Protein AF-A0A960XW69-F1 (afdb_monomer_lite)

pLDDT: mean 80.67, std 11.77, range [35.16, 96.44]

Foldseek 3Di:
DWKDKVNHTWPDLFAAEEECVVPVWIKMKAFADPQQQFQWKWKFWLVGDIDTQDHRGDDDRMGIDGCCPDPNRDDQFKTKMWMWTAGPVRDTAIDITIHGYYHFDPCLQAWDFQFKKKWAFQPFRQLQLQLQVLCQLLCVWAFLNDGLQCQLQVAKDQDADPQAQQQPLLQAFPCSVCRNRDIFHQLAEDDDDPSNTHRWHFFDKDAQQDAPQWTFIKTKIKGWHGKDRHCADPPDHGFKGKGWFWDDDPHTWIKIKIKGQKMKTKMKMKMFTADDVTHPPCCVQDPHGKIWIKIKMKMFQPDPDRGDIFIKIFIWWWWADQQQFIFTDTDWPDDLPPPVHDNPQDDDDPDDTQDIRCVSRLVGMAIPPIDTGTMSRNPPVDDVCVSVSVSVSVVCRPPVSSVCSRSRRSSSVCCVRGPVSSVQVRLLLVQLNPPAWWFQFDCLQDPPNNQKIKGKHKGWHTDWTWDDDPQQTGIIGTMIIGIAMAGPPQDPLQRDQHHDDRGFRDDDPGRDDCVQVSVCCRVFPFMKMWGFCVNVRSNQSNCNRSCVQWDKDFPVNLVSLCQFLNDDPLSVVVNVVQFVQSVCCQLPPPDSWQWFAAPVRHTDIDHRRWTKIKTKHQSDRKHKHFDAFPQDFDWDATKMKIKRNKIKIWIWTADPVRDIDTQAIKIKIKIFIKDWKWAQAPRPVVDPQRPQFIWIAIATDLVGMRMDMHTDDDCVGRVSRGDRVSVCVVVVVCCSSPVRVVVNSSRGTRTTHQWIFSHPDPSRGIADPVGTKTFGRRCCAWPKTWDTDGSNDPRHTTIMGIGGNDPNSNVSIGYD

Secondary structure (DSSP, 8-state):
-EEEETTEEPSSSS-EEEETTT-SS-EEEEE-TTGGG-SEEEEEETTS-EEEEEESS---SEEEEESTTSTTPPPSEEEEEEEEEE-TTS-EEEEEEEEEEE-B-S-TTSPEEEEEEEEEETTTHHHHHHHHHHHHHTTSSEETTB-HHHHHT--EE--PPTTSPP-TT--EES-HHHHHS--EETT-B---SS--S--BEEEEEEEEEEETTEEEEEEEEEEEEEEE--SEETTTEESEEEEEEEEESSSEEEEEEEEES-EEEEEEEEEEEEE-TT-TTTTTT--TT-EEEEEEEEEES-SSSSPPPEEEEEEEEEEE-TTS-EEEEE-SS--TT-TTS-S------TT-SS--B-HHHHTTEEEEEEEEEEESS-GGG-TTTHHHHHHHHHHIIIIIHHHHHHHHHHHHHHHIIIIIHHHHHHHHHHHHHTT-EEEEPPTTSPTTGGGEEEEEEEEEPTT-EEEEETTEEEEEEEEEEEEEEEESSPPTTPPPPPEE--SPBP--SSPPPSHHHHHHTTTS-SEEEEE-HHHHHHHHHHHHHHTTT-EEESHHHHHHHHHHH---HHHHHHHHHTBHHHHHHHHSTT-S-EEEE-TTS-EEEEPTTPEEEEEEEESS--EEEEPPP--SSSEEPPPEEEEEEEEEEEEEEE-TTS-EEEEEEEEEEEEEEEEEEEEE---TT--GGGTT-EEEEEEEEEEEEEEEEEEPPSTTTSTT---HHHHHHHHHHHIIIIIHHHHHHHHS-EEPPSEEES---SSSSEE-SS-B-EEE--TTTEEEEEE-EETT-SS--EEEEEEE-SSSGGGGEE--

Radius of gyration: 36.93 Å; chains: 1; bounding box: 92×56×117 Å

Sequence (816 aa):
MTHTVNGISLGTSRGVSLPQATNPTVTLVSVLSHHEKVESLKLGSLDGNTITLCSGGCTTDTFTTDLTASSLAPENGGNPYYYEIELPNGRKYYKQLTFNYGTFSSNPNGIQANIGAAVLDNAHMMEVLSRIFERFSAQDFKVTNKTFNDFASERTTTVRRPGCIDSTDIDSGTNPSYYHDFEYIRSYGNGTGAYSEGYGYCGFFINNFSTGLGSSDFTIDVYVKSISVNPTVGSSVPNVDANLSAYDNGTAGLGVDINGHQVHLDLILVSKLSDTCGFCLLAVVLGSGDKIAFTAEAVMDYDGSPGNRKISRARVTPTTDTNGMMSFTIKTPFQTDDPYFNLSDPDEVSGDPRRFHMQPWSNDISVTNLQAKASTAGIFSWGFIGDLIASIATGIASNITPIIQPQIVQSILQDVVEQIAPNVINAILDNLQNPGLPIPLPSHLPAPLSNTELRLKLKVEQGMQARQDGANRGLVGLAGTGITATMSPPNPNAPQAMLGTNSFNVYRSGAPSWSYPFSQSAAKPGLLLALHSDALNQAMFSLWQAGALSLAIDASFINQINTYAGNDPLRQLTDDLLKVGTLVTVLAPGKDTITGLDGGGSPFVIDSDDDVIIQVNPVLTPALRFAPLAGGAGTEKPDLILDWGDLELVIKGKKPDNSTYTITRIRTSLAAAGSADLIAFSNPTGNPAFANTTALQVQIDPNNMYYIVEVLEGPTNNPYGLDPEKIYRVVDPLVKSLVVPLLNNILYEVPLAKQIPLSTSVSNGLRTSSGACWLNLDRNVIRVETLPIPSNETTPYLFARLEAMTADKGEVIGCP

Structure (mmCIF, N/CA/C/O backbone):
data_AF-A0A960XW69-F1
#
_entry.id   AF-A0A960XW69-F1
#
loop_
_atom_site.group_PDB
_atom_site.id
_atom_site.type_symbol
_atom_site.label_atom_id
_atom_site.label_alt_id
_atom_site.label_comp_id
_atom_site.label_asym_id
_atom_site.label_entity_id
_atom_site.label_seq_id
_atom_site.pdbx_PDB_ins_code
_atom_site.Cartn_x
_atom_site.Cartn_y
_atom_site.Cartn_z
_atom_site.occupancy
_atom_site.B_iso_or_equiv
_atom_site.auth_seq_id
_atom_site.auth_comp_id
_atom_site.auth_asym_id
_atom_site.auth_atom_id
_atom_site.pdbx_PDB_model_num
ATOM 1 N N . MET A 1 1 ? -16.840 9.551 40.547 1.00 85.00 1 MET A N 1
ATOM 2 C CA . MET A 1 1 ? -15.399 9.252 40.651 1.00 85.00 1 MET A CA 1
ATOM 3 C C . MET A 1 1 ? -14.702 9.941 39.489 1.00 85.00 1 MET A C 1
ATOM 5 O O . MET A 1 1 ? -15.310 10.019 38.428 1.00 85.00 1 MET A O 1
ATOM 9 N N . THR A 1 2 ? -13.512 10.499 39.687 1.00 89.19 2 THR A N 1
ATOM 10 C CA . THR A 1 2 ? -12.693 11.105 38.622 1.00 89.19 2 THR A CA 1
ATOM 11 C C . THR A 1 2 ? -11.304 10.482 38.621 1.00 89.19 2 THR A C 1
ATOM 13 O O . THR A 1 2 ? -10.855 9.972 39.647 1.00 89.19 2 THR A O 1
ATOM 16 N N . HIS A 1 3 ? -10.629 10.510 37.473 1.00 92.31 3 HIS A N 1
ATOM 17 C CA . HIS A 1 3 ? -9.381 9.780 37.266 1.00 92.31 3 HIS A CA 1
ATOM 18 C C . HIS A 1 3 ? -8.361 10.654 36.541 1.00 92.31 3 HIS A C 1
ATOM 20 O O . HIS A 1 3 ? -8.702 11.366 35.594 1.00 92.31 3 HIS A O 1
ATOM 26 N N . THR A 1 4 ? -7.100 10.567 36.952 1.00 94.06 4 THR A N 1
ATOM 27 C CA . THR A 1 4 ? -5.967 11.101 36.199 1.00 94.06 4 THR A CA 1
ATOM 28 C C . THR A 1 4 ? -4.884 10.041 36.074 1.00 94.06 4 THR A C 1
ATOM 30 O O . THR A 1 4 ? -4.609 9.325 37.033 1.00 94.06 4 THR A O 1
ATOM 33 N N . VAL A 1 5 ? -4.254 9.954 34.908 1.00 94.88 5 VAL A N 1
ATOM 34 C CA . VAL A 1 5 ? -3.080 9.111 34.672 1.00 94.88 5 VAL A CA 1
ATOM 35 C C . VAL A 1 5 ? -1.898 10.013 34.342 1.00 94.88 5 VAL A C 1
ATOM 37 O O . VAL A 1 5 ? -1.991 10.859 33.454 1.00 94.88 5 VAL A O 1
ATOM 40 N N . ASN A 1 6 ? -0.820 9.920 35.122 1.00 94.88 6 ASN A N 1
ATOM 41 C CA . ASN A 1 6 ? 0.327 10.837 35.048 1.00 94.88 6 ASN A CA 1
ATOM 42 C C . ASN A 1 6 ? -0.084 12.327 34.993 1.00 94.88 6 ASN A C 1
ATOM 44 O O . ASN A 1 6 ? 0.505 13.132 34.275 1.00 94.88 6 ASN A O 1
ATOM 48 N N . GLY A 1 7 ? -1.135 12.695 35.738 1.00 91.56 7 GLY A N 1
ATOM 49 C CA . GLY A 1 7 ? -1.680 14.057 35.791 1.00 91.56 7 GLY A CA 1
ATOM 50 C C . GLY A 1 7 ? -2.629 14.442 34.645 1.00 91.56 7 GLY A C 1
ATOM 51 O O . GLY A 1 7 ? -3.199 15.531 34.681 1.00 91.56 7 GLY A O 1
ATOM 52 N N . ILE A 1 8 ? -2.857 13.574 33.655 1.00 93.12 8 ILE A N 1
ATOM 53 C CA . ILE A 1 8 ? -3.807 13.799 32.554 1.00 93.12 8 ILE A CA 1
ATOM 54 C C . ILE A 1 8 ? -5.173 13.225 32.935 1.00 93.12 8 ILE A C 1
ATOM 56 O O . ILE A 1 8 ? -5.275 12.053 33.284 1.00 93.12 8 ILE A O 1
ATOM 60 N N . SER A 1 9 ? -6.236 14.030 32.863 1.00 90.62 9 SER A N 1
ATOM 61 C CA . SER A 1 9 ? -7.599 13.582 33.189 1.00 90.62 9 SER A CA 1
ATOM 62 C C . SER A 1 9 ? -8.133 12.544 32.194 1.00 90.62 9 SER A C 1
ATOM 64 O O . SER A 1 9 ? -8.071 12.754 30.983 1.00 90.62 9 SER A O 1
ATOM 66 N N . LEU A 1 10 ? -8.699 11.455 32.716 1.00 87.06 10 LEU A N 1
ATOM 67 C CA . LEU A 1 10 ? -9.415 10.421 31.960 1.00 87.06 10 LEU A CA 1
ATOM 68 C C . LEU A 1 10 ? -10.933 10.661 32.014 1.00 87.06 10 LEU A C 1
ATOM 70 O O . LEU A 1 10 ? -11.416 11.460 32.817 1.00 87.06 10 LEU A O 1
ATOM 74 N N . GLY A 1 11 ? -11.694 9.976 31.155 1.00 75.19 11 GLY A N 1
ATOM 75 C CA . GLY A 1 11 ? -13.161 10.093 31.124 1.00 75.19 11 GLY A CA 1
ATOM 76 C C . GLY A 1 11 ? -13.683 11.388 30.487 1.00 75.19 11 GLY A C 1
ATOM 77 O O . GLY A 1 11 ? -14.862 11.712 30.612 1.00 75.19 11 GLY A O 1
ATOM 78 N N . THR A 1 12 ? -12.816 12.151 29.813 1.00 78.06 12 THR A N 1
ATOM 79 C CA . THR A 1 12 ? -13.209 13.344 29.044 1.00 78.06 12 THR A CA 1
ATOM 80 C C . THR A 1 12 ? -13.730 12.954 27.654 1.00 78.06 12 THR A C 1
ATOM 82 O O . THR A 1 12 ? -13.723 11.778 27.290 1.00 78.06 12 THR A O 1
ATOM 85 N N . SER A 1 13 ? -14.160 13.923 26.840 1.00 80.94 13 SER A N 1
ATOM 86 C CA . SER A 1 13 ? -14.501 13.697 25.423 1.00 80.94 13 SER A CA 1
ATOM 87 C C . SER A 1 13 ? -13.289 13.379 24.532 1.00 80.94 13 SER A C 1
ATOM 89 O O . SER A 1 13 ? -13.451 13.174 23.332 1.00 80.94 13 SER A O 1
ATOM 91 N N . ARG A 1 14 ? -12.069 13.394 25.087 1.00 89.00 14 ARG A N 1
ATOM 92 C CA . ARG A 1 14 ? -10.813 13.120 24.383 1.00 89.00 14 ARG A CA 1
ATOM 93 C C . ARG A 1 14 ? -10.168 11.864 24.951 1.00 89.00 14 ARG A C 1
ATOM 95 O O . ARG A 1 14 ? -10.043 11.736 26.170 1.00 89.00 14 ARG A O 1
ATOM 102 N N . GLY A 1 15 ? -9.699 10.986 24.068 1.00 90.31 15 GLY A N 1
ATOM 103 C CA . GLY A 1 15 ? -8.868 9.848 24.447 1.00 90.31 15 GLY A CA 1
ATOM 104 C C . GLY A 1 15 ? -7.497 10.287 24.973 1.00 90.31 15 GLY A C 1
ATOM 105 O O . GLY A 1 15 ? -7.023 11.379 24.653 1.00 90.31 15 GLY A O 1
ATOM 106 N N . VAL A 1 16 ? -6.849 9.442 25.776 1.00 94.12 16 VAL A N 1
ATOM 107 C CA . VAL A 1 16 ? -5.502 9.677 26.323 1.00 94.12 16 VAL A CA 1
ATOM 108 C C . VAL A 1 16 ? -4.517 8.643 25.790 1.00 94.12 16 VAL A C 1
ATOM 110 O O . VAL A 1 16 ? -4.812 7.454 25.748 1.00 94.12 16 VAL A O 1
ATOM 113 N N . SER A 1 17 ? -3.332 9.109 25.405 1.00 94.50 17 SER A N 1
ATOM 114 C CA . SER A 1 17 ? -2.249 8.308 24.828 1.00 94.50 17 SER A CA 1
ATOM 115 C C . SER A 1 17 ? -0.921 8.666 25.497 1.00 94.50 17 SER A C 1
ATOM 117 O O . SER A 1 17 ? -0.504 9.825 25.498 1.00 94.50 17 SER A O 1
ATOM 119 N N . LEU A 1 18 ? -0.261 7.679 26.097 1.00 95.44 18 LEU A N 1
ATOM 120 C CA . LEU A 1 18 ? 0.933 7.854 26.921 1.00 95.44 18 LEU A CA 1
ATOM 121 C C . LEU A 1 18 ? 2.133 7.123 26.303 1.00 95.44 18 LEU A C 1
ATOM 123 O O . LEU A 1 18 ? 2.215 5.898 26.400 1.00 95.44 18 LEU A O 1
ATOM 127 N N . PRO A 1 19 ? 3.096 7.839 25.696 1.00 94.94 19 PRO A N 1
ATOM 128 C CA . PRO A 1 19 ? 4.308 7.216 25.177 1.00 94.94 19 PRO A CA 1
ATOM 129 C C . PRO A 1 19 ? 5.158 6.642 26.304 1.00 94.94 19 PRO A C 1
ATOM 131 O O . PRO A 1 19 ? 5.517 7.366 27.234 1.00 94.94 19 PRO A O 1
ATOM 134 N N . GLN A 1 20 ? 5.552 5.376 26.181 1.00 95.12 20 GLN A N 1
ATOM 135 C CA . GLN A 1 20 ? 6.399 4.693 27.163 1.00 95.12 20 GLN A CA 1
ATOM 136 C C . GLN A 1 20 ? 7.742 5.410 27.373 1.00 95.12 20 GLN A C 1
ATOM 138 O O . GLN A 1 20 ? 8.214 5.514 28.500 1.00 95.12 20 GLN A O 1
ATOM 143 N N . ALA A 1 21 ? 8.333 5.966 26.309 1.00 93.31 21 ALA A N 1
ATOM 144 C CA . ALA A 1 21 ? 9.622 6.660 26.381 1.00 93.31 21 ALA A CA 1
ATOM 145 C C . ALA A 1 21 ? 9.604 7.898 27.299 1.00 93.31 21 ALA A C 1
ATOM 147 O O . ALA A 1 21 ? 10.612 8.213 27.926 1.00 93.31 21 ALA A O 1
ATOM 148 N N . THR A 1 22 ? 8.470 8.603 27.384 1.00 94.38 22 THR A N 1
ATOM 149 C CA . THR A 1 22 ? 8.301 9.783 28.250 1.00 94.38 22 THR A CA 1
ATOM 150 C C . THR A 1 22 ? 7.525 9.478 29.531 1.00 94.38 22 THR A C 1
ATOM 152 O O . THR A 1 22 ? 7.558 10.280 30.460 1.00 94.38 22 THR A O 1
ATOM 155 N N . ASN A 1 23 ? 6.864 8.319 29.603 1.00 95.31 23 ASN A N 1
ATOM 156 C CA . ASN A 1 23 ? 6.094 7.832 30.748 1.00 95.31 23 ASN A CA 1
ATOM 157 C C . ASN A 1 23 ? 6.537 6.400 31.123 1.00 95.31 23 ASN A C 1
ATOM 159 O O . ASN A 1 23 ? 5.758 5.455 30.976 1.00 95.31 23 ASN A O 1
ATOM 163 N N . PRO A 1 24 ? 7.786 6.202 31.588 1.00 94.38 24 PRO A N 1
ATOM 164 C CA . PRO A 1 24 ? 8.284 4.873 31.952 1.00 94.38 24 PRO A CA 1
ATOM 165 C C . PRO A 1 24 ? 7.578 4.295 33.187 1.00 94.38 24 PRO A C 1
ATOM 167 O O . PRO A 1 24 ? 7.522 3.081 33.349 1.00 94.38 24 PRO A O 1
ATOM 170 N N . THR A 1 25 ? 7.017 5.162 34.031 1.00 95.44 25 THR A N 1
ATOM 171 C CA . THR A 1 25 ? 6.152 4.808 35.159 1.00 95.44 25 THR A CA 1
ATOM 172 C C . THR A 1 25 ? 4.772 5.406 34.918 1.00 95.44 25 THR A C 1
ATOM 174 O O . THR A 1 25 ? 4.657 6.573 34.526 1.00 95.44 25 THR A O 1
ATOM 177 N N . VAL A 1 26 ? 3.730 4.609 35.137 1.00 96.38 26 VAL A N 1
ATOM 178 C CA . VAL A 1 26 ? 2.333 4.998 34.942 1.00 96.38 26 VAL A CA 1
ATOM 179 C C . VAL A 1 26 ? 1.623 4.996 36.287 1.00 96.38 26 VAL A C 1
ATOM 181 O O . VAL A 1 26 ? 1.325 3.948 36.852 1.00 96.38 26 VAL A O 1
ATOM 184 N N . THR A 1 27 ? 1.318 6.188 36.781 1.00 96.25 27 THR A N 1
ATOM 185 C CA . THR A 1 27 ? 0.629 6.407 38.049 1.00 96.25 27 THR A CA 1
ATOM 186 C C . THR A 1 27 ? -0.815 6.814 37.787 1.00 96.25 27 THR A C 1
ATOM 188 O O . THR A 1 27 ? -1.081 7.860 37.188 1.00 96.25 27 THR A O 1
ATOM 191 N N . LEU A 1 28 ? -1.752 6.004 38.275 1.00 96.44 28 LEU A N 1
ATOM 192 C CA . LEU A 1 28 ? -3.180 6.296 38.285 1.00 96.44 28 LEU A CA 1
ATOM 193 C C . LEU A 1 28 ? -3.562 6.937 39.620 1.00 96.44 28 LEU A C 1
ATOM 195 O O . LEU A 1 28 ? -3.344 6.355 40.681 1.00 96.44 28 LEU A O 1
ATOM 199 N N . VAL A 1 29 ? -4.167 8.120 39.565 1.00 96.00 29 VAL A N 1
ATOM 200 C CA . VAL A 1 29 ? -4.755 8.799 40.723 1.00 96.00 29 VAL A CA 1
ATOM 201 C C . VAL A 1 29 ? -6.252 8.927 40.502 1.00 96.00 29 VAL A C 1
ATOM 203 O O . VAL A 1 29 ? -6.688 9.521 39.514 1.00 96.00 29 VAL A O 1
ATOM 206 N N . SER A 1 30 ? -7.034 8.409 41.440 1.00 94.50 30 SER A N 1
ATOM 207 C CA . SER A 1 30 ? -8.491 8.410 41.373 1.00 94.50 30 SER A CA 1
ATOM 208 C C . SER A 1 30 ? -9.099 9.061 42.602 1.00 94.50 30 SER A C 1
ATOM 210 O O . SER A 1 30 ? -8.664 8.795 43.721 1.00 94.50 30 SER A O 1
ATOM 212 N N . VAL A 1 31 ? -10.128 9.881 42.392 1.00 93.31 31 VAL A N 1
ATOM 213 C CA . VAL A 1 31 ? -10.842 10.592 43.456 1.00 93.31 31 VAL A CA 1
ATOM 214 C C . VAL A 1 31 ? -12.293 10.119 43.516 1.00 93.31 31 VAL A C 1
ATOM 216 O O . VAL A 1 31 ? -13.066 10.253 42.560 1.00 93.31 31 VAL A O 1
ATOM 219 N N . LEU A 1 32 ? -12.671 9.557 44.659 1.00 91.44 32 LEU A N 1
ATOM 220 C CA . LEU A 1 32 ? -13.995 9.040 44.967 1.00 91.44 32 LEU A CA 1
ATOM 221 C C . LEU A 1 32 ? -14.718 9.988 45.931 1.00 91.44 32 LEU A C 1
ATOM 223 O O . LEU A 1 32 ? -14.506 9.975 47.142 1.00 91.44 32 LEU A O 1
ATOM 227 N N . SER A 1 33 ? -15.618 10.806 45.388 1.00 86.00 33 SER A N 1
ATOM 228 C CA . SER A 1 33 ? -16.543 11.600 46.201 1.00 86.00 33 SER A CA 1
ATOM 229 C C . SER A 1 33 ? -17.504 10.680 46.963 1.00 86.00 33 SER A C 1
ATOM 231 O O . SER A 1 33 ? -18.030 9.738 46.374 1.00 86.00 33 SER A O 1
ATOM 233 N N . HIS A 1 34 ? -17.781 10.993 48.231 1.00 86.19 34 HIS A N 1
ATOM 234 C CA . HIS A 1 34 ? -18.615 10.184 49.136 1.00 86.19 34 HIS A CA 1
ATOM 235 C C . HIS A 1 34 ? -18.054 8.783 49.455 1.00 86.19 34 HIS A C 1
ATOM 237 O O . HIS A 1 34 ? -18.805 7.807 49.536 1.00 86.19 34 HIS A O 1
ATOM 243 N N . HIS A 1 35 ? -16.730 8.669 49.605 1.00 85.75 35 HIS A N 1
ATOM 244 C CA . HIS A 1 35 ? -16.035 7.418 49.931 1.00 85.75 35 HIS A CA 1
ATOM 245 C C . HIS A 1 35 ? -16.576 6.732 51.200 1.00 85.75 35 HIS A C 1
ATOM 247 O O . HIS A 1 35 ? -16.558 5.509 51.283 1.00 85.75 35 HIS A O 1
ATOM 253 N N . GLU A 1 36 ? -17.136 7.493 52.144 1.00 87.56 36 GLU A N 1
ATOM 254 C CA . GLU A 1 36 ? -17.739 6.982 53.379 1.00 87.56 36 GLU A CA 1
ATOM 255 C C . GLU A 1 36 ? -18.954 6.068 53.151 1.00 87.56 36 GLU A C 1
ATOM 257 O O . GLU A 1 36 ? -19.382 5.363 54.062 1.00 87.56 36 GLU A O 1
ATOM 262 N N . LYS A 1 37 ? -19.535 6.083 51.944 1.00 88.06 37 LYS A N 1
ATOM 263 C CA . LYS A 1 37 ? -20.673 5.232 51.560 1.00 88.06 37 LYS A CA 1
ATOM 264 C C . LYS A 1 37 ? -20.252 3.931 50.877 1.00 88.06 37 LYS A C 1
ATOM 266 O O . LYS A 1 37 ? -21.128 3.164 50.486 1.00 88.06 37 LYS A O 1
ATOM 271 N N . VAL A 1 38 ? -18.954 3.701 50.692 1.00 91.06 38 VAL A N 1
ATOM 272 C CA . VAL A 1 38 ? -18.406 2.559 49.953 1.00 91.06 38 VAL A CA 1
ATOM 273 C C . VAL A 1 38 ? -17.803 1.551 50.925 1.00 91.06 38 VAL A C 1
ATOM 275 O O . VAL A 1 38 ? -16.958 1.900 51.744 1.00 91.06 38 VAL A O 1
ATOM 278 N N . GLU A 1 39 ? -18.244 0.298 50.814 1.00 93.19 39 GLU A N 1
ATOM 279 C CA . GLU A 1 39 ? -17.803 -0.834 51.635 1.00 93.19 39 GLU A CA 1
ATOM 280 C C . GLU A 1 39 ? -16.502 -1.442 51.100 1.00 93.19 39 GLU A C 1
ATOM 282 O O . GLU A 1 39 ? -15.583 -1.746 51.865 1.00 93.19 39 GLU A O 1
ATOM 287 N N . SER A 1 40 ? -16.399 -1.613 49.779 1.00 93.75 40 SER A N 1
ATOM 288 C CA . SER A 1 40 ? -15.190 -2.125 49.134 1.00 93.75 40 SER A CA 1
ATOM 289 C C . SER A 1 40 ? -14.930 -1.432 47.795 1.00 93.75 40 SER A C 1
ATOM 291 O O . SER A 1 40 ? -15.859 -1.065 47.071 1.00 93.75 40 SER A O 1
ATOM 293 N N . LEU A 1 41 ? -13.648 -1.219 47.485 1.00 94.12 41 LEU A N 1
ATOM 294 C CA . LEU A 1 41 ? -13.193 -0.630 46.227 1.00 94.12 41 LEU A CA 1
ATOM 295 C C . LEU A 1 41 ? -12.052 -1.470 45.662 1.00 94.12 41 LEU A C 1
ATOM 297 O O . LEU A 1 41 ? -11.002 -1.619 46.297 1.00 94.12 41 LEU A O 1
ATOM 301 N N . LYS A 1 42 ? -12.240 -1.982 44.447 1.00 94.50 42 LYS A N 1
ATOM 302 C CA . LYS A 1 42 ? -11.226 -2.748 43.715 1.00 94.50 42 LYS A CA 1
ATOM 303 C C . LYS A 1 42 ? -10.960 -2.101 42.370 1.00 94.50 42 LYS A C 1
ATOM 305 O O . LYS A 1 42 ? -11.896 -1.641 41.726 1.00 94.50 42 LYS A O 1
ATOM 310 N N . LEU A 1 43 ? -9.701 -2.090 41.954 1.00 94.62 43 LEU A N 1
ATOM 311 C CA . LEU A 1 43 ? -9.286 -1.746 40.599 1.00 94.62 43 LEU A CA 1
ATOM 312 C C . LEU A 1 43 ? -8.951 -3.044 39.868 1.00 94.62 43 LEU A C 1
ATOM 314 O O . LEU A 1 43 ? -8.192 -3.853 40.394 1.00 94.62 43 LEU A O 1
ATOM 318 N N . GLY A 1 44 ? -9.513 -3.244 38.686 1.00 92.44 44 GLY A N 1
ATOM 319 C CA . GLY A 1 44 ? -9.252 -4.395 37.836 1.00 92.44 44 GLY A CA 1
ATOM 320 C C . GLY A 1 44 ? -8.866 -3.993 36.425 1.00 92.44 44 GLY A C 1
ATOM 321 O O . GLY A 1 44 ? -9.207 -2.904 35.965 1.00 92.44 44 GLY A O 1
ATOM 322 N N . SER A 1 45 ? -8.158 -4.875 35.740 1.00 89.50 45 SER A N 1
ATOM 323 C CA . SER A 1 45 ? -7.986 -4.844 34.289 1.00 89.50 45 SER A CA 1
ATOM 324 C C . SER A 1 45 ? -8.940 -5.842 33.641 1.00 89.50 45 SER A C 1
ATOM 326 O O . SER A 1 45 ? -9.400 -6.800 34.268 1.00 89.50 45 SER A O 1
ATOM 328 N N . LEU A 1 46 ? -9.281 -5.594 32.378 1.00 82.19 46 LEU A N 1
ATOM 329 C CA . LEU A 1 46 ? -10.261 -6.402 31.644 1.00 82.19 46 LEU A CA 1
ATOM 330 C C . LEU A 1 46 ? -9.832 -7.874 31.461 1.00 82.19 46 LEU A C 1
ATOM 332 O O . LEU A 1 46 ? -10.682 -8.740 31.281 1.00 82.19 46 LEU A O 1
ATOM 336 N N . ASP A 1 47 ? -8.528 -8.146 31.539 1.00 70.88 47 ASP A N 1
ATOM 337 C CA . ASP A 1 47 ? -7.897 -9.474 31.491 1.00 70.88 47 ASP A CA 1
ATOM 338 C C . ASP A 1 47 ? -8.020 -10.270 32.814 1.00 70.88 47 ASP A C 1
ATOM 340 O O . ASP A 1 47 ? -7.600 -11.424 32.887 1.00 70.88 47 ASP A O 1
ATOM 344 N N . GLY A 1 48 ? -8.629 -9.682 33.853 1.00 75.50 48 GLY A N 1
ATOM 345 C CA . GLY A 1 48 ? -9.032 -10.364 35.085 1.00 75.50 48 GLY A CA 1
ATOM 346 C C . GLY A 1 48 ? -8.129 -10.139 36.300 1.00 75.50 48 GLY A C 1
ATOM 347 O O . GLY A 1 48 ? -8.470 -10.592 37.397 1.00 75.50 48 GLY A O 1
ATOM 348 N N . ASN A 1 49 ? -7.014 -9.419 36.164 1.00 87.88 49 ASN A N 1
ATOM 349 C CA . ASN A 1 49 ? -6.206 -9.037 37.322 1.00 87.88 49 ASN A CA 1
ATOM 350 C C . ASN A 1 49 ? -6.937 -7.968 38.151 1.00 87.88 49 ASN A C 1
ATOM 352 O O . ASN A 1 49 ? -7.588 -7.080 37.606 1.00 87.88 49 ASN A O 1
ATOM 356 N N . THR A 1 50 ? -6.840 -8.031 39.486 1.00 91.88 50 THR A N 1
ATOM 357 C CA . THR A 1 50 ? -7.460 -7.035 40.379 1.00 91.88 50 THR A CA 1
ATOM 358 C C . THR A 1 50 ? -6.581 -6.704 41.582 1.00 91.88 50 THR A C 1
ATOM 360 O O . THR A 1 50 ? -5.853 -7.551 42.096 1.00 91.88 50 THR A O 1
ATOM 363 N N . ILE A 1 51 ? -6.681 -5.466 42.063 1.00 93.56 51 ILE A N 1
ATOM 364 C CA . ILE A 1 51 ? -6.057 -4.972 43.290 1.00 93.56 51 ILE A CA 1
ATOM 365 C C . ILE A 1 51 ? -7.161 -4.388 44.173 1.00 93.56 51 ILE A C 1
ATOM 367 O O . ILE A 1 51 ? -7.994 -3.603 43.717 1.00 93.56 51 ILE A O 1
ATOM 371 N N . THR A 1 52 ? -7.175 -4.753 45.454 1.00 93.56 52 THR A N 1
ATOM 372 C CA . THR A 1 52 ? -8.103 -4.158 46.426 1.00 93.56 52 THR A CA 1
ATOM 373 C C . THR A 1 52 ? -7.495 -2.885 46.995 1.00 93.56 52 THR A C 1
ATOM 375 O O . THR A 1 52 ? -6.393 -2.918 47.535 1.00 93.56 52 THR A O 1
ATOM 378 N N . LEU A 1 53 ? -8.215 -1.772 46.880 1.00 92.81 53 LEU A N 1
ATOM 379 C CA . LEU A 1 53 ? -7.762 -0.459 47.340 1.00 92.81 53 LEU A CA 1
ATOM 380 C C . LEU A 1 53 ? -8.347 -0.091 48.703 1.00 92.81 53 LEU A C 1
ATOM 382 O O . LEU A 1 53 ? -7.688 0.576 49.494 1.00 92.81 53 LEU A O 1
ATOM 386 N N . CYS A 1 54 ? -9.569 -0.541 48.991 1.00 93.12 54 CYS A N 1
ATOM 387 C CA . CYS A 1 54 ? -10.170 -0.467 50.319 1.00 93.12 54 CYS A CA 1
ATOM 388 C C . CYS A 1 54 ? -11.106 -1.667 50.546 1.00 93.12 54 CYS A C 1
ATOM 390 O O . CYS A 1 54 ? -11.677 -2.208 49.596 1.00 93.12 54 CYS A O 1
ATOM 392 N N . SER A 1 55 ? -11.258 -2.087 51.802 1.00 91.81 55 SER A N 1
ATOM 393 C CA . SER A 1 55 ? -12.152 -3.173 52.220 1.00 91.81 55 SER A CA 1
ATOM 394 C C . SER A 1 55 ? -12.620 -2.919 53.651 1.00 91.81 55 SER A C 1
ATOM 396 O O . SER A 1 55 ? -11.792 -2.595 54.501 1.00 91.81 55 SER A O 1
ATOM 398 N N . GLY A 1 56 ? -13.909 -3.121 53.930 1.00 86.94 56 GLY A N 1
ATOM 399 C CA . GLY A 1 56 ? -14.497 -2.842 55.247 1.00 86.94 56 GLY A CA 1
ATOM 400 C C . GLY A 1 56 ? -14.770 -1.353 55.488 1.00 86.94 56 GLY A C 1
ATOM 401 O O . GLY A 1 56 ? -14.691 -0.892 56.626 1.00 86.94 56 GLY A O 1
ATOM 402 N N . GLY A 1 57 ? -15.021 -0.602 54.412 1.00 88.94 57 GLY A N 1
ATOM 403 C CA . GLY A 1 57 ? -15.161 0.852 54.402 1.00 88.94 57 GLY A CA 1
ATOM 404 C C . GLY A 1 57 ? -13.912 1.565 53.872 1.00 88.94 57 GLY A C 1
ATOM 405 O O . GLY A 1 57 ? -12.792 1.316 54.319 1.00 88.94 57 GLY A O 1
ATOM 406 N N . CYS A 1 58 ? -14.088 2.488 52.926 1.00 89.50 58 CYS A N 1
ATOM 407 C CA . CYS A 1 58 ? -13.015 3.386 52.486 1.00 89.50 58 CYS A CA 1
ATOM 408 C C . CYS A 1 58 ? -12.816 4.539 53.500 1.00 89.50 58 CYS A C 1
ATOM 410 O O . CYS A 1 58 ? -13.791 5.107 53.987 1.00 89.50 58 CYS A O 1
ATOM 412 N N . THR A 1 59 ? -11.564 4.925 53.795 1.00 89.25 59 THR A N 1
ATOM 413 C CA . THR A 1 59 ? -11.218 6.018 54.743 1.00 89.25 59 THR A CA 1
ATOM 414 C C . THR A 1 59 ? -10.603 7.257 54.087 1.00 89.25 59 THR A C 1
ATOM 416 O O . THR A 1 59 ? -10.401 8.271 54.755 1.00 89.25 59 THR A O 1
ATOM 419 N N . THR A 1 60 ? -10.286 7.180 52.794 1.00 91.19 60 THR A N 1
ATOM 420 C CA . THR A 1 60 ? -9.734 8.279 51.998 1.00 91.19 60 THR A CA 1
ATOM 421 C C . THR A 1 60 ? -10.557 8.472 50.732 1.00 91.19 60 THR A C 1
ATOM 423 O O . THR A 1 60 ? -11.176 7.538 50.222 1.00 91.19 60 THR A O 1
ATOM 426 N N . ASP A 1 61 ? -10.555 9.696 50.212 1.00 92.06 61 ASP A N 1
ATOM 427 C CA . ASP A 1 61 ? -11.180 10.037 48.934 1.00 92.06 61 ASP A CA 1
ATOM 428 C C . ASP A 1 61 ? -10.243 9.803 47.741 1.00 92.06 61 ASP A C 1
ATOM 430 O O . ASP A 1 61 ? -10.709 9.571 46.629 1.00 92.06 61 ASP A O 1
ATOM 434 N N . THR A 1 62 ? -8.930 9.844 47.969 1.00 94.44 62 THR A N 1
ATOM 435 C CA . THR A 1 62 ? -7.903 9.772 46.931 1.00 94.44 62 THR A CA 1
ATOM 436 C C . THR A 1 62 ? -7.159 8.444 46.996 1.00 94.44 62 THR A C 1
ATOM 438 O O . THR A 1 62 ? -6.668 8.045 48.054 1.00 94.44 62 THR A O 1
ATOM 441 N N . PHE A 1 63 ? -7.041 7.783 45.847 1.00 94.50 63 PHE A N 1
ATOM 442 C CA . PHE A 1 63 ? -6.346 6.511 45.676 1.00 94.50 63 PHE A CA 1
ATOM 443 C C . PHE A 1 63 ? -5.272 6.659 44.602 1.00 94.50 63 PHE A C 1
ATOM 445 O O . PHE A 1 63 ? -5.589 6.966 43.453 1.00 94.50 63 PHE A O 1
ATOM 452 N N . THR A 1 64 ? -4.016 6.412 44.969 1.00 94.62 64 THR A N 1
ATOM 453 C CA . THR A 1 64 ? -2.868 6.460 44.054 1.00 94.62 64 THR A CA 1
ATOM 454 C C . THR A 1 64 ? -2.325 5.053 43.855 1.00 94.62 64 THR A C 1
ATOM 456 O O . THR A 1 64 ? -1.954 4.394 44.821 1.00 94.62 64 THR A O 1
ATOM 459 N N . THR A 1 65 ? -2.282 4.596 42.606 1.00 94.81 65 THR A N 1
ATOM 460 C CA . THR A 1 65 ? -1.768 3.279 42.211 1.00 94.81 65 THR A CA 1
ATOM 461 C C . THR A 1 65 ? -0.648 3.469 41.195 1.00 94.81 65 THR A C 1
ATOM 463 O O . THR A 1 65 ? -0.862 4.089 40.155 1.00 94.81 65 THR A O 1
ATOM 466 N N . ASP A 1 66 ? 0.537 2.935 41.479 1.00 95.06 66 ASP A N 1
ATOM 467 C CA . ASP A 1 66 ? 1.574 2.747 40.461 1.00 95.06 66 ASP A CA 1
ATOM 468 C C . ASP A 1 66 ? 1.195 1.513 39.639 1.00 95.06 66 ASP A C 1
ATOM 470 O O . ASP A 1 66 ? 1.336 0.383 40.108 1.00 95.06 66 ASP A O 1
ATOM 474 N N . LEU A 1 67 ? 0.639 1.730 38.446 1.00 94.81 67 LEU A N 1
ATOM 475 C CA . LEU A 1 67 ? 0.210 0.639 37.579 1.00 94.81 67 LEU A CA 1
ATOM 476 C C . LEU A 1 67 ? 1.421 -0.175 37.120 1.00 94.81 67 LEU A C 1
ATOM 478 O O . LEU A 1 67 ? 1.369 -1.399 37.176 1.00 94.81 67 LEU A O 1
ATOM 482 N N . THR A 1 68 ? 2.527 0.482 36.758 1.00 93.69 68 THR A N 1
ATOM 483 C CA . THR A 1 68 ? 3.748 -0.165 36.250 1.00 93.69 68 THR A CA 1
ATOM 484 C C . THR A 1 68 ? 4.362 -1.141 37.251 1.00 93.69 68 THR A C 1
ATOM 486 O O . THR A 1 68 ? 4.827 -2.205 36.853 1.00 93.69 68 THR A O 1
ATOM 489 N N . ALA A 1 69 ? 4.365 -0.799 38.540 1.00 91.56 69 ALA A N 1
ATOM 490 C CA . ALA A 1 69 ? 4.902 -1.662 39.594 1.00 91.56 69 ALA A CA 1
ATOM 491 C C . ALA A 1 69 ? 3.886 -2.682 40.150 1.00 91.56 69 ALA A C 1
ATOM 493 O O . ALA A 1 69 ? 4.213 -3.440 41.065 1.00 91.56 69 ALA A O 1
ATOM 494 N N . SER A 1 70 ? 2.651 -2.691 39.642 1.00 91.06 70 SER A N 1
ATOM 495 C CA . SER A 1 70 ? 1.565 -3.546 40.133 1.00 91.06 70 SER A CA 1
ATOM 496 C C . SER A 1 70 ? 1.305 -4.759 39.233 1.00 91.06 70 SER A C 1
ATOM 498 O O . SER A 1 70 ? 1.877 -4.897 38.157 1.00 91.06 70 SER A O 1
ATOM 500 N N . SER A 1 71 ? 0.368 -5.621 39.642 1.00 89.38 71 SER A N 1
ATOM 501 C CA . SER A 1 71 ? -0.181 -6.690 38.794 1.00 89.38 71 SER A CA 1
ATOM 502 C C . SER A 1 71 ? -1.085 -6.181 37.660 1.00 89.38 71 SER A C 1
ATOM 504 O O . SER A 1 71 ? -1.650 -6.990 36.937 1.00 89.38 71 SER A O 1
ATOM 506 N N . LEU A 1 72 ? -1.265 -4.861 37.538 1.00 92.81 72 LEU A N 1
ATOM 507 C CA . LEU A 1 72 ? -2.071 -4.179 36.522 1.00 92.81 72 LEU A CA 1
ATOM 508 C C . LEU A 1 72 ? -1.196 -3.347 35.570 1.00 92.81 72 LEU A C 1
ATOM 510 O O . LEU A 1 72 ? -1.626 -2.293 35.094 1.00 92.81 72 LEU A O 1
ATOM 514 N N . ALA A 1 73 ? 0.050 -3.770 35.342 1.00 93.25 73 ALA A N 1
ATOM 515 C CA . ALA A 1 73 ? 0.987 -3.051 34.487 1.00 93.25 73 ALA A CA 1
ATOM 516 C C . ALA A 1 73 ? 0.410 -2.845 33.075 1.00 93.25 73 ALA A C 1
ATOM 518 O O . ALA A 1 73 ? -0.107 -3.797 32.493 1.00 93.25 73 ALA A O 1
ATOM 519 N N . PRO A 1 74 ? 0.475 -1.619 32.523 1.00 92.62 74 PRO A N 1
ATOM 520 C CA . PRO A 1 74 ? -0.067 -1.356 31.202 1.00 92.62 74 PRO A CA 1
ATOM 521 C C . PRO A 1 74 ? 0.804 -1.993 30.117 1.00 92.62 74 PRO A C 1
ATOM 523 O O . PRO A 1 74 ? 2.035 -1.915 30.155 1.00 92.62 74 PRO A O 1
ATOM 526 N N . GLU A 1 75 ? 0.154 -2.566 29.113 1.00 90.56 75 GLU A N 1
ATOM 527 C CA . GLU A 1 75 ? 0.780 -3.140 27.929 1.00 90.56 75 GLU A CA 1
ATOM 528 C C . GLU A 1 75 ? 0.828 -2.128 26.774 1.00 90.56 75 GLU A C 1
ATOM 530 O O . GLU A 1 75 ? 0.170 -1.080 26.788 1.00 90.56 75 GLU A O 1
ATOM 535 N N . ASN A 1 76 ? 1.626 -2.430 25.746 1.00 91.38 76 ASN A N 1
ATOM 536 C CA . ASN A 1 76 ? 1.596 -1.657 24.508 1.00 91.38 76 ASN A CA 1
ATOM 537 C C . ASN A 1 76 ? 0.245 -1.877 23.813 1.00 91.38 76 ASN A C 1
ATOM 539 O O . ASN A 1 76 ? -0.060 -3.000 23.428 1.00 91.38 76 ASN A O 1
ATOM 543 N N . GLY A 1 77 ? -0.543 -0.816 23.649 1.00 90.75 77 GLY A N 1
ATOM 544 C CA . GLY A 1 77 ? -1.893 -0.877 23.091 1.00 90.75 77 GLY A CA 1
ATOM 545 C C . GLY A 1 77 ? -2.917 -0.128 23.938 1.00 90.75 77 GLY A C 1
ATOM 546 O O . GLY A 1 77 ? -2.579 0.815 24.661 1.00 90.75 77 GLY A O 1
ATOM 547 N N . GLY A 1 78 ? -4.180 -0.538 23.820 1.00 89.56 78 GLY A N 1
ATOM 548 C CA . GLY A 1 78 ? -5.273 -0.037 24.649 1.00 89.56 78 GLY A CA 1
ATOM 549 C C . GLY A 1 78 ? -5.293 -0.727 26.009 1.00 89.56 78 GLY A C 1
ATOM 550 O O . GLY A 1 78 ? -5.204 -1.945 26.085 1.00 89.56 78 GLY A O 1
ATOM 551 N N . ASN A 1 79 ? -5.427 0.051 27.083 1.00 90.81 79 ASN A N 1
ATOM 552 C CA . ASN A 1 79 ? -5.400 -0.453 28.457 1.00 90.81 79 ASN A CA 1
ATOM 553 C C . ASN A 1 79 ? -6.722 -0.143 29.175 1.00 90.81 79 ASN A C 1
ATOM 555 O O . ASN A 1 79 ? -6.836 0.902 29.828 1.00 90.81 79 ASN A O 1
ATOM 559 N N . PRO A 1 80 ? -7.754 -0.991 29.004 1.00 90.12 80 PRO A N 1
ATOM 560 C CA . PRO A 1 80 ? -9.030 -0.842 29.687 1.00 90.12 80 PRO A CA 1
ATOM 561 C C . PRO A 1 80 ? -8.964 -1.372 31.127 1.00 90.12 80 PRO A C 1
ATOM 563 O O . PRO A 1 80 ? -8.752 -2.562 31.371 1.00 90.12 80 PRO A O 1
ATOM 566 N N . TYR A 1 81 ? -9.211 -0.481 32.082 1.00 91.56 81 TYR A N 1
ATOM 567 C CA . TYR A 1 81 ? -9.343 -0.795 33.501 1.00 91.56 81 TYR A CA 1
ATOM 568 C C . TYR A 1 81 ? -10.730 -0.424 34.015 1.00 91.56 81 TYR A C 1
ATOM 570 O O . TYR A 1 81 ? -11.482 0.335 33.395 1.00 91.56 81 TYR A O 1
ATOM 578 N N . TYR A 1 82 ? -11.057 -0.933 35.196 1.00 90.94 82 TYR A N 1
ATOM 579 C CA . TYR A 1 82 ? -12.314 -0.641 35.850 1.00 90.94 82 TYR A CA 1
ATOM 580 C C . TYR A 1 82 ? -12.228 -0.646 37.365 1.00 90.94 82 TYR A C 1
ATOM 582 O O . TYR A 1 82 ? -11.470 -1.399 37.969 1.00 90.94 82 TYR A O 1
ATOM 590 N N . TYR A 1 83 ? -13.068 0.168 37.988 1.00 91.69 83 TYR A N 1
ATOM 591 C CA . TYR A 1 83 ? -13.343 0.093 39.410 1.00 91.69 83 TYR A CA 1
ATOM 592 C C . TYR A 1 83 ? -14.604 -0.725 39.661 1.00 91.69 83 TYR A C 1
ATOM 594 O O . TYR A 1 83 ? -15.649 -0.416 39.094 1.00 91.69 83 TYR A O 1
ATOM 602 N N . GLU A 1 84 ? -14.517 -1.722 40.538 1.00 90.81 84 GLU A N 1
ATOM 603 C CA . GLU A 1 84 ? -15.676 -2.342 41.185 1.00 90.81 84 GLU A CA 1
ATOM 604 C C . GLU A 1 84 ? -15.903 -1.631 42.525 1.00 90.81 84 GLU A C 1
ATOM 606 O O . GLU A 1 84 ? -15.042 -1.661 43.409 1.00 90.81 84 GLU A O 1
ATOM 611 N N . ILE A 1 85 ? -17.048 -0.958 42.648 1.00 90.06 85 ILE A N 1
ATOM 612 C CA . ILE A 1 85 ? -17.457 -0.182 43.821 1.00 90.06 85 ILE A CA 1
ATOM 613 C C . ILE A 1 85 ? -18.612 -0.919 44.493 1.00 90.06 85 ILE A C 1
ATOM 615 O O . ILE A 1 85 ? -19.710 -0.981 43.940 1.00 90.06 85 ILE A O 1
ATOM 619 N N . GLU A 1 86 ? -18.388 -1.456 45.687 1.00 90.75 86 GLU A N 1
ATOM 620 C CA . GLU A 1 86 ? -19.407 -2.162 46.462 1.00 90.75 86 GLU A CA 1
ATOM 621 C C . GLU A 1 86 ? -19.943 -1.273 47.587 1.00 90.75 86 GLU A C 1
ATOM 623 O O . GLU A 1 86 ? -19.183 -0.698 48.368 1.00 90.75 86 GLU A O 1
ATOM 628 N N . LEU A 1 87 ? -21.266 -1.152 47.677 1.00 89.75 87 LEU A N 1
ATOM 629 C CA . LEU A 1 87 ? -21.945 -0.460 48.771 1.00 89.75 87 LEU A CA 1
ATOM 630 C C . LEU A 1 87 ? -22.247 -1.428 49.932 1.00 89.75 87 LEU A C 1
ATOM 632 O O . LEU A 1 87 ? -22.401 -2.626 49.695 1.00 89.75 87 LEU A O 1
ATOM 636 N N . PRO A 1 88 ? -22.481 -0.934 51.166 1.00 87.12 88 PRO A N 1
ATOM 637 C CA . PRO A 1 88 ? -22.801 -1.776 52.330 1.00 87.12 88 PRO A CA 1
ATOM 638 C C . PRO A 1 88 ? -24.042 -2.671 52.175 1.00 87.12 88 PRO A C 1
ATOM 640 O O . PRO A 1 88 ? -24.228 -3.630 52.917 1.00 87.12 88 PRO A O 1
ATOM 643 N N . ASN A 1 89 ? -24.922 -2.359 51.220 1.00 86.25 89 ASN A N 1
ATOM 644 C CA . ASN A 1 89 ? -26.096 -3.170 50.890 1.00 86.25 89 ASN A CA 1
ATOM 645 C C . ASN A 1 89 ? -25.804 -4.294 49.872 1.00 86.25 89 ASN A C 1
ATOM 647 O O . ASN A 1 89 ? -26.746 -4.924 49.391 1.00 86.25 89 ASN A O 1
ATOM 651 N N . GLY A 1 90 ? -24.535 -4.507 49.509 1.00 83.56 90 GLY A N 1
ATOM 652 C CA . GLY A 1 90 ? -24.078 -5.507 48.542 1.00 83.56 90 GLY A CA 1
ATOM 653 C C . GLY A 1 90 ? -24.264 -5.115 47.072 1.00 83.56 90 GLY A C 1
ATOM 654 O O . GLY A 1 90 ? -23.983 -5.923 46.188 1.00 83.56 90 GLY A O 1
ATOM 655 N N . ARG A 1 91 ? -24.751 -3.902 46.768 1.00 82.62 91 ARG A N 1
ATOM 656 C CA . ARG A 1 91 ? -24.861 -3.428 45.377 1.00 82.62 91 ARG A CA 1
ATOM 657 C C . ARG A 1 91 ? -23.493 -3.046 44.828 1.00 82.62 91 ARG A C 1
ATOM 659 O O . ARG A 1 91 ? -22.725 -2.375 45.515 1.00 82.62 91 ARG A O 1
ATOM 666 N N . LYS A 1 92 ? -23.242 -3.412 43.570 1.00 83.75 92 LYS A N 1
ATOM 667 C CA . LYS A 1 92 ? -21.990 -3.140 42.858 1.00 83.75 92 LYS A CA 1
ATOM 668 C C . LYS A 1 92 ? -22.199 -2.151 41.718 1.00 83.75 92 LYS A C 1
ATOM 670 O O . LYS A 1 92 ? -23.179 -2.255 40.985 1.00 83.75 92 LYS A O 1
ATOM 675 N N . TYR A 1 93 ? -21.252 -1.234 41.562 1.00 82.56 93 TYR A N 1
ATOM 676 C CA . TYR A 1 93 ? -21.175 -0.288 40.454 1.00 82.56 93 TYR A CA 1
ATOM 677 C C . TYR A 1 93 ? -19.819 -0.407 39.776 1.00 82.56 93 TYR A C 1
ATOM 679 O O . TYR A 1 93 ? -18.805 -0.620 40.441 1.00 82.56 93 TYR A O 1
ATOM 687 N N . TYR A 1 94 ? -19.812 -0.215 38.462 1.00 83.38 94 TYR A N 1
ATOM 688 C CA . TYR A 1 94 ? -18.609 -0.279 37.648 1.00 83.38 94 TYR A CA 1
ATOM 689 C C . TYR A 1 94 ? -18.286 1.100 37.075 1.00 83.38 94 TYR A C 1
ATOM 691 O O . TYR A 1 94 ? -19.174 1.789 36.569 1.00 83.38 94 TYR A O 1
ATOM 699 N N . LYS A 1 95 ? -17.020 1.515 37.184 1.00 86.94 95 LYS A N 1
ATOM 700 C CA . LYS A 1 95 ? -16.500 2.744 36.562 1.00 86.94 95 LYS A CA 1
ATOM 701 C C . LYS A 1 95 ? -15.317 2.415 35.675 1.00 86.94 95 LYS A C 1
ATOM 703 O O . LYS A 1 95 ? -14.349 1.838 36.159 1.00 86.94 95 LYS A O 1
ATOM 708 N N . GLN A 1 96 ? -15.409 2.761 34.398 1.00 87.94 96 GLN A N 1
ATOM 709 C CA . GLN A 1 96 ? -14.401 2.445 33.399 1.00 87.94 96 GLN A CA 1
ATOM 710 C C . GLN A 1 96 ? -13.353 3.558 33.337 1.00 87.94 96 GLN A C 1
ATOM 712 O O . GLN A 1 96 ? -13.652 4.744 33.480 1.00 87.94 96 GLN A O 1
ATOM 717 N N . LEU A 1 97 ? -12.106 3.179 33.074 1.00 90.00 97 LEU A N 1
ATOM 718 C CA . LEU A 1 97 ? -11.060 4.110 32.677 1.00 90.00 97 LEU A CA 1
ATOM 719 C C . LEU A 1 97 ? -10.135 3.447 31.663 1.00 90.00 97 LEU A C 1
ATOM 721 O O . LEU A 1 97 ? -9.721 2.303 31.832 1.00 90.00 97 LEU A O 1
ATOM 725 N N . THR A 1 98 ? -9.789 4.180 30.613 1.00 91.38 98 THR A N 1
ATOM 726 C CA . THR A 1 98 ? -9.003 3.615 29.519 1.00 91.38 98 THR A CA 1
ATOM 727 C C . THR A 1 98 ? -8.050 4.652 28.954 1.00 91.38 98 THR A C 1
ATOM 729 O O . THR A 1 98 ? -8.377 5.836 28.863 1.00 91.38 98 THR A O 1
ATOM 732 N N . PHE A 1 99 ? -6.863 4.202 28.569 1.00 93.56 99 PHE A N 1
ATOM 733 C CA . PHE A 1 99 ? -5.871 4.987 27.846 1.00 93.56 99 PHE A CA 1
ATOM 734 C C . PHE A 1 99 ? -5.028 4.068 26.961 1.00 93.56 99 PHE A C 1
ATOM 736 O O . PHE A 1 99 ? -4.920 2.870 27.223 1.00 93.56 99 PHE A O 1
ATOM 743 N N . ASN A 1 100 ? -4.406 4.631 25.928 1.00 93.62 100 ASN A N 1
ATOM 744 C CA . ASN A 1 100 ? -3.407 3.920 25.139 1.00 93.62 100 ASN A CA 1
ATOM 745 C C . ASN A 1 100 ? -2.018 4.144 25.747 1.00 93.62 100 ASN A C 1
ATOM 747 O O . ASN A 1 100 ? -1.684 5.261 26.147 1.00 93.62 100 ASN A O 1
ATOM 751 N N . TYR A 1 101 ? -1.194 3.104 25.795 1.00 94.69 101 TYR A N 1
ATOM 752 C CA . TYR A 1 101 ? 0.175 3.146 26.316 1.00 94.69 101 TYR A CA 1
ATOM 753 C C . TYR A 1 101 ? 1.131 2.438 25.358 1.00 94.69 101 TYR A C 1
ATOM 755 O O . TYR A 1 101 ? 0.700 1.591 24.584 1.00 94.69 101 TYR A O 1
ATOM 763 N N . GLY A 1 102 ? 2.421 2.779 25.393 1.00 94.69 102 GLY A N 1
ATOM 764 C CA . GLY A 1 102 ? 3.463 2.041 24.674 1.00 94.69 102 GLY A CA 1
ATOM 765 C C . GLY A 1 102 ? 4.201 2.856 23.615 1.00 94.69 102 GLY A C 1
ATOM 766 O O . GLY A 1 102 ? 4.523 4.030 23.828 1.00 94.69 102 GLY A O 1
ATOM 767 N N . THR A 1 103 ? 4.525 2.211 22.493 1.00 94.75 103 THR A N 1
ATOM 768 C CA . THR A 1 103 ? 5.281 2.824 21.390 1.00 94.75 103 THR A CA 1
ATOM 769 C C . THR A 1 103 ? 4.320 3.315 20.318 1.00 94.75 103 THR A C 1
ATOM 771 O O . THR A 1 103 ? 3.419 2.589 19.914 1.00 94.75 103 THR A O 1
ATOM 774 N N . PHE A 1 104 ? 4.527 4.537 19.831 1.00 94.88 104 PHE A N 1
ATOM 775 C CA . PHE A 1 104 ? 3.659 5.177 18.843 1.00 94.88 104 PHE A CA 1
ATOM 776 C C . PHE A 1 104 ? 4.433 5.542 17.578 1.00 94.88 104 PHE A C 1
ATOM 778 O O . PHE A 1 104 ? 5.631 5.826 17.639 1.00 94.88 104 PHE A O 1
ATOM 785 N N . SER A 1 105 ? 3.750 5.593 16.431 1.00 94.56 105 SER A N 1
ATOM 786 C CA . SER A 1 105 ? 4.379 6.070 15.193 1.00 94.56 105 SER A CA 1
ATOM 787 C C . SER A 1 105 ? 4.726 7.556 15.300 1.00 94.56 105 SER A C 1
ATOM 789 O O . SER A 1 105 ? 3.911 8.368 15.743 1.00 94.56 105 SER A O 1
ATOM 791 N N . SER A 1 106 ? 5.922 7.934 14.847 1.00 92.00 106 SER A N 1
ATOM 792 C CA . SER A 1 106 ? 6.351 9.335 14.756 1.00 92.00 106 SER A CA 1
ATOM 793 C C . SER A 1 106 ? 5.746 10.078 13.560 1.00 92.00 106 SER A C 1
ATOM 795 O O . SER A 1 106 ? 5.749 11.307 13.543 1.00 92.00 106 SER A O 1
ATOM 797 N N . ASN A 1 107 ? 5.215 9.356 12.567 1.00 92.06 107 ASN A N 1
ATOM 798 C CA . ASN A 1 107 ? 4.621 9.929 11.361 1.00 92.06 107 ASN A CA 1
ATOM 799 C C . ASN A 1 107 ? 3.338 9.176 10.968 1.00 92.06 107 ASN A C 1
ATOM 801 O O . ASN A 1 107 ? 3.345 8.440 9.981 1.00 92.06 107 ASN A O 1
ATOM 805 N N . PRO A 1 108 ? 2.228 9.328 11.712 1.00 92.12 108 PRO A N 1
ATOM 806 C CA . PRO A 1 108 ? 1.039 8.495 11.533 1.00 92.12 108 PRO A CA 1
ATOM 807 C C . PRO A 1 108 ? 0.369 8.612 10.154 1.00 92.12 108 PRO A C 1
ATOM 809 O O . PRO A 1 108 ? -0.330 7.692 9.748 1.00 92.12 108 PRO A O 1
ATOM 812 N N . ASN A 1 109 ? 0.621 9.689 9.400 1.00 90.94 109 ASN A N 1
ATOM 813 C CA . ASN A 1 109 ? 0.017 9.937 8.081 1.00 90.94 109 ASN A CA 1
ATOM 814 C C . ASN A 1 109 ? 0.966 9.652 6.898 1.00 90.94 109 ASN A C 1
ATOM 816 O O . ASN A 1 109 ? 0.606 9.855 5.734 1.00 90.94 109 ASN A O 1
ATOM 820 N N . GLY A 1 110 ? 2.202 9.233 7.184 1.00 91.75 110 GLY A N 1
ATOM 821 C CA . GLY A 1 110 ? 3.222 8.938 6.181 1.00 91.75 110 GLY A CA 1
ATOM 822 C C . GLY A 1 110 ? 3.429 7.446 5.943 1.00 91.75 110 GLY A C 1
ATOM 823 O O . GLY A 1 110 ? 2.859 6.596 6.627 1.00 91.75 110 GLY A O 1
ATOM 824 N N . ILE A 1 111 ? 4.287 7.130 4.975 1.00 92.38 111 ILE A N 1
ATOM 825 C CA . ILE A 1 111 ? 4.738 5.757 4.739 1.00 92.38 111 ILE A CA 1
ATOM 826 C C . ILE A 1 111 ? 5.554 5.295 5.946 1.00 92.38 111 ILE A C 1
ATOM 828 O O . ILE A 1 111 ? 6.512 5.953 6.355 1.00 92.38 111 ILE A O 1
ATOM 832 N N . GLN A 1 112 ? 5.166 4.161 6.508 1.00 92.50 112 GLN A N 1
ATOM 833 C CA . GLN A 1 112 ? 5.881 3.499 7.581 1.00 92.50 112 GLN A CA 1
ATOM 834 C C . GLN A 1 112 ? 6.899 2.526 6.991 1.00 92.50 112 GLN A C 1
ATOM 836 O O . GLN A 1 112 ? 6.530 1.641 6.219 1.00 92.50 112 GLN A O 1
ATOM 841 N N . ALA A 1 113 ? 8.163 2.677 7.373 1.00 90.00 113 ALA A N 1
ATOM 842 C CA . ALA A 1 113 ? 9.211 1.748 6.971 1.00 90.00 113 ALA A CA 1
ATOM 843 C C . ALA A 1 113 ? 9.126 0.420 7.744 1.00 90.00 113 ALA A C 1
ATOM 845 O O . ALA A 1 113 ? 8.673 0.396 8.896 1.00 90.00 113 ALA A O 1
ATOM 846 N N . ASN A 1 114 ? 9.636 -0.648 7.134 1.00 87.62 114 ASN A N 1
ATOM 847 C CA . ASN A 1 114 ? 9.745 -2.002 7.662 1.00 87.62 114 ASN A CA 1
ATOM 848 C C . ASN A 1 114 ? 8.399 -2.602 8.095 1.00 87.62 114 ASN A C 1
ATOM 850 O O . ASN A 1 114 ? 8.338 -3.344 9.072 1.00 87.62 114 ASN A O 1
ATOM 854 N N . ILE A 1 115 ? 7.306 -2.253 7.410 1.00 90.19 115 ILE A N 1
ATOM 855 C CA . ILE A 1 115 ? 5.976 -2.809 7.710 1.00 90.19 115 ILE A CA 1
ATOM 856 C C . ILE A 1 115 ? 5.684 -4.067 6.901 1.00 90.19 115 ILE A C 1
ATOM 858 O O . ILE A 1 115 ? 4.894 -4.900 7.344 1.00 90.19 115 ILE A O 1
ATOM 862 N N . GLY A 1 116 ? 6.312 -4.241 5.743 1.00 91.94 116 GLY A N 1
ATOM 863 C CA . GLY A 1 116 ? 6.059 -5.402 4.917 1.00 91.94 116 GLY A CA 1
ATOM 864 C C . GLY A 1 116 ? 7.277 -5.935 4.198 1.00 91.94 116 GLY A C 1
ATOM 865 O O . GLY A 1 116 ? 8.356 -5.342 4.187 1.00 91.94 116 GLY A O 1
ATOM 866 N N . ALA A 1 117 ? 7.060 -7.077 3.568 1.00 93.00 117 ALA A N 1
ATOM 867 C CA . ALA A 1 117 ? 7.978 -7.677 2.628 1.00 93.00 117 ALA A CA 1
ATOM 868 C C . ALA A 1 117 ? 7.191 -8.206 1.431 1.00 93.00 117 ALA A C 1
ATOM 870 O O . ALA A 1 117 ? 6.064 -8.683 1.576 1.00 93.00 117 ALA A O 1
ATOM 871 N N . ALA A 1 118 ? 7.774 -8.088 0.246 1.00 92.56 118 ALA A N 1
ATOM 872 C CA . ALA A 1 118 ? 7.139 -8.437 -1.010 1.00 92.56 118 ALA A CA 1
ATOM 873 C C . ALA A 1 118 ? 8.001 -9.429 -1.788 1.00 92.56 118 ALA A C 1
ATOM 875 O O . ALA A 1 118 ? 9.228 -9.307 -1.833 1.00 92.56 118 ALA A O 1
ATOM 876 N N . VAL A 1 119 ? 7.339 -10.383 -2.434 1.00 94.19 119 VAL A N 1
ATOM 877 C CA . VAL A 1 119 ? 7.933 -11.260 -3.439 1.00 94.19 119 VAL A CA 1
ATOM 878 C C . VAL A 1 119 ? 7.121 -11.134 -4.717 1.00 94.19 119 VAL A C 1
ATOM 880 O O . VAL A 1 119 ? 5.922 -11.400 -4.728 1.00 94.19 119 VAL A O 1
ATOM 883 N N . LEU A 1 120 ? 7.780 -10.712 -5.788 1.00 93.00 120 LEU A N 1
ATOM 884 C CA . LEU A 1 120 ? 7.229 -10.691 -7.132 1.00 93.00 120 LEU A CA 1
ATOM 885 C C . LEU A 1 120 ? 7.729 -11.958 -7.818 1.00 93.00 120 LEU A C 1
ATOM 887 O O . LEU A 1 120 ? 8.906 -12.048 -8.179 1.00 93.00 120 LEU A O 1
ATOM 891 N N . ASP A 1 121 ? 6.862 -12.956 -7.937 1.00 92.94 121 ASP A N 1
ATOM 892 C CA . ASP A 1 121 ? 7.240 -14.231 -8.529 1.00 92.94 121 ASP A CA 1
ATOM 893 C C . ASP A 1 121 ? 7.620 -14.107 -10.013 1.00 92.94 121 ASP A C 1
ATOM 895 O O . ASP A 1 121 ? 7.197 -13.205 -10.741 1.00 92.94 121 ASP A O 1
ATOM 899 N N . ASN A 1 122 ? 8.409 -15.069 -10.476 1.00 90.00 122 ASN A N 1
ATOM 900 C CA . ASN A 1 122 ? 8.834 -15.127 -11.864 1.00 90.00 122 ASN A CA 1
ATOM 901 C C . ASN A 1 122 ? 7.717 -15.544 -12.828 1.00 90.00 122 ASN A C 1
ATOM 903 O O . ASN A 1 122 ? 7.747 -15.128 -13.978 1.00 90.00 122 ASN A O 1
ATOM 907 N N . ALA A 1 123 ? 6.794 -16.412 -12.411 1.00 87.62 123 ALA A N 1
ATOM 908 C CA . ALA A 1 123 ? 5.848 -17.027 -13.336 1.00 87.62 123 ALA A CA 1
ATOM 909 C C . ALA A 1 123 ? 4.733 -16.060 -13.738 1.00 87.62 123 ALA A C 1
ATOM 911 O O . ALA A 1 123 ? 4.375 -16.018 -14.906 1.00 87.62 123 ALA A O 1
ATOM 912 N N . HIS A 1 124 ? 4.181 -15.300 -12.790 1.00 90.88 124 HIS A N 1
ATOM 913 C CA . HIS A 1 124 ? 3.056 -14.406 -13.055 1.00 90.88 124 HIS A CA 1
ATOM 914 C C . HIS A 1 124 ? 3.453 -12.928 -12.972 1.00 90.88 124 HIS A C 1
ATOM 916 O O . HIS A 1 124 ? 3.188 -12.179 -13.906 1.00 90.88 124 HIS A O 1
ATOM 922 N N . MET A 1 125 ? 4.093 -12.466 -11.896 1.00 89.06 125 MET A N 1
ATOM 923 C CA . MET A 1 125 ? 4.328 -11.028 -11.708 1.00 89.06 125 MET A CA 1
ATOM 924 C C . MET A 1 125 ? 5.408 -10.450 -12.613 1.00 89.06 125 MET A C 1
ATOM 926 O O . MET A 1 125 ? 5.254 -9.319 -13.073 1.00 89.06 125 MET A O 1
ATOM 930 N N . MET A 1 126 ? 6.479 -11.192 -12.902 1.00 87.56 126 MET A N 1
ATOM 931 C CA . MET A 1 126 ? 7.447 -10.742 -13.911 1.00 87.56 126 MET A CA 1
ATOM 932 C C . MET A 1 126 ? 6.812 -10.673 -15.305 1.00 87.56 126 MET A C 1
ATOM 934 O O . MET A 1 126 ? 7.105 -9.743 -16.057 1.00 87.56 126 MET A O 1
ATOM 938 N N . GLU A 1 127 ? 5.889 -11.585 -15.629 1.00 88.62 127 GLU A N 1
ATOM 939 C CA . GLU A 1 127 ? 5.113 -11.523 -16.872 1.00 88.62 127 GLU A CA 1
ATOM 940 C C . GLU A 1 127 ? 4.196 -10.290 -16.890 1.00 88.62 127 GLU A C 1
ATOM 942 O O . GLU A 1 127 ? 4.190 -9.564 -17.878 1.00 88.62 127 GLU A O 1
ATOM 947 N N . VAL A 1 128 ? 3.502 -9.974 -15.787 1.00 89.00 128 VAL A N 1
ATOM 948 C CA . VAL A 1 128 ? 2.709 -8.734 -15.661 1.00 89.00 128 VAL A CA 1
ATOM 949 C C . VAL A 1 128 ? 3.571 -7.502 -15.955 1.00 89.00 128 VAL A C 1
ATOM 951 O O . VAL A 1 128 ? 3.190 -6.678 -16.783 1.00 89.00 128 VAL A O 1
ATOM 954 N N . LEU A 1 129 ? 4.744 -7.370 -15.322 1.00 85.88 129 LEU A N 1
ATOM 955 C CA . LEU A 1 129 ? 5.648 -6.235 -15.564 1.00 85.88 129 LEU A CA 1
ATOM 956 C C . LEU A 1 129 ? 6.120 -6.168 -17.021 1.00 85.88 129 LEU A C 1
ATOM 958 O O . LEU A 1 129 ? 6.187 -5.080 -17.595 1.00 85.88 129 LEU A O 1
ATOM 962 N N . SER A 1 130 ? 6.398 -7.326 -17.618 1.00 86.81 130 SER A N 1
ATOM 963 C CA . SER A 1 130 ? 6.795 -7.432 -19.020 1.00 86.81 130 SER A CA 1
ATOM 964 C C . SER A 1 130 ? 5.675 -6.944 -19.946 1.00 86.81 130 SER A C 1
ATOM 966 O O . SER A 1 130 ? 5.894 -6.031 -20.738 1.00 86.81 130 SER A O 1
ATOM 968 N N . ARG A 1 131 ? 4.438 -7.430 -19.761 1.00 87.75 131 ARG A N 1
ATOM 969 C CA . ARG A 1 131 ? 3.259 -7.003 -20.537 1.00 87.75 131 ARG A CA 1
ATOM 970 C C . ARG A 1 131 ? 2.942 -5.516 -20.380 1.00 87.75 131 ARG A C 1
ATOM 972 O O . ARG A 1 131 ? 2.514 -4.878 -21.336 1.00 87.75 131 ARG A O 1
ATOM 979 N N . ILE A 1 132 ? 3.167 -4.929 -19.202 1.00 84.69 132 ILE A N 1
ATOM 980 C CA . ILE A 1 132 ? 2.999 -3.479 -18.995 1.00 84.69 132 ILE A CA 1
ATOM 981 C C . ILE A 1 132 ? 3.973 -2.694 -19.879 1.00 84.69 132 ILE A C 1
ATOM 983 O O . ILE A 1 132 ? 3.575 -1.709 -20.502 1.00 84.69 132 ILE A O 1
ATOM 987 N N . PHE A 1 133 ? 5.232 -3.129 -19.958 1.00 85.69 133 PHE A N 1
ATOM 988 C CA . PHE A 1 133 ? 6.226 -2.498 -20.822 1.00 85.69 133 PHE A CA 1
ATOM 989 C C . PHE A 1 133 ? 5.868 -2.643 -22.310 1.00 85.69 133 PHE A C 1
ATOM 991 O O . PHE A 1 133 ? 5.938 -1.663 -23.052 1.00 85.69 133 PHE A O 1
ATOM 998 N N . GLU A 1 134 ? 5.403 -3.820 -22.735 1.00 87.00 134 GLU A N 1
ATOM 999 C CA . GLU A 1 134 ? 4.937 -4.051 -24.110 1.00 87.00 134 GLU A CA 1
ATOM 1000 C C . GLU A 1 134 ? 3.796 -3.111 -24.488 1.00 87.00 134 GLU A C 1
ATOM 1002 O O . GLU A 1 134 ? 3.865 -2.410 -25.495 1.00 87.00 134 GLU A O 1
ATOM 1007 N N . ARG A 1 135 ? 2.776 -3.012 -23.637 1.00 86.69 135 ARG A N 1
ATOM 1008 C CA . ARG A 1 135 ? 1.632 -2.125 -23.868 1.00 86.69 135 ARG A CA 1
ATOM 1009 C C . ARG A 1 135 ? 2.028 -0.651 -23.880 1.00 86.69 135 ARG A C 1
ATOM 1011 O O . ARG A 1 135 ? 1.511 0.123 -24.683 1.00 86.69 135 ARG A O 1
ATOM 1018 N N . PHE A 1 136 ? 2.996 -0.259 -23.053 1.00 86.38 136 PHE A N 1
ATOM 1019 C CA . PHE A 1 136 ? 3.566 1.086 -23.104 1.00 86.38 136 PHE A CA 1
ATOM 1020 C C . PHE A 1 136 ? 4.270 1.367 -24.442 1.00 86.38 136 PHE A C 1
ATOM 1022 O O . PHE A 1 136 ? 4.060 2.424 -25.041 1.00 86.38 136 PHE A O 1
ATOM 1029 N N . SER A 1 137 ? 5.059 0.414 -24.948 1.00 86.31 137 SER A N 1
ATOM 1030 C CA . SER A 1 137 ? 5.709 0.522 -26.263 1.00 86.31 137 SER A CA 1
ATOM 1031 C C . SER A 1 137 ? 4.708 0.517 -27.429 1.00 86.31 137 SER A C 1
ATOM 1033 O O . SER A 1 137 ? 4.909 1.219 -28.419 1.00 86.31 137 SER A O 1
ATOM 1035 N N . ALA A 1 138 ? 3.577 -0.179 -27.268 1.00 87.00 138 ALA A N 1
ATOM 1036 C CA . ALA A 1 138 ? 2.438 -0.160 -28.183 1.00 87.00 138 ALA A CA 1
ATOM 1037 C C . ALA A 1 138 ? 1.605 1.134 -28.095 1.00 87.00 138 ALA A C 1
ATOM 1039 O O . ALA A 1 138 ? 0.665 1.317 -28.864 1.00 87.00 138 ALA A O 1
ATOM 1040 N N . GLN A 1 139 ? 1.970 2.060 -27.201 1.00 85.81 139 GLN A N 1
ATOM 1041 C CA . GLN A 1 139 ? 1.278 3.331 -26.977 1.00 85.81 139 GLN A CA 1
ATOM 1042 C C . GLN A 1 139 ? -0.171 3.171 -26.481 1.00 85.81 139 GLN A C 1
ATOM 1044 O O . GLN A 1 139 ? -0.972 4.097 -26.623 1.00 85.81 139 GLN A O 1
ATOM 1049 N N . ASP A 1 140 ? -0.491 2.048 -25.828 1.00 85.38 140 ASP A N 1
ATOM 1050 C CA . ASP A 1 140 ? -1.798 1.820 -25.193 1.00 85.38 140 ASP A CA 1
ATOM 1051 C C . ASP A 1 140 ? -2.095 2.862 -24.112 1.00 85.38 140 ASP A C 1
ATOM 1053 O O . ASP A 1 140 ? -3.247 3.181 -23.833 1.00 85.38 140 ASP A O 1
ATOM 1057 N N . PHE A 1 141 ? -1.048 3.377 -23.471 1.00 86.12 141 PHE A N 1
ATOM 1058 C CA . PHE A 1 141 ? -1.124 4.439 -22.484 1.00 86.12 141 PHE A CA 1
ATOM 1059 C C . PHE A 1 141 ? 0.160 5.267 -22.488 1.00 86.12 141 PHE A C 1
ATOM 1061 O O . PHE A 1 141 ? 1.212 4.861 -22.981 1.00 86.12 141 PHE A O 1
ATOM 1068 N N . LYS A 1 142 ? 0.072 6.452 -21.893 1.00 86.75 142 LYS A N 1
ATOM 1069 C CA . LYS A 1 142 ? 1.195 7.338 -21.608 1.00 86.75 142 LYS A CA 1
ATOM 1070 C C . LYS A 1 142 ? 1.606 7.205 -20.153 1.00 86.75 142 LYS A C 1
ATOM 1072 O O . LYS A 1 142 ? 0.771 6.967 -19.279 1.00 86.75 142 LYS A O 1
ATOM 1077 N N . VAL A 1 143 ? 2.883 7.449 -19.900 1.00 83.38 143 VAL A N 1
ATOM 1078 C CA . VAL A 1 143 ? 3.462 7.555 -18.564 1.00 83.38 143 VAL A CA 1
ATOM 1079 C C . VAL A 1 143 ? 3.861 9.008 -18.375 1.00 83.38 143 VAL A C 1
ATOM 1081 O O . VAL A 1 143 ? 4.612 9.532 -19.186 1.00 83.38 143 VAL A O 1
ATOM 1084 N N . THR A 1 144 ? 3.294 9.686 -17.371 1.00 81.00 144 THR A N 1
ATOM 1085 C CA . THR A 1 144 ? 3.562 11.122 -17.106 1.00 81.00 144 THR A CA 1
ATOM 1086 C C . THR A 1 144 ? 3.412 12.009 -18.355 1.00 81.00 144 THR A C 1
ATOM 1088 O O . THR A 1 144 ? 4.207 12.908 -18.613 1.00 81.00 144 THR A O 1
ATOM 1091 N N . ASN A 1 145 ? 2.359 11.741 -19.141 1.00 81.50 145 ASN A N 1
ATOM 1092 C CA . ASN A 1 145 ? 2.038 12.382 -20.426 1.00 81.50 145 ASN A CA 1
ATOM 1093 C C . ASN A 1 145 ? 3.049 12.163 -21.567 1.00 81.50 145 ASN A C 1
ATOM 1095 O O . ASN A 1 145 ? 2.878 12.753 -22.634 1.00 81.50 145 ASN A O 1
ATOM 1099 N N . LYS A 1 146 ? 4.021 11.269 -21.386 1.00 85.31 146 LYS A N 1
ATOM 1100 C CA . LYS A 1 146 ? 5.003 10.868 -22.393 1.00 85.31 146 LYS A CA 1
ATOM 1101 C C . LYS A 1 146 ? 4.703 9.476 -22.945 1.00 85.31 146 LYS A C 1
ATOM 1103 O O . LYS A 1 146 ? 4.260 8.578 -22.226 1.00 85.31 146 LYS A O 1
ATOM 1108 N N . THR A 1 147 ? 4.921 9.317 -24.239 1.00 87.50 147 THR A N 1
ATOM 1109 C CA . THR A 1 147 ? 4.938 8.041 -24.961 1.00 87.50 147 THR A CA 1
ATOM 1110 C C . THR A 1 147 ? 6.319 7.393 -24.867 1.00 87.50 147 THR A C 1
ATOM 1112 O O . THR A 1 147 ? 7.282 8.027 -24.436 1.00 87.50 147 THR A O 1
ATOM 1115 N N . PHE A 1 148 ? 6.443 6.144 -25.314 1.00 85.75 148 PHE A N 1
ATOM 1116 C CA . PHE A 1 148 ? 7.740 5.475 -25.429 1.00 85.75 148 PHE A CA 1
ATOM 1117 C C . PHE A 1 148 ? 8.761 6.297 -26.243 1.00 85.75 148 PHE A C 1
ATOM 1119 O O . PHE A 1 148 ? 9.892 6.490 -25.800 1.00 85.75 148 PHE A O 1
ATOM 1126 N N . ASN A 1 149 ? 8.339 6.858 -27.382 1.00 85.88 149 ASN A N 1
ATOM 1127 C CA . ASN A 1 149 ? 9.208 7.658 -28.254 1.00 85.88 149 ASN A CA 1
ATOM 1128 C C . ASN A 1 149 ? 9.632 8.988 -27.612 1.00 85.88 149 ASN A C 1
ATOM 1130 O O . ASN A 1 149 ? 10.752 9.445 -27.845 1.00 85.88 149 ASN A O 1
ATOM 1134 N N . ASP A 1 150 ? 8.779 9.577 -26.765 1.00 86.38 150 ASP A N 1
ATOM 1135 C CA . ASP A 1 150 ? 9.127 10.787 -26.013 1.00 86.38 150 ASP A CA 1
ATOM 1136 C C . ASP A 1 150 ? 10.264 10.509 -25.019 1.00 86.38 150 ASP A C 1
ATOM 1138 O O . ASP A 1 150 ? 11.190 11.308 -24.924 1.00 86.38 150 ASP A O 1
ATOM 1142 N N . PHE A 1 151 ? 10.238 9.367 -24.314 1.00 80.62 151 PHE A N 1
ATOM 1143 C CA . PHE A 1 151 ? 11.327 8.977 -23.405 1.00 80.62 151 PHE A CA 1
ATOM 1144 C C . PHE A 1 151 ? 12.620 8.658 -24.151 1.00 80.62 151 PHE A C 1
ATOM 1146 O O . PHE A 1 151 ? 13.690 9.097 -23.732 1.00 80.62 151 PHE A O 1
ATOM 1153 N N . ALA A 1 152 ? 12.517 7.926 -25.259 1.00 77.88 152 ALA A N 1
ATOM 1154 C CA . ALA A 1 152 ? 13.667 7.543 -26.070 1.00 77.88 152 ALA A CA 1
ATOM 1155 C C . ALA A 1 152 ? 14.363 8.759 -26.724 1.00 77.88 152 ALA A C 1
ATOM 1157 O O . ALA A 1 152 ? 15.547 8.698 -27.042 1.00 77.88 152 ALA A O 1
ATOM 1158 N N . SER A 1 153 ? 13.654 9.887 -26.872 1.00 79.44 153 SER A N 1
ATOM 1159 C CA . SER A 1 153 ? 14.181 11.128 -27.460 1.00 79.44 153 SER A CA 1
ATOM 1160 C C . SER A 1 153 ? 14.409 12.268 -26.450 1.00 79.44 153 SER A C 1
ATOM 1162 O O . SER A 1 153 ? 14.774 13.369 -26.854 1.00 79.44 153 SER A O 1
ATOM 1164 N N . GLU A 1 154 ? 14.198 12.055 -25.145 1.00 75.06 154 GLU A N 1
ATOM 1165 C CA . GLU A 1 154 ? 14.070 13.151 -24.166 1.00 75.06 154 GLU A CA 1
ATOM 1166 C C . GLU A 1 154 ? 15.367 13.943 -23.918 1.00 75.06 154 GLU A C 1
ATOM 1168 O O . GLU A 1 154 ? 15.333 15.152 -23.682 1.00 75.06 154 GLU A O 1
ATOM 1173 N N . ARG A 1 155 ? 16.523 13.274 -23.914 1.00 78.12 155 ARG A N 1
ATOM 1174 C CA . ARG A 1 155 ? 17.792 13.877 -23.477 1.00 78.12 155 ARG A CA 1
ATOM 1175 C C . ARG A 1 155 ? 18.607 14.329 -24.679 1.00 78.12 155 ARG A C 1
ATOM 1177 O O . ARG A 1 155 ? 19.550 13.644 -25.068 1.00 78.12 155 ARG A O 1
ATOM 1184 N N . THR A 1 156 ? 18.267 15.475 -25.259 1.00 84.75 156 THR A N 1
ATOM 1185 C CA . THR A 1 156 ? 19.062 16.058 -26.344 1.00 84.75 156 THR A CA 1
ATOM 1186 C C . THR A 1 156 ? 20.232 16.899 -25.826 1.00 84.75 156 THR A C 1
ATOM 1188 O O . THR A 1 156 ? 20.255 17.381 -24.691 1.00 84.75 156 THR A O 1
ATOM 1191 N N . THR A 1 157 ? 21.271 17.034 -26.643 1.00 86.06 157 THR A N 1
ATOM 1192 C CA . THR A 1 157 ? 22.417 17.903 -26.385 1.00 86.06 157 THR A CA 1
ATOM 1193 C C . THR A 1 157 ? 23.018 18.396 -27.695 1.00 86.06 157 THR A C 1
ATOM 1195 O O . THR A 1 157 ? 22.871 17.754 -28.732 1.00 86.06 157 THR A O 1
ATOM 1198 N N . THR A 1 158 ? 23.735 19.514 -27.633 1.00 85.75 158 THR A N 1
ATOM 1199 C CA . THR A 1 158 ? 24.620 20.002 -28.702 1.00 85.75 158 THR A CA 1
ATOM 1200 C C . THR A 1 158 ? 26.102 19.758 -28.369 1.00 85.75 158 THR A C 1
ATOM 1202 O O . THR A 1 158 ? 26.992 20.028 -29.178 1.00 85.75 158 THR A O 1
ATOM 1205 N N . VAL A 1 159 ? 26.396 19.236 -27.167 1.00 84.25 159 VAL A N 1
ATOM 1206 C CA . VAL A 1 159 ? 27.758 19.067 -26.643 1.00 84.25 159 VAL A CA 1
ATOM 1207 C C . VAL A 1 159 ? 28.408 17.810 -27.205 1.00 84.25 159 VAL A C 1
ATOM 1209 O O . VAL A 1 159 ? 28.052 16.698 -26.824 1.00 84.25 159 VAL A O 1
ATOM 1212 N N . ARG A 1 160 ? 29.432 17.989 -28.042 1.00 81.62 160 ARG A N 1
ATOM 1213 C CA . ARG A 1 160 ? 30.194 16.902 -28.677 1.00 81.62 160 ARG A CA 1
ATOM 1214 C C . ARG A 1 160 ? 31.362 16.439 -27.815 1.00 81.62 160 ARG A C 1
ATOM 1216 O O . ARG A 1 160 ? 31.968 17.223 -27.082 1.00 81.62 160 ARG A O 1
ATOM 1223 N N . ARG A 1 161 ? 31.714 15.156 -27.923 1.00 76.81 161 ARG A N 1
ATOM 1224 C CA . ARG A 1 161 ? 32.915 14.612 -27.275 1.00 76.81 161 ARG A CA 1
ATOM 1225 C C . ARG A 1 161 ? 34.180 15.297 -27.833 1.00 76.81 161 ARG A C 1
ATOM 1227 O O . ARG A 1 161 ? 34.267 15.539 -29.038 1.00 76.81 161 ARG A O 1
ATOM 1234 N N . PRO A 1 162 ? 35.211 15.546 -27.003 1.00 76.06 162 PRO A N 1
ATOM 1235 C CA . PRO A 1 162 ? 36.519 15.960 -27.502 1.00 76.06 162 PRO A CA 1
ATOM 1236 C C . PRO A 1 162 ? 37.074 14.954 -28.524 1.00 76.06 162 PRO A C 1
ATOM 1238 O O . PRO A 1 162 ? 37.158 13.760 -28.234 1.00 76.06 162 PRO A O 1
ATOM 1241 N N . GLY A 1 163 ? 37.459 15.438 -29.707 1.00 75.94 163 GLY A N 1
ATOM 1242 C CA . GLY A 1 163 ? 37.947 14.608 -30.817 1.00 75.94 163 GLY A CA 1
ATOM 1243 C C . GLY A 1 163 ? 36.913 14.320 -31.910 1.00 75.94 163 GLY A C 1
ATOM 1244 O O . GLY A 1 163 ? 37.301 13.819 -32.961 1.00 75.94 163 GLY A O 1
ATOM 1245 N N . CYS A 1 164 ? 35.642 14.676 -31.701 1.00 86.38 164 CYS A N 1
ATOM 1246 C CA . CYS A 1 164 ? 34.669 14.764 -32.787 1.00 86.38 164 CYS A CA 1
ATOM 1247 C C . CYS A 1 164 ? 35.022 15.909 -33.751 1.00 86.38 164 CYS A C 1
ATOM 1249 O O . CYS A 1 164 ? 35.652 16.900 -33.366 1.00 86.38 164 CYS A O 1
ATOM 1251 N N . ILE A 1 165 ? 34.600 15.774 -35.002 1.00 87.75 165 ILE A N 1
ATOM 1252 C CA . ILE A 1 165 ? 34.644 16.796 -36.033 1.00 87.75 165 ILE A CA 1
ATOM 1253 C C . ILE A 1 165 ? 33.854 18.001 -35.538 1.00 87.75 165 ILE A C 1
ATOM 1255 O O . ILE A 1 165 ? 32.665 17.935 -35.232 1.00 87.75 165 ILE A O 1
ATOM 1259 N N . ASP A 1 166 ? 34.549 19.127 -35.482 1.00 85.06 166 ASP A N 1
ATOM 1260 C CA . ASP A 1 166 ? 33.926 20.403 -35.208 1.00 85.06 166 ASP A CA 1
ATOM 1261 C C . ASP A 1 166 ? 32.966 20.755 -36.352 1.00 85.06 166 ASP A C 1
ATOM 1263 O O . ASP A 1 166 ? 33.403 20.845 -37.496 1.00 85.06 166 ASP A O 1
ATOM 1267 N N . SER A 1 167 ? 31.680 20.947 -36.072 1.00 83.69 167 SER A N 1
ATOM 1268 C CA . SER A 1 167 ? 30.664 21.312 -37.066 1.00 83.69 167 SER A CA 1
ATOM 1269 C C . SER A 1 167 ? 30.542 22.821 -37.289 1.00 83.69 167 SER A C 1
ATOM 1271 O O . SER A 1 167 ? 29.693 23.244 -38.075 1.00 83.69 167 SER A O 1
ATOM 1273 N N . THR A 1 168 ? 31.364 23.639 -36.621 1.00 78.19 168 THR A N 1
ATOM 1274 C CA . THR A 1 168 ? 31.454 25.078 -36.903 1.00 78.19 168 THR A CA 1
ATOM 1275 C C . THR A 1 168 ? 31.770 25.326 -38.382 1.00 78.19 168 THR A C 1
ATOM 1277 O O . THR A 1 168 ? 32.454 24.526 -39.037 1.00 78.19 168 THR A O 1
ATOM 1280 N N . ASP A 1 169 ? 31.242 26.428 -38.914 1.00 77.75 169 ASP A N 1
ATOM 1281 C CA . ASP A 1 169 ? 31.474 26.932 -40.276 1.00 77.75 169 ASP A CA 1
ATOM 1282 C C . ASP A 1 169 ? 30.836 26.113 -41.421 1.00 77.75 169 ASP A C 1
ATOM 1284 O O . ASP A 1 169 ? 31.127 26.334 -42.600 1.00 77.75 169 ASP A O 1
ATOM 1288 N N . ILE A 1 170 ? 29.929 25.175 -41.118 1.00 81.38 170 ILE A N 1
ATOM 1289 C CA . ILE A 1 170 ? 29.069 24.529 -42.127 1.00 81.38 170 ILE A CA 1
ATOM 1290 C C . ILE A 1 170 ? 27.945 25.514 -42.533 1.00 81.38 170 ILE A C 1
ATOM 1292 O O . ILE A 1 170 ? 26.773 25.329 -42.214 1.00 81.38 170 ILE A O 1
ATOM 1296 N N . ASP A 1 171 ? 28.320 26.583 -43.246 1.00 70.56 171 ASP A N 1
ATOM 1297 C CA . ASP A 1 171 ? 27.486 27.779 -43.481 1.00 70.56 171 ASP A CA 1
ATOM 1298 C C . ASP A 1 171 ? 26.820 27.850 -44.873 1.00 70.56 171 ASP A C 1
ATOM 1300 O O . ASP A 1 171 ? 26.161 28.834 -45.215 1.00 70.56 171 ASP A O 1
ATOM 1304 N N . SER A 1 172 ? 26.924 26.792 -45.683 1.00 70.25 172 SER A N 1
ATOM 1305 C CA . SER A 1 172 ? 26.279 26.706 -47.005 1.00 70.25 172 SER A CA 1
ATOM 1306 C C . SER A 1 172 ? 25.287 25.544 -47.104 1.00 70.25 172 SER A C 1
ATOM 1308 O O . SER A 1 172 ? 25.513 24.504 -46.496 1.00 70.25 172 SER A O 1
ATOM 1310 N N . GLY A 1 173 ? 24.205 25.684 -47.884 1.00 72.19 173 GLY A N 1
ATOM 1311 C CA . GLY A 1 173 ? 23.196 24.629 -48.079 1.00 72.19 173 GLY A CA 1
ATOM 1312 C C . GLY A 1 173 ? 21.752 25.111 -47.909 1.00 72.19 173 GLY A C 1
ATOM 1313 O O . GLY A 1 173 ? 21.479 26.308 -47.947 1.00 72.19 173 GLY A O 1
ATOM 1314 N N . THR A 1 174 ? 20.810 24.178 -47.724 1.00 69.12 174 THR A N 1
ATOM 1315 C CA . THR A 1 174 ? 19.368 24.499 -47.629 1.00 69.12 174 THR A CA 1
ATOM 1316 C C . THR A 1 174 ? 18.959 25.107 -46.287 1.00 69.12 174 THR A C 1
ATOM 1318 O O . THR A 1 174 ? 17.958 25.813 -46.221 1.00 69.12 174 THR A O 1
ATOM 1321 N N . ASN A 1 175 ? 19.701 24.813 -45.215 1.00 72.94 175 ASN A N 1
ATOM 1322 C CA . ASN A 1 175 ? 19.513 25.417 -43.895 1.00 72.94 175 ASN A CA 1
ATOM 1323 C C . ASN A 1 175 ? 20.814 25.314 -43.077 1.00 72.94 175 ASN A C 1
ATOM 1325 O O . ASN A 1 175 ? 20.936 24.419 -42.244 1.00 72.94 175 ASN A O 1
ATOM 1329 N N . PRO A 1 176 ? 21.817 26.166 -43.337 1.00 67.88 176 PRO A N 1
ATOM 1330 C CA . PRO A 1 176 ? 23.140 26.023 -42.730 1.00 67.88 176 PRO A CA 1
ATOM 1331 C C . PRO A 1 176 ? 23.123 26.129 -41.204 1.00 67.88 176 PRO A C 1
ATOM 1333 O O . PRO A 1 176 ? 23.908 25.470 -40.523 1.00 67.88 176 PRO A O 1
ATOM 1336 N N . SER A 1 177 ? 22.165 26.888 -40.648 1.00 71.31 177 SER A N 1
ATOM 1337 C CA . SER A 1 177 ? 22.060 27.033 -39.199 1.00 71.31 177 SER A CA 1
ATOM 1338 C C . SER A 1 177 ? 21.772 25.712 -38.480 1.00 71.31 177 SER A C 1
ATOM 1340 O O . SER A 1 177 ? 22.271 25.444 -37.394 1.00 71.31 177 SER A O 1
ATOM 1342 N N . TYR A 1 178 ? 21.015 24.849 -39.148 1.00 79.06 178 TYR A N 1
ATOM 1343 C CA . TYR A 1 178 ? 20.606 23.551 -38.641 1.00 79.06 178 TYR A CA 1
ATOM 1344 C C . TYR A 1 178 ? 21.732 22.506 -38.645 1.00 79.06 178 TYR A C 1
ATOM 1346 O O . TYR A 1 178 ? 21.628 21.523 -37.926 1.00 79.06 178 TYR A O 1
ATOM 1354 N N . TYR A 1 179 ? 22.801 22.679 -39.431 1.00 81.62 179 TYR A N 1
ATOM 1355 C CA . TYR A 1 179 ? 23.885 21.688 -39.527 1.00 81.62 179 TYR A CA 1
ATOM 1356 C C . TYR A 1 179 ? 25.136 22.060 -38.721 1.00 81.62 179 TYR A C 1
ATOM 1358 O O . TYR A 1 179 ? 25.972 21.186 -38.489 1.00 81.62 179 TYR A O 1
ATOM 1366 N N . HIS A 1 180 ? 25.250 23.308 -38.247 1.00 78.62 180 HIS A N 1
ATOM 1367 C CA . HIS A 1 180 ? 26.324 23.709 -37.333 1.00 78.62 180 HIS A CA 1
ATOM 1368 C C . HIS A 1 180 ? 25.963 23.477 -35.852 1.00 78.62 180 HIS A C 1
ATOM 1370 O O . HIS A 1 180 ? 26.802 22.965 -35.107 1.00 78.62 180 HIS A O 1
ATOM 1376 N N . ASP A 1 181 ? 24.725 23.772 -35.432 1.00 81.00 181 ASP A N 1
ATOM 1377 C CA . ASP A 1 181 ? 24.253 23.671 -34.037 1.00 81.00 181 ASP A CA 1
ATOM 1378 C C . ASP A 1 181 ? 22.971 22.827 -33.939 1.00 81.00 181 ASP A C 1
ATOM 1380 O O . ASP A 1 181 ? 21.876 23.321 -33.674 1.00 81.00 181 ASP A O 1
ATOM 1384 N N . PHE A 1 182 ? 23.096 21.529 -34.232 1.00 86.50 182 PHE A N 1
ATOM 1385 C CA . PHE A 1 182 ? 21.996 20.578 -34.083 1.00 86.50 182 PHE A CA 1
ATOM 1386 C C . PHE A 1 182 ? 22.009 19.894 -32.720 1.00 86.50 182 PHE A C 1
ATOM 1388 O O . PHE A 1 182 ? 23.053 19.500 -32.197 1.00 86.50 182 PHE A O 1
ATOM 1395 N N . GLU A 1 183 ? 20.806 19.666 -32.212 1.00 89.44 183 GLU A N 1
ATOM 1396 C CA . GLU A 1 183 ? 20.554 18.779 -31.089 1.00 89.44 183 GLU A CA 1
ATOM 1397 C C . GLU A 1 183 ? 20.520 17.314 -31.538 1.00 89.44 183 GLU A C 1
ATOM 1399 O O . GLU A 1 183 ? 19.957 16.976 -32.583 1.00 89.44 183 GLU A O 1
ATOM 1404 N N . TYR A 1 184 ? 21.100 16.440 -30.722 1.00 87.81 184 TYR A N 1
ATOM 1405 C CA . TYR A 1 184 ? 21.053 14.990 -30.886 1.00 87.81 184 TYR A CA 1
ATOM 1406 C C . TYR A 1 184 ? 20.917 14.299 -29.530 1.00 87.81 184 TYR A C 1
ATOM 1408 O O . TYR A 1 184 ? 21.170 14.901 -28.485 1.00 87.81 184 TYR A O 1
ATOM 1416 N N . ILE A 1 185 ? 20.506 13.034 -29.534 1.00 86.25 185 ILE A N 1
ATOM 1417 C CA . ILE A 1 185 ? 20.244 12.273 -28.314 1.00 86.25 185 ILE A CA 1
ATOM 1418 C C . ILE A 1 185 ? 21.569 11.952 -27.614 1.00 86.25 185 ILE A C 1
ATOM 1420 O O . ILE A 1 185 ? 22.448 11.283 -28.158 1.00 86.25 185 ILE A O 1
ATOM 1424 N N . ARG A 1 186 ? 21.695 12.430 -26.375 1.00 82.62 186 ARG A N 1
ATOM 1425 C CA . ARG A 1 186 ? 22.904 12.395 -25.543 1.00 82.62 186 ARG A CA 1
ATOM 1426 C C . ARG A 1 186 ? 23.302 10.987 -25.088 1.00 82.62 186 ARG A C 1
ATOM 1428 O O . ARG A 1 186 ? 24.445 10.789 -24.692 1.00 82.62 186 ARG A O 1
ATOM 1435 N N . SER A 1 187 ? 22.388 10.017 -25.113 1.00 76.00 187 SER A N 1
ATOM 1436 C CA . SER A 1 187 ? 22.670 8.635 -24.700 1.00 76.00 187 SER A CA 1
ATOM 1437 C C . SER A 1 187 ? 23.500 7.846 -25.732 1.00 76.00 187 SER A C 1
ATOM 1439 O O . SER A 1 187 ? 24.098 6.836 -25.370 1.00 76.00 187 SER A O 1
ATOM 1441 N N . TYR A 1 188 ? 23.587 8.285 -26.997 1.00 80.62 188 TYR A N 1
ATOM 1442 C CA . TYR A 1 188 ? 24.082 7.466 -28.116 1.00 80.62 188 TYR A CA 1
ATOM 1443 C C . TYR A 1 188 ? 25.468 7.890 -28.644 1.00 80.62 188 TYR A C 1
ATOM 1445 O O . TYR A 1 188 ? 25.619 8.938 -29.273 1.00 80.62 188 TYR A O 1
ATOM 1453 N N . GLY A 1 189 ? 26.498 7.052 -28.446 1.00 75.00 189 GLY A N 1
ATOM 1454 C CA . GLY A 1 189 ? 27.868 7.357 -28.886 1.00 75.00 189 GLY A CA 1
ATOM 1455 C C . GLY A 1 189 ? 28.952 6.365 -28.440 1.00 75.00 189 GLY A C 1
ATOM 1456 O O . GLY A 1 189 ? 28.719 5.502 -27.600 1.00 75.00 189 GLY A O 1
ATOM 1457 N N . ASN A 1 190 ? 30.179 6.520 -28.955 1.00 70.25 190 ASN A N 1
ATOM 1458 C CA . ASN A 1 190 ? 31.307 5.583 -28.760 1.00 70.25 190 ASN A CA 1
ATOM 1459 C C . ASN A 1 190 ? 32.314 5.995 -27.656 1.00 70.25 190 ASN A C 1
ATOM 1461 O O . ASN A 1 190 ? 33.518 5.729 -27.741 1.00 70.25 190 ASN A O 1
ATOM 1465 N N . GLY A 1 191 ? 31.855 6.707 -26.624 1.00 62.28 191 GLY A N 1
ATOM 1466 C CA . GLY A 1 191 ? 32.692 7.186 -25.514 1.00 62.28 191 GLY A CA 1
ATOM 1467 C C . GLY A 1 191 ? 33.207 6.071 -24.594 1.00 62.28 191 GLY A C 1
ATOM 1468 O O . GLY A 1 191 ? 32.432 5.219 -24.180 1.00 62.28 191 GLY A O 1
ATOM 1469 N N . THR A 1 192 ? 34.483 6.115 -24.187 1.00 52.56 192 THR A N 1
ATOM 1470 C CA . THR A 1 192 ? 35.046 5.299 -23.087 1.00 52.56 192 THR A CA 1
ATOM 1471 C C . THR A 1 192 ? 35.582 6.225 -21.983 1.00 52.56 192 THR A C 1
ATOM 1473 O O . THR A 1 192 ? 36.493 7.008 -22.256 1.00 52.56 192 THR A O 1
ATOM 1476 N N . GLY A 1 193 ? 35.042 6.173 -20.755 1.00 50.28 193 GLY A N 1
ATOM 1477 C CA . GLY A 1 193 ? 35.519 6.967 -19.601 1.00 50.28 193 GLY A CA 1
ATOM 1478 C C . GLY A 1 193 ? 34.416 7.685 -18.803 1.00 50.28 193 GLY A C 1
ATOM 1479 O O . GLY A 1 193 ? 33.251 7.329 -18.912 1.00 50.28 193 GLY A O 1
ATOM 1480 N N . ALA A 1 194 ? 34.786 8.710 -18.014 1.00 35.16 194 ALA A N 1
ATOM 1481 C CA . ALA A 1 194 ? 33.942 9.455 -17.049 1.00 35.16 194 ALA A CA 1
ATOM 1482 C C . ALA A 1 194 ? 32.701 10.178 -17.629 1.00 35.16 194 ALA A C 1
ATOM 1484 O O . ALA A 1 194 ? 31.930 10.793 -16.895 1.00 35.16 194 ALA A O 1
ATOM 1485 N N . TYR A 1 195 ? 32.510 10.104 -18.942 1.00 44.00 195 TYR A N 1
ATOM 1486 C CA . TYR A 1 195 ? 31.320 10.548 -19.648 1.00 44.00 195 TYR A CA 1
ATOM 1487 C C . TYR A 1 195 ? 30.392 9.340 -19.780 1.00 44.00 195 TYR A C 1
ATOM 1489 O O . TYR A 1 195 ? 30.473 8.598 -20.754 1.00 44.00 195 TYR A O 1
ATOM 1497 N N . SER A 1 196 ? 29.531 9.117 -18.788 1.00 50.19 196 SER A N 1
ATOM 1498 C CA . SER A 1 196 ? 28.547 8.022 -18.766 1.00 50.19 196 SER A CA 1
ATOM 1499 C C . SER A 1 196 ? 27.460 8.131 -19.849 1.00 50.19 196 SER A C 1
ATOM 1501 O O . SER A 1 196 ? 26.478 7.403 -19.796 1.00 50.19 196 SER A O 1
ATOM 1503 N N . GLU A 1 197 ? 27.600 9.053 -20.805 1.00 59.41 197 GLU A N 1
ATOM 1504 C CA . GLU A 1 197 ? 26.605 9.375 -21.827 1.00 59.41 197 GLU A CA 1
ATOM 1505 C C . GLU A 1 197 ? 27.292 9.457 -23.203 1.00 59.41 197 GLU A C 1
ATOM 1507 O O . GLU A 1 197 ? 28.400 9.991 -23.334 1.00 59.41 197 GLU A O 1
ATOM 1512 N N . GLY A 1 198 ? 26.671 8.856 -24.218 1.00 66.25 198 GLY A N 1
ATOM 1513 C CA . GLY A 1 198 ? 27.172 8.796 -25.586 1.00 66.25 198 GLY A CA 1
ATOM 1514 C C . GLY A 1 198 ? 27.020 10.130 -26.324 1.00 66.25 198 GLY A C 1
ATOM 1515 O O . GLY A 1 198 ? 26.005 10.400 -26.945 1.00 66.25 198 GLY A O 1
ATOM 1516 N N . TYR A 1 199 ? 28.046 10.979 -26.299 1.00 78.25 199 TYR A N 1
ATOM 1517 C CA . TYR A 1 199 ? 28.053 12.282 -26.986 1.00 78.25 199 TYR A CA 1
ATOM 1518 C C . TYR A 1 199 ? 28.368 12.185 -28.497 1.00 78.25 199 TYR A C 1
ATOM 1520 O O . TYR A 1 199 ? 29.214 12.931 -29.001 1.00 78.25 199 TYR A O 1
ATOM 1528 N N . GLY A 1 200 ? 27.707 11.266 -29.206 1.00 81.25 200 GLY A N 1
ATOM 1529 C CA . GLY A 1 200 ? 27.939 10.967 -30.622 1.00 81.25 200 GLY A CA 1
ATOM 1530 C C . GLY A 1 200 ? 28.982 9.871 -30.868 1.00 81.25 200 GLY A C 1
ATOM 1531 O O . GLY A 1 200 ? 29.809 9.547 -30.008 1.00 81.25 200 GLY A O 1
ATOM 1532 N N . TYR A 1 201 ? 28.926 9.269 -32.056 1.00 84.69 201 TYR A N 1
ATOM 1533 C CA . TYR A 1 201 ? 29.887 8.266 -32.512 1.00 84.69 201 TYR A CA 1
ATOM 1534 C C . TYR A 1 201 ? 30.933 8.952 -33.383 1.00 84.69 201 TYR A C 1
ATOM 1536 O O . TYR A 1 201 ? 30.629 9.331 -34.511 1.00 84.69 201 TYR A O 1
ATOM 1544 N N . CYS A 1 202 ? 32.148 9.129 -32.869 1.00 85.31 202 CYS A N 1
ATOM 1545 C CA . CYS A 1 202 ? 33.139 9.983 -33.521 1.00 85.31 202 CYS A CA 1
ATOM 1546 C C . CYS A 1 202 ? 34.377 9.225 -34.001 1.00 85.31 202 CYS A C 1
ATOM 1548 O O . CYS A 1 202 ? 34.821 8.274 -33.349 1.00 85.31 202 CYS A O 1
ATOM 1550 N N . GLY A 1 203 ? 34.967 9.704 -35.099 1.00 80.38 203 GLY A N 1
ATOM 1551 C CA . GLY A 1 203 ? 36.300 9.315 -35.555 1.00 80.38 203 GLY A CA 1
ATOM 1552 C C . GLY A 1 203 ? 36.373 8.086 -36.464 1.00 80.38 203 GLY A C 1
ATOM 1553 O O . GLY A 1 203 ? 37.425 7.448 -36.509 1.00 80.38 203 GLY A O 1
ATOM 1554 N N . PHE A 1 204 ? 35.310 7.731 -37.192 1.00 83.31 204 PHE A N 1
ATOM 1555 C CA . PHE A 1 204 ? 35.373 6.621 -38.153 1.00 83.31 204 PHE A CA 1
ATOM 1556 C C . PHE A 1 204 ? 36.147 7.036 -39.397 1.00 83.31 204 PHE A C 1
ATOM 1558 O O . PHE A 1 204 ? 35.786 8.008 -40.051 1.00 83.31 204 PHE A O 1
ATOM 1565 N N . PHE A 1 205 ? 37.207 6.306 -39.731 1.00 82.12 205 PHE A N 1
ATOM 1566 C CA . PHE A 1 205 ? 38.105 6.658 -40.825 1.00 82.12 205 PHE A CA 1
ATOM 1567 C C . PHE A 1 205 ? 37.946 5.703 -42.007 1.00 82.12 205 PHE A C 1
ATOM 1569 O O . PHE A 1 205 ? 38.024 4.487 -41.833 1.00 82.12 205 PHE A O 1
ATOM 1576 N N . ILE A 1 206 ? 37.776 6.258 -43.207 1.00 77.44 206 ILE A N 1
ATOM 1577 C CA . ILE A 1 206 ? 37.847 5.516 -44.468 1.00 77.44 206 ILE A CA 1
ATOM 1578 C C . ILE A 1 206 ? 39.101 5.950 -45.216 1.00 77.44 206 ILE A C 1
ATOM 1580 O O . ILE A 1 206 ? 39.322 7.142 -45.416 1.00 77.44 206 ILE A O 1
ATOM 1584 N N . ASN A 1 207 ? 39.894 4.966 -45.637 1.00 78.00 207 ASN A N 1
ATOM 1585 C CA . ASN A 1 207 ? 41.158 5.154 -46.341 1.00 78.00 207 ASN A CA 1
ATOM 1586 C C . ASN A 1 207 ? 41.004 4.827 -47.837 1.00 78.00 207 ASN A C 1
ATOM 1588 O O . ASN A 1 207 ? 40.401 3.809 -48.180 1.00 78.00 207 ASN A O 1
ATOM 1592 N N . ASN A 1 208 ? 41.594 5.646 -48.708 1.00 69.88 208 ASN A N 1
ATOM 1593 C CA . ASN A 1 208 ? 41.721 5.456 -50.150 1.00 69.88 208 ASN A CA 1
ATOM 1594 C C . ASN A 1 208 ? 40.392 5.133 -50.849 1.00 69.88 208 ASN A C 1
ATOM 1596 O O . ASN A 1 208 ? 40.327 4.283 -51.742 1.00 69.88 208 ASN A O 1
ATOM 1600 N N . PHE A 1 209 ? 39.314 5.818 -50.466 1.00 69.81 209 PHE A N 1
ATOM 1601 C CA . PHE A 1 209 ? 38.003 5.565 -51.047 1.00 69.81 209 PHE A CA 1
ATOM 1602 C C . PHE A 1 209 ? 37.958 6.037 -52.504 1.00 69.81 209 PHE A C 1
ATOM 1604 O O . PHE A 1 209 ? 37.978 7.238 -52.781 1.00 69.81 209 PHE A O 1
ATOM 1611 N N . SER A 1 210 ? 37.919 5.086 -53.441 1.00 62.62 210 SER A N 1
ATOM 1612 C CA . SER A 1 210 ? 37.885 5.360 -54.877 1.00 62.62 210 SER A CA 1
ATOM 1613 C C . SER A 1 210 ? 36.482 5.764 -55.319 1.00 62.62 210 SER A C 1
ATOM 1615 O O . SER A 1 210 ? 35.527 4.994 -55.255 1.00 62.62 210 SER A O 1
ATOM 1617 N N . THR A 1 211 ? 36.384 6.983 -55.823 1.00 57.44 211 THR A N 1
ATOM 1618 C CA . THR A 1 211 ? 35.254 7.487 -56.596 1.00 57.44 211 THR A CA 1
ATOM 1619 C C . THR A 1 211 ? 35.622 7.428 -58.081 1.00 57.44 211 THR A C 1
ATOM 1621 O O . THR A 1 211 ? 36.807 7.401 -58.429 1.00 57.44 211 THR A O 1
ATOM 1624 N N . GLY A 1 212 ? 34.642 7.503 -58.985 1.00 56.19 212 GLY A N 1
ATOM 1625 C CA . GLY A 1 212 ? 34.903 7.665 -60.427 1.00 56.19 212 GLY A CA 1
ATOM 1626 C C . GLY A 1 212 ? 35.714 8.926 -60.797 1.00 56.19 212 GLY A C 1
ATOM 1627 O O . GLY A 1 212 ? 36.017 9.127 -61.970 1.00 56.19 212 GLY A O 1
ATOM 1628 N N . LEU A 1 213 ? 36.063 9.765 -59.811 1.00 54.50 213 LEU A N 1
ATOM 1629 C CA . LEU A 1 213 ? 36.763 11.044 -59.927 1.00 54.50 213 LEU A CA 1
ATOM 1630 C C . LEU A 1 213 ? 38.109 11.095 -59.159 1.00 54.50 213 LEU A C 1
ATOM 1632 O O . LEU A 1 213 ? 38.781 12.126 -59.222 1.00 54.50 213 LEU A O 1
ATOM 1636 N N . GLY A 1 214 ? 38.515 10.025 -58.452 1.00 61.50 214 GLY A N 1
ATOM 1637 C CA . GLY A 1 214 ? 39.752 9.976 -57.644 1.00 61.50 214 GLY A CA 1
ATOM 1638 C C . GLY A 1 214 ? 39.613 9.222 -56.312 1.00 61.50 214 GLY A C 1
ATOM 1639 O O . GLY A 1 214 ? 38.522 8.748 -55.994 1.00 61.50 214 GLY A O 1
ATOM 1640 N N . SER A 1 215 ? 40.698 9.106 -55.532 1.00 66.62 215 SER A N 1
ATOM 1641 C CA . SER A 1 215 ? 40.700 8.526 -54.172 1.00 66.62 215 SER A CA 1
ATOM 1642 C C . SER A 1 215 ? 40.923 9.580 -53.078 1.00 66.62 215 SER A C 1
ATOM 1644 O O . SER A 1 215 ? 41.709 10.510 -53.262 1.00 66.62 215 SER A O 1
ATOM 1646 N N . SER A 1 216 ? 40.229 9.460 -51.941 1.00 69.31 216 SER A N 1
ATOM 1647 C CA . SER A 1 216 ? 40.404 10.345 -50.772 1.00 69.31 216 SER A CA 1
ATOM 1648 C C . SER A 1 216 ? 40.137 9.608 -49.469 1.00 69.31 216 SER A C 1
ATOM 1650 O O . SER A 1 216 ? 39.420 8.603 -49.437 1.00 69.31 216 SER A O 1
ATOM 1652 N N . ASP A 1 217 ? 40.712 10.168 -48.412 1.00 77.75 217 ASP A N 1
ATOM 1653 C CA . ASP A 1 217 ? 40.512 9.762 -47.036 1.00 77.75 217 ASP A CA 1
ATOM 1654 C C . ASP A 1 217 ? 39.509 10.690 -46.356 1.00 77.75 217 ASP A C 1
ATOM 1656 O O . ASP A 1 217 ? 39.618 11.920 -46.441 1.00 77.75 217 ASP A O 1
ATOM 1660 N N . PHE A 1 218 ? 38.567 10.113 -45.617 1.00 79.19 218 PHE A N 1
ATOM 1661 C CA . PHE A 1 218 ? 37.598 10.884 -44.849 1.00 79.19 218 PHE A CA 1
ATOM 1662 C C . PHE A 1 218 ? 37.361 10.304 -43.461 1.00 79.19 218 PHE A C 1
ATOM 1664 O O . PHE A 1 218 ? 37.318 9.091 -43.258 1.00 79.19 218 PHE A O 1
ATOM 1671 N N . THR A 1 219 ? 37.187 11.210 -42.504 1.00 84.56 219 THR A N 1
ATOM 1672 C CA . THR A 1 219 ? 36.746 10.910 -41.141 1.00 84.56 219 THR A CA 1
ATOM 1673 C C . THR A 1 219 ? 35.269 11.242 -41.019 1.00 84.56 219 THR A C 1
ATOM 1675 O O . THR A 1 219 ? 34.830 12.245 -41.578 1.00 84.56 219 THR A O 1
ATOM 1678 N N . ILE A 1 220 ? 34.497 10.433 -40.301 1.00 86.31 220 ILE A N 1
ATOM 1679 C CA . ILE A 1 220 ? 33.051 10.591 -40.157 1.00 86.31 220 ILE A CA 1
ATOM 1680 C C . ILE A 1 220 ? 32.641 10.450 -38.708 1.00 86.31 220 ILE A C 1
ATOM 1682 O O . ILE A 1 220 ? 33.079 9.536 -38.008 1.00 86.31 220 ILE A O 1
ATOM 1686 N N . ASP A 1 221 ? 31.741 11.342 -38.324 1.00 88.38 221 ASP A N 1
ATOM 1687 C CA . ASP A 1 221 ? 31.013 11.311 -37.074 1.00 88.38 221 ASP A CA 1
ATOM 1688 C C . ASP A 1 221 ? 29.527 11.105 -37.351 1.00 88.38 221 ASP A C 1
ATOM 1690 O O . ASP A 1 221 ? 28.989 11.622 -38.333 1.00 88.38 221 ASP A O 1
ATOM 1694 N N . VAL A 1 222 ? 28.861 10.355 -36.478 1.00 87.12 222 VAL A N 1
ATOM 1695 C CA . VAL A 1 222 ? 27.439 10.024 -36.584 1.00 87.12 222 VAL A CA 1
ATOM 1696 C C . VAL A 1 222 ? 26.719 10.422 -35.306 1.00 87.12 222 VAL A C 1
ATOM 1698 O O . VAL A 1 222 ? 27.144 10.090 -34.198 1.00 87.12 222 VAL A O 1
ATOM 1701 N N . TYR A 1 223 ? 25.594 11.106 -35.479 1.00 88.81 223 TYR A N 1
ATOM 1702 C CA . TYR A 1 223 ? 24.741 11.600 -34.411 1.00 88.81 223 TYR A CA 1
ATOM 1703 C C . TYR A 1 223 ? 23.310 11.126 -34.640 1.00 88.81 223 TYR A C 1
ATOM 1705 O O . TYR A 1 223 ? 22.753 11.315 -35.721 1.00 88.81 223 TYR A O 1
ATOM 1713 N N . VAL A 1 224 ? 22.712 10.518 -33.619 1.00 88.12 224 VAL A N 1
ATOM 1714 C CA . VAL A 1 224 ? 21.317 10.065 -33.654 1.00 88.12 224 VAL A CA 1
ATOM 1715 C C . VAL A 1 224 ? 20.436 11.208 -33.164 1.00 88.12 224 VAL A C 1
ATOM 1717 O O . VAL A 1 224 ? 20.530 11.624 -32.010 1.00 88.12 224 VAL A O 1
ATOM 1720 N N . LYS A 1 225 ? 19.607 11.747 -34.051 1.00 87.81 225 LYS A N 1
ATOM 1721 C CA . LYS A 1 225 ? 18.795 12.936 -33.798 1.00 87.81 225 LYS A CA 1
ATOM 1722 C C . LYS A 1 225 ? 17.429 12.597 -33.205 1.00 87.81 225 LYS A C 1
ATOM 1724 O O . LYS A 1 225 ? 16.929 13.331 -32.359 1.00 87.81 225 LYS A O 1
ATOM 1729 N N . SER A 1 226 ? 16.830 11.506 -33.667 1.00 88.00 226 SER A N 1
ATOM 1730 C CA . SER A 1 226 ? 15.543 11.011 -33.190 1.00 88.00 226 SER A CA 1
ATOM 1731 C C . SER A 1 226 ? 15.517 9.485 -33.263 1.00 88.00 226 SER A C 1
ATOM 1733 O O . SER A 1 226 ? 16.271 8.872 -34.027 1.00 88.00 226 SER A O 1
ATOM 1735 N N . ILE A 1 227 ? 14.639 8.887 -32.465 1.00 86.75 227 ILE A N 1
ATOM 1736 C CA . ILE A 1 227 ? 14.298 7.470 -32.517 1.00 86.75 227 ILE A CA 1
ATOM 1737 C C . ILE A 1 227 ? 12.777 7.340 -32.531 1.00 86.75 227 ILE A C 1
ATOM 1739 O O . ILE A 1 227 ? 12.071 8.001 -31.769 1.00 86.75 227 ILE A O 1
ATOM 1743 N N . SER A 1 228 ? 12.273 6.478 -33.407 1.00 87.00 228 SER A N 1
ATOM 1744 C CA . SER A 1 228 ? 10.856 6.171 -33.514 1.00 87.00 228 SER A CA 1
ATOM 1745 C C . SER A 1 228 ? 10.641 4.664 -33.551 1.00 87.00 228 SER A C 1
ATOM 1747 O O . SER A 1 228 ? 11.121 3.954 -34.438 1.00 87.00 228 SER A O 1
ATOM 1749 N N . VAL A 1 229 ? 9.883 4.181 -32.573 1.00 85.38 229 VAL A N 1
ATOM 1750 C CA . VAL A 1 229 ? 9.359 2.821 -32.512 1.00 85.38 229 VAL A CA 1
ATOM 1751 C C . VAL A 1 229 ? 7.857 2.909 -32.748 1.00 85.38 229 VAL A C 1
ATOM 1753 O O . VAL A 1 229 ? 7.109 3.474 -31.946 1.00 85.38 229 VAL A O 1
ATOM 1756 N N . ASN A 1 230 ? 7.412 2.395 -33.895 1.00 86.69 230 ASN A N 1
ATOM 1757 C CA . ASN A 1 230 ? 5.986 2.322 -34.202 1.00 86.69 230 ASN A CA 1
ATOM 1758 C C . ASN A 1 230 ? 5.324 1.249 -33.324 1.00 86.69 230 ASN A C 1
ATOM 1760 O O . ASN A 1 230 ? 5.954 0.220 -33.092 1.00 86.69 230 ASN A O 1
ATOM 1764 N N . PRO A 1 231 ? 4.065 1.421 -32.884 1.00 84.69 231 PRO A N 1
ATOM 1765 C CA . PRO A 1 231 ? 3.357 0.410 -32.090 1.00 84.69 231 PRO A CA 1
ATOM 1766 C C . PRO A 1 231 ? 3.281 -0.964 -32.756 1.00 84.69 231 PRO A C 1
ATOM 1768 O O . PRO A 1 231 ? 3.397 -2.004 -32.109 1.00 84.69 231 PRO A O 1
ATOM 1771 N N . THR A 1 232 ? 3.077 -0.958 -34.073 1.00 83.62 232 THR A N 1
ATOM 1772 C CA . THR A 1 232 ? 2.931 -2.161 -34.884 1.00 83.62 232 THR A CA 1
ATOM 1773 C C . THR A 1 232 ? 3.754 -2.064 -36.160 1.00 83.62 232 THR A C 1
ATOM 1775 O O . THR A 1 232 ? 4.025 -0.972 -36.667 1.00 83.62 232 THR A O 1
ATOM 1778 N N . VAL A 1 233 ? 4.141 -3.226 -36.680 1.00 77.81 233 VAL A N 1
ATOM 1779 C CA . VAL A 1 233 ? 4.754 -3.388 -37.997 1.00 77.81 233 VAL A CA 1
ATOM 1780 C C . VAL A 1 233 ? 3.723 -4.015 -38.939 1.00 77.81 233 VAL A C 1
ATOM 1782 O O . VAL A 1 233 ? 3.102 -5.037 -38.631 1.00 77.81 233 VAL A O 1
ATOM 1785 N N . GLY A 1 234 ? 3.509 -3.394 -40.101 1.00 72.75 234 GLY A N 1
ATOM 1786 C CA . GLY A 1 234 ? 2.493 -3.832 -41.061 1.00 72.75 234 GLY A CA 1
ATOM 1787 C C . GLY A 1 234 ? 1.060 -3.607 -40.560 1.00 72.75 234 GLY A C 1
ATOM 1788 O O . GLY A 1 234 ? 0.745 -2.540 -40.044 1.00 72.75 234 GLY A O 1
ATOM 1789 N N . SER A 1 235 ? 0.168 -4.589 -40.755 1.00 66.31 235 SER A N 1
ATOM 1790 C CA . SER A 1 235 ? -1.270 -4.423 -40.484 1.00 66.31 235 SER A CA 1
ATOM 1791 C C . SER A 1 235 ? -1.719 -4.732 -39.050 1.00 66.31 235 SER A C 1
ATOM 1793 O O . SER A 1 235 ? -2.858 -4.398 -38.736 1.00 66.31 235 SER A O 1
ATOM 1795 N N . SER A 1 236 ? -0.894 -5.363 -38.197 1.00 72.25 236 SER A N 1
ATOM 1796 C CA . SER A 1 236 ? -1.272 -5.654 -36.793 1.00 72.25 236 SER A CA 1
ATOM 1797 C C . SER A 1 236 ? -0.187 -6.296 -35.907 1.00 72.25 236 SER A C 1
ATOM 1799 O O . SER A 1 236 ? -0.516 -6.734 -34.807 1.00 72.25 236 SER A O 1
ATOM 1801 N N . VAL A 1 237 ? 1.067 -6.456 -36.349 1.00 79.56 237 VAL A N 1
ATOM 1802 C CA . VAL A 1 237 ? 2.072 -7.196 -35.555 1.00 79.56 237 VAL A CA 1
ATOM 1803 C C . VAL A 1 237 ? 2.684 -6.262 -34.505 1.00 79.56 237 VAL A C 1
ATOM 1805 O O . VAL A 1 237 ? 3.230 -5.238 -34.916 1.00 79.56 237 VAL A O 1
ATOM 1808 N N . PRO A 1 238 ? 2.619 -6.560 -33.191 1.00 83.06 238 PRO A N 1
ATOM 1809 C CA . PRO A 1 238 ? 3.257 -5.740 -32.158 1.00 83.06 238 PRO A CA 1
ATOM 1810 C C . PRO A 1 238 ? 4.756 -5.606 -32.401 1.00 83.06 238 PRO A C 1
ATOM 1812 O O . PRO A 1 238 ? 5.424 -6.587 -32.717 1.00 83.06 238 PRO A O 1
ATOM 1815 N N . ASN A 1 239 ? 5.286 -4.392 -32.273 1.00 83.38 239 ASN A N 1
ATOM 1816 C CA . ASN A 1 239 ? 6.675 -4.135 -32.634 1.00 83.38 239 ASN A CA 1
ATOM 1817 C C . ASN A 1 239 ? 7.675 -4.562 -31.553 1.00 83.38 239 ASN A C 1
ATOM 1819 O O . ASN A 1 239 ? 8.776 -4.972 -31.894 1.00 83.38 239 ASN A O 1
ATOM 1823 N N . VAL A 1 240 ? 7.311 -4.480 -30.272 1.00 84.31 240 VAL A N 1
ATOM 1824 C CA . VAL A 1 240 ? 8.197 -4.793 -29.141 1.00 84.31 240 VAL A CA 1
ATOM 1825 C C . VAL A 1 240 ? 7.531 -5.816 -28.227 1.00 84.31 240 VAL A C 1
ATOM 1827 O O . VAL A 1 240 ? 6.339 -5.724 -27.943 1.00 84.31 240 VAL A O 1
ATOM 1830 N N . ASP A 1 241 ? 8.320 -6.777 -27.761 1.00 82.75 241 ASP A N 1
ATOM 1831 C CA . ASP A 1 241 ? 7.945 -7.763 -26.747 1.00 82.75 241 ASP A CA 1
ATOM 1832 C C . ASP A 1 241 ? 9.078 -7.866 -25.716 1.00 82.75 241 ASP A C 1
ATOM 1834 O O . ASP A 1 241 ? 10.257 -7.806 -26.076 1.00 82.75 241 ASP A O 1
ATOM 1838 N N . ALA A 1 242 ? 8.740 -7.979 -24.437 1.00 83.06 242 ALA A N 1
ATOM 1839 C CA . ALA A 1 242 ? 9.710 -8.047 -23.355 1.00 83.06 242 ALA A CA 1
ATOM 1840 C C . ALA A 1 242 ? 9.489 -9.296 -22.506 1.00 83.06 242 ALA A C 1
ATOM 1842 O O . ALA A 1 242 ? 8.366 -9.742 -22.295 1.00 83.06 242 ALA A O 1
ATOM 1843 N N . ASN A 1 243 ? 10.573 -9.836 -21.956 1.00 84.38 243 ASN A N 1
ATOM 1844 C CA . ASN A 1 243 ? 10.505 -10.905 -20.972 1.00 84.38 243 ASN A CA 1
ATOM 1845 C C . ASN A 1 243 ? 11.501 -10.646 -19.841 1.00 84.38 243 ASN A C 1
ATOM 1847 O O . ASN A 1 243 ? 12.684 -10.399 -20.078 1.00 84.38 243 ASN A O 1
ATOM 1851 N N . LEU A 1 244 ? 11.013 -10.711 -18.606 1.00 83.75 244 LEU A N 1
ATOM 1852 C CA . LEU A 1 244 ? 11.790 -10.506 -17.391 1.00 83.75 244 LEU A CA 1
ATOM 1853 C C . LEU A 1 244 ? 11.862 -11.804 -16.594 1.00 83.75 244 LEU A C 1
ATOM 1855 O O . LEU A 1 244 ? 10.850 -12.468 -16.374 1.00 83.75 244 LEU A O 1
ATOM 1859 N N . SER A 1 245 ? 13.053 -12.159 -16.106 1.00 84.44 245 SER A N 1
ATOM 1860 C CA . SER A 1 245 ? 13.209 -13.399 -15.351 1.00 84.44 245 SER A CA 1
ATOM 1861 C C . SER A 1 245 ? 14.321 -13.360 -14.294 1.00 84.44 245 SER A C 1
ATOM 1863 O O . SER A 1 245 ? 15.466 -13.057 -14.590 1.00 84.44 245 SER A O 1
ATOM 1865 N N . ALA A 1 246 ? 14.036 -13.692 -13.030 1.00 82.94 246 ALA A N 1
ATOM 1866 C CA . ALA A 1 246 ? 14.957 -13.475 -11.894 1.00 82.94 246 ALA A CA 1
ATOM 1867 C C . ALA A 1 246 ? 15.941 -14.639 -11.649 1.00 82.94 246 ALA A C 1
ATOM 1869 O O . ALA A 1 246 ? 15.504 -15.699 -11.248 1.00 82.94 246 ALA A O 1
ATOM 1870 N N . TYR A 1 247 ? 17.240 -14.522 -11.909 1.00 75.88 247 TYR A N 1
ATOM 1871 C CA . TYR A 1 247 ? 18.225 -15.615 -11.776 1.00 75.88 247 TYR A CA 1
ATOM 1872 C C . TYR A 1 247 ? 19.122 -15.447 -10.536 1.00 75.88 247 TYR A C 1
ATOM 1874 O O . TYR A 1 247 ? 19.598 -14.342 -10.268 1.00 75.88 247 TYR A O 1
ATOM 1882 N N . ASP A 1 248 ? 19.447 -16.541 -9.838 1.00 67.50 248 ASP A N 1
ATOM 1883 C CA . ASP A 1 248 ? 20.404 -16.539 -8.714 1.00 67.50 248 ASP A CA 1
ATOM 1884 C C . ASP A 1 248 ? 21.226 -17.844 -8.668 1.00 67.50 248 ASP A C 1
ATOM 1886 O O . ASP A 1 248 ? 20.925 -18.768 -7.922 1.00 67.50 248 ASP A O 1
ATOM 1890 N N . ASN A 1 249 ? 22.259 -17.943 -9.516 1.00 59.94 249 ASN A N 1
ATOM 1891 C CA . ASN A 1 249 ? 23.198 -19.078 -9.540 1.00 59.94 249 ASN A CA 1
ATOM 1892 C C . ASN A 1 249 ? 24.626 -18.615 -9.193 1.00 59.94 249 ASN A C 1
ATOM 1894 O O . ASN A 1 249 ? 25.520 -18.629 -10.035 1.00 59.94 249 ASN A O 1
ATOM 1898 N N . GLY A 1 250 ? 24.824 -18.095 -7.976 1.00 59.47 250 GLY A N 1
ATOM 1899 C CA . GLY A 1 250 ? 26.124 -17.597 -7.485 1.00 59.47 250 GLY A CA 1
ATOM 1900 C C . GLY A 1 250 ? 26.396 -16.110 -7.759 1.00 59.47 250 GLY A C 1
ATOM 1901 O O . GLY A 1 250 ? 27.314 -15.518 -7.196 1.00 59.47 250 GLY A O 1
ATOM 1902 N N . THR A 1 251 ? 25.564 -15.463 -8.568 1.00 64.19 251 THR A N 1
ATOM 1903 C CA . THR A 1 251 ? 25.385 -14.005 -8.569 1.00 64.19 251 THR A CA 1
ATOM 1904 C C . THR A 1 251 ? 23.903 -13.752 -8.786 1.00 64.19 251 THR A C 1
ATOM 1906 O O . THR A 1 251 ? 23.360 -14.339 -9.712 1.00 64.19 251 THR A O 1
ATOM 1909 N N . ALA A 1 252 ? 23.247 -12.917 -7.989 1.00 72.44 252 ALA A N 1
ATOM 1910 C CA . ALA A 1 252 ? 21.846 -12.554 -8.205 1.00 72.44 252 ALA A CA 1
ATOM 1911 C C . ALA A 1 252 ? 21.705 -11.562 -9.376 1.00 72.44 252 ALA A C 1
ATOM 1913 O O . ALA A 1 252 ? 22.562 -10.698 -9.562 1.00 72.44 252 ALA A O 1
ATOM 1914 N N . GLY A 1 253 ? 20.631 -11.657 -10.162 1.00 81.62 253 GLY A N 1
ATOM 1915 C CA . GLY A 1 253 ? 20.288 -10.659 -11.182 1.00 81.62 253 GLY A CA 1
ATOM 1916 C C . GLY A 1 253 ? 18.984 -10.965 -11.918 1.00 81.62 253 GLY A C 1
ATOM 1917 O O . GLY A 1 253 ? 18.455 -12.065 -11.827 1.00 81.62 253 GLY A O 1
ATOM 1918 N N . LEU A 1 254 ? 18.466 -10.003 -12.667 1.00 83.75 254 LEU A N 1
ATOM 1919 C CA . LEU A 1 254 ? 17.303 -10.152 -13.536 1.00 83.75 254 LEU A CA 1
ATOM 1920 C C . LEU A 1 254 ? 17.785 -10.332 -14.983 1.00 83.75 254 LEU A C 1
ATOM 1922 O O . LEU A 1 254 ? 18.575 -9.538 -15.483 1.00 83.75 254 LEU A O 1
ATOM 1926 N N . GLY A 1 255 ? 17.354 -11.401 -15.637 1.00 81.38 255 GLY A N 1
ATOM 1927 C CA . GLY A 1 255 ? 17.465 -11.571 -17.078 1.00 81.38 255 GLY A CA 1
ATOM 1928 C C . GLY A 1 255 ? 16.391 -10.744 -17.773 1.00 81.38 255 GLY A C 1
ATOM 1929 O O . GLY A 1 255 ? 15.239 -10.744 -17.336 1.00 81.38 255 GLY A O 1
ATOM 1930 N N . VAL A 1 256 ? 16.791 -10.021 -18.810 1.00 81.69 256 VAL A N 1
ATOM 1931 C CA . VAL A 1 256 ? 15.929 -9.182 -19.634 1.00 81.69 256 VAL A CA 1
ATOM 1932 C C . VAL A 1 256 ? 16.101 -9.617 -21.085 1.00 81.69 256 VAL A C 1
ATOM 1934 O O . VAL A 1 256 ? 17.186 -9.463 -21.653 1.00 81.69 256 VAL A O 1
ATOM 1937 N N . ASP A 1 257 ? 15.029 -10.129 -21.682 1.00 80.00 257 ASP A N 1
ATOM 1938 C CA . ASP A 1 257 ? 14.929 -10.306 -23.126 1.00 80.00 257 ASP A CA 1
ATOM 1939 C C . ASP A 1 257 ? 14.098 -9.150 -23.685 1.00 80.00 257 ASP A C 1
ATOM 1941 O O . ASP A 1 257 ? 12.969 -8.926 -23.250 1.00 80.00 257 ASP A O 1
ATOM 1945 N N . ILE A 1 258 ? 14.633 -8.435 -24.670 1.00 79.50 258 ILE A N 1
ATOM 1946 C CA . ILE A 1 258 ? 13.870 -7.471 -25.462 1.00 79.50 258 ILE A CA 1
ATOM 1947 C C . ILE A 1 258 ? 13.839 -7.992 -26.881 1.00 79.50 258 ILE A C 1
ATOM 1949 O O . ILE A 1 258 ? 14.871 -8.195 -27.519 1.00 79.50 258 ILE A O 1
ATOM 1953 N N . ASN A 1 259 ? 12.638 -8.208 -27.375 1.00 79.31 259 ASN A N 1
ATOM 1954 C CA . ASN A 1 259 ? 12.386 -8.597 -28.736 1.00 79.31 259 ASN A CA 1
ATOM 1955 C C . ASN A 1 259 ? 11.790 -7.427 -29.494 1.00 79.31 259 ASN A C 1
ATOM 1957 O O . ASN A 1 259 ? 10.975 -6.681 -28.953 1.00 79.31 259 ASN A O 1
ATOM 1961 N N . GLY A 1 260 ? 12.138 -7.308 -30.765 1.00 79.88 260 GLY A N 1
ATOM 1962 C CA . GLY A 1 260 ? 11.494 -6.323 -31.608 1.00 79.88 260 GLY A CA 1
ATOM 1963 C C . GLY A 1 260 ? 11.569 -6.635 -33.087 1.00 79.88 260 GLY A C 1
ATOM 1964 O O . GLY A 1 260 ? 12.281 -7.552 -33.504 1.00 79.88 260 GLY A O 1
ATOM 1965 N N . HIS A 1 261 ? 10.781 -5.886 -33.853 1.00 79.81 261 HIS A N 1
ATOM 1966 C CA . HIS A 1 261 ? 10.680 -6.036 -35.298 1.00 79.81 261 HIS A CA 1
ATOM 1967 C C . HIS A 1 261 ? 11.357 -4.891 -36.047 1.00 79.81 261 HIS A C 1
ATOM 1969 O O . HIS A 1 261 ? 12.130 -5.163 -36.945 1.00 79.81 261 HIS A O 1
ATOM 1975 N N . GLN A 1 262 ? 11.088 -3.625 -35.713 1.00 81.75 262 GLN A N 1
ATOM 1976 C CA . GLN A 1 262 ? 11.599 -2.491 -36.485 1.00 81.75 262 GLN A CA 1
ATOM 1977 C C . GLN A 1 262 ? 11.798 -1.229 -35.636 1.00 81.75 262 GLN A C 1
ATOM 1979 O O . GLN A 1 262 ? 10.917 -0.818 -34.881 1.00 81.75 262 GLN A O 1
ATOM 1984 N N . VAL A 1 263 ? 12.931 -0.552 -35.820 1.00 82.62 263 VAL A N 1
ATOM 1985 C CA . VAL A 1 263 ? 13.239 0.746 -35.193 1.00 82.62 263 VAL A CA 1
ATOM 1986 C C . VAL A 1 263 ? 13.709 1.716 -36.270 1.00 82.62 263 VAL A C 1
ATOM 1988 O O . VAL A 1 263 ? 14.557 1.357 -37.085 1.00 82.62 263 VAL A O 1
ATOM 1991 N N . HIS A 1 264 ? 13.171 2.936 -36.264 1.00 85.94 264 HIS A N 1
ATOM 1992 C CA . HIS A 1 264 ? 13.542 4.012 -37.187 1.00 85.94 264 HIS A CA 1
ATOM 1993 C C . HIS A 1 264 ? 14.387 5.054 -36.461 1.00 85.94 264 HIS A C 1
ATOM 1995 O O . HIS A 1 264 ? 14.048 5.459 -35.349 1.00 85.94 264 HIS A O 1
ATOM 2001 N N . LEU A 1 265 ? 15.471 5.497 -37.089 1.00 87.38 265 LEU A N 1
ATOM 2002 C CA . LEU A 1 265 ? 16.395 6.491 -36.552 1.00 87.38 265 LEU A CA 1
ATOM 2003 C C . LEU A 1 265 ? 16.634 7.594 -37.578 1.00 87.38 265 LEU A C 1
ATOM 2005 O O . LEU A 1 265 ? 16.979 7.302 -38.724 1.00 87.38 265 LEU A O 1
ATOM 2009 N N . ASP A 1 266 ? 16.581 8.844 -37.129 1.00 89.31 266 ASP A N 1
ATOM 2010 C CA . ASP A 1 266 ? 17.084 9.970 -37.912 1.00 89.31 266 ASP A CA 1
ATOM 2011 C C . ASP A 1 266 ? 18.543 10.223 -37.547 1.00 89.31 266 ASP A C 1
ATOM 2013 O O . ASP A 1 266 ? 18.878 10.438 -36.379 1.00 89.31 266 ASP A O 1
ATOM 2017 N N . LEU A 1 267 ? 19.420 10.240 -38.545 1.00 88.44 267 LEU A N 1
ATOM 2018 C CA . LEU A 1 267 ? 20.852 10.430 -38.367 1.00 88.44 267 LEU A CA 1
ATOM 2019 C C . LEU A 1 267 ? 21.323 11.735 -39.010 1.00 88.44 267 LEU A C 1
ATOM 2021 O O . LEU A 1 267 ? 20.924 12.091 -40.122 1.00 88.44 267 LEU A O 1
ATOM 2025 N N . ILE A 1 268 ? 22.253 12.403 -38.332 1.00 89.69 268 ILE A N 1
ATOM 2026 C CA . ILE A 1 268 ? 23.118 13.426 -38.921 1.00 89.69 268 ILE A CA 1
ATOM 2027 C C . ILE A 1 268 ? 24.534 12.868 -38.945 1.00 89.69 268 ILE A C 1
ATOM 2029 O O . ILE A 1 268 ? 25.068 12.462 -37.914 1.00 89.69 268 ILE A O 1
ATOM 2033 N N . LEU A 1 269 ? 25.146 12.854 -40.125 1.00 88.44 269 LEU A N 1
ATOM 2034 C CA . LEU A 1 269 ? 26.534 12.458 -40.295 1.00 88.44 269 LEU A CA 1
ATOM 2035 C C . LEU A 1 269 ? 27.347 13.679 -40.696 1.00 88.44 269 LEU A C 1
ATOM 2037 O O . LEU A 1 269 ? 26.960 14.414 -41.602 1.00 88.44 269 LEU A O 1
ATOM 2041 N N . VAL A 1 270 ? 28.483 13.884 -40.043 1.00 88.75 270 VAL A N 1
ATOM 2042 C CA . VAL A 1 270 ? 29.426 14.947 -40.389 1.00 88.75 270 VAL A CA 1
ATOM 2043 C C . VAL A 1 270 ? 30.702 14.280 -40.860 1.00 88.75 270 VAL A C 1
ATOM 2045 O O . VAL A 1 270 ? 31.328 13.543 -40.107 1.00 88.75 270 VAL A O 1
ATOM 2048 N N . SER A 1 271 ? 31.088 14.517 -42.109 1.00 86.12 271 SER A N 1
ATOM 2049 C CA . SER A 1 271 ? 32.349 14.023 -42.656 1.00 86.12 271 SER A CA 1
ATOM 2050 C C . SER A 1 271 ? 33.366 15.144 -42.775 1.00 86.12 271 SER A C 1
ATOM 2052 O O . SER A 1 271 ? 33.000 16.245 -43.180 1.00 86.12 271 SER A O 1
ATOM 2054 N N . LYS A 1 272 ? 34.638 14.843 -42.529 1.00 86.00 272 LYS A N 1
ATOM 2055 C CA . LYS A 1 272 ? 35.786 15.716 -42.768 1.00 86.00 272 LYS A CA 1
ATOM 2056 C C . LYS A 1 272 ? 36.755 15.038 -43.730 1.00 86.00 272 LYS A C 1
ATOM 2058 O O . LYS A 1 272 ? 37.174 13.908 -43.488 1.00 86.00 272 LYS A O 1
ATOM 2063 N N . LEU A 1 273 ? 37.140 15.746 -44.784 1.00 79.25 273 LEU A N 1
ATOM 2064 C CA . LEU A 1 273 ? 38.148 15.292 -45.742 1.00 79.25 273 LEU A CA 1
ATOM 2065 C C . LEU A 1 273 ? 39.556 15.456 -45.146 1.00 79.25 273 LEU A C 1
ATOM 2067 O O . LEU A 1 273 ? 39.894 16.532 -44.646 1.00 79.25 273 LEU A O 1
ATOM 2071 N N . SER A 1 274 ? 40.365 14.397 -45.191 1.00 73.19 274 SER A N 1
ATOM 2072 C CA . SER A 1 274 ? 41.677 14.325 -44.522 1.00 73.19 274 SER A CA 1
ATOM 2073 C C . SER A 1 274 ? 42.863 14.307 -45.493 1.00 73.19 274 SER A C 1
ATOM 2075 O O . SER A 1 274 ? 43.926 14.813 -45.142 1.00 73.19 274 SER A O 1
ATOM 2077 N N . ASP A 1 275 ? 42.686 13.787 -46.711 1.00 67.50 275 ASP A N 1
ATOM 2078 C CA . ASP A 1 275 ? 43.675 13.877 -47.793 1.00 67.50 275 ASP A CA 1
ATOM 2079 C C . ASP A 1 275 ? 42.970 13.990 -49.154 1.00 67.50 275 ASP A C 1
ATOM 2081 O O . ASP A 1 275 ? 42.064 13.215 -49.471 1.00 67.50 275 ASP A O 1
ATOM 2085 N N . THR A 1 276 ? 43.373 14.974 -49.959 1.00 57.56 276 THR A N 1
ATOM 2086 C CA . THR A 1 276 ? 42.839 15.262 -51.301 1.00 57.56 276 THR A CA 1
ATOM 2087 C C . THR A 1 276 ? 43.809 14.891 -52.431 1.00 57.56 276 THR A C 1
ATOM 2089 O O . THR A 1 276 ? 43.513 15.168 -53.595 1.00 57.56 276 THR A O 1
ATOM 2092 N N . CYS A 1 277 ? 44.961 14.267 -52.141 1.00 50.94 277 CYS A N 1
ATOM 2093 C CA . CYS A 1 277 ? 46.017 14.002 -53.133 1.00 50.94 277 CYS A CA 1
ATOM 2094 C C . CYS A 1 277 ? 45.608 13.106 -54.323 1.00 50.94 277 CYS A C 1
ATOM 2096 O O . CYS A 1 277 ? 46.340 13.062 -55.311 1.00 50.94 277 CYS A O 1
ATOM 2098 N N . GLY A 1 278 ? 44.450 12.436 -54.290 1.00 49.50 278 GLY A N 1
ATOM 2099 C CA . GLY A 1 278 ? 43.928 11.635 -55.409 1.00 49.50 278 GLY A CA 1
ATOM 2100 C C . GLY A 1 278 ? 42.953 12.354 -56.355 1.00 49.50 278 GLY A C 1
ATOM 2101 O O . GLY A 1 278 ? 42.478 11.734 -57.304 1.00 49.50 278 GLY A O 1
ATOM 2102 N N . PHE A 1 279 ? 42.641 13.637 -56.130 1.00 55.75 279 PHE A N 1
ATOM 2103 C CA . PHE A 1 279 ? 41.537 14.363 -56.779 1.00 55.75 279 PHE A CA 1
ATOM 2104 C C . PHE A 1 279 ? 42.002 15.597 -57.590 1.00 55.75 279 PHE A C 1
ATOM 2106 O O . PHE A 1 279 ? 41.731 16.738 -57.223 1.00 55.75 279 PHE A O 1
ATOM 2113 N N . CYS A 1 280 ? 42.679 15.431 -58.734 1.00 50.62 280 CYS A N 1
ATOM 2114 C CA . CYS A 1 280 ? 43.222 16.581 -59.493 1.00 50.62 280 CYS A CA 1
ATOM 2115 C C . CYS A 1 280 ? 42.166 17.549 -60.078 1.00 50.62 280 CYS A C 1
ATOM 2117 O O . CYS A 1 280 ? 42.467 18.724 -60.268 1.00 50.62 280 CYS A O 1
ATOM 2119 N N . LEU A 1 281 ? 40.939 17.089 -60.356 1.00 49.72 281 LEU A N 1
ATOM 2120 C CA . LEU A 1 281 ? 39.831 17.938 -60.841 1.00 49.72 281 LEU A CA 1
ATOM 2121 C C . LEU A 1 281 ? 38.997 18.554 -59.703 1.00 49.72 281 LEU A C 1
ATOM 2123 O O . LEU A 1 281 ? 38.330 19.564 -59.910 1.00 49.72 281 LEU A O 1
ATOM 2127 N N . LEU A 1 282 ? 39.050 17.962 -58.506 1.00 49.38 282 LEU A N 1
ATOM 2128 C CA . LEU A 1 282 ? 38.267 18.362 -57.332 1.00 49.38 282 LEU A CA 1
ATOM 2129 C C . LEU A 1 282 ? 39.069 19.178 -56.314 1.00 49.38 282 LEU A C 1
ATOM 2131 O O . LEU A 1 282 ? 38.456 19.926 -55.567 1.00 49.38 282 LEU A O 1
ATOM 2135 N N . ALA A 1 283 ? 40.406 19.156 -56.358 1.00 50.94 283 ALA A N 1
ATOM 2136 C CA . ALA A 1 283 ? 41.275 20.055 -55.585 1.00 50.94 283 ALA A CA 1
ATOM 2137 C C . ALA A 1 283 ? 41.041 21.556 -55.880 1.00 50.94 283 ALA A C 1
ATOM 2139 O O . ALA A 1 283 ? 41.561 22.418 -55.177 1.00 50.94 283 ALA A O 1
ATOM 2140 N N . VAL A 1 284 ? 40.264 21.877 -56.924 1.00 53.97 284 VAL A N 1
ATOM 2141 C CA . VAL A 1 284 ? 39.812 23.237 -57.266 1.00 53.97 284 VAL A CA 1
ATOM 2142 C C . VAL A 1 284 ? 38.520 23.625 -56.517 1.00 53.97 284 VAL A C 1
ATOM 2144 O O . VAL A 1 284 ? 38.185 24.804 -56.460 1.00 53.97 284 VAL A O 1
ATOM 2147 N N . VAL A 1 285 ? 37.791 22.655 -55.948 1.00 57.09 285 VAL A N 1
ATOM 2148 C CA . VAL A 1 285 ? 36.427 22.823 -55.399 1.00 57.09 285 VAL A CA 1
ATOM 2149 C C . VAL A 1 285 ? 36.295 22.338 -53.947 1.00 57.09 285 VAL A C 1
ATOM 2151 O O . VAL A 1 285 ? 35.503 22.902 -53.201 1.00 57.09 285 VAL A O 1
ATOM 2154 N N . LEU A 1 286 ? 37.062 21.321 -53.539 1.00 63.78 286 LEU A N 1
ATOM 2155 C CA . LEU A 1 286 ? 37.125 20.789 -52.175 1.00 63.78 286 LEU A CA 1
ATOM 2156 C C . LEU A 1 286 ? 38.586 20.678 -51.724 1.00 63.78 286 LEU A C 1
ATOM 2158 O O . LEU A 1 286 ? 39.410 20.048 -52.391 1.00 63.78 286 LEU A O 1
ATOM 2162 N N . GLY A 1 287 ? 38.903 21.301 -50.596 1.00 65.44 287 GLY A N 1
ATOM 2163 C CA . GLY A 1 287 ? 40.204 21.274 -49.948 1.00 65.44 287 GLY A CA 1
ATOM 2164 C C . GLY A 1 287 ? 40.288 20.250 -48.817 1.00 65.44 287 GLY A C 1
ATOM 2165 O O . GLY A 1 287 ? 39.293 19.829 -48.224 1.00 65.44 287 GLY A O 1
ATOM 2166 N N . SER A 1 288 ? 41.520 19.873 -48.473 1.00 70.25 288 SER A N 1
ATOM 2167 C CA . SER A 1 288 ? 41.798 19.142 -47.236 1.00 70.25 288 SER A CA 1
ATOM 2168 C C . SER A 1 288 ? 41.251 19.926 -46.038 1.00 70.25 288 SER A C 1
ATOM 2170 O O . SER A 1 288 ? 41.597 21.091 -45.846 1.00 70.25 288 SER A O 1
ATOM 2172 N N . GLY A 1 289 ? 40.430 19.280 -45.210 1.00 75.19 289 GLY A N 1
ATOM 2173 C CA . GLY A 1 289 ? 39.765 19.891 -44.061 1.00 75.19 289 GLY A CA 1
ATOM 2174 C C . GLY A 1 289 ? 38.315 20.317 -44.296 1.00 75.19 289 GLY A C 1
ATOM 2175 O O . GLY A 1 289 ? 37.663 20.683 -43.317 1.00 75.19 289 GLY A O 1
ATOM 2176 N N . ASP A 1 290 ? 37.799 20.224 -45.527 1.00 80.12 290 ASP A N 1
ATOM 2177 C CA . ASP A 1 290 ? 36.392 20.515 -45.802 1.00 80.12 290 ASP A CA 1
ATOM 2178 C C . ASP A 1 290 ? 35.447 19.535 -45.110 1.00 80.12 290 ASP A C 1
ATOM 2180 O O . ASP A 1 290 ? 35.710 18.330 -45.011 1.00 80.12 290 ASP A O 1
ATOM 2184 N N . LYS A 1 291 ? 34.328 20.085 -44.634 1.00 85.38 291 LYS A N 1
ATOM 2185 C CA . LYS A 1 291 ? 33.310 19.374 -43.867 1.00 85.38 291 LYS A CA 1
ATOM 2186 C C . LYS A 1 291 ? 32.022 19.293 -44.671 1.00 85.38 291 LYS A C 1
ATOM 2188 O O . LYS A 1 291 ? 31.617 20.274 -45.299 1.00 85.38 291 LYS A O 1
ATOM 2193 N N . ILE A 1 292 ? 31.356 18.145 -44.620 1.00 82.81 292 ILE A N 1
ATOM 2194 C CA . ILE A 1 292 ? 30.071 17.911 -45.285 1.00 82.81 292 ILE A CA 1
ATOM 2195 C C . ILE A 1 292 ? 29.111 17.287 -44.276 1.00 82.81 292 ILE A C 1
ATOM 2197 O O . ILE A 1 292 ? 29.458 16.318 -43.603 1.00 82.81 292 ILE A O 1
ATOM 2201 N N . ALA A 1 293 ? 27.907 17.847 -44.181 1.00 86.56 293 ALA A N 1
ATOM 2202 C CA . ALA A 1 293 ? 26.826 17.318 -43.366 1.00 86.56 293 ALA A CA 1
ATOM 2203 C C . ALA A 1 293 ? 25.829 16.545 -44.235 1.00 86.56 293 ALA A C 1
ATOM 2205 O O . ALA A 1 293 ? 25.350 17.042 -45.264 1.00 86.56 293 ALA A O 1
ATOM 2206 N N . PHE A 1 294 ? 25.485 15.346 -43.780 1.00 85.88 294 PHE A N 1
ATOM 2207 C CA . PHE A 1 294 ? 24.495 14.471 -44.383 1.00 85.88 294 PHE A CA 1
ATOM 2208 C C . PHE A 1 294 ? 23.353 14.214 -43.408 1.00 85.88 294 PHE A C 1
ATOM 2210 O O . PHE A 1 294 ? 23.565 14.089 -42.204 1.00 85.88 294 PHE A O 1
ATOM 2217 N N . THR A 1 295 ? 22.150 14.079 -43.949 1.00 87.81 295 THR A N 1
ATOM 2218 C CA . THR A 1 295 ? 21.011 13.482 -43.249 1.00 87.81 295 THR A CA 1
ATOM 2219 C C . THR A 1 295 ? 20.806 12.077 -43.779 1.00 87.81 295 THR A C 1
ATOM 2221 O O . THR A 1 295 ? 20.899 11.879 -44.992 1.00 87.81 295 THR A O 1
ATOM 2224 N N . ALA A 1 296 ? 20.512 11.128 -42.904 1.00 87.12 296 ALA A N 1
ATOM 2225 C CA . ALA A 1 296 ? 20.159 9.771 -43.291 1.00 87.12 296 ALA A CA 1
ATOM 2226 C C . ALA A 1 296 ? 19.068 9.226 -42.379 1.00 87.12 296 ALA A C 1
ATOM 2228 O O . ALA A 1 296 ? 18.930 9.669 -41.243 1.00 87.12 296 ALA A O 1
ATOM 2229 N N . GLU A 1 297 ? 18.349 8.230 -42.870 1.00 86.69 297 GLU A N 1
ATOM 2230 C CA . GLU A 1 297 ? 17.420 7.440 -42.072 1.00 86.69 297 GLU A CA 1
ATOM 2231 C C . GLU A 1 297 ? 18.019 6.046 -41.915 1.00 86.69 297 GLU A C 1
ATOM 2233 O O . GLU A 1 297 ? 18.421 5.426 -42.901 1.00 86.69 297 GLU A O 1
ATOM 2238 N N . ALA A 1 298 ? 18.112 5.544 -40.689 1.00 81.94 298 ALA A N 1
ATOM 2239 C CA . ALA A 1 298 ? 18.485 4.158 -40.444 1.00 81.94 298 ALA A CA 1
ATOM 2240 C C . ALA A 1 298 ? 17.268 3.385 -39.951 1.00 81.94 298 ALA A C 1
ATOM 2242 O O . ALA A 1 298 ? 16.611 3.785 -38.992 1.00 81.94 298 ALA A O 1
ATOM 2243 N N . VAL A 1 299 ? 16.986 2.266 -40.609 1.00 78.81 299 VAL A N 1
ATOM 2244 C CA . VAL A 1 299 ? 15.904 1.359 -40.241 1.00 78.81 299 VAL A CA 1
ATOM 2245 C C . VAL A 1 299 ? 16.520 0.024 -39.864 1.00 78.81 299 VAL A C 1
ATOM 2247 O O . VAL A 1 299 ? 17.230 -0.586 -40.663 1.00 78.81 299 VAL A O 1
ATOM 2250 N N . MET A 1 300 ? 16.270 -0.419 -38.637 1.00 76.00 300 MET A N 1
ATOM 2251 C CA . MET A 1 300 ? 16.598 -1.779 -38.216 1.00 76.00 300 MET A CA 1
ATOM 2252 C C . MET A 1 300 ? 15.526 -2.736 -38.750 1.00 76.00 300 MET A C 1
ATOM 2254 O O . MET A 1 300 ? 14.351 -2.495 -38.493 1.00 76.00 300 MET A O 1
ATOM 2258 N N . ASP A 1 301 ? 15.938 -3.777 -39.477 1.00 67.25 301 ASP A N 1
ATOM 2259 C CA . ASP A 1 301 ? 15.116 -4.760 -40.206 1.00 67.25 301 ASP A CA 1
ATOM 2260 C C . ASP A 1 301 ? 14.216 -4.116 -41.288 1.00 67.25 301 ASP A C 1
ATOM 2262 O O . ASP A 1 301 ? 13.006 -3.921 -41.134 1.00 67.25 301 ASP A O 1
ATOM 2266 N N . TYR A 1 302 ? 14.841 -3.689 -42.393 1.00 54.84 302 TYR A N 1
ATOM 2267 C CA . TYR A 1 302 ? 14.183 -2.972 -43.502 1.00 54.84 302 TYR A CA 1
ATOM 2268 C C . TYR A 1 302 ? 13.541 -3.890 -44.563 1.00 54.84 302 TYR A C 1
ATOM 2270 O O . TYR A 1 302 ? 12.896 -3.397 -45.492 1.00 54.84 302 TYR A O 1
ATOM 2278 N N . ASP A 1 303 ? 13.654 -5.215 -44.452 1.00 54.16 303 ASP A N 1
ATOM 2279 C CA . ASP A 1 303 ? 13.115 -6.114 -45.474 1.00 54.16 303 ASP A CA 1
ATOM 2280 C C . ASP A 1 303 ? 11.576 -6.125 -45.427 1.00 54.16 303 ASP A C 1
ATOM 2282 O O . ASP A 1 303 ? 10.944 -6.608 -44.493 1.00 54.16 303 ASP A O 1
ATOM 2286 N N . GLY A 1 304 ? 10.951 -5.520 -46.443 1.00 52.28 304 GLY A N 1
ATOM 2287 C CA . GLY A 1 304 ? 9.513 -5.250 -46.511 1.00 52.28 304 GLY A CA 1
ATOM 2288 C C . GLY A 1 304 ? 8.613 -6.490 -46.432 1.00 52.28 304 GLY A C 1
ATOM 2289 O O . GLY A 1 304 ? 8.269 -7.084 -47.447 1.00 52.28 304 GLY A O 1
ATOM 2290 N N . SER A 1 305 ? 8.206 -6.845 -45.217 1.00 53.75 305 SER A N 1
ATOM 2291 C CA . SER A 1 305 ? 7.132 -7.755 -44.762 1.00 53.75 305 SER A CA 1
ATOM 2292 C C . SER A 1 305 ? 7.390 -7.912 -43.256 1.00 53.75 305 SER A C 1
ATOM 2294 O O . SER A 1 305 ? 8.570 -7.916 -42.935 1.00 53.75 305 SER A O 1
ATOM 2296 N N . PRO A 1 306 ? 6.407 -7.995 -42.323 1.00 53.31 306 PRO A N 1
ATOM 2297 C CA . PRO A 1 306 ? 6.684 -7.882 -40.881 1.00 53.31 306 PRO A CA 1
ATOM 2298 C C . PRO A 1 306 ? 7.888 -8.747 -40.501 1.00 53.31 306 PRO A C 1
ATOM 2300 O O . PRO A 1 306 ? 7.814 -9.972 -40.601 1.00 53.31 306 PRO A O 1
ATOM 2303 N N . GLY A 1 307 ? 9.010 -8.072 -40.223 1.00 58.34 307 GLY A N 1
ATOM 2304 C CA . GLY A 1 307 ? 10.340 -8.669 -40.229 1.00 58.34 307 GLY A CA 1
ATOM 2305 C C . GLY A 1 307 ? 10.460 -9.801 -39.219 1.00 58.34 307 GLY A C 1
ATOM 2306 O O . GLY A 1 307 ? 9.604 -9.971 -38.341 1.00 58.34 307 GLY A O 1
ATOM 2307 N N . ASN A 1 308 ? 11.503 -10.617 -39.333 1.00 65.50 308 ASN A N 1
ATOM 2308 C CA . ASN A 1 308 ? 11.706 -11.698 -38.374 1.00 65.50 308 ASN A CA 1
ATOM 2309 C C . ASN A 1 308 ? 12.020 -11.094 -37.002 1.00 65.50 308 ASN A C 1
ATOM 2311 O O . ASN A 1 308 ? 12.996 -10.372 -36.861 1.00 65.50 308 ASN A O 1
ATOM 2315 N N . ARG A 1 309 ? 11.234 -11.434 -35.978 1.00 73.94 309 ARG A N 1
ATOM 2316 C CA . ARG A 1 309 ? 11.445 -10.964 -34.601 1.00 73.94 309 ARG A CA 1
ATOM 2317 C C . ARG A 1 309 ? 12.896 -11.193 -34.151 1.00 73.94 309 ARG A C 1
ATOM 2319 O O . ARG A 1 309 ? 13.378 -12.329 -34.170 1.00 73.94 309 ARG A O 1
ATOM 2326 N N . LYS A 1 310 ? 13.577 -10.129 -33.721 1.00 76.81 310 LYS A N 1
ATOM 2327 C CA . LYS A 1 310 ? 14.981 -10.152 -33.286 1.00 76.81 310 LYS A CA 1
ATOM 2328 C C . LYS A 1 310 ? 15.068 -10.025 -31.773 1.00 76.81 310 LYS A C 1
ATOM 2330 O O . LYS A 1 310 ? 14.468 -9.127 -31.189 1.00 76.81 310 LYS A O 1
ATOM 2335 N N . ILE A 1 311 ? 15.829 -10.913 -31.137 1.00 75.44 311 ILE A N 1
ATOM 2336 C CA . ILE A 1 311 ? 16.014 -10.929 -29.682 1.00 75.44 311 ILE A CA 1
ATOM 2337 C C . ILE A 1 311 ? 17.318 -10.240 -29.287 1.00 75.44 311 ILE A C 1
ATOM 2339 O O . ILE A 1 311 ? 18.369 -10.478 -29.883 1.00 75.44 311 ILE A O 1
ATOM 2343 N N . SER A 1 312 ? 17.241 -9.424 -28.242 1.00 75.31 312 SER A N 1
ATOM 2344 C CA . SER A 1 312 ? 18.376 -8.923 -27.483 1.00 75.31 312 SER A CA 1
ATOM 2345 C C . SER A 1 312 ? 18.296 -9.398 -26.040 1.00 75.31 312 SER A C 1
ATOM 2347 O O . SER A 1 312 ? 17.204 -9.456 -25.472 1.00 75.31 312 SER A O 1
ATOM 2349 N N . ARG A 1 313 ? 19.442 -9.763 -25.457 1.00 76.62 313 ARG A N 1
ATOM 2350 C CA . ARG A 1 313 ? 19.498 -10.398 -24.136 1.00 76.62 313 ARG A CA 1
ATOM 2351 C C . ARG A 1 313 ? 20.489 -9.721 -23.195 1.00 76.62 313 ARG A C 1
ATOM 2353 O O . ARG A 1 313 ? 21.646 -9.510 -23.563 1.00 76.62 313 ARG A O 1
ATOM 2360 N N . ALA A 1 314 ? 20.035 -9.416 -21.979 1.00 76.50 314 ALA A N 1
ATOM 2361 C CA . ALA A 1 314 ? 20.786 -8.693 -20.956 1.00 76.50 314 ALA A CA 1
ATOM 2362 C C . ALA A 1 314 ? 20.636 -9.319 -19.573 1.00 76.50 314 ALA A C 1
ATOM 2364 O O . ALA A 1 314 ? 19.585 -9.854 -19.231 1.00 76.50 314 ALA A O 1
ATOM 2365 N N . ARG A 1 315 ? 21.652 -9.147 -18.729 1.00 79.44 315 ARG A N 1
ATOM 2366 C CA . ARG A 1 315 ? 21.540 -9.406 -17.295 1.00 79.44 315 ARG A CA 1
ATOM 2367 C C . ARG A 1 315 ? 21.695 -8.103 -16.530 1.00 79.44 315 ARG A C 1
ATOM 2369 O O . ARG A 1 315 ? 22.683 -7.404 -16.729 1.00 79.44 315 ARG A O 1
ATOM 2376 N N . VAL A 1 316 ? 20.761 -7.802 -15.635 1.00 81.81 316 VAL A N 1
ATOM 2377 C CA . VAL A 1 316 ? 20.765 -6.571 -14.839 1.00 81.81 316 VAL A CA 1
ATOM 2378 C C . VAL A 1 316 ? 20.748 -6.854 -13.347 1.00 81.81 316 VAL A C 1
ATOM 2380 O O . VAL A 1 316 ? 20.153 -7.822 -12.876 1.00 81.81 316 VAL A O 1
ATOM 2383 N N . THR A 1 317 ? 21.380 -5.977 -12.584 1.00 84.12 317 THR A N 1
ATOM 2384 C CA . THR A 1 317 ? 21.250 -5.913 -11.134 1.00 84.12 317 THR A CA 1
ATOM 2385 C C . THR A 1 317 ? 20.192 -4.864 -10.812 1.00 84.12 317 THR A C 1
ATOM 2387 O O . THR A 1 317 ? 20.440 -3.675 -11.040 1.00 84.12 317 THR A O 1
ATOM 2390 N N . PRO A 1 318 ? 19.009 -5.262 -10.314 1.00 85.00 318 PRO A N 1
ATOM 2391 C CA . PRO A 1 318 ? 18.036 -4.297 -9.847 1.00 85.00 318 PRO A CA 1
ATOM 2392 C C . PRO A 1 318 ? 18.488 -3.723 -8.504 1.00 85.00 318 PRO A C 1
ATOM 2394 O O . PRO A 1 318 ? 18.906 -4.458 -7.611 1.00 85.00 318 PRO A O 1
ATOM 2397 N N . THR A 1 319 ? 18.405 -2.406 -8.358 1.00 86.19 319 THR A N 1
ATOM 2398 C CA . THR A 1 319 ? 18.645 -1.721 -7.086 1.00 86.19 319 THR A CA 1
ATOM 2399 C C . THR A 1 319 ? 17.511 -0.754 -6.788 1.00 86.19 319 THR A C 1
ATOM 2401 O O . THR A 1 319 ? 16.752 -0.368 -7.678 1.00 86.19 319 THR A O 1
ATOM 2404 N N . THR A 1 320 ? 17.389 -0.366 -5.523 1.00 89.06 320 THR A N 1
ATOM 2405 C CA . THR A 1 320 ? 16.406 0.616 -5.067 1.00 89.06 320 THR A CA 1
ATOM 2406 C C . THR A 1 320 ? 17.118 1.654 -4.215 1.00 89.06 320 THR A C 1
ATOM 2408 O O . THR A 1 320 ? 17.909 1.293 -3.340 1.00 89.06 320 THR A O 1
ATOM 2411 N N . ASP A 1 321 ? 16.872 2.933 -4.483 1.00 87.75 321 ASP A N 1
ATOM 2412 C CA . ASP A 1 321 ? 17.478 4.038 -3.745 1.00 87.75 321 ASP A CA 1
ATOM 2413 C C . ASP A 1 321 ? 16.731 4.351 -2.429 1.00 87.75 321 ASP A C 1
ATOM 2415 O O . ASP A 1 321 ? 15.768 3.685 -2.044 1.00 87.75 321 ASP A O 1
ATOM 2419 N N . THR A 1 322 ? 17.175 5.374 -1.691 1.00 86.06 322 THR A N 1
ATOM 2420 C CA . THR A 1 322 ? 16.528 5.783 -0.427 1.00 86.06 322 THR A CA 1
ATOM 2421 C C . THR A 1 322 ? 15.111 6.324 -0.620 1.00 86.06 322 THR A C 1
ATOM 2423 O O . THR A 1 322 ? 14.329 6.345 0.334 1.00 86.06 322 THR A O 1
ATOM 2426 N N . ASN A 1 323 ? 14.767 6.777 -1.826 1.00 85.94 323 ASN A N 1
ATOM 2427 C CA . ASN A 1 323 ? 13.445 7.282 -2.189 1.00 85.94 323 ASN A CA 1
ATOM 2428 C C . ASN A 1 323 ? 12.512 6.156 -2.646 1.00 85.94 323 ASN A C 1
ATOM 2430 O O . ASN A 1 323 ? 11.331 6.396 -2.858 1.00 85.94 323 ASN A O 1
ATOM 2434 N N . GLY A 1 324 ? 12.995 4.915 -2.709 1.00 84.00 324 GLY A N 1
ATOM 2435 C CA . GLY A 1 324 ? 12.212 3.784 -3.188 1.00 84.00 324 GLY A CA 1
ATOM 2436 C C . GLY A 1 324 ? 12.094 3.742 -4.707 1.00 84.00 324 GLY A C 1
ATOM 2437 O O . GLY A 1 324 ? 11.178 3.106 -5.216 1.00 84.00 324 GLY A O 1
ATOM 2438 N N . MET A 1 325 ? 12.992 4.426 -5.419 1.00 86.38 325 MET A N 1
ATOM 2439 C CA . MET A 1 325 ? 13.065 4.427 -6.875 1.00 86.38 325 MET A CA 1
ATOM 2440 C C . MET A 1 325 ? 13.972 3.290 -7.328 1.00 86.38 325 MET A C 1
ATOM 2442 O O 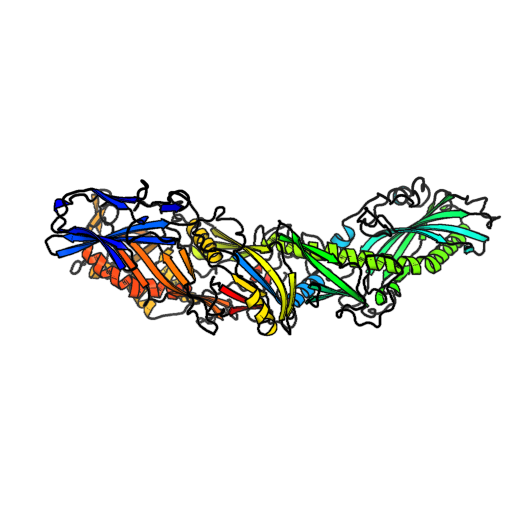. MET A 1 325 ? 15.063 3.096 -6.788 1.00 86.38 325 MET A O 1
ATOM 2446 N N . MET A 1 326 ? 13.512 2.519 -8.307 1.00 85.94 326 MET A N 1
ATOM 2447 C CA . MET A 1 326 ? 14.277 1.439 -8.907 1.00 85.94 326 MET A CA 1
ATOM 2448 C C . MET A 1 326 ? 15.286 1.972 -9.922 1.00 85.94 326 MET A C 1
ATOM 2450 O O . MET A 1 326 ? 15.020 2.920 -10.660 1.00 85.94 326 MET A O 1
ATOM 2454 N N . SER A 1 327 ? 16.430 1.307 -10.013 1.00 87.06 327 SER A N 1
ATOM 2455 C CA . SER A 1 327 ? 17.330 1.421 -11.155 1.00 87.06 327 SER A CA 1
ATOM 2456 C C . SER A 1 327 ? 17.804 0.039 -11.575 1.00 87.06 327 SER A C 1
ATOM 2458 O O . SER A 1 327 ? 17.921 -0.871 -10.747 1.00 87.06 327 SER A O 1
ATOM 2460 N N . PHE A 1 328 ? 18.056 -0.123 -12.868 1.00 85.31 328 PHE A N 1
ATOM 2461 C CA . PHE A 1 328 ? 18.630 -1.335 -13.427 1.00 85.31 328 PHE A CA 1
ATOM 2462 C C . PHE A 1 328 ? 20.017 -0.998 -13.945 1.00 85.31 328 PHE A C 1
ATOM 2464 O O . PHE A 1 328 ? 20.192 -0.027 -14.673 1.00 85.31 328 PHE A O 1
ATOM 2471 N N . THR A 1 329 ? 21.003 -1.792 -13.545 1.00 83.19 329 THR A N 1
ATOM 2472 C CA . THR A 1 329 ? 22.372 -1.667 -14.045 1.00 83.19 329 THR A CA 1
ATOM 2473 C C . THR A 1 329 ? 22.754 -2.969 -14.708 1.00 83.19 329 THR A C 1
ATOM 2475 O O . THR A 1 329 ? 22.676 -4.026 -14.082 1.00 83.19 329 THR A O 1
ATOM 2478 N N . ILE A 1 330 ? 23.162 -2.913 -15.967 1.00 78.56 330 ILE A N 1
ATOM 2479 C CA . ILE A 1 330 ? 23.616 -4.089 -16.700 1.00 78.56 330 ILE A CA 1
ATOM 2480 C C . ILE A 1 330 ? 24.878 -4.625 -16.026 1.00 78.56 330 ILE A C 1
ATOM 2482 O O . ILE A 1 330 ? 25.811 -3.885 -15.701 1.00 78.56 330 ILE A O 1
ATOM 2486 N N . LYS A 1 331 ? 24.904 -5.935 -15.781 1.00 74.06 331 LYS A N 1
ATOM 2487 C CA . LYS A 1 331 ? 26.047 -6.602 -15.163 1.00 74.06 331 LYS A CA 1
ATOM 2488 C C . LYS A 1 331 ? 27.229 -6.566 -16.133 1.00 74.06 331 LYS A C 1
ATOM 2490 O O . LYS A 1 331 ? 27.110 -6.995 -17.277 1.00 74.06 331 LYS A O 1
ATOM 2495 N N . THR A 1 332 ? 28.375 -6.093 -15.651 1.00 68.06 332 THR A N 1
ATOM 2496 C CA . THR A 1 332 ? 29.621 -6.007 -16.423 1.00 68.06 332 THR A CA 1
ATOM 2497 C C . THR A 1 332 ? 30.800 -6.584 -15.620 1.00 68.06 332 THR A C 1
ATOM 2499 O O . THR A 1 332 ? 30.848 -6.391 -14.401 1.00 68.06 332 THR A O 1
ATOM 2502 N N . PRO A 1 333 ? 31.751 -7.298 -16.258 1.00 57.84 333 PRO A N 1
ATOM 2503 C CA . PRO A 1 333 ? 31.702 -7.794 -17.638 1.00 57.84 333 PRO A CA 1
ATOM 2504 C C . PRO A 1 333 ? 30.667 -8.923 -17.810 1.00 57.84 333 PRO A C 1
ATOM 2506 O O . PRO A 1 333 ? 30.255 -9.562 -16.839 1.00 57.84 333 PRO A O 1
ATOM 2509 N N . PHE A 1 334 ? 30.248 -9.159 -19.052 1.00 56.34 334 PHE A N 1
ATOM 2510 C CA . PHE A 1 334 ? 29.364 -10.268 -19.405 1.00 56.34 334 PHE A CA 1
ATOM 2511 C C . PHE A 1 334 ? 30.108 -11.600 -19.236 1.00 56.34 334 PHE A C 1
ATOM 2513 O O . PHE A 1 334 ? 31.239 -11.741 -19.694 1.00 56.34 334 PHE A O 1
ATOM 2520 N N . GLN A 1 335 ? 29.495 -12.566 -18.556 1.00 55.84 335 GLN A N 1
ATOM 2521 C CA . GLN A 1 335 ? 30.071 -13.895 -18.358 1.00 55.84 335 GLN A CA 1
ATOM 2522 C C . GLN A 1 335 ? 29.451 -14.839 -19.387 1.00 55.84 335 GLN A C 1
ATOM 2524 O O . GLN A 1 335 ? 28.246 -15.072 -19.357 1.00 55.84 335 GLN A O 1
ATOM 2529 N N . THR A 1 336 ? 30.251 -15.337 -20.331 1.00 50.66 336 THR A N 1
ATOM 2530 C CA . THR A 1 336 ? 29.772 -16.261 -21.372 1.00 50.66 336 THR A CA 1
ATOM 2531 C C . THR A 1 336 ? 29.332 -17.598 -20.783 1.00 50.66 336 THR A C 1
ATOM 2533 O O . THR A 1 336 ? 28.450 -18.235 -21.337 1.00 50.66 336 THR A O 1
ATOM 2536 N N . ASP A 1 337 ? 29.878 -17.994 -19.633 1.00 55.38 337 ASP A N 1
ATOM 2537 C CA . ASP A 1 337 ? 29.491 -19.173 -18.855 1.00 55.38 337 ASP A CA 1
ATOM 2538 C C . ASP A 1 337 ? 28.276 -18.955 -17.937 1.00 55.38 337 ASP A C 1
ATOM 2540 O O . ASP A 1 337 ? 27.926 -19.836 -17.147 1.00 55.38 337 ASP A O 1
ATOM 2544 N N . ASP A 1 338 ? 27.606 -17.805 -18.038 1.00 60.25 338 ASP A N 1
ATOM 2545 C CA . ASP A 1 338 ? 26.372 -17.558 -17.307 1.00 60.25 338 ASP A CA 1
ATOM 2546 C C . ASP A 1 338 ? 25.246 -18.442 -17.877 1.00 60.25 338 ASP A C 1
ATOM 2548 O O . ASP A 1 338 ? 24.913 -18.332 -19.056 1.00 60.25 338 ASP A O 1
ATOM 2552 N N . PRO A 1 339 ? 24.613 -19.302 -17.059 1.00 62.03 339 PRO A N 1
ATOM 2553 C CA . PRO A 1 339 ? 23.613 -20.270 -17.513 1.00 62.03 339 PRO A CA 1
ATOM 2554 C C . PRO A 1 339 ? 22.348 -19.641 -18.111 1.00 62.03 339 PRO A C 1
ATOM 2556 O O . PRO A 1 339 ? 21.533 -20.357 -18.693 1.00 62.03 339 PRO A O 1
ATOM 2559 N N . TYR A 1 340 ? 22.150 -18.328 -17.966 1.00 66.50 340 TYR A N 1
ATOM 2560 C CA . TYR A 1 340 ? 21.094 -17.614 -18.679 1.00 66.50 340 TYR A CA 1
ATOM 2561 C C . TYR A 1 340 ? 21.377 -17.474 -20.189 1.00 66.50 340 TYR A C 1
ATOM 2563 O O . TYR A 1 340 ? 20.444 -17.430 -20.997 1.00 66.50 340 TYR A O 1
ATOM 2571 N N . PHE A 1 341 ? 22.649 -17.448 -20.594 1.00 63.22 341 PHE A N 1
ATOM 2572 C CA . PHE A 1 341 ? 23.067 -17.397 -21.993 1.00 63.22 341 PHE A CA 1
ATOM 2573 C C . PHE A 1 341 ? 23.540 -18.791 -22.426 1.00 63.22 341 PHE A C 1
ATOM 2575 O O . PHE A 1 341 ? 24.443 -19.373 -21.836 1.00 63.22 341 PHE A O 1
ATOM 2582 N N . ASN A 1 342 ? 22.906 -19.380 -23.443 1.00 56.28 342 ASN A N 1
ATOM 2583 C CA . ASN A 1 342 ? 23.342 -20.681 -23.951 1.00 56.28 342 ASN A CA 1
ATOM 2584 C C . ASN A 1 342 ? 24.538 -20.481 -24.906 1.00 56.28 342 ASN A C 1
ATOM 2586 O O . ASN A 1 342 ? 24.449 -19.714 -25.858 1.00 56.28 342 ASN A O 1
ATOM 2590 N N . LEU A 1 343 ? 25.646 -21.163 -24.612 1.00 44.53 343 LEU A N 1
ATOM 2591 C CA . LEU A 1 343 ? 27.050 -20.892 -24.979 1.00 44.53 343 LEU A CA 1
ATOM 2592 C C . LEU A 1 343 ? 27.466 -21.081 -26.459 1.00 44.53 343 LEU A C 1
ATOM 2594 O O . LEU A 1 343 ? 28.611 -21.432 -26.743 1.00 44.53 343 LEU A O 1
ATOM 2598 N N . SER A 1 344 ? 26.582 -20.853 -27.427 1.00 48.50 344 SER A N 1
ATOM 2599 C CA . SER A 1 344 ? 26.927 -20.939 -28.859 1.00 48.50 344 SER A CA 1
ATOM 2600 C C . SER A 1 344 ? 27.129 -19.586 -29.556 1.00 48.50 344 SER A C 1
ATOM 2602 O O . SER A 1 344 ? 27.355 -19.585 -30.764 1.00 48.50 344 SER A O 1
ATOM 2604 N N . ASP A 1 345 ? 27.079 -18.464 -28.830 1.00 51.09 345 ASP A N 1
ATOM 2605 C CA . ASP A 1 345 ? 27.013 -17.118 -29.423 1.00 51.09 345 ASP A CA 1
ATOM 2606 C C . ASP A 1 345 ? 28.402 -16.454 -29.598 1.00 51.09 345 ASP A C 1
ATOM 2608 O O . ASP A 1 345 ? 29.092 -16.203 -28.606 1.00 51.09 345 ASP A O 1
ATOM 2612 N N . PRO A 1 346 ? 28.839 -16.153 -30.840 1.00 47.16 346 PRO A N 1
ATOM 2613 C CA . PRO A 1 346 ? 30.183 -15.654 -31.153 1.00 47.16 346 PRO A CA 1
ATOM 2614 C C . PRO A 1 346 ? 30.373 -14.119 -31.086 1.00 47.16 346 PRO A C 1
ATOM 2616 O O . PRO A 1 346 ? 31.435 -13.636 -31.475 1.00 47.16 346 PRO A O 1
ATOM 2619 N N . ASP A 1 347 ? 29.403 -13.332 -30.608 1.00 52.62 347 ASP A N 1
ATOM 2620 C CA . ASP A 1 347 ? 29.340 -11.878 -30.884 1.00 52.62 347 ASP A CA 1
ATOM 2621 C C . ASP A 1 347 ? 29.711 -10.948 -29.722 1.00 52.62 347 ASP A C 1
ATOM 2623 O O . ASP A 1 347 ? 29.172 -9.847 -29.562 1.00 52.62 347 ASP A O 1
ATOM 2627 N N . GLU A 1 348 ? 30.698 -11.343 -28.926 1.00 49.59 348 GLU A N 1
ATOM 2628 C CA . GLU A 1 348 ? 31.409 -10.382 -28.090 1.00 49.59 348 GLU A CA 1
ATOM 2629 C C . GLU A 1 348 ? 32.291 -9.512 -29.004 1.00 49.59 348 GLU A C 1
ATOM 2631 O O . GLU A 1 348 ? 33.284 -9.999 -29.547 1.00 49.59 348 GLU A O 1
ATOM 2636 N N . VAL A 1 349 ? 31.980 -8.221 -29.216 1.00 47.72 349 VAL A N 1
ATOM 2637 C CA . VAL A 1 349 ? 32.979 -7.370 -29.900 1.00 47.72 349 VAL A CA 1
ATOM 2638 C C . VAL A 1 349 ? 34.254 -7.345 -29.022 1.00 47.72 349 VAL A C 1
ATOM 2640 O O . VAL A 1 349 ? 34.228 -7.437 -27.796 1.00 47.72 349 VAL A O 1
ATOM 2643 N N . SER A 1 350 ? 35.430 -7.276 -29.623 1.00 40.69 350 SER A N 1
ATOM 2644 C CA . SER A 1 350 ? 36.694 -7.090 -28.900 1.00 40.69 350 SER A CA 1
ATOM 2645 C C . SER A 1 350 ? 36.657 -5.884 -27.931 1.00 40.69 350 SER A C 1
ATOM 2647 O O . SER A 1 350 ? 36.546 -4.771 -28.434 1.00 40.69 350 SER A O 1
ATOM 2649 N N . GLY A 1 351 ? 36.708 -6.000 -26.592 1.00 46.34 351 GLY A N 1
ATOM 2650 C CA . GLY A 1 351 ? 37.151 -4.884 -25.717 1.00 46.34 351 GLY A CA 1
ATOM 2651 C C . GLY A 1 351 ? 36.187 -3.720 -25.381 1.00 46.34 351 GLY A C 1
ATOM 2652 O O . GLY A 1 351 ? 36.661 -2.619 -25.111 1.00 46.34 351 GLY A O 1
ATOM 2653 N N . ASP A 1 352 ? 34.868 -3.933 -25.339 1.00 50.31 352 ASP A N 1
ATOM 2654 C CA . ASP A 1 352 ? 33.880 -2.967 -24.803 1.00 50.31 352 ASP A CA 1
ATOM 2655 C C . ASP A 1 352 ? 33.312 -3.574 -23.513 1.00 50.31 352 ASP A C 1
ATOM 2657 O O . ASP A 1 352 ? 32.894 -4.732 -23.526 1.00 50.31 352 ASP A O 1
ATOM 2661 N N . PRO A 1 353 ? 33.318 -2.852 -22.388 1.00 49.31 353 PRO A N 1
ATOM 2662 C CA . PRO A 1 353 ? 32.854 -3.380 -21.112 1.00 49.31 353 PRO A CA 1
ATOM 2663 C C . PRO A 1 353 ? 31.337 -3.647 -21.001 1.00 49.31 353 PRO A C 1
ATOM 2665 O O . PRO A 1 353 ? 30.944 -4.241 -20.001 1.00 49.31 353 PRO A O 1
ATOM 2668 N N . ARG A 1 354 ? 30.470 -3.237 -21.947 1.00 51.09 354 ARG A N 1
ATOM 2669 C CA . ARG A 1 354 ? 28.997 -3.150 -21.726 1.00 51.09 354 ARG A CA 1
ATOM 2670 C C . ARG A 1 354 ? 28.106 -4.158 -22.493 1.00 51.09 354 ARG A C 1
ATOM 2672 O O . ARG A 1 354 ? 27.020 -3.792 -22.933 1.00 51.09 354 ARG A O 1
ATOM 2679 N N . ARG A 1 355 ? 28.544 -5.391 -22.758 1.00 58.22 355 ARG A N 1
ATOM 2680 C CA . ARG A 1 355 ? 28.013 -6.165 -23.907 1.00 58.22 355 ARG A CA 1
ATOM 2681 C C . ARG A 1 355 ? 26.747 -7.003 -23.644 1.00 58.22 355 ARG A C 1
ATOM 2683 O O . ARG A 1 355 ? 26.665 -7.703 -22.643 1.00 58.22 355 ARG A O 1
ATOM 2690 N N . PHE A 1 356 ? 25.818 -6.947 -24.609 1.00 62.44 356 PHE A N 1
ATOM 2691 C CA . PHE A 1 356 ? 24.572 -7.724 -24.757 1.00 62.44 356 PHE A CA 1
ATOM 2692 C C . PHE A 1 356 ? 24.686 -8.718 -25.923 1.00 62.44 356 PHE A C 1
ATOM 2694 O O . PHE A 1 356 ? 25.492 -8.499 -26.828 1.00 62.44 356 PHE A O 1
ATOM 2701 N N . HIS A 1 357 ? 23.802 -9.719 -25.994 1.00 64.12 357 HIS A N 1
ATOM 2702 C CA . HIS A 1 357 ? 23.612 -10.491 -27.229 1.00 64.12 357 HIS A CA 1
ATOM 2703 C C . HIS A 1 357 ? 22.763 -9.688 -28.230 1.00 64.12 357 HIS A C 1
ATOM 2705 O O . HIS A 1 357 ? 21.562 -9.542 -28.019 1.00 64.12 357 HIS A O 1
ATOM 2711 N N . MET A 1 358 ? 23.377 -9.152 -29.293 1.00 66.69 358 MET A N 1
ATOM 2712 C CA . MET A 1 358 ? 22.729 -8.228 -30.246 1.00 66.69 358 MET A CA 1
ATOM 2713 C C . MET A 1 358 ? 22.919 -8.580 -31.728 1.00 66.69 358 MET A C 1
ATOM 2715 O O . MET A 1 358 ? 22.430 -7.847 -32.587 1.00 66.69 358 MET A O 1
ATOM 2719 N N . GLN A 1 359 ? 23.595 -9.692 -32.037 1.00 66.25 359 GLN A N 1
ATOM 2720 C CA . GLN A 1 359 ? 23.870 -10.132 -33.412 1.00 66.25 359 GLN A CA 1
ATOM 2721 C C . GLN A 1 359 ? 22.632 -10.144 -34.327 1.00 66.25 359 GLN A C 1
ATOM 2723 O O . GLN A 1 359 ? 22.741 -9.685 -35.468 1.00 66.25 359 GLN A O 1
ATOM 2728 N N . PRO A 1 360 ? 21.440 -10.588 -33.860 1.00 68.62 360 PRO A N 1
ATOM 2729 C CA . PRO A 1 360 ? 20.241 -10.573 -34.694 1.00 68.62 360 PRO A CA 1
ATOM 2730 C C . PRO A 1 360 ? 19.837 -9.172 -35.166 1.00 68.62 360 PRO A C 1
ATOM 2732 O O . PRO A 1 360 ? 19.175 -9.050 -36.184 1.00 68.62 360 PRO A O 1
ATOM 2735 N N . TRP A 1 361 ? 20.212 -8.127 -34.427 1.00 69.56 361 TRP A N 1
ATOM 2736 C CA . TRP A 1 361 ? 19.893 -6.738 -34.745 1.00 69.56 361 TRP A CA 1
ATOM 2737 C C . TRP A 1 361 ? 20.997 -6.051 -35.546 1.00 69.56 361 TRP A C 1
ATOM 2739 O O . TRP A 1 361 ? 20.705 -5.304 -36.477 1.00 69.56 361 TRP A O 1
ATOM 2749 N N . SER A 1 362 ? 22.269 -6.286 -35.201 1.00 69.44 362 SER A N 1
ATOM 2750 C CA . SER A 1 362 ? 23.396 -5.604 -35.849 1.00 69.44 362 SER A CA 1
ATOM 2751 C C . SER A 1 362 ? 23.512 -5.932 -37.335 1.00 69.44 362 SER A C 1
ATOM 2753 O O . SER A 1 362 ? 23.932 -5.076 -38.104 1.00 69.44 362 SER A O 1
ATOM 2755 N N . ASN A 1 363 ? 23.119 -7.140 -37.742 1.00 70.06 363 ASN A N 1
ATOM 2756 C CA . ASN A 1 363 ? 23.256 -7.600 -39.124 1.00 70.06 363 ASN A CA 1
ATOM 2757 C C . ASN A 1 363 ? 22.178 -7.050 -40.074 1.00 70.06 363 ASN A C 1
ATOM 2759 O O . ASN A 1 363 ? 22.355 -7.145 -41.285 1.00 70.06 363 ASN A O 1
ATOM 2763 N N . ASP A 1 364 ? 21.106 -6.445 -39.549 1.00 70.94 364 ASP A N 1
ATOM 2764 C CA . ASP A 1 364 ? 19.895 -6.128 -40.319 1.00 70.94 364 ASP A CA 1
ATOM 2765 C C . ASP A 1 364 ? 19.557 -4.627 -40.353 1.00 70.94 364 ASP A C 1
ATOM 2767 O O . ASP A 1 364 ? 18.413 -4.236 -40.564 1.00 70.94 364 ASP A O 1
ATOM 2771 N N . ILE A 1 365 ? 20.530 -3.734 -40.162 1.00 74.62 365 ILE A N 1
ATOM 2772 C CA . ILE A 1 365 ? 20.279 -2.285 -40.248 1.00 74.62 365 ILE A CA 1
ATOM 2773 C C . ILE A 1 365 ? 20.532 -1.782 -41.665 1.00 74.62 365 ILE A C 1
ATOM 2775 O O . ILE A 1 365 ? 21.649 -1.860 -42.175 1.00 74.62 365 ILE A O 1
ATOM 2779 N N . SER A 1 366 ? 19.529 -1.148 -42.259 1.00 77.31 366 SER A N 1
ATOM 2780 C CA . SER A 1 366 ? 19.662 -0.458 -43.540 1.00 77.31 366 SER A CA 1
ATOM 2781 C C . SER A 1 366 ? 19.720 1.049 -43.340 1.00 77.31 366 SER A C 1
ATOM 2783 O O . SER A 1 366 ? 18.853 1.634 -42.695 1.00 77.31 366 SER A O 1
ATOM 2785 N N . VAL A 1 367 ? 20.729 1.692 -43.929 1.00 76.50 367 VAL A N 1
ATOM 2786 C CA . VAL A 1 367 ? 20.795 3.155 -44.029 1.00 76.50 367 VAL A CA 1
ATOM 2787 C C . VAL A 1 367 ? 20.213 3.564 -45.375 1.00 76.50 367 VAL A C 1
ATOM 2789 O O . VAL A 1 367 ? 20.680 3.133 -46.428 1.00 76.50 367 VAL A O 1
ATOM 2792 N N . THR A 1 368 ? 19.188 4.401 -45.339 1.00 78.56 368 THR A N 1
ATOM 2793 C CA . THR A 1 368 ? 18.434 4.880 -46.495 1.00 78.56 368 THR A CA 1
ATOM 2794 C C . THR A 1 368 ? 18.389 6.406 -46.497 1.00 78.56 368 THR A C 1
ATOM 2796 O O . THR A 1 368 ? 18.813 7.063 -45.544 1.00 78.56 368 THR A O 1
ATOM 2799 N N . ASN A 1 369 ? 17.931 6.990 -47.608 1.00 78.81 369 ASN A N 1
ATOM 2800 C CA . ASN A 1 369 ? 17.718 8.435 -47.736 1.00 78.81 369 ASN A CA 1
ATOM 2801 C C . ASN A 1 369 ? 18.943 9.303 -47.379 1.00 78.81 369 ASN A C 1
ATOM 2803 O O . ASN A 1 369 ? 18.800 10.458 -46.980 1.00 78.81 369 ASN A O 1
ATOM 2807 N N . LEU A 1 370 ? 20.154 8.766 -47.571 1.00 81.56 370 LEU A N 1
ATOM 2808 C CA . LEU A 1 370 ? 21.402 9.475 -47.311 1.00 81.56 370 LEU A CA 1
ATOM 2809 C C . LEU A 1 370 ? 21.572 10.626 -48.310 1.00 81.56 370 LEU A C 1
ATOM 2811 O O . LEU A 1 370 ? 21.762 10.416 -49.508 1.00 81.56 370 LEU A O 1
ATOM 2815 N N . GLN A 1 371 ? 21.496 11.855 -47.809 1.00 80.88 371 GLN A N 1
ATOM 2816 C CA . GLN A 1 371 ? 21.524 13.075 -48.609 1.00 80.88 371 GLN A CA 1
ATOM 2817 C C . GLN A 1 371 ? 22.493 14.080 -48.001 1.00 80.88 371 GLN A C 1
ATOM 2819 O O . GLN A 1 371 ? 22.389 14.411 -46.823 1.00 80.88 371 GLN A O 1
ATOM 2824 N N . ALA A 1 372 ? 23.400 14.619 -48.813 1.00 79.88 372 ALA A N 1
ATOM 2825 C CA . ALA A 1 372 ? 24.230 15.743 -48.399 1.00 79.88 372 ALA A CA 1
ATOM 2826 C C . ALA A 1 372 ? 23.406 17.039 -48.418 1.00 79.88 372 ALA A C 1
ATOM 2828 O O . ALA A 1 372 ? 22.657 17.293 -49.366 1.00 79.88 372 ALA A O 1
ATOM 2829 N N . LYS A 1 373 ? 23.524 17.847 -47.363 1.00 83.56 373 LYS A N 1
ATOM 2830 C CA . LYS A 1 373 ? 22.661 19.020 -47.143 1.00 83.56 373 LYS A CA 1
ATOM 2831 C C . LYS A 1 373 ? 23.418 20.327 -46.976 1.00 83.56 373 LYS A C 1
ATOM 2833 O O . LYS A 1 373 ? 22.868 21.381 -47.304 1.00 83.56 373 LYS A O 1
ATOM 2838 N N . ALA A 1 374 ? 24.634 20.259 -46.442 1.00 82.19 374 ALA A N 1
ATOM 2839 C CA . ALA A 1 374 ? 25.438 21.433 -46.145 1.00 82.19 374 ALA A CA 1
ATOM 2840 C C . ALA A 1 374 ? 26.940 21.122 -46.153 1.00 82.19 374 ALA A C 1
ATOM 2842 O O . ALA A 1 374 ? 27.344 19.967 -46.012 1.00 82.19 374 ALA A O 1
ATOM 2843 N N . SER A 1 375 ? 27.768 22.142 -46.389 1.00 80.81 375 SER A N 1
ATOM 2844 C CA . SER A 1 375 ? 29.236 22.010 -46.430 1.00 80.81 375 SER A CA 1
ATOM 2845 C C . SER A 1 375 ? 29.941 23.314 -46.066 1.00 80.81 375 SER A C 1
ATOM 2847 O O . SER A 1 375 ? 29.341 24.383 -46.185 1.00 80.81 375 SER A O 1
ATOM 2849 N N . THR A 1 376 ? 31.223 23.248 -45.716 1.00 80.69 376 THR A N 1
ATOM 2850 C CA . THR A 1 376 ? 32.097 24.433 -45.593 1.00 80.69 376 THR A CA 1
ATOM 2851 C C . THR A 1 376 ? 32.416 25.067 -46.951 1.00 80.69 376 THR A C 1
ATOM 2853 O O . THR A 1 376 ? 32.529 26.283 -47.063 1.00 80.69 376 THR A O 1
ATOM 2856 N N . ALA A 1 377 ? 32.503 24.258 -48.010 1.00 72.12 377 ALA A N 1
ATOM 2857 C CA . ALA A 1 377 ? 32.977 24.684 -49.329 1.00 72.12 377 ALA A CA 1
ATOM 2858 C C . ALA A 1 377 ? 31.903 25.237 -50.291 1.00 72.12 377 ALA A C 1
ATOM 2860 O O . ALA A 1 377 ? 32.220 25.594 -51.424 1.00 72.12 377 ALA A O 1
ATOM 2861 N N . GLY A 1 378 ? 30.624 25.327 -49.903 1.00 69.44 378 GLY A N 1
ATOM 2862 C CA . GLY A 1 378 ? 29.603 25.942 -50.775 1.00 69.44 378 GLY A CA 1
ATOM 2863 C C . GLY A 1 378 ? 29.161 25.099 -51.978 1.00 69.44 378 GLY A C 1
ATOM 2864 O O . GLY A 1 378 ? 28.520 25.616 -52.900 1.00 69.44 378 GLY A O 1
ATOM 2865 N N . ILE A 1 379 ? 29.482 23.803 -51.985 1.00 67.12 379 ILE A N 1
ATOM 2866 C CA . ILE A 1 379 ? 29.490 22.959 -53.193 1.00 67.12 379 ILE A CA 1
ATOM 2867 C C . ILE A 1 379 ? 28.101 22.653 -53.784 1.00 67.12 379 ILE A C 1
ATOM 2869 O O . ILE A 1 379 ? 27.980 22.269 -54.942 1.00 67.12 379 ILE A O 1
ATOM 2873 N N . PHE A 1 380 ? 27.015 22.872 -53.043 1.00 63.88 380 PHE A N 1
ATOM 2874 C CA . PHE A 1 380 ? 25.653 22.504 -53.472 1.00 63.88 380 PHE A CA 1
ATOM 2875 C C . PHE A 1 380 ? 25.057 23.387 -54.579 1.00 63.88 380 PHE A C 1
ATOM 2877 O O . PHE A 1 380 ? 23.978 23.094 -55.086 1.00 63.88 380 PHE A O 1
ATOM 2884 N N . SER A 1 381 ? 25.748 24.457 -54.977 1.00 57.62 381 SER A N 1
ATOM 2885 C CA . SER A 1 381 ? 25.350 25.331 -56.092 1.00 57.62 381 SER A CA 1
ATOM 2886 C C . SER A 1 381 ? 25.840 24.854 -57.475 1.00 57.62 381 SER A C 1
ATOM 2888 O O . SER A 1 381 ? 25.565 25.508 -58.481 1.00 57.62 381 SER A O 1
ATOM 2890 N N . TRP A 1 382 ? 26.536 23.710 -57.552 1.00 57.78 382 TRP A N 1
ATOM 2891 C CA . TRP A 1 382 ? 27.276 23.267 -58.739 1.00 57.78 382 TRP A CA 1
ATOM 2892 C C . TRP A 1 382 ? 26.712 21.939 -59.282 1.00 57.78 382 TRP A C 1
ATOM 2894 O O . TRP A 1 382 ? 26.753 20.905 -58.619 1.00 57.78 382 TRP A O 1
ATOM 2904 N N . GLY A 1 383 ? 26.199 21.946 -60.517 1.00 56.25 383 GLY A N 1
ATOM 2905 C CA . GLY A 1 383 ? 25.393 20.847 -61.079 1.00 56.25 383 GLY A CA 1
ATOM 2906 C C . GLY A 1 383 ? 26.085 19.491 -61.312 1.00 56.25 383 GLY A C 1
ATOM 2907 O O . GLY A 1 383 ? 25.382 18.503 -61.485 1.00 56.25 383 GLY A O 1
ATOM 2908 N N . PHE A 1 384 ? 27.422 19.403 -61.300 1.00 59.06 384 PHE A N 1
ATOM 2909 C CA . PHE A 1 384 ? 28.163 18.138 -61.500 1.00 59.06 384 PHE A CA 1
ATOM 2910 C C . PHE A 1 384 ? 28.580 17.445 -60.187 1.00 59.06 384 PHE A C 1
ATOM 2912 O O . PHE A 1 384 ? 29.142 16.355 -60.210 1.00 59.06 384 PHE A O 1
ATOM 2919 N N . ILE A 1 385 ? 28.315 18.066 -59.033 1.00 64.06 385 ILE A N 1
ATOM 2920 C CA . ILE A 1 385 ? 28.751 17.574 -57.712 1.00 64.06 385 ILE A CA 1
ATOM 2921 C C . ILE A 1 385 ? 27.819 16.474 -57.166 1.00 64.06 385 ILE A C 1
ATOM 2923 O O . ILE A 1 385 ? 28.181 15.754 -56.235 1.00 64.06 385 ILE A O 1
ATOM 2927 N N . GLY A 1 386 ? 26.657 16.263 -57.797 1.00 60.34 386 GLY A N 1
ATOM 2928 C CA . GLY A 1 386 ? 25.717 15.194 -57.444 1.00 60.34 386 GLY A CA 1
ATOM 2929 C C . GLY A 1 386 ? 26.335 13.790 -57.483 1.00 60.34 386 GLY A C 1
ATOM 2930 O O . GLY A 1 386 ? 26.141 13.024 -56.541 1.00 60.34 386 GLY A O 1
ATOM 2931 N N . ASP A 1 387 ? 27.148 13.485 -58.499 1.00 62.38 387 ASP A N 1
ATOM 2932 C CA . ASP A 1 387 ? 27.796 12.170 -58.647 1.00 62.38 387 ASP A CA 1
ATOM 2933 C C . ASP A 1 387 ? 28.876 11.930 -57.577 1.00 62.38 387 ASP A C 1
ATOM 2935 O O . ASP A 1 387 ? 29.035 10.818 -57.070 1.00 62.38 387 ASP A O 1
ATOM 2939 N N . LEU A 1 388 ? 29.590 12.987 -57.172 1.00 64.50 388 LEU A N 1
ATOM 2940 C CA . LEU A 1 388 ? 30.572 12.928 -56.086 1.00 64.50 388 LEU A CA 1
ATOM 2941 C C . LEU A 1 388 ? 29.893 12.675 -54.737 1.00 64.50 388 LEU A C 1
ATOM 2943 O O . LEU A 1 388 ? 30.313 11.797 -53.983 1.00 64.50 388 LEU A O 1
ATOM 2947 N N . ILE A 1 389 ? 28.832 13.430 -54.445 1.00 68.81 389 ILE A N 1
ATOM 2948 C CA . ILE A 1 389 ? 28.036 13.278 -53.225 1.00 68.81 389 ILE A CA 1
ATOM 2949 C C . ILE A 1 389 ? 27.453 11.862 -53.144 1.00 68.81 389 ILE A C 1
ATOM 2951 O O . ILE A 1 389 ? 27.522 11.239 -52.085 1.00 68.81 389 ILE A O 1
ATOM 2955 N N . ALA A 1 390 ? 26.939 11.330 -54.256 1.00 66.88 390 ALA A N 1
ATOM 2956 C CA . ALA A 1 390 ? 26.426 9.964 -54.333 1.00 66.88 390 ALA A CA 1
ATOM 2957 C C . ALA A 1 390 ? 27.522 8.912 -54.083 1.00 66.88 390 ALA A C 1
ATOM 2959 O O . ALA A 1 390 ? 27.283 7.913 -53.400 1.00 66.88 390 ALA A O 1
ATOM 2960 N N . SER A 1 391 ? 28.745 9.144 -54.573 1.00 66.50 391 SER A N 1
ATOM 2961 C CA . SER A 1 391 ? 29.878 8.248 -54.325 1.00 66.50 391 SER A CA 1
ATOM 2962 C C . SER A 1 391 ? 30.299 8.244 -52.853 1.00 66.50 391 SER A C 1
ATOM 2964 O O . SER A 1 391 ? 30.494 7.167 -52.294 1.00 66.50 391 SER A O 1
ATOM 2966 N N . ILE A 1 392 ? 30.397 9.412 -52.205 1.00 67.62 392 ILE A N 1
ATOM 2967 C CA . ILE A 1 392 ? 30.706 9.519 -50.766 1.00 67.62 392 ILE A CA 1
ATOM 2968 C C . ILE A 1 392 ? 29.598 8.853 -49.942 1.00 67.62 392 ILE A C 1
ATOM 2970 O O . ILE A 1 392 ? 29.886 8.054 -49.054 1.00 67.62 392 ILE A O 1
ATOM 2974 N N . ALA A 1 393 ? 28.334 9.105 -50.292 1.00 67.88 393 ALA A N 1
ATOM 2975 C CA . ALA A 1 393 ? 27.183 8.465 -49.665 1.00 67.88 393 ALA A CA 1
ATOM 2976 C C . ALA A 1 393 ? 27.247 6.926 -49.766 1.00 67.88 393 ALA A C 1
ATOM 2978 O O . ALA A 1 393 ? 27.033 6.220 -48.781 1.00 67.88 393 ALA A O 1
ATOM 2979 N N . THR A 1 394 ? 27.640 6.395 -50.926 1.00 69.44 394 THR A N 1
ATOM 2980 C CA . THR A 1 394 ? 27.846 4.950 -51.126 1.00 69.44 394 THR A CA 1
ATOM 2981 C C . THR A 1 394 ? 28.986 4.409 -50.254 1.00 69.44 394 THR A C 1
ATOM 2983 O O . THR A 1 394 ? 28.886 3.309 -49.709 1.00 69.44 394 THR A O 1
ATOM 2986 N N . GLY A 1 395 ? 30.063 5.180 -50.076 1.00 66.88 395 GLY A N 1
ATOM 2987 C CA . GLY A 1 395 ? 31.188 4.817 -49.210 1.00 66.88 395 GLY A CA 1
ATOM 2988 C C . GLY A 1 395 ? 30.813 4.724 -47.738 1.00 66.88 395 GLY A C 1
ATOM 2989 O O . GLY A 1 395 ? 31.176 3.753 -47.075 1.00 66.88 395 GLY A O 1
ATOM 2990 N N . ILE A 1 396 ? 30.019 5.682 -47.257 1.00 70.06 396 ILE A N 1
ATOM 2991 C CA . ILE A 1 396 ? 29.429 5.664 -45.915 1.00 70.06 396 ILE A CA 1
ATOM 2992 C C . ILE A 1 396 ? 28.578 4.405 -45.730 1.00 70.06 396 ILE A C 1
ATOM 2994 O O . ILE A 1 396 ? 28.803 3.642 -44.790 1.00 70.06 396 ILE A O 1
ATOM 2998 N N . ALA A 1 397 ? 27.648 4.161 -46.657 1.00 67.75 397 ALA A N 1
ATOM 2999 C CA . ALA A 1 397 ? 26.708 3.051 -46.565 1.00 67.75 397 ALA A CA 1
ATOM 3000 C C . ALA A 1 397 ? 27.394 1.671 -46.577 1.00 67.75 397 ALA A C 1
ATOM 3002 O O . ALA A 1 397 ? 26.934 0.765 -45.890 1.00 67.75 397 ALA A O 1
ATOM 3003 N N . SER A 1 398 ? 28.489 1.513 -47.328 1.00 70.44 398 SER A N 1
ATOM 3004 C CA . SER A 1 398 ? 29.168 0.221 -47.525 1.00 70.44 398 SER A CA 1
ATOM 3005 C C . SER A 1 398 ? 30.258 -0.102 -46.499 1.00 70.44 398 SER A C 1
ATOM 3007 O O . SER A 1 398 ? 30.481 -1.274 -46.215 1.00 70.44 398 SER A O 1
ATOM 3009 N N . ASN A 1 399 ? 30.938 0.904 -45.941 1.00 70.81 399 ASN A N 1
ATOM 3010 C CA . ASN A 1 399 ? 32.135 0.683 -45.117 1.00 70.81 399 ASN A CA 1
ATOM 3011 C C . ASN A 1 399 ? 31.976 1.133 -43.660 1.00 70.81 399 ASN A C 1
ATOM 3013 O O . ASN A 1 399 ? 32.590 0.547 -42.774 1.00 70.81 399 ASN A O 1
ATOM 3017 N N . ILE A 1 400 ? 31.167 2.163 -43.392 1.00 71.38 400 ILE A N 1
ATOM 3018 C CA . ILE A 1 400 ? 30.976 2.686 -42.030 1.00 71.38 400 ILE A CA 1
ATOM 3019 C C . ILE A 1 400 ? 29.791 2.026 -41.347 1.00 71.38 400 ILE A C 1
ATOM 3021 O O . ILE A 1 400 ? 29.887 1.684 -40.169 1.00 71.38 400 ILE A O 1
ATOM 3025 N N . THR A 1 401 ? 28.696 1.824 -42.080 1.00 71.50 401 THR A N 1
ATOM 3026 C CA . THR A 1 401 ? 27.481 1.207 -41.544 1.00 71.50 401 THR A CA 1
ATOM 3027 C C . THR A 1 401 ? 27.788 -0.088 -40.771 1.00 71.50 401 THR A C 1
ATOM 3029 O O . THR A 1 401 ? 27.452 -0.118 -39.587 1.00 71.50 401 THR A O 1
ATOM 3032 N N . PRO A 1 402 ? 28.544 -1.078 -41.301 1.00 72.00 402 PRO A N 1
ATOM 3033 C CA . PRO A 1 402 ? 28.857 -2.313 -40.562 1.00 72.00 402 PRO A CA 1
ATOM 3034 C C . PRO A 1 402 ? 29.616 -2.112 -39.239 1.00 72.00 402 PRO A C 1
ATOM 3036 O O . PRO A 1 402 ? 29.518 -2.931 -38.330 1.00 72.00 402 PRO A O 1
ATOM 3039 N N . ILE A 1 403 ? 30.381 -1.023 -39.112 1.00 70.69 403 ILE A N 1
ATOM 3040 C CA . ILE A 1 403 ? 31.185 -0.717 -37.919 1.00 70.69 403 ILE A CA 1
ATOM 3041 C C . ILE A 1 403 ? 30.327 -0.041 -36.838 1.00 70.69 403 ILE A C 1
ATOM 3043 O O . ILE A 1 403 ? 30.514 -0.285 -35.645 1.00 70.69 403 ILE A O 1
ATOM 3047 N N . ILE A 1 404 ? 29.385 0.813 -37.246 1.00 71.31 404 ILE A N 1
ATOM 3048 C CA . ILE A 1 404 ? 28.557 1.625 -36.342 1.00 71.31 404 ILE A CA 1
ATOM 3049 C C . ILE A 1 404 ? 27.318 0.868 -35.858 1.00 71.31 404 ILE A C 1
ATOM 3051 O O . ILE A 1 404 ? 26.900 1.048 -34.714 1.00 71.31 404 ILE A O 1
ATOM 3055 N N . GLN A 1 405 ? 26.750 0.011 -36.707 1.00 73.00 405 GLN A N 1
ATOM 3056 C CA . GLN A 1 405 ? 25.569 -0.807 -36.423 1.00 73.00 405 GLN A CA 1
ATOM 3057 C C . GLN A 1 405 ? 25.556 -1.433 -35.016 1.00 73.00 405 GLN A C 1
ATOM 3059 O O . GLN A 1 405 ? 24.629 -1.134 -34.258 1.00 73.00 405 GLN A O 1
ATOM 3064 N N . PRO A 1 406 ? 26.567 -2.229 -34.605 1.00 69.69 406 PRO A N 1
ATOM 3065 C CA . PRO A 1 406 ? 26.562 -2.841 -33.278 1.00 69.69 406 PRO A CA 1
ATOM 3066 C C . PRO A 1 406 ? 26.597 -1.799 -32.148 1.00 69.69 406 PRO A C 1
ATOM 3068 O O . PRO A 1 406 ? 25.958 -1.992 -31.120 1.00 69.69 406 PRO A O 1
ATOM 3071 N N . GLN A 1 407 ? 27.268 -0.658 -32.341 1.00 73.31 407 GLN A N 1
ATOM 3072 C CA . GLN A 1 407 ? 27.374 0.387 -31.313 1.00 73.31 407 GLN A CA 1
ATOM 3073 C C . GLN A 1 407 ? 26.050 1.145 -31.110 1.00 73.31 407 GLN A C 1
ATOM 3075 O O . GLN A 1 407 ? 25.692 1.476 -29.975 1.00 73.31 407 GLN A O 1
ATOM 3080 N N . ILE A 1 408 ? 25.301 1.389 -32.193 1.00 74.00 408 ILE A N 1
ATOM 3081 C CA . ILE A 1 408 ? 2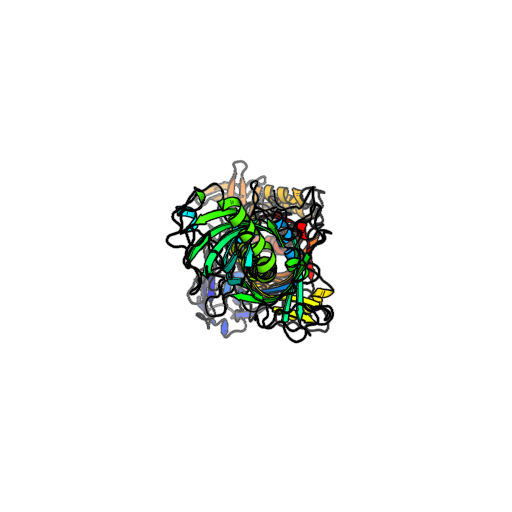3.968 2.007 -32.134 1.00 74.00 408 ILE A CA 1
ATOM 3082 C C . ILE A 1 408 ? 22.979 1.088 -31.424 1.00 74.00 408 ILE A C 1
ATOM 3084 O O . ILE A 1 408 ? 22.304 1.520 -30.490 1.00 74.00 408 ILE A O 1
ATOM 3088 N N . VAL A 1 409 ? 22.930 -0.183 -31.829 1.00 74.12 409 VAL A N 1
ATOM 3089 C CA . VAL A 1 409 ? 22.048 -1.191 -31.226 1.00 74.12 409 VAL A CA 1
ATOM 3090 C C . VAL A 1 409 ? 22.322 -1.325 -29.731 1.00 74.12 409 VAL A C 1
ATOM 3092 O O . VAL A 1 409 ? 21.396 -1.264 -28.925 1.00 74.12 409 VAL A O 1
ATOM 3095 N N . GLN A 1 410 ? 23.595 -1.429 -29.347 1.00 74.50 410 GLN A N 1
ATOM 3096 C CA . GLN A 1 410 ? 24.013 -1.492 -27.950 1.00 74.50 410 GLN A CA 1
ATOM 3097 C C . GLN A 1 410 ? 23.519 -0.299 -27.134 1.00 74.50 410 GLN A C 1
ATOM 3099 O O . GLN A 1 410 ? 22.980 -0.488 -26.046 1.00 74.50 410 GLN A O 1
ATOM 3104 N N . SER A 1 411 ? 23.683 0.919 -27.652 1.00 76.31 411 SER A N 1
ATOM 3105 C CA . SER A 1 411 ? 23.321 2.127 -26.907 1.00 76.31 411 SER A CA 1
ATOM 3106 C C . SER A 1 411 ? 21.803 2.285 -26.779 1.00 76.31 411 SER A C 1
ATOM 3108 O O . SER A 1 411 ? 21.329 2.711 -25.731 1.00 76.31 411 SER A O 1
ATOM 3110 N N . ILE A 1 412 ? 21.031 1.885 -27.798 1.00 76.94 412 ILE A N 1
ATOM 3111 C CA . ILE A 1 412 ? 19.560 1.860 -27.737 1.00 76.94 412 ILE A CA 1
ATOM 3112 C C . ILE A 1 412 ? 19.087 0.859 -26.686 1.00 76.94 412 ILE A C 1
ATOM 3114 O O . ILE A 1 412 ? 18.283 1.204 -25.828 1.00 76.94 412 ILE A O 1
ATOM 3118 N N . LEU A 1 413 ? 19.609 -0.366 -26.711 1.00 75.00 413 LEU A N 1
ATOM 3119 C CA . LEU A 1 413 ? 19.231 -1.398 -25.745 1.00 75.00 413 LEU A CA 1
ATOM 3120 C C . LEU A 1 413 ? 19.639 -1.027 -24.317 1.00 75.00 413 LEU A C 1
ATOM 3122 O O . LEU A 1 413 ? 18.867 -1.250 -23.386 1.00 75.00 413 LEU A O 1
ATOM 3126 N N . GLN A 1 414 ? 20.820 -0.427 -24.143 1.00 78.00 414 GLN A N 1
ATOM 3127 C CA . GLN A 1 414 ? 21.261 0.113 -22.860 1.00 78.00 414 GLN A CA 1
ATOM 3128 C C . GLN A 1 414 ? 20.297 1.185 -22.348 1.00 78.00 414 GLN A C 1
ATOM 3130 O O . GLN A 1 414 ? 19.854 1.098 -21.207 1.00 78.00 414 GLN A O 1
ATOM 3135 N N . ASP A 1 415 ? 19.933 2.157 -23.183 1.00 79.69 415 ASP A N 1
ATOM 3136 C CA . ASP A 1 415 ? 19.002 3.224 -22.811 1.00 79.69 415 ASP A CA 1
ATOM 3137 C C . ASP A 1 415 ? 17.611 2.662 -22.466 1.00 79.69 415 ASP A C 1
ATOM 3139 O O . ASP A 1 415 ? 17.023 3.025 -21.448 1.00 79.69 415 ASP A O 1
ATOM 3143 N N . VAL A 1 416 ? 17.114 1.681 -23.227 1.00 80.50 416 VAL A N 1
ATOM 3144 C CA . VAL A 1 416 ? 15.844 1.007 -22.918 1.00 80.50 416 VAL A CA 1
ATOM 3145 C C . VAL A 1 416 ? 15.885 0.330 -21.543 1.00 80.50 416 VAL A C 1
ATOM 3147 O O . VAL A 1 416 ? 14.953 0.488 -20.752 1.00 80.50 416 VAL A O 1
ATOM 3150 N N . VAL A 1 417 ? 16.956 -0.409 -21.245 1.00 80.12 417 VAL A N 1
ATOM 3151 C CA . VAL A 1 417 ? 17.075 -1.229 -20.030 1.00 80.12 417 VAL A CA 1
ATOM 3152 C C . VAL A 1 417 ? 17.437 -0.412 -18.789 1.00 80.12 417 VAL A C 1
ATOM 3154 O O . VAL A 1 417 ? 16.865 -0.648 -17.729 1.00 80.12 417 VAL A O 1
ATOM 3157 N N . GLU A 1 418 ? 18.378 0.526 -18.884 1.00 81.62 418 GLU A N 1
ATOM 3158 C CA . GLU A 1 418 ? 18.895 1.284 -17.733 1.00 81.62 418 GLU A CA 1
ATOM 3159 C C . GLU A 1 418 ? 18.170 2.617 -17.512 1.00 81.62 418 GLU A C 1
ATOM 3161 O O . GLU A 1 418 ? 18.214 3.153 -16.404 1.00 81.62 418 GLU A O 1
ATOM 3166 N N . GLN A 1 419 ? 17.480 3.151 -18.529 1.00 79.31 419 GLN A N 1
ATOM 3167 C CA . GLN A 1 419 ? 16.808 4.451 -18.450 1.00 79.31 419 GLN A CA 1
ATOM 3168 C C . GLN A 1 419 ? 15.291 4.344 -18.656 1.00 79.31 419 GLN A C 1
ATOM 3170 O O . GLN A 1 419 ? 14.536 4.690 -17.746 1.00 79.31 419 GLN A O 1
ATOM 3175 N N . ILE A 1 420 ? 14.814 3.865 -19.811 1.00 81.50 420 ILE A N 1
ATOM 3176 C CA . ILE A 1 420 ? 13.376 3.883 -20.142 1.00 81.50 420 ILE A CA 1
ATOM 3177 C C . ILE A 1 420 ? 12.584 2.970 -19.201 1.00 81.50 420 ILE A C 1
ATOM 3179 O O . ILE A 1 420 ? 11.637 3.433 -18.564 1.00 81.50 420 ILE A O 1
ATOM 3183 N N . ALA A 1 421 ? 12.969 1.698 -19.063 1.00 80.75 421 ALA A N 1
ATOM 3184 C CA . ALA A 1 421 ? 12.254 0.750 -18.211 1.00 80.75 421 ALA A CA 1
ATOM 3185 C C . ALA A 1 421 ? 12.236 1.184 -16.727 1.00 80.75 421 ALA A C 1
ATOM 3187 O O . ALA A 1 421 ? 11.142 1.238 -16.153 1.00 80.75 421 ALA A O 1
ATOM 3188 N N . PRO A 1 422 ? 13.366 1.592 -16.106 1.00 81.25 422 PRO A N 1
ATOM 3189 C CA . PRO A 1 422 ? 13.358 2.152 -14.760 1.00 81.25 422 PRO A CA 1
ATOM 3190 C C . PRO A 1 422 ? 12.484 3.392 -14.637 1.00 81.25 422 PRO A C 1
ATOM 3192 O O . PRO A 1 422 ? 11.725 3.469 -13.682 1.00 81.25 422 PRO A O 1
ATOM 3195 N N . ASN A 1 423 ? 12.509 4.328 -15.592 1.00 79.25 423 ASN A N 1
ATOM 3196 C CA . ASN A 1 423 ? 11.667 5.529 -15.545 1.00 79.25 423 ASN A CA 1
ATOM 3197 C C . ASN A 1 423 ? 10.167 5.208 -15.624 1.00 79.25 423 ASN A C 1
ATOM 3199 O O . ASN A 1 423 ? 9.376 5.820 -14.904 1.00 79.25 423 ASN A O 1
ATOM 3203 N N . VAL A 1 424 ? 9.772 4.228 -16.442 1.00 78.88 424 VAL A N 1
ATOM 3204 C CA . VAL A 1 424 ? 8.381 3.752 -16.532 1.00 78.88 424 VAL A CA 1
ATOM 3205 C C . VAL A 1 424 ? 7.927 3.148 -15.204 1.00 78.88 424 VAL A C 1
ATOM 3207 O O . VAL A 1 424 ? 6.886 3.531 -14.666 1.00 78.88 424 VAL A O 1
ATOM 3210 N N . ILE A 1 425 ? 8.732 2.247 -14.639 1.00 80.69 425 ILE A N 1
ATOM 3211 C CA . ILE A 1 425 ? 8.457 1.614 -13.344 1.00 80.69 425 ILE A CA 1
ATOM 3212 C C . ILE A 1 425 ? 8.423 2.666 -12.230 1.00 80.69 425 ILE A C 1
ATOM 3214 O O . ILE A 1 425 ? 7.509 2.686 -11.410 1.00 80.69 425 ILE A O 1
ATOM 3218 N N . ASN A 1 426 ? 9.381 3.585 -12.229 1.00 83.06 426 ASN A N 1
ATOM 3219 C CA . ASN A 1 426 ? 9.499 4.662 -11.258 1.00 83.06 426 ASN A CA 1
ATOM 3220 C C . ASN A 1 426 ? 8.334 5.637 -11.312 1.00 83.06 426 ASN A C 1
ATOM 3222 O O . ASN A 1 426 ? 7.901 6.106 -10.269 1.00 83.06 426 ASN A O 1
ATOM 3226 N N . ALA A 1 427 ? 7.776 5.909 -12.487 1.00 77.56 427 ALA A N 1
ATOM 3227 C CA . ALA A 1 427 ? 6.565 6.706 -12.586 1.00 77.56 427 ALA A CA 1
ATOM 3228 C C . ALA A 1 427 ? 5.356 5.996 -11.954 1.00 77.56 427 ALA A C 1
ATOM 3230 O O . ALA A 1 427 ? 4.526 6.658 -11.330 1.00 77.56 427 ALA A O 1
ATOM 3231 N N . ILE A 1 428 ? 5.254 4.665 -12.068 1.00 78.25 428 ILE A N 1
ATOM 3232 C CA . ILE A 1 428 ? 4.239 3.883 -11.340 1.00 78.25 428 ILE A CA 1
ATOM 3233 C C . ILE A 1 428 ? 4.492 4.006 -9.837 1.00 78.25 428 ILE A C 1
ATOM 3235 O O . ILE A 1 428 ? 3.591 4.398 -9.097 1.00 78.25 428 ILE A O 1
ATOM 3239 N N . LEU A 1 429 ? 5.720 3.725 -9.392 1.00 81.88 429 LEU A N 1
ATOM 3240 C CA . LEU A 1 429 ? 6.097 3.779 -7.981 1.00 81.88 429 LEU A CA 1
ATOM 3241 C C . LEU A 1 429 ? 5.896 5.165 -7.363 1.00 81.88 429 LEU A C 1
ATOM 3243 O O . LEU A 1 429 ? 5.422 5.250 -6.236 1.00 81.88 429 LEU A O 1
ATOM 3247 N N . ASP A 1 430 ? 6.199 6.242 -8.084 1.00 83.12 430 ASP A N 1
ATOM 3248 C CA . ASP A 1 430 ? 6.001 7.613 -7.613 1.00 83.12 430 ASP A CA 1
ATOM 3249 C C . ASP A 1 430 ? 4.514 7.888 -7.349 1.00 83.12 430 ASP A C 1
ATOM 3251 O O . ASP A 1 430 ? 4.157 8.367 -6.276 1.00 83.12 430 ASP A O 1
ATOM 3255 N N . ASN A 1 431 ? 3.617 7.449 -8.243 1.00 79.75 431 ASN A N 1
ATOM 3256 C CA . ASN A 1 431 ? 2.170 7.548 -8.007 1.00 79.75 431 ASN A CA 1
ATOM 3257 C C . ASN A 1 431 ? 1.708 6.673 -6.830 1.00 79.75 431 ASN A C 1
ATOM 3259 O O . ASN A 1 431 ? 0.835 7.100 -6.070 1.00 79.75 431 ASN A O 1
ATOM 3263 N N . LEU A 1 432 ? 2.300 5.483 -6.650 1.00 84.75 432 LEU A N 1
ATOM 3264 C CA . LEU A 1 432 ? 2.042 4.628 -5.486 1.00 84.75 432 LEU A CA 1
ATOM 3265 C C . LEU A 1 432 ? 2.537 5.259 -4.180 1.00 84.75 432 LEU A C 1
ATOM 3267 O O . LEU A 1 432 ? 1.930 5.026 -3.141 1.00 84.75 432 LEU A O 1
ATOM 3271 N N . GLN A 1 433 ? 3.606 6.053 -4.194 1.00 86.25 433 GLN A N 1
ATOM 3272 C CA . GLN A 1 433 ? 4.115 6.731 -3.001 1.00 86.25 433 GLN A CA 1
ATOM 3273 C C . GLN A 1 433 ? 3.336 8.014 -2.697 1.00 86.25 433 GLN A C 1
ATOM 3275 O O . GLN A 1 433 ? 3.004 8.287 -1.537 1.00 86.25 433 GLN A O 1
ATOM 3280 N N . ASN A 1 434 ? 3.036 8.807 -3.727 1.00 83.31 434 ASN A N 1
ATOM 3281 C CA . ASN A 1 434 ? 2.344 10.080 -3.613 1.00 83.31 434 ASN A CA 1
ATOM 3282 C C . ASN A 1 434 ? 1.599 10.418 -4.925 1.00 83.31 434 ASN A C 1
ATOM 3284 O O . ASN A 1 434 ? 2.233 10.675 -5.945 1.00 83.31 434 ASN A O 1
ATOM 3288 N N . PRO A 1 435 ? 0.254 10.469 -4.931 1.00 79.94 435 PRO A N 1
ATOM 3289 C CA . PRO A 1 435 ? -0.634 10.534 -3.768 1.00 79.94 435 PRO A CA 1
ATOM 3290 C C . PRO A 1 435 ? -1.032 9.176 -3.157 1.00 79.94 435 PRO A C 1
ATOM 3292 O O . PRO A 1 435 ? -1.714 9.168 -2.129 1.00 79.94 435 PRO A O 1
ATOM 3295 N N . GLY A 1 436 ? -0.613 8.050 -3.739 1.00 85.94 436 GLY A N 1
ATOM 3296 C CA . GLY A 1 436 ? -1.066 6.705 -3.373 1.00 85.94 436 GLY A CA 1
ATOM 3297 C C . GLY A 1 436 ? -2.330 6.273 -4.123 1.00 85.94 436 GLY A C 1
ATOM 3298 O O . GLY A 1 436 ? -3.022 7.093 -4.733 1.00 85.94 436 GLY A O 1
ATOM 3299 N N . LEU A 1 437 ? -2.638 4.975 -4.059 1.00 85.50 437 LEU A N 1
ATOM 3300 C CA . LEU A 1 437 ? -3.800 4.363 -4.704 1.00 85.50 437 LEU A CA 1
ATOM 3301 C C . LEU A 1 437 ? -5.086 4.671 -3.928 1.00 85.50 437 LEU A C 1
ATOM 3303 O O . LEU A 1 437 ? -5.167 4.298 -2.754 1.00 85.50 437 LEU A O 1
ATOM 3307 N N . PRO A 1 438 ? -6.100 5.302 -4.547 1.00 86.19 438 PRO A N 1
ATOM 3308 C CA . PRO A 1 438 ? -7.408 5.459 -3.931 1.00 86.19 438 PRO A CA 1
ATOM 3309 C C . PRO A 1 438 ? -8.115 4.100 -3.869 1.00 86.19 438 PRO A C 1
ATOM 3311 O O . PRO A 1 438 ? -8.352 3.450 -4.883 1.00 86.19 438 PRO A O 1
ATOM 3314 N N . ILE A 1 439 ? -8.474 3.682 -2.667 1.00 82.12 439 ILE A N 1
ATOM 3315 C CA . ILE A 1 439 ? -9.327 2.533 -2.391 1.00 82.12 439 ILE A CA 1
ATOM 3316 C C . ILE A 1 439 ? -10.670 3.119 -1.943 1.00 82.12 439 ILE A C 1
ATOM 3318 O O . ILE A 1 439 ? -10.848 3.393 -0.750 1.00 82.12 439 ILE A O 1
ATOM 3322 N N . PRO A 1 440 ? -11.599 3.400 -2.877 1.00 73.25 440 PRO A N 1
ATOM 3323 C CA . PRO A 1 440 ? -12.921 3.860 -2.490 1.00 73.25 440 PRO A CA 1
ATOM 3324 C C . PRO A 1 440 ? -13.578 2.763 -1.660 1.00 73.25 440 PRO A C 1
ATOM 3326 O O . PRO A 1 440 ? -13.619 1.598 -2.073 1.00 73.25 440 PRO A O 1
ATOM 3329 N N . LEU A 1 441 ? -14.089 3.131 -0.486 1.00 76.06 441 LEU A N 1
ATOM 3330 C CA . LEU A 1 441 ? -14.975 2.228 0.220 1.00 76.06 441 LEU A CA 1
ATOM 3331 C C . LEU A 1 441 ? -16.262 2.071 -0.600 1.00 76.06 441 LEU A C 1
ATOM 3333 O O . LEU A 1 441 ? -16.686 3.015 -1.277 1.00 76.06 441 LEU A O 1
ATOM 3337 N N . PRO A 1 442 ? -16.880 0.883 -0.599 1.00 72.31 442 PRO A N 1
ATOM 3338 C CA . PRO A 1 442 ? -18.054 0.657 -1.419 1.00 72.31 442 PRO A CA 1
ATOM 3339 C C . PRO A 1 442 ? -19.184 1.631 -1.076 1.00 72.31 442 PRO A C 1
ATOM 3341 O O . PRO A 1 442 ? -19.509 1.841 0.091 1.00 72.31 442 PRO A O 1
ATOM 3344 N N . SER A 1 443 ? -19.836 2.182 -2.102 1.00 70.19 443 SER A N 1
ATOM 3345 C CA . SER A 1 443 ? -20.896 3.192 -1.949 1.00 70.19 443 SER A CA 1
ATOM 3346 C C . SER A 1 443 ? -22.146 2.702 -1.209 1.00 70.19 443 SER A C 1
ATOM 3348 O O . SER A 1 443 ? -22.987 3.512 -0.832 1.00 70.19 443 SER A O 1
ATOM 3350 N N . HIS A 1 444 ? -22.283 1.390 -1.021 1.00 69.62 444 HIS A N 1
ATOM 3351 C CA . HIS A 1 444 ? -23.381 0.762 -0.288 1.00 69.62 444 HIS A CA 1
ATOM 3352 C C . HIS A 1 444 ? -23.094 0.571 1.205 1.00 69.62 444 HIS A C 1
ATOM 3354 O O . HIS A 1 444 ? -24.007 0.196 1.940 1.00 69.62 444 HIS A O 1
ATOM 3360 N N . LEU A 1 445 ? -21.853 0.784 1.662 1.00 76.31 445 LEU A N 1
ATOM 3361 C CA . LEU A 1 445 ? -21.596 0.850 3.097 1.00 76.31 445 LEU A CA 1
ATOM 3362 C C . LEU A 1 445 ? -22.347 2.054 3.671 1.00 76.31 445 LEU A C 1
ATOM 3364 O O . LEU A 1 445 ? -22.369 3.099 3.029 1.00 76.31 445 LEU A O 1
ATOM 3368 N N . PRO A 1 446 ? -22.937 1.968 4.868 1.00 77.94 446 PRO A N 1
ATOM 3369 C CA . PRO A 1 446 ? -23.633 3.118 5.411 1.00 77.94 446 PRO A CA 1
ATOM 3370 C C . PRO A 1 446 ? -22.716 4.314 5.667 1.00 77.94 446 PRO A C 1
ATOM 3372 O O . PRO A 1 446 ? -21.548 4.157 6.032 1.00 77.94 446 PRO A O 1
ATOM 3375 N N . ALA A 1 447 ? -23.245 5.529 5.516 1.00 81.31 447 ALA A N 1
ATOM 3376 C CA . ALA A 1 447 ? -22.525 6.731 5.924 1.00 81.31 447 ALA A CA 1
ATOM 3377 C C . ALA A 1 447 ? -22.164 6.637 7.425 1.00 81.31 447 ALA A C 1
ATOM 3379 O O . ALA A 1 447 ? -22.984 6.174 8.220 1.00 81.31 447 ALA A O 1
ATOM 3380 N N . PRO A 1 448 ? -20.963 7.072 7.845 1.00 84.00 448 PRO A N 1
ATOM 3381 C CA . PRO A 1 448 ? -19.953 7.829 7.091 1.00 84.00 448 PRO A CA 1
ATOM 3382 C C . PRO A 1 448 ? -19.007 6.999 6.198 1.00 84.00 448 PRO A C 1
ATOM 3384 O O . PRO A 1 448 ? -18.213 7.586 5.460 1.00 84.00 448 PRO A O 1
ATOM 3387 N N . LEU A 1 449 ? -19.070 5.663 6.226 1.00 83.00 449 LEU A N 1
ATOM 3388 C CA . LEU A 1 449 ? -18.131 4.802 5.492 1.00 83.00 449 LEU A CA 1
ATOM 3389 C C . LEU A 1 449 ? -18.242 4.979 3.970 1.00 83.00 449 LEU A C 1
ATOM 3391 O O . LEU A 1 449 ? -17.210 5.084 3.314 1.00 83.00 449 LEU A O 1
ATOM 3395 N N . SER A 1 450 ? -19.452 5.132 3.412 1.00 82.75 450 SER A N 1
ATOM 3396 C CA . SER A 1 450 ? -19.646 5.449 1.979 1.00 82.75 450 SER A CA 1
ATOM 3397 C C . SER A 1 450 ? -18.951 6.729 1.517 1.00 82.75 450 SER A C 1
ATOM 3399 O O . SER A 1 450 ? -18.663 6.880 0.333 1.00 82.75 450 SER A O 1
ATOM 3401 N N . ASN A 1 451 ? -18.733 7.680 2.429 1.00 87.81 451 ASN A N 1
ATOM 3402 C CA . ASN A 1 451 ? -18.169 8.996 2.124 1.00 87.81 451 ASN A CA 1
ATOM 3403 C C . ASN A 1 451 ? -16.650 9.029 2.334 1.00 87.81 451 ASN A C 1
ATOM 3405 O O . ASN A 1 451 ? -16.030 10.088 2.204 1.00 87.81 451 ASN A O 1
ATOM 3409 N N . THR A 1 452 ? -16.065 7.890 2.710 1.00 88.31 452 THR A N 1
ATOM 3410 C CA . THR A 1 452 ? -14.658 7.762 3.067 1.00 88.31 452 THR A CA 1
ATOM 3411 C C . THR A 1 452 ? -13.869 7.158 1.907 1.00 88.31 452 THR A C 1
ATOM 3413 O O . THR A 1 452 ? -14.170 6.072 1.416 1.00 88.31 452 THR A O 1
ATOM 3416 N N . GLU A 1 453 ? -12.813 7.851 1.492 1.00 87.81 453 GLU A N 1
ATOM 3417 C CA . GLU A 1 453 ? -11.810 7.353 0.553 1.00 87.81 453 GLU A CA 1
ATOM 3418 C C . GLU A 1 453 ? -10.552 6.968 1.335 1.00 87.81 453 GLU A C 1
ATOM 3420 O O . GLU A 1 453 ? -9.933 7.814 1.992 1.00 87.81 453 GLU A O 1
ATOM 3425 N N . LEU A 1 454 ? -10.161 5.695 1.252 1.00 88.88 454 LEU A N 1
ATOM 3426 C CA . LEU A 1 454 ? -8.854 5.244 1.714 1.00 88.88 454 LEU A CA 1
ATOM 3427 C C . LEU A 1 454 ? -7.815 5.488 0.621 1.00 88.88 454 LEU A C 1
ATOM 3429 O O . LEU A 1 454 ? -8.103 5.397 -0.566 1.00 88.88 454 LEU A O 1
ATOM 3433 N N . ARG A 1 455 ? -6.577 5.759 1.017 1.00 89.62 455 ARG A N 1
ATOM 3434 C CA . ARG A 1 455 ? -5.420 5.841 0.129 1.00 89.62 455 ARG A CA 1
ATOM 3435 C C . ARG A 1 455 ? -4.319 4.949 0.651 1.00 89.62 455 ARG A C 1
ATOM 3437 O O . ARG A 1 455 ? -3.849 5.153 1.770 1.00 89.62 455 ARG A O 1
ATOM 3444 N N . LEU A 1 456 ? -3.913 3.989 -0.171 1.00 88.94 456 LEU A N 1
ATOM 3445 C CA . LEU A 1 456 ? -2.790 3.105 0.094 1.00 88.94 456 LEU A CA 1
ATOM 3446 C C . LEU A 1 456 ? -1.551 3.630 -0.627 1.00 88.94 456 LEU A C 1
ATOM 3448 O O . LEU A 1 456 ? -1.491 3.680 -1.853 1.00 88.94 456 LEU A O 1
ATOM 3452 N N . LYS A 1 457 ? -0.552 3.998 0.160 1.00 90.56 457 LYS A N 1
ATOM 3453 C CA . LYS A 1 457 ? 0.780 4.382 -0.278 1.00 90.56 457 LYS A CA 1
ATOM 3454 C C . LYS A 1 457 ? 1.716 3.197 -0.126 1.00 90.56 457 LYS A C 1
ATOM 3456 O O . LYS A 1 457 ? 1.706 2.544 0.918 1.00 90.56 457 LYS A O 1
ATOM 3461 N N . LEU A 1 458 ? 2.536 2.939 -1.133 1.00 87.81 458 LEU A N 1
ATOM 3462 C CA . LEU A 1 458 ? 3.494 1.836 -1.139 1.00 87.81 458 LEU A CA 1
ATOM 3463 C C . LEU A 1 458 ? 4.867 2.354 -1.534 1.00 87.81 458 LEU A C 1
ATOM 3465 O O . LEU A 1 458 ? 4.984 3.143 -2.466 1.00 87.81 458 LEU A O 1
ATOM 3469 N N . LYS A 1 459 ? 5.901 1.882 -0.844 1.00 89.50 459 LYS A N 1
ATOM 3470 C CA . LYS A 1 459 ? 7.299 2.179 -1.148 1.00 89.50 459 LYS A CA 1
ATOM 3471 C C . LYS A 1 459 ? 8.107 0.894 -1.097 1.00 89.50 459 LYS A C 1
ATOM 3473 O O . LYS A 1 459 ? 8.061 0.189 -0.096 1.00 89.50 459 LYS A O 1
ATOM 3478 N N . VAL A 1 460 ? 8.872 0.614 -2.145 1.00 87.25 460 VAL A N 1
ATOM 3479 C CA . VAL A 1 460 ? 9.895 -0.438 -2.101 1.00 87.25 460 VAL A CA 1
ATOM 3480 C C . VAL A 1 460 ? 11.091 0.110 -1.327 1.00 87.25 460 VAL A C 1
ATOM 3482 O O . VAL A 1 460 ? 11.516 1.239 -1.565 1.00 87.25 460 VAL A O 1
ATOM 3485 N N . GLU A 1 461 ? 11.607 -0.640 -0.361 1.00 89.50 461 GLU A N 1
ATOM 3486 C CA . GLU A 1 461 ? 12.773 -0.218 0.417 1.00 89.50 461 GLU A CA 1
ATOM 3487 C C . GLU A 1 461 ? 14.089 -0.635 -0.244 1.00 89.50 461 GLU A C 1
ATOM 3489 O O . GLU A 1 461 ? 14.123 -1.427 -1.188 1.00 89.50 461 GLU A O 1
ATOM 3494 N N . GLN A 1 462 ? 15.201 -0.089 0.255 1.00 86.75 462 GLN A N 1
ATOM 3495 C CA . GLN A 1 462 ? 16.525 -0.490 -0.208 1.00 86.75 462 GLN A CA 1
ATOM 3496 C C . GLN A 1 462 ? 16.763 -1.982 0.042 1.00 86.75 462 GLN A C 1
ATOM 3498 O O . GLN A 1 462 ? 16.364 -2.530 1.068 1.00 86.75 462 GLN A O 1
ATOM 3503 N N . GLY A 1 463 ? 17.475 -2.626 -0.882 1.00 81.38 463 GLY A N 1
ATOM 3504 C CA . GLY A 1 463 ? 17.829 -4.041 -0.758 1.00 81.38 463 GLY A CA 1
ATOM 3505 C C . GLY A 1 463 ? 16.889 -5.005 -1.479 1.00 81.38 463 GLY A C 1
ATOM 3506 O O . GLY A 1 463 ? 16.903 -6.191 -1.158 1.00 81.38 463 GLY A O 1
ATOM 3507 N N . MET A 1 464 ? 16.113 -4.532 -2.462 1.00 87.12 464 MET A N 1
ATOM 3508 C CA . MET A 1 464 ? 15.460 -5.416 -3.432 1.00 87.12 464 MET A CA 1
ATOM 3509 C C . MET A 1 464 ? 16.502 -6.291 -4.151 1.00 87.12 464 MET A C 1
ATOM 3511 O O . MET A 1 464 ? 17.564 -5.807 -4.542 1.00 87.12 464 MET A O 1
ATOM 3515 N N . GLN A 1 465 ? 16.211 -7.582 -4.309 1.00 86.81 465 GLN A N 1
ATOM 3516 C CA . GLN A 1 465 ? 17.134 -8.579 -4.858 1.00 86.81 465 GLN A CA 1
ATOM 3517 C C . GLN A 1 465 ? 16.398 -9.589 -5.738 1.00 86.81 465 GLN A C 1
ATOM 3519 O O . GLN A 1 465 ? 15.291 -10.009 -5.418 1.00 86.81 465 GLN A O 1
ATOM 3524 N N . ALA A 1 466 ? 17.039 -10.037 -6.816 1.00 88.00 466 ALA A N 1
ATOM 3525 C CA . ALA A 1 466 ? 16.606 -11.233 -7.534 1.00 88.00 466 ALA A CA 1
ATOM 3526 C C . ALA A 1 466 ? 17.052 -12.490 -6.775 1.00 88.00 466 ALA A C 1
ATOM 3528 O O . ALA A 1 466 ? 18.175 -12.539 -6.278 1.00 88.00 466 ALA A O 1
ATOM 3529 N N . ARG A 1 467 ? 16.179 -13.495 -6.676 1.00 88.75 467 ARG A N 1
ATOM 3530 C CA . ARG A 1 467 ? 16.438 -14.754 -5.967 1.00 88.75 467 ARG A CA 1
ATOM 3531 C C . ARG A 1 467 ? 15.924 -15.954 -6.749 1.00 88.75 467 ARG A C 1
ATOM 3533 O O . ARG A 1 467 ? 14.904 -15.876 -7.437 1.00 88.75 467 ARG A O 1
ATOM 3540 N N . GLN A 1 468 ? 16.614 -17.074 -6.575 1.00 88.00 468 GLN A N 1
ATOM 3541 C CA . GLN A 1 468 ? 16.252 -18.383 -7.101 1.00 88.00 468 GLN A CA 1
ATOM 3542 C C . GLN A 1 468 ? 16.691 -19.467 -6.107 1.00 88.00 468 GLN A C 1
ATOM 3544 O O . GLN A 1 468 ? 17.849 -19.506 -5.707 1.00 88.00 468 GLN A O 1
ATOM 3549 N N . ASP A 1 469 ? 15.770 -20.344 -5.718 1.00 88.31 469 ASP A N 1
ATOM 3550 C CA . ASP A 1 469 ? 16.030 -21.525 -4.891 1.00 88.31 469 ASP A CA 1
ATOM 3551 C C . ASP A 1 469 ? 15.152 -22.690 -5.367 1.00 88.31 469 ASP A C 1
ATOM 3553 O O . ASP A 1 469 ? 13.925 -22.682 -5.222 1.00 88.31 469 ASP A O 1
ATOM 3557 N N . GLY A 1 470 ? 15.772 -23.683 -6.006 1.00 87.06 470 GLY A N 1
ATOM 3558 C CA . GLY A 1 470 ? 15.047 -24.748 -6.697 1.00 87.06 470 GLY A CA 1
ATOM 3559 C C . GLY A 1 470 ? 14.078 -24.182 -7.743 1.00 87.06 470 GLY A C 1
ATOM 3560 O O . GLY A 1 470 ? 14.497 -23.527 -8.698 1.00 87.06 470 GLY A O 1
ATOM 3561 N N . ALA A 1 471 ? 12.780 -24.449 -7.565 1.00 88.94 471 ALA A N 1
ATOM 3562 C CA . ALA A 1 471 ? 11.713 -23.921 -8.421 1.00 88.94 471 ALA A CA 1
ATOM 3563 C C . ALA A 1 471 ? 11.240 -22.509 -8.016 1.00 88.94 471 ALA A C 1
ATOM 3565 O O . ALA A 1 471 ? 10.580 -21.841 -8.811 1.00 88.94 471 ALA A O 1
ATOM 3566 N N . ASN A 1 472 ? 11.551 -22.056 -6.795 1.00 90.88 472 ASN A N 1
ATOM 3567 C CA . ASN A 1 472 ? 11.167 -20.736 -6.297 1.00 90.88 472 ASN A CA 1
ATOM 3568 C C . ASN A 1 472 ? 12.053 -19.670 -6.922 1.00 90.88 472 ASN A C 1
ATOM 3570 O O . ASN A 1 472 ? 13.277 -19.794 -6.928 1.00 90.88 472 ASN A O 1
ATOM 3574 N N . ARG A 1 473 ? 11.439 -18.626 -7.472 1.00 90.69 473 ARG A N 1
ATOM 3575 C CA . ARG A 1 473 ? 12.143 -17.668 -8.319 1.00 90.69 473 ARG A CA 1
ATOM 3576 C C . ARG A 1 473 ? 11.389 -16.345 -8.382 1.00 90.69 473 ARG A C 1
ATOM 3578 O O . ARG A 1 473 ? 10.184 -16.352 -8.625 1.00 90.69 473 ARG A O 1
ATOM 3585 N N . GLY A 1 474 ? 12.076 -15.218 -8.204 1.00 91.00 474 GLY A N 1
ATOM 3586 C CA . GLY A 1 474 ? 11.435 -13.900 -8.243 1.00 91.00 474 GLY A CA 1
ATOM 3587 C C . GLY A 1 474 ? 12.300 -12.751 -7.729 1.00 91.00 474 GLY A C 1
ATOM 3588 O O . GLY A 1 474 ? 13.473 -12.934 -7.402 1.00 91.00 474 GLY A O 1
ATOM 3589 N N . LEU A 1 475 ? 11.707 -11.560 -7.653 1.00 91.00 475 LEU A N 1
ATOM 3590 C CA . LEU A 1 475 ? 12.276 -10.413 -6.943 1.00 91.00 475 LEU A CA 1
ATOM 3591 C C . LEU A 1 475 ? 11.745 -10.394 -5.511 1.00 91.00 475 LEU A C 1
ATOM 3593 O O . LEU A 1 475 ? 10.543 -10.519 -5.302 1.00 91.00 475 LEU A O 1
ATOM 3597 N N . VAL A 1 476 ? 12.626 -10.212 -4.535 1.00 91.94 476 VAL A N 1
ATOM 3598 C CA . VAL A 1 476 ? 12.280 -10.087 -3.115 1.00 91.94 476 VAL A CA 1
ATOM 3599 C C . VAL A 1 476 ? 12.708 -8.718 -2.607 1.00 91.94 476 VAL A C 1
ATOM 3601 O O . VAL A 1 476 ? 13.729 -8.186 -3.044 1.00 91.94 476 VAL A O 1
ATOM 3604 N N . GLY A 1 477 ? 11.961 -8.142 -1.674 1.00 91.12 477 GLY A N 1
ATOM 3605 C CA . GLY A 1 477 ? 12.324 -6.866 -1.067 1.00 91.12 477 GLY A CA 1
ATOM 3606 C C . GLY A 1 477 ? 11.488 -6.538 0.159 1.00 91.12 477 GLY A C 1
ATOM 3607 O O . GLY A 1 477 ? 10.425 -7.117 0.381 1.00 91.12 477 GLY A O 1
ATOM 3608 N N . LEU A 1 478 ? 11.979 -5.596 0.960 1.00 92.25 478 LEU A N 1
ATOM 3609 C CA . LEU A 1 478 ? 11.194 -4.988 2.029 1.00 92.25 478 LEU A CA 1
ATOM 3610 C C . LEU A 1 478 ? 10.308 -3.879 1.454 1.00 92.25 478 LEU A C 1
ATOM 3612 O O . LEU A 1 478 ? 10.634 -3.262 0.436 1.00 92.25 478 LEU A O 1
ATOM 3616 N N . ALA A 1 479 ? 9.175 -3.643 2.103 1.00 89.81 479 ALA A N 1
ATOM 3617 C CA . ALA A 1 479 ? 8.180 -2.680 1.673 1.00 89.81 479 ALA A CA 1
ATOM 3618 C C . ALA A 1 479 ? 7.716 -1.807 2.842 1.00 89.81 479 ALA A C 1
ATOM 3620 O O . ALA A 1 479 ? 7.390 -2.287 3.931 1.00 89.81 479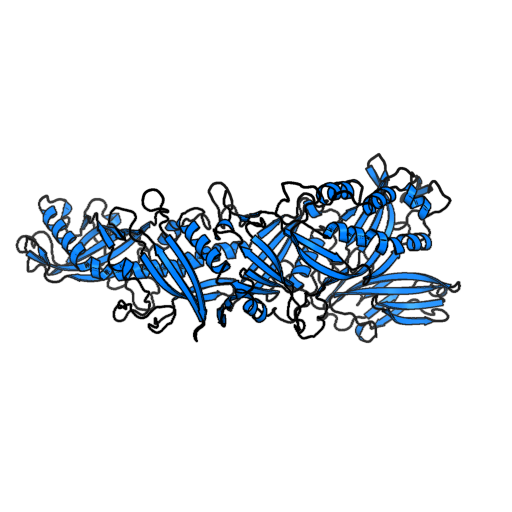 ALA A O 1
ATOM 3621 N N . GLY A 1 480 ? 7.628 -0.510 2.571 1.00 91.06 480 GLY A N 1
ATOM 3622 C CA . GLY A 1 480 ? 6.933 0.449 3.405 1.00 91.06 480 GLY A CA 1
ATOM 3623 C C . GLY A 1 480 ? 5.503 0.652 2.918 1.00 91.06 480 GLY A C 1
ATOM 3624 O O . GLY A 1 480 ? 5.239 0.689 1.713 1.00 91.06 480 GLY A O 1
ATOM 3625 N N . THR A 1 481 ? 4.574 0.833 3.854 1.00 90.56 481 THR A N 1
ATOM 3626 C CA . THR A 1 481 ? 3.161 1.095 3.546 1.00 90.56 481 THR A CA 1
ATOM 3627 C C . THR A 1 481 ? 2.672 2.334 4.280 1.00 90.56 481 THR A C 1
ATOM 3629 O O . THR A 1 481 ? 3.090 2.596 5.405 1.00 90.56 481 THR A O 1
ATOM 3632 N N . GLY A 1 482 ? 1.776 3.098 3.665 1.00 92.38 482 GLY A N 1
ATOM 3633 C CA . GLY A 1 482 ? 1.089 4.224 4.288 1.00 92.38 482 GLY A CA 1
ATOM 3634 C C . GLY A 1 482 ? -0.401 4.159 3.991 1.00 92.38 482 GLY A C 1
ATOM 3635 O O . GLY A 1 482 ? -0.763 4.242 2.829 1.00 92.38 482 GLY A O 1
ATOM 3636 N N . ILE A 1 483 ? -1.272 4.035 4.987 1.00 92.19 483 ILE A N 1
ATOM 3637 C CA . ILE A 1 483 ? -2.725 4.063 4.760 1.00 92.19 483 ILE A CA 1
ATOM 3638 C C . ILE A 1 483 ? -3.309 5.330 5.367 1.00 92.19 483 ILE A C 1
ATOM 3640 O O . ILE A 1 483 ? -3.143 5.591 6.554 1.00 92.19 483 ILE A O 1
ATOM 3644 N N . THR A 1 484 ? -3.993 6.126 4.548 1.00 92.81 484 THR A N 1
ATOM 3645 C CA . THR A 1 484 ? -4.667 7.350 4.996 1.00 92.81 484 THR A CA 1
ATOM 3646 C C . THR A 1 484 ? -6.121 7.361 4.559 1.00 92.81 484 THR A C 1
ATOM 3648 O O . THR A 1 484 ? -6.415 6.962 3.441 1.00 92.81 484 THR A O 1
ATOM 3651 N N . ALA A 1 485 ? -7.019 7.857 5.396 1.00 92.25 485 ALA A N 1
ATOM 3652 C CA . ALA A 1 485 ? -8.425 8.049 5.098 1.00 92.25 485 ALA A CA 1
ATOM 3653 C C . ALA A 1 485 ? -8.720 9.541 4.938 1.00 92.25 485 ALA A C 1
ATOM 3655 O O . ALA A 1 485 ? -8.216 10.383 5.683 1.00 92.25 485 ALA A O 1
ATOM 3656 N N . THR A 1 486 ? -9.575 9.864 3.980 1.00 90.06 486 THR A N 1
ATOM 3657 C CA . THR A 1 486 ? -10.170 11.192 3.837 1.00 90.06 486 THR A CA 1
ATOM 3658 C C . THR A 1 486 ? -11.669 11.037 3.671 1.00 90.06 486 THR A C 1
ATOM 3660 O O . THR A 1 486 ? -12.136 10.000 3.207 1.00 90.06 486 THR A O 1
ATOM 3663 N N . MET A 1 487 ? -12.434 12.047 4.069 1.00 88.94 487 MET A N 1
ATOM 3664 C CA . MET A 1 487 ? -13.886 11.990 3.989 1.00 88.94 487 MET A CA 1
ATOM 3665 C C . MET A 1 487 ? -14.446 13.308 3.474 1.00 88.94 487 MET A C 1
ATOM 3667 O O . MET A 1 487 ? -13.987 14.383 3.866 1.00 88.94 487 MET A O 1
ATOM 3671 N N . SER A 1 488 ? -15.446 13.213 2.601 1.00 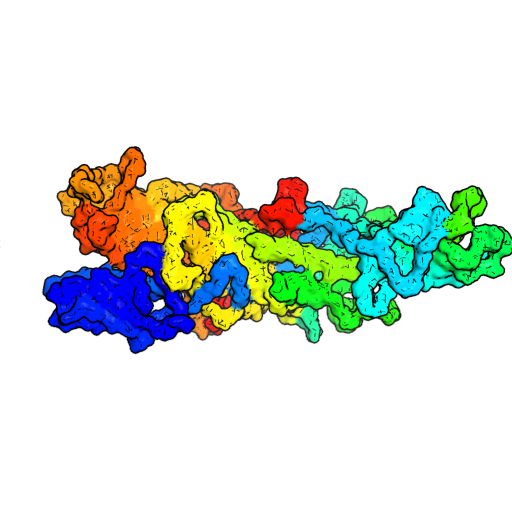87.44 488 SER A N 1
ATOM 3672 C CA . SER A 1 488 ? -16.142 14.365 2.038 1.00 87.44 488 SER A CA 1
ATOM 3673 C C . SER A 1 488 ? -17.649 14.089 1.950 1.00 87.44 488 SER A C 1
ATOM 3675 O O . SER A 1 488 ? -18.041 13.154 1.252 1.00 87.44 488 SER A O 1
ATOM 3677 N N . PRO A 1 489 ? -18.508 14.883 2.623 1.00 88.50 489 PRO A N 1
ATOM 3678 C CA . PRO A 1 489 ? -18.170 15.962 3.560 1.00 88.50 489 PRO A CA 1
ATOM 3679 C C . PRO A 1 489 ? -17.574 15.431 4.884 1.00 88.50 489 PRO A C 1
ATOM 3681 O O . PRO A 1 489 ? -17.836 14.283 5.237 1.00 88.50 489 PRO A O 1
ATOM 3684 N N . PRO A 1 490 ? -16.813 16.244 5.647 1.00 87.50 490 PRO A N 1
ATOM 3685 C CA . PRO A 1 490 ? -16.285 15.839 6.953 1.00 87.50 490 PRO A CA 1
ATOM 3686 C C . PRO A 1 490 ? -17.390 15.390 7.922 1.00 87.50 490 PRO A C 1
ATOM 3688 O O . PRO A 1 490 ? -18.451 16.016 7.980 1.00 87.50 490 PRO A O 1
ATOM 3691 N N . ASN A 1 491 ? -17.137 14.347 8.720 1.00 88.44 491 ASN A N 1
ATOM 3692 C CA . ASN A 1 491 ? -18.101 13.892 9.724 1.00 88.44 491 ASN A CA 1
ATOM 3693 C C . ASN A 1 491 ? -18.107 14.854 10.927 1.00 88.44 491 ASN A C 1
ATOM 3695 O O . ASN A 1 491 ? -17.068 15.021 11.569 1.00 88.44 491 ASN A O 1
ATOM 3699 N N . PRO A 1 492 ? -19.254 15.459 11.291 1.00 85.25 492 PRO A N 1
ATOM 3700 C CA . PRO A 1 492 ? -19.346 16.330 12.464 1.00 85.25 492 PRO A CA 1
ATOM 3701 C C . PRO A 1 492 ? -19.076 15.602 13.791 1.00 85.25 492 PRO A C 1
ATOM 3703 O O . PRO A 1 492 ? -18.749 16.253 14.778 1.00 85.25 492 PRO A O 1
ATOM 3706 N N . ASN A 1 493 ? -19.192 14.270 13.818 1.00 86.06 493 ASN A N 1
ATOM 3707 C CA . ASN A 1 493 ? -18.895 13.423 14.976 1.00 86.06 493 ASN A CA 1
ATOM 3708 C C . ASN A 1 493 ? -17.485 12.807 14.907 1.00 86.06 493 ASN A C 1
ATOM 3710 O O . ASN A 1 493 ? -17.224 11.789 15.554 1.00 86.06 493 ASN A O 1
ATOM 3714 N N . ALA A 1 494 ? -16.582 13.369 14.094 1.00 89.31 494 ALA A N 1
ATOM 3715 C CA . ALA A 1 494 ? -15.187 12.950 14.095 1.00 89.31 494 ALA A CA 1
ATOM 3716 C C . ALA A 1 494 ? -14.578 13.137 15.501 1.00 89.31 494 ALA A C 1
ATOM 3718 O O . ALA A 1 494 ? -14.837 14.153 16.160 1.00 89.31 494 ALA A O 1
ATOM 3719 N N . PRO A 1 495 ? -13.790 12.166 15.984 1.00 91.19 495 PRO A N 1
ATOM 3720 C CA . PRO A 1 495 ? -13.217 12.221 17.315 1.00 91.19 495 PRO A CA 1
ATOM 3721 C C . PRO A 1 495 ? -12.211 13.366 17.432 1.00 91.19 495 PRO A C 1
ATOM 3723 O O . PRO A 1 495 ? -11.537 13.765 16.480 1.00 91.19 495 PRO A O 1
ATOM 3726 N N . GLN A 1 496 ? -12.091 13.902 18.641 1.00 91.31 496 GLN A N 1
ATOM 3727 C CA . GLN A 1 496 ? -11.084 14.909 18.941 1.00 91.31 496 GLN A CA 1
ATOM 3728 C C . GLN A 1 496 ? -9.700 14.262 19.064 1.00 91.31 496 GLN A C 1
ATOM 3730 O O . GLN A 1 496 ? -9.568 13.150 19.572 1.00 91.31 496 GLN A O 1
ATOM 3735 N N . ALA A 1 497 ? -8.654 14.996 18.670 1.00 92.19 497 ALA A N 1
ATOM 3736 C CA . ALA A 1 497 ? -7.275 14.533 18.812 1.00 92.19 497 ALA A CA 1
ATOM 3737 C C . ALA A 1 497 ? -6.973 14.103 20.258 1.00 92.19 497 ALA A C 1
ATOM 3739 O O . ALA A 1 497 ? -7.335 14.808 21.211 1.00 92.19 497 ALA A O 1
ATOM 3740 N N . MET A 1 498 ? -6.271 12.981 20.424 1.00 92.31 498 MET A N 1
ATOM 3741 C CA . MET A 1 498 ? -5.943 12.439 21.744 1.00 92.31 498 MET A CA 1
ATOM 3742 C C . MET A 1 498 ? -5.085 13.419 22.556 1.00 92.31 498 MET A C 1
ATOM 3744 O O . MET A 1 498 ? -4.335 14.234 22.012 1.00 92.31 498 MET A O 1
ATOM 3748 N N . LEU A 1 499 ? -5.216 13.366 23.878 1.00 93.06 499 LEU A N 1
ATOM 3749 C CA . LEU A 1 499 ? -4.286 13.993 24.812 1.00 93.06 499 LEU A CA 1
ATOM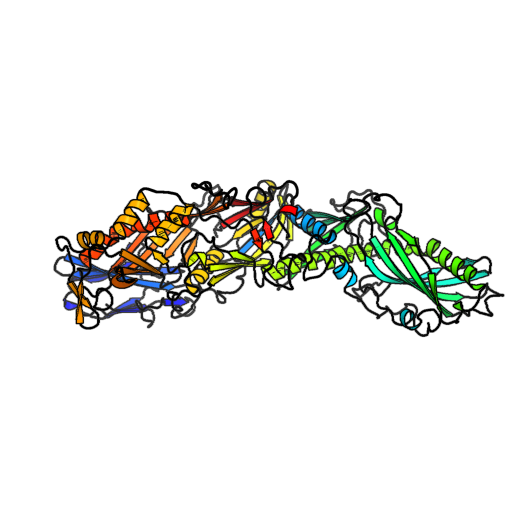 3750 C C . LEU A 1 499 ? -2.997 13.158 24.866 1.00 93.06 499 LEU A C 1
ATOM 3752 O O . LEU A 1 499 ? -3.056 11.927 24.874 1.00 93.06 499 LEU A O 1
ATOM 3756 N N . GLY A 1 500 ? -1.844 13.828 24.907 1.00 90.56 500 GLY A N 1
ATOM 3757 C CA . GLY A 1 500 ? -0.536 13.185 24.759 1.00 90.56 500 GLY A CA 1
ATOM 3758 C C . GLY A 1 500 ? -0.129 13.046 23.289 1.00 90.56 500 GLY A C 1
ATOM 3759 O O . GLY A 1 500 ? -0.062 14.051 22.579 1.00 90.56 500 GLY A O 1
ATOM 3760 N N . THR A 1 501 ? 0.158 11.826 22.831 1.00 92.25 501 THR A N 1
ATOM 3761 C CA . THR A 1 501 ? 0.610 11.552 21.454 1.00 92.25 501 THR A CA 1
ATOM 3762 C C . THR A 1 501 ? -0.533 11.115 20.541 1.00 92.25 501 THR A C 1
ATOM 3764 O O . THR A 1 501 ? -0.959 9.966 20.544 1.00 92.25 501 THR A O 1
ATOM 3767 N N . ASN A 1 502 ? -0.980 12.012 19.662 1.00 94.06 502 ASN A N 1
ATOM 3768 C CA . ASN A 1 502 ? -2.027 11.716 18.682 1.00 94.06 502 ASN A CA 1
ATOM 3769 C C . ASN A 1 502 ? -1.512 10.860 17.502 1.00 94.06 502 ASN A C 1
ATOM 3771 O O . ASN A 1 502 ? -1.259 11.381 16.416 1.00 94.06 502 ASN A O 1
ATOM 3775 N N . SER A 1 503 ? -1.322 9.561 17.738 1.00 94.94 503 SER A N 1
ATOM 3776 C CA . SER A 1 503 ? -0.805 8.575 16.779 1.00 94.94 503 SER A CA 1
ATOM 3777 C C . SER A 1 503 ? -1.293 7.161 17.135 1.00 94.94 503 SER A C 1
ATOM 3779 O O . SER A 1 503 ? -1.955 6.973 18.153 1.00 94.94 503 SER A O 1
ATOM 3781 N N . PHE A 1 504 ? -0.961 6.161 16.321 1.00 94.56 504 PHE A N 1
ATOM 3782 C CA . PHE A 1 504 ? -1.312 4.756 16.552 1.00 94.56 504 PHE A CA 1
ATOM 3783 C C . PHE A 1 504 ? -0.186 3.970 17.235 1.00 94.56 504 PHE A C 1
ATOM 3785 O O . PHE A 1 504 ? 0.991 4.329 17.109 1.00 94.56 504 PHE A O 1
ATOM 3792 N N . ASN A 1 505 ? -0.553 2.888 17.929 1.00 93.62 505 ASN A N 1
ATOM 3793 C CA . ASN A 1 505 ? 0.384 1.963 18.567 1.00 93.62 505 ASN A CA 1
ATOM 3794 C C . ASN A 1 505 ? 1.165 1.142 17.532 1.00 93.62 505 ASN A C 1
ATOM 3796 O O . ASN A 1 505 ? 0.593 0.561 16.614 1.00 93.62 505 ASN A O 1
ATOM 3800 N N . VAL A 1 506 ? 2.479 1.082 17.712 1.00 93.50 506 VAL A N 1
ATOM 3801 C CA . VAL A 1 506 ? 3.420 0.330 16.880 1.00 93.50 506 VAL A CA 1
ATOM 3802 C C . VAL A 1 506 ? 3.817 -0.931 17.631 1.00 93.50 506 VAL A C 1
ATOM 3804 O O . VAL A 1 506 ? 4.279 -0.849 18.771 1.00 93.50 506 VAL A O 1
ATOM 3807 N N . TYR A 1 507 ? 3.652 -2.084 16.990 1.00 90.94 507 TYR A N 1
ATOM 3808 C CA . TYR A 1 507 ? 3.959 -3.394 17.567 1.00 90.94 507 TYR A CA 1
ATOM 3809 C C . TYR A 1 507 ? 5.183 -4.048 16.927 1.00 90.94 507 TYR A C 1
ATOM 3811 O O . TYR A 1 507 ? 5.725 -4.997 17.490 1.00 90.94 507 TYR A O 1
ATOM 3819 N N . ARG A 1 508 ? 5.635 -3.553 15.767 1.00 87.50 508 ARG A N 1
ATOM 3820 C CA . ARG A 1 508 ? 6.778 -4.143 15.068 1.00 87.50 508 ARG A CA 1
ATOM 3821 C C . ARG A 1 508 ? 8.067 -4.004 15.874 1.00 87.50 508 ARG A C 1
ATOM 3823 O O . ARG A 1 508 ? 8.422 -2.913 16.320 1.00 87.50 508 ARG A O 1
ATOM 3830 N N . SER A 1 509 ? 8.802 -5.104 15.987 1.00 78.06 509 SER A N 1
ATOM 3831 C CA . SER A 1 509 ? 10.197 -5.130 16.446 1.00 78.06 509 SER A CA 1
ATOM 3832 C C . SER A 1 509 ? 11.190 -5.142 15.273 1.00 78.06 509 SER A C 1
ATOM 3834 O O . SER A 1 509 ? 12.344 -4.747 15.436 1.00 78.06 509 SER A O 1
ATOM 3836 N N . GLY A 1 510 ? 10.731 -5.539 14.081 1.00 79.00 510 GLY A N 1
ATOM 3837 C CA . GLY A 1 510 ? 11.482 -5.593 12.827 1.00 79.00 510 GLY A CA 1
ATOM 3838 C C . GLY A 1 510 ? 10.554 -5.831 11.630 1.00 79.00 510 GLY A C 1
ATOM 3839 O O . GLY A 1 510 ? 9.342 -5.971 11.802 1.00 79.00 510 GLY A O 1
ATOM 3840 N N . ALA A 1 511 ? 11.113 -5.854 10.418 1.00 82.50 511 ALA A N 1
ATOM 3841 C CA . ALA A 1 511 ? 10.339 -6.155 9.215 1.00 82.50 511 ALA A CA 1
ATOM 3842 C C . ALA A 1 511 ? 9.925 -7.638 9.171 1.00 82.50 511 ALA A C 1
ATOM 3844 O O . ALA A 1 511 ? 10.728 -8.492 9.564 1.00 82.50 511 ALA A O 1
ATOM 3845 N N . PRO A 1 512 ? 8.733 -7.971 8.635 1.00 89.31 512 PRO A N 1
ATOM 3846 C CA . PRO A 1 512 ? 8.405 -9.348 8.285 1.00 89.31 512 PRO A CA 1
ATOM 3847 C C . PRO A 1 512 ? 9.455 -9.943 7.337 1.00 89.31 512 PRO A C 1
ATOM 3849 O O . PRO A 1 512 ? 9.981 -9.254 6.460 1.00 89.31 512 PRO A O 1
ATOM 3852 N N . SER A 1 513 ? 9.759 -11.232 7.486 1.00 89.75 513 SER A N 1
ATOM 3853 C CA . SER A 1 513 ? 10.709 -11.910 6.600 1.00 89.75 513 SER A CA 1
ATOM 3854 C C . SER A 1 513 ? 10.070 -12.253 5.254 1.00 89.75 513 SER A C 1
ATOM 3856 O O . SER A 1 513 ? 8.990 -12.840 5.200 1.00 89.75 513 SER A O 1
ATOM 3858 N N . TRP A 1 514 ? 10.767 -11.969 4.150 1.00 92.25 514 TRP A N 1
ATOM 3859 C CA . TRP A 1 514 ? 10.370 -12.443 2.818 1.00 92.25 514 TRP A CA 1
ATOM 3860 C C . TRP A 1 514 ? 10.717 -13.920 2.578 1.00 92.25 514 TRP A C 1
ATOM 3862 O O . TRP A 1 514 ? 10.247 -14.483 1.593 1.00 92.25 514 TRP A O 1
ATOM 3872 N N . SER A 1 515 ? 11.513 -14.569 3.439 1.00 93.06 515 SER A N 1
ATOM 3873 C CA . SER A 1 515 ? 12.038 -15.922 3.186 1.00 93.06 515 SER A CA 1
ATOM 3874 C C . SER A 1 515 ? 10.941 -16.974 3.036 1.00 93.06 515 SER A C 1
ATOM 3876 O O . SER A 1 515 ? 10.966 -17.760 2.088 1.00 93.06 515 SER A O 1
ATOM 3878 N N . TYR A 1 516 ? 9.960 -16.988 3.944 1.00 94.31 516 TYR A N 1
ATOM 3879 C CA . TYR A 1 516 ? 8.844 -17.924 3.833 1.00 94.31 516 TYR A CA 1
ATOM 3880 C C . TYR A 1 516 ? 7.937 -17.597 2.634 1.00 94.31 516 TYR A C 1
ATOM 3882 O O . TYR A 1 516 ? 7.743 -18.502 1.821 1.00 94.31 516 TYR A O 1
ATOM 3890 N N . PRO A 1 517 ? 7.466 -16.347 2.420 1.00 95.12 517 PRO A N 1
ATOM 3891 C CA . PRO A 1 517 ? 6.785 -15.971 1.180 1.00 95.12 517 PRO A CA 1
ATOM 3892 C C . PRO A 1 517 ? 7.527 -16.419 -0.086 1.00 95.12 517 PRO A C 1
ATOM 3894 O O . PRO A 1 517 ? 6.933 -17.029 -0.971 1.00 95.12 517 PRO A O 1
ATOM 3897 N N . PHE A 1 518 ? 8.845 -16.218 -0.147 1.00 95.38 518 PHE A N 1
ATOM 3898 C CA . PHE A 1 518 ? 9.668 -16.639 -1.279 1.00 95.38 518 PHE A CA 1
ATOM 3899 C C . PHE A 1 518 ? 9.674 -18.161 -1.466 1.00 95.38 518 PHE A C 1
ATOM 3901 O O . PHE A 1 518 ? 9.509 -18.631 -2.592 1.00 95.38 518 PHE A O 1
ATOM 3908 N N . SER A 1 519 ? 9.764 -18.936 -0.379 1.00 94.81 519 SER A N 1
ATOM 3909 C CA . SER A 1 519 ? 9.687 -20.407 -0.424 1.00 94.81 519 SER A CA 1
ATOM 3910 C C . SER A 1 519 ? 8.368 -20.946 -0.994 1.00 94.81 519 SER A C 1
ATOM 3912 O O . SER A 1 519 ? 8.314 -22.096 -1.429 1.00 94.81 519 SER A O 1
ATOM 3914 N N . GLN A 1 520 ? 7.313 -20.124 -0.988 1.00 95.50 520 GLN A N 1
ATOM 3915 C CA . GLN A 1 520 ? 6.001 -20.461 -1.534 1.00 95.50 520 GLN A CA 1
ATOM 3916 C C . GLN A 1 520 ? 5.815 -20.004 -2.988 1.00 95.50 520 GLN A C 1
ATOM 3918 O O . GLN A 1 520 ? 4.840 -20.412 -3.614 1.00 95.50 520 GLN A O 1
ATOM 3923 N N . SER A 1 521 ? 6.717 -19.190 -3.548 1.00 94.19 521 SER A N 1
ATOM 3924 C CA . SER A 1 521 ? 6.524 -18.520 -4.847 1.00 94.19 521 SER A CA 1
ATOM 3925 C C . SER A 1 521 ? 6.260 -19.466 -6.024 1.00 94.19 521 SER A C 1
ATOM 3927 O O . SER A 1 521 ? 5.456 -19.138 -6.890 1.00 94.19 521 SER A O 1
ATOM 3929 N N . ALA A 1 522 ? 6.850 -20.665 -6.038 1.00 92.88 522 ALA A N 1
ATOM 3930 C CA . ALA A 1 522 ? 6.588 -21.665 -7.074 1.00 92.88 522 ALA A CA 1
ATOM 3931 C C . ALA A 1 522 ? 5.208 -22.331 -6.934 1.00 92.88 522 ALA A C 1
ATOM 3933 O O . ALA A 1 522 ? 4.528 -22.584 -7.925 1.00 92.88 522 ALA A O 1
ATOM 3934 N N . ALA A 1 523 ? 4.789 -22.632 -5.702 1.00 94.00 523 ALA A N 1
ATOM 3935 C CA . ALA A 1 523 ? 3.499 -23.269 -5.417 1.00 94.00 523 ALA A CA 1
ATOM 3936 C C . ALA A 1 523 ? 2.330 -22.269 -5.438 1.00 94.00 523 ALA A C 1
ATOM 3938 O O . ALA A 1 523 ? 1.173 -22.656 -5.623 1.00 94.00 523 ALA A O 1
ATOM 3939 N N . LYS A 1 524 ? 2.631 -20.991 -5.208 1.00 94.06 524 LYS A N 1
ATOM 3940 C CA . LYS A 1 524 ? 1.694 -19.879 -5.077 1.00 94.06 524 LYS A CA 1
ATOM 3941 C C . LYS A 1 524 ? 2.199 -18.680 -5.898 1.00 94.06 524 LYS A C 1
ATOM 3943 O O . LYS A 1 524 ? 2.556 -17.663 -5.307 1.00 94.06 524 LYS A O 1
ATOM 3948 N N . PRO A 1 525 ? 2.213 -18.768 -7.243 1.00 92.50 525 PRO A N 1
ATOM 3949 C CA . PRO A 1 525 ? 2.674 -17.676 -8.102 1.00 92.50 525 PRO A CA 1
ATOM 3950 C C . PRO A 1 525 ? 1.793 -16.427 -7.963 1.00 92.50 525 PRO A C 1
ATOM 3952 O O . PRO A 1 525 ? 0.597 -16.529 -7.676 1.00 92.50 525 PRO A O 1
ATOM 3955 N N . GLY A 1 526 ? 2.362 -15.248 -8.164 1.00 92.94 526 GLY A N 1
ATOM 3956 C CA . GLY A 1 526 ? 1.755 -13.943 -7.939 1.00 92.94 526 GLY A CA 1
ATOM 3957 C C . GLY A 1 526 ? 2.637 -13.013 -7.099 1.00 92.94 526 GLY A C 1
ATOM 3958 O O . GLY A 1 526 ? 3.792 -13.298 -6.776 1.00 92.94 526 GLY A O 1
ATOM 3959 N N . LEU A 1 527 ? 2.063 -11.871 -6.728 1.00 93.50 527 LEU A N 1
ATOM 3960 C CA . LEU A 1 527 ? 2.635 -10.954 -5.755 1.00 93.50 527 LEU A CA 1
ATOM 3961 C C . LEU A 1 527 ? 2.291 -11.471 -4.361 1.00 93.50 527 LEU A C 1
ATOM 3963 O O . LEU A 1 527 ? 1.126 -11.514 -3.968 1.00 93.50 527 LEU A O 1
ATOM 3967 N N . LEU A 1 528 ? 3.317 -11.853 -3.618 1.00 95.12 528 LEU A N 1
ATOM 3968 C CA . LEU A 1 528 ? 3.214 -12.357 -2.259 1.00 95.12 528 LEU A CA 1
ATOM 3969 C C . LEU A 1 528 ? 3.624 -11.250 -1.288 1.00 95.12 528 LEU A C 1
ATOM 3971 O O . LEU A 1 528 ? 4.726 -10.714 -1.389 1.00 95.12 528 LEU A O 1
ATOM 3975 N N . LEU A 1 529 ? 2.736 -10.896 -0.363 1.00 92.88 529 LEU A N 1
ATOM 3976 C CA . LEU A 1 529 ? 2.896 -9.783 0.570 1.00 92.88 529 LEU A CA 1
ATOM 3977 C C . LEU A 1 529 ? 2.811 -10.286 2.006 1.00 92.88 529 LEU A C 1
ATOM 3979 O O . LEU A 1 529 ? 1.783 -10.815 2.419 1.00 92.88 529 LEU A O 1
ATOM 3983 N N . ALA A 1 530 ? 3.871 -10.076 2.775 1.00 93.88 530 ALA A N 1
ATOM 3984 C CA . ALA A 1 530 ? 3.852 -10.187 4.226 1.00 93.88 530 ALA A CA 1
ATOM 3985 C C . ALA A 1 530 ? 3.650 -8.788 4.816 1.00 93.88 530 ALA A C 1
ATOM 3987 O O . ALA A 1 530 ? 4.436 -7.890 4.518 1.00 93.88 530 ALA A O 1
ATOM 3988 N N . LEU A 1 531 ? 2.609 -8.585 5.625 1.00 92.12 531 LEU A N 1
ATOM 3989 C CA . LEU A 1 531 ? 2.253 -7.285 6.201 1.00 92.12 531 LEU A CA 1
ATOM 3990 C C . LEU A 1 531 ? 2.121 -7.367 7.724 1.00 92.12 531 LEU A C 1
ATOM 3992 O O . LEU A 1 531 ? 1.369 -8.182 8.256 1.00 92.12 531 LEU A O 1
ATOM 3996 N N . HIS A 1 532 ? 2.821 -6.483 8.432 1.00 92.69 532 HIS A N 1
ATOM 3997 C CA . HIS A 1 532 ? 2.689 -6.325 9.877 1.00 92.69 532 HIS A CA 1
ATOM 3998 C C . HIS A 1 532 ? 1.334 -5.701 10.246 1.00 92.69 532 HIS A C 1
ATOM 4000 O O . HIS A 1 532 ? 0.782 -4.895 9.492 1.00 92.69 532 HIS A O 1
ATOM 4006 N N . SER A 1 533 ? 0.842 -5.970 11.461 1.00 90.69 533 SER A N 1
ATOM 4007 C CA . SER A 1 533 ? -0.405 -5.384 11.987 1.00 90.69 533 SER A CA 1
ATOM 4008 C C . SER A 1 533 ? -0.366 -3.855 12.062 1.00 90.69 533 SER A C 1
ATOM 4010 O O . SER A 1 533 ? -1.402 -3.204 12.135 1.00 90.69 533 SER A O 1
ATOM 4012 N N . ASP A 1 534 ? 0.822 -3.256 11.984 1.00 92.56 534 ASP A N 1
ATOM 4013 C CA . ASP A 1 534 ? 1.012 -1.808 12.003 1.00 92.56 534 ASP A CA 1
ATOM 4014 C C . ASP A 1 534 ? 0.392 -1.130 10.772 1.00 92.56 534 ASP A C 1
ATOM 4016 O O . ASP A 1 534 ? -0.066 0.006 10.881 1.00 92.56 534 ASP A O 1
ATOM 4020 N N . ALA A 1 535 ? 0.312 -1.826 9.626 1.00 90.94 535 ALA A N 1
ATOM 4021 C CA . ALA A 1 535 ? -0.442 -1.345 8.466 1.00 90.94 535 ALA A CA 1
ATOM 4022 C C . ALA A 1 535 ? -1.932 -1.184 8.812 1.00 90.94 535 ALA A C 1
ATOM 4024 O O . ALA A 1 535 ? -2.547 -0.166 8.496 1.00 90.94 535 ALA A O 1
ATOM 4025 N N . LEU A 1 536 ? -2.497 -2.174 9.512 1.00 89.69 536 LEU A N 1
ATOM 4026 C CA . LEU A 1 536 ? -3.894 -2.171 9.949 1.00 89.69 536 LEU A CA 1
ATOM 4027 C C . LEU A 1 536 ? -4.130 -1.119 11.040 1.00 89.69 536 LEU A C 1
ATOM 4029 O O . LEU A 1 536 ? -5.113 -0.388 10.968 1.00 89.69 536 LEU A O 1
ATOM 4033 N N . ASN A 1 537 ? -3.208 -0.973 11.998 1.00 92.62 537 ASN A N 1
ATOM 4034 C CA . ASN A 1 537 ? -3.275 0.088 13.009 1.00 92.62 537 ASN A CA 1
ATOM 4035 C C . ASN A 1 537 ? -3.268 1.482 12.381 1.00 92.62 537 ASN A C 1
ATOM 4037 O O . ASN A 1 537 ? -4.032 2.348 12.802 1.00 92.62 537 ASN A O 1
ATOM 4041 N N . GLN A 1 538 ? -2.441 1.703 11.356 1.00 94.06 538 GLN A N 1
ATOM 4042 C CA . GLN A 1 538 ? -2.425 2.972 10.639 1.00 94.06 538 GLN A CA 1
ATOM 4043 C C . GLN A 1 538 ? -3.749 3.232 9.911 1.00 94.06 538 GLN A C 1
ATOM 4045 O O . GLN A 1 538 ? -4.291 4.334 10.004 1.00 94.06 538 GLN A O 1
ATOM 4050 N N . ALA A 1 539 ? -4.293 2.218 9.227 1.00 91.62 539 ALA A N 1
ATOM 4051 C CA . ALA A 1 539 ? -5.596 2.315 8.575 1.00 91.62 539 ALA A CA 1
ATOM 4052 C C . ALA A 1 539 ? -6.700 2.667 9.583 1.00 91.62 539 ALA A C 1
ATOM 4054 O O . ALA A 1 539 ? -7.466 3.603 9.359 1.00 91.62 539 ALA A O 1
ATOM 4055 N N . MET A 1 540 ? -6.735 1.972 10.722 1.00 91.69 540 MET A N 1
ATOM 4056 C CA . MET A 1 540 ? -7.732 2.177 11.772 1.00 91.69 540 MET A CA 1
ATOM 4057 C C . MET A 1 540 ? -7.601 3.536 12.448 1.00 91.69 540 MET A C 1
ATOM 4059 O O . MET A 1 540 ? -8.611 4.200 12.661 1.00 91.69 540 MET A O 1
ATOM 4063 N N . PHE A 1 541 ? -6.380 4.004 12.700 1.00 94.88 541 PHE A N 1
ATOM 4064 C CA . PHE A 1 541 ? -6.147 5.358 13.192 1.00 94.88 541 PHE A CA 1
ATOM 4065 C C . PHE A 1 541 ? -6.590 6.420 12.192 1.00 94.88 541 PHE A C 1
ATOM 4067 O O . PHE A 1 541 ? -7.189 7.418 12.584 1.00 94.88 541 PHE A O 1
ATOM 4074 N N . SER A 1 542 ? -6.331 6.219 10.900 1.00 94.88 542 SER A N 1
ATOM 4075 C CA . SER A 1 542 ? -6.732 7.197 9.896 1.00 94.88 542 SER A CA 1
ATOM 4076 C C . SER A 1 542 ? -8.252 7.227 9.700 1.00 94.88 542 SER A C 1
ATOM 4078 O O . SER A 1 542 ? -8.837 8.308 9.646 1.00 94.88 542 SER A O 1
ATOM 4080 N N . LEU A 1 543 ? -8.913 6.063 9.697 1.00 92.62 543 LEU A N 1
ATOM 4081 C CA . LEU A 1 543 ? -10.377 5.950 9.717 1.00 92.62 543 LEU A CA 1
ATOM 4082 C C . LEU A 1 543 ? -10.980 6.589 10.976 1.00 92.62 543 LEU A C 1
ATOM 4084 O O . LEU A 1 543 ? -11.965 7.324 10.882 1.00 92.62 543 LEU A O 1
ATOM 4088 N N . TRP A 1 544 ? -10.378 6.345 12.143 1.00 93.25 544 TRP A N 1
ATOM 4089 C CA . TRP A 1 544 ? -10.751 6.973 13.408 1.00 93.25 544 TRP A CA 1
ATOM 4090 C C . TRP A 1 544 ? -10.643 8.495 13.303 1.00 93.25 544 TRP A C 1
ATOM 4092 O O . TRP A 1 544 ? -11.640 9.181 13.489 1.00 93.25 544 TRP A O 1
ATOM 4102 N N . GLN A 1 545 ? -9.483 9.023 12.904 1.00 94.06 545 GLN A N 1
ATOM 4103 C CA . GLN A 1 545 ? -9.235 10.461 12.797 1.00 94.06 545 GLN A CA 1
ATOM 4104 C C . GLN A 1 545 ? -10.176 11.144 11.798 1.00 94.06 545 GLN A C 1
ATOM 4106 O O . GLN A 1 545 ? -10.627 12.262 12.045 1.00 94.06 545 GLN A O 1
ATOM 4111 N N . ALA A 1 546 ? -10.484 10.483 10.680 1.00 92.88 546 ALA A N 1
ATOM 4112 C CA . ALA A 1 546 ? -11.449 10.993 9.718 1.00 92.88 546 ALA A CA 1
ATOM 4113 C C . ALA A 1 546 ? -12.871 11.041 10.306 1.00 92.88 546 ALA A C 1
ATOM 4115 O O . ALA A 1 546 ? -13.670 11.864 9.875 1.00 92.88 546 ALA A O 1
ATOM 4116 N N . GLY A 1 547 ? -13.191 10.201 11.296 1.00 92.25 547 GLY A N 1
ATOM 4117 C CA . GLY A 1 547 ? -14.543 10.003 11.821 1.00 92.25 547 GLY A CA 1
ATOM 4118 C C . GLY A 1 547 ? -15.330 8.931 11.066 1.00 92.25 547 GLY A C 1
ATOM 4119 O O . GLY A 1 547 ? -16.549 8.876 11.182 1.00 92.25 547 GLY A O 1
ATOM 4120 N N . ALA A 1 548 ? -14.663 8.081 10.283 1.00 89.81 548 ALA A N 1
ATOM 4121 C CA . ALA A 1 548 ? -15.297 6.995 9.534 1.00 89.81 548 ALA A CA 1
ATOM 4122 C C . ALA A 1 548 ? -15.819 5.872 10.454 1.00 89.81 548 ALA A C 1
ATOM 4124 O O . ALA A 1 548 ? -16.737 5.145 10.091 1.00 89.81 548 ALA A O 1
ATOM 4125 N N . LEU A 1 549 ? -15.259 5.759 11.664 1.00 87.88 549 LEU A N 1
ATOM 4126 C CA . LEU A 1 549 ? -15.687 4.803 12.691 1.00 87.88 549 LEU A CA 1
ATOM 4127 C C . LEU A 1 549 ? -16.785 5.356 13.624 1.00 87.88 549 LEU A C 1
ATOM 4129 O O . LEU A 1 549 ? -17.250 4.632 14.500 1.00 87.88 549 LEU A O 1
ATOM 4133 N N . SER A 1 550 ? -17.193 6.621 13.456 1.00 89.50 550 SER A N 1
ATOM 4134 C CA . SER A 1 550 ? -18.288 7.231 14.222 1.00 89.50 550 SER A CA 1
ATOM 4135 C C . SER A 1 550 ? -19.626 6.964 13.524 1.00 89.50 550 SER A C 1
ATOM 4137 O O . SER A 1 550 ? -20.028 7.716 12.630 1.00 89.50 550 SER A O 1
ATOM 4139 N N . LEU A 1 551 ? -20.291 5.870 13.895 1.00 84.94 551 LEU A N 1
ATOM 4140 C CA . LEU A 1 551 ? -21.472 5.341 13.205 1.00 84.94 551 LEU A CA 1
ATOM 4141 C C . LEU A 1 551 ? -22.781 5.844 13.829 1.00 84.94 551 LEU A C 1
ATOM 4143 O O . LEU A 1 551 ? -22.878 6.031 15.041 1.00 84.94 551 LEU A O 1
ATOM 4147 N N . ALA A 1 552 ? -23.814 6.006 13.003 1.00 85.94 552 ALA A N 1
ATOM 4148 C CA . ALA A 1 552 ? -25.189 6.214 13.450 1.00 85.94 552 ALA A CA 1
ATOM 4149 C C . ALA A 1 552 ? -26.039 5.028 12.986 1.00 85.94 552 ALA A C 1
ATOM 4151 O O . ALA A 1 552 ? -26.286 4.867 11.794 1.00 85.94 552 ALA A O 1
ATOM 4152 N N . ILE A 1 553 ? -26.448 4.188 13.933 1.00 81.75 553 ILE A N 1
ATOM 4153 C CA . ILE A 1 553 ? -27.286 3.021 13.675 1.00 81.75 553 ILE A CA 1
ATOM 4154 C C . ILE A 1 553 ? -28.741 3.471 13.813 1.00 81.75 553 ILE A C 1
ATOM 4156 O O . ILE A 1 553 ? -29.201 3.794 14.910 1.00 81.75 553 ILE A O 1
ATOM 4160 N N . ASP A 1 554 ? -29.437 3.522 12.682 1.00 80.94 554 ASP A N 1
ATOM 4161 C CA . ASP A 1 554 ? -30.860 3.826 12.558 1.00 80.94 554 ASP A CA 1
ATOM 4162 C C . ASP A 1 554 ? -31.515 2.917 11.497 1.00 80.94 554 ASP A C 1
ATOM 4164 O O . ASP A 1 554 ? -30.861 2.067 10.884 1.00 80.94 554 ASP A O 1
ATOM 4168 N N . ALA A 1 555 ? -32.813 3.093 11.248 1.00 78.06 555 ALA A N 1
ATOM 4169 C CA . ALA A 1 555 ? -33.524 2.301 10.244 1.00 78.06 555 ALA A CA 1
ATOM 4170 C C . ALA A 1 555 ? -32.931 2.453 8.825 1.00 78.06 555 ALA A C 1
ATOM 4172 O O . ALA A 1 555 ? -32.947 1.508 8.037 1.00 78.06 555 ALA A O 1
ATOM 4173 N N . SER A 1 556 ? -32.386 3.623 8.468 1.00 80.00 556 SER A N 1
ATOM 4174 C CA . SER A 1 556 ? -31.755 3.833 7.157 1.00 80.00 556 SER A CA 1
ATOM 4175 C C . SER A 1 556 ? -30.451 3.046 7.038 1.00 80.00 556 SER A C 1
ATOM 4177 O O . SER A 1 556 ? -30.190 2.452 5.992 1.00 80.00 556 SER A O 1
ATOM 4179 N N . PHE A 1 557 ? -29.652 3.024 8.103 1.00 80.19 557 PHE A N 1
ATOM 4180 C CA . PHE A 1 557 ? -28.432 2.234 8.201 1.00 80.19 557 PHE A CA 1
ATOM 4181 C C . PHE A 1 557 ? -28.731 0.745 7.981 1.00 80.19 557 PHE A C 1
ATOM 4183 O O . PHE A 1 557 ? -28.126 0.124 7.109 1.00 80.19 557 PHE A O 1
ATOM 4190 N N . ILE A 1 558 ? -29.720 0.184 8.687 1.00 75.38 558 ILE A N 1
ATOM 4191 C CA . ILE A 1 558 ? -30.106 -1.231 8.540 1.00 75.38 558 ILE A CA 1
ATOM 4192 C C . ILE A 1 558 ? -30.612 -1.533 7.120 1.00 75.38 558 ILE A C 1
ATOM 4194 O O . ILE A 1 558 ? -30.168 -2.501 6.497 1.00 75.38 558 ILE A O 1
ATOM 4198 N N . ASN A 1 559 ? -31.454 -0.662 6.554 1.00 76.50 559 ASN A N 1
ATOM 4199 C CA . ASN A 1 559 ? -31.956 -0.806 5.184 1.00 76.50 559 ASN A CA 1
ATOM 4200 C C . ASN A 1 559 ? -30.839 -0.794 4.123 1.00 76.50 559 ASN A C 1
ATOM 4202 O O . ASN A 1 559 ? -30.885 -1.567 3.161 1.00 76.50 559 ASN A O 1
ATOM 4206 N N . GLN A 1 560 ? -29.812 0.044 4.290 1.00 77.25 560 GLN A N 1
ATOM 4207 C CA . GLN A 1 560 ? -28.660 0.062 3.383 1.00 77.25 560 GLN A CA 1
ATOM 4208 C C . GLN A 1 560 ? -27.894 -1.261 3.422 1.00 77.25 560 GLN A C 1
ATOM 4210 O O . GLN A 1 560 ? -27.564 -1.804 2.366 1.00 77.25 560 GLN A O 1
ATOM 4215 N N . ILE A 1 561 ? -27.701 -1.849 4.605 1.00 74.50 561 ILE A N 1
ATOM 4216 C CA . ILE A 1 561 ? -27.020 -3.143 4.711 1.00 74.50 561 ILE A CA 1
ATOM 4217 C C . ILE A 1 561 ? -27.865 -4.270 4.095 1.00 74.50 561 ILE A C 1
ATOM 4219 O O . ILE A 1 561 ? -27.323 -5.137 3.406 1.00 74.50 561 ILE A O 1
ATOM 4223 N N . ASN A 1 562 ? -29.194 -4.239 4.252 1.00 72.50 562 ASN A N 1
ATOM 4224 C CA . ASN A 1 562 ? -30.096 -5.230 3.641 1.00 72.50 562 ASN A CA 1
ATOM 4225 C C . ASN A 1 562 ? -29.993 -5.262 2.105 1.00 72.50 562 ASN A C 1
ATOM 4227 O O . ASN A 1 562 ? -30.236 -6.295 1.483 1.00 72.50 562 ASN A O 1
ATOM 4231 N N . THR A 1 563 ? -29.567 -4.158 1.486 1.00 71.31 563 THR A N 1
ATOM 4232 C CA . THR A 1 563 ? -29.419 -4.056 0.027 1.00 71.31 563 THR A CA 1
ATOM 4233 C C . THR A 1 563 ? -28.317 -4.973 -0.527 1.00 71.31 563 THR A C 1
ATOM 4235 O O . THR A 1 563 ? -28.391 -5.382 -1.688 1.00 71.31 563 THR A O 1
ATOM 4238 N N . TYR A 1 564 ? -27.302 -5.329 0.274 1.00 68.94 564 TYR A N 1
ATOM 4239 C CA . TYR A 1 564 ? -26.183 -6.168 -0.182 1.00 68.94 564 TYR A CA 1
ATOM 4240 C C . TYR A 1 564 ? -25.974 -7.450 0.630 1.00 68.94 564 TYR A C 1
ATOM 4242 O O . TYR A 1 564 ? -25.504 -8.431 0.062 1.00 68.94 564 TYR A O 1
ATOM 4250 N N . ALA A 1 565 ? -26.339 -7.470 1.916 1.00 69.12 565 ALA A N 1
ATOM 4251 C CA . ALA A 1 565 ? -26.204 -8.648 2.777 1.00 69.12 565 ALA A CA 1
ATOM 4252 C C . ALA A 1 565 ? -27.443 -9.569 2.756 1.00 69.12 565 ALA A C 1
ATOM 4254 O O . ALA A 1 565 ? -27.372 -10.699 3.231 1.00 69.12 565 ALA A O 1
ATOM 4255 N N . GLY A 1 566 ? -28.570 -9.114 2.191 1.00 70.19 566 GLY A N 1
ATOM 4256 C CA . GLY A 1 566 ? -29.843 -9.841 2.214 1.00 70.19 566 GLY A CA 1
ATOM 4257 C C . GLY A 1 566 ? -30.601 -9.711 3.545 1.00 70.19 566 GLY A C 1
ATOM 4258 O O . GLY A 1 566 ? -30.212 -8.945 4.426 1.00 70.19 566 GLY A O 1
ATOM 4259 N N . ASN A 1 567 ? -31.711 -10.447 3.678 1.00 67.25 567 ASN A N 1
ATOM 4260 C CA . ASN A 1 567 ? -32.585 -10.409 4.858 1.00 67.25 567 ASN A CA 1
ATOM 4261 C C . ASN A 1 567 ? -32.175 -11.485 5.884 1.00 67.25 567 ASN A C 1
ATOM 4263 O O . ASN A 1 567 ? -32.308 -12.676 5.602 1.00 67.25 567 ASN A O 1
ATOM 4267 N N . ASP A 1 568 ? -31.739 -11.071 7.077 1.00 63.12 568 ASP A N 1
ATOM 4268 C CA . ASP A 1 568 ? -31.361 -11.944 8.205 1.00 63.12 568 ASP A CA 1
ATOM 4269 C C . ASP A 1 568 ? -32.365 -11.781 9.377 1.00 63.12 568 ASP A C 1
ATOM 4271 O O . ASP A 1 568 ? -32.649 -10.647 9.775 1.00 63.12 568 ASP A O 1
ATOM 4275 N N . PRO A 1 569 ? -32.913 -12.869 9.958 1.00 53.25 569 PRO A N 1
ATOM 4276 C CA . PRO A 1 569 ? -33.791 -12.825 11.135 1.00 53.25 569 PRO A CA 1
ATOM 4277 C C . PRO A 1 569 ? -33.236 -12.058 12.349 1.00 53.25 569 PRO A C 1
ATOM 4279 O O . PRO A 1 569 ? -34.003 -11.405 13.055 1.00 53.25 569 PRO A O 1
ATOM 4282 N N . LEU A 1 570 ? -31.917 -12.076 12.588 1.00 54.19 570 LEU A N 1
ATOM 4283 C CA . LEU A 1 570 ? -31.280 -11.290 13.662 1.00 54.19 570 LEU A CA 1
ATOM 4284 C C . LEU A 1 570 ? -31.411 -9.773 13.438 1.00 54.19 570 LEU A C 1
ATOM 4286 O O . LEU A 1 570 ? -31.352 -8.987 14.385 1.00 54.19 570 LEU A O 1
ATOM 4290 N N . ARG A 1 571 ? -31.638 -9.349 12.192 1.00 61.59 571 ARG A N 1
ATOM 4291 C CA . ARG A 1 571 ? -31.792 -7.939 11.816 1.00 61.59 571 ARG A CA 1
ATOM 4292 C C . ARG A 1 571 ? -33.232 -7.446 11.926 1.00 61.59 571 ARG A C 1
ATOM 4294 O O . ARG A 1 571 ? -33.423 -6.290 12.274 1.00 61.59 571 ARG A O 1
ATOM 4301 N N . GLN A 1 572 ? -34.229 -8.323 11.783 1.00 57.47 572 GLN A N 1
ATOM 4302 C CA . GLN A 1 572 ? -35.622 -7.995 12.138 1.00 57.47 572 GLN A CA 1
ATOM 4303 C C . GLN A 1 572 ? -35.765 -7.683 13.634 1.00 57.47 572 GLN A C 1
ATOM 4305 O O . GLN A 1 572 ? -36.449 -6.737 14.007 1.00 57.47 572 GLN A O 1
ATOM 4310 N N . LEU A 1 573 ? -35.036 -8.409 14.491 1.00 54.34 573 LEU A N 1
ATOM 4311 C CA . LEU A 1 573 ? -34.950 -8.095 15.922 1.00 54.34 573 LEU A CA 1
ATOM 4312 C C . LEU A 1 573 ? -34.309 -6.717 16.174 1.00 54.34 573 LEU A C 1
ATOM 4314 O O . LEU A 1 573 ? -34.637 -6.044 17.147 1.00 54.34 573 LEU A O 1
ATOM 4318 N N . THR A 1 574 ? -33.400 -6.288 15.293 1.00 60.97 574 THR A N 1
ATOM 4319 C CA . THR A 1 574 ? -32.773 -4.962 15.372 1.00 60.97 574 THR A CA 1
ATOM 4320 C C . THR A 1 574 ? -33.776 -3.862 15.012 1.00 60.97 574 THR A C 1
ATOM 4322 O O . THR A 1 574 ? -33.823 -2.860 15.717 1.00 60.97 574 THR A O 1
ATOM 4325 N N . ASP A 1 575 ? -34.626 -4.066 13.999 1.00 61.94 575 ASP A N 1
ATOM 4326 C CA . ASP A 1 575 ? -35.689 -3.117 13.628 1.00 61.94 575 ASP A CA 1
ATOM 4327 C C . ASP A 1 575 ? -36.697 -2.896 14.774 1.00 61.94 575 ASP A C 1
ATOM 4329 O O . ASP A 1 575 ? -37.068 -1.755 15.057 1.00 61.94 575 ASP A O 1
ATOM 4333 N N . ASP A 1 576 ? -37.068 -3.956 15.501 1.00 61.53 576 ASP A N 1
ATOM 4334 C CA . ASP A 1 576 ? -37.972 -3.866 16.660 1.00 61.53 576 ASP A CA 1
ATOM 4335 C C . ASP A 1 576 ? -37.328 -3.155 17.871 1.00 61.53 576 ASP A C 1
ATOM 4337 O O . ASP A 1 576 ? -38.011 -2.466 18.640 1.00 61.53 576 ASP A O 1
ATOM 4341 N N . LEU A 1 577 ? -36.006 -3.293 18.044 1.00 62.56 577 LEU A N 1
ATOM 4342 C CA . LEU A 1 577 ? -35.219 -2.613 19.085 1.00 62.56 577 LEU A CA 1
ATOM 4343 C C . LEU A 1 577 ? -34.942 -1.135 18.762 1.00 62.56 577 LEU A C 1
ATOM 4345 O O . LEU A 1 577 ? -34.587 -0.374 19.665 1.00 62.56 577 LEU A O 1
ATOM 4349 N N . LEU A 1 578 ? -35.144 -0.709 17.510 1.00 70.25 578 LEU A N 1
ATOM 4350 C CA . LEU A 1 578 ? -35.027 0.688 17.082 1.00 70.25 578 LEU A CA 1
ATOM 4351 C C . LEU A 1 578 ? -36.306 1.510 17.338 1.00 70.25 578 LEU A C 1
ATOM 4353 O O . LEU A 1 578 ? -36.436 2.625 16.833 1.00 70.25 578 LEU A O 1
ATOM 4357 N N . LYS A 1 579 ? -37.234 0.999 18.158 1.00 75.94 579 LYS A N 1
ATOM 4358 C CA . LYS A 1 579 ? -38.411 1.727 18.650 1.00 75.94 579 LYS A CA 1
ATOM 4359 C C . LYS A 1 579 ? -38.299 2.053 20.132 1.00 75.94 579 LYS A C 1
ATOM 4361 O O . LYS A 1 579 ? -37.989 1.197 20.965 1.00 75.94 579 LYS A O 1
ATOM 4366 N N . VAL A 1 580 ? -38.603 3.303 20.477 1.00 65.19 580 VAL A N 1
ATOM 4367 C CA . VAL A 1 580 ? -38.501 3.805 21.849 1.00 65.19 580 VAL A CA 1
ATOM 4368 C C . VAL A 1 580 ? -39.447 3.058 22.790 1.00 65.19 580 VAL A C 1
ATOM 4370 O O . VAL A 1 580 ? -39.041 2.743 23.905 1.00 65.19 580 VAL A O 1
ATOM 4373 N N . GLY A 1 581 ? -40.656 2.685 22.356 1.00 63.03 581 GLY A N 1
ATOM 4374 C CA . GLY A 1 581 ? -41.596 1.894 23.159 1.00 63.03 581 GLY A CA 1
ATOM 4375 C C . GLY A 1 581 ? -41.030 0.542 23.616 1.00 63.03 581 GLY A C 1
ATOM 4376 O O . GLY A 1 581 ? -41.167 0.173 24.788 1.00 63.03 581 GLY A O 1
ATOM 4377 N N . THR A 1 582 ? -40.312 -0.163 22.737 1.00 67.06 582 THR A N 1
ATOM 4378 C CA . THR A 1 582 ? -39.601 -1.413 23.064 1.00 67.06 582 THR A CA 1
ATOM 4379 C C . THR A 1 582 ? -38.474 -1.159 24.068 1.00 67.06 582 THR A C 1
ATOM 4381 O O . THR A 1 582 ? -38.295 -1.909 25.025 1.00 67.06 582 THR A O 1
ATOM 4384 N N . LEU A 1 583 ? -37.733 -0.062 23.904 1.00 66.31 583 LEU A N 1
ATOM 4385 C CA . LEU A 1 583 ? -36.644 0.301 24.811 1.00 66.31 583 LEU A CA 1
ATOM 4386 C C . LEU A 1 583 ? -37.168 0.707 26.204 1.00 66.31 583 LEU A C 1
ATOM 4388 O O . LEU A 1 583 ? -36.622 0.300 27.225 1.00 66.31 583 LEU A O 1
ATOM 4392 N N . VAL A 1 584 ? -38.247 1.490 26.263 1.00 63.62 584 VAL A N 1
ATOM 4393 C CA . VAL A 1 584 ? -38.853 2.025 27.494 1.00 63.62 584 VAL A CA 1
ATOM 4394 C C . VAL A 1 584 ? -39.512 0.926 28.324 1.00 63.62 584 VAL A C 1
ATOM 4396 O O . VAL A 1 584 ? -39.323 0.898 29.540 1.00 63.62 584 VAL A O 1
ATOM 4399 N N . THR A 1 585 ? -40.213 -0.017 27.691 1.00 62.94 585 THR A N 1
ATOM 4400 C CA . THR A 1 585 ? -40.800 -1.179 28.386 1.00 62.94 585 THR A CA 1
ATOM 4401 C C . THR A 1 585 ? -39.743 -2.049 29.069 1.00 62.94 585 THR A C 1
ATOM 4403 O O . THR A 1 585 ? -40.007 -2.632 30.124 1.00 62.94 585 THR A O 1
ATOM 4406 N N . VAL A 1 586 ? -38.528 -2.083 28.518 1.00 61.47 586 VAL A N 1
ATOM 4407 C CA . VAL A 1 586 ? -37.390 -2.841 29.048 1.00 61.47 586 VAL A CA 1
ATOM 4408 C C . VAL A 1 586 ? -36.596 -2.038 30.096 1.00 61.47 586 VAL A C 1
ATOM 4410 O O . VAL A 1 586 ? -36.254 -2.569 31.154 1.00 61.47 586 VAL A O 1
ATOM 4413 N N . LEU A 1 587 ? -36.342 -0.747 29.858 1.00 64.56 587 LEU A N 1
ATOM 4414 C CA . LEU A 1 587 ? -35.566 0.127 30.752 1.00 64.56 587 LEU A CA 1
ATOM 4415 C C . LEU A 1 587 ? -36.364 0.621 31.974 1.00 64.56 587 LEU A C 1
ATOM 4417 O O . LEU A 1 587 ? -35.795 0.847 33.047 1.00 64.56 587 LEU A O 1
ATOM 4421 N N . ALA A 1 588 ? -37.683 0.777 31.839 1.00 61.09 588 ALA A N 1
ATOM 4422 C CA . ALA A 1 588 ? -38.588 1.252 32.884 1.00 61.09 588 ALA A CA 1
ATOM 4423 C C . ALA A 1 588 ? -39.897 0.427 32.922 1.00 61.09 588 ALA A C 1
ATOM 4425 O O . ALA A 1 588 ? -40.964 0.944 32.585 1.00 61.09 588 ALA A O 1
ATOM 4426 N N . PRO A 1 589 ? -39.848 -0.838 33.391 1.00 55.59 589 PRO A N 1
ATOM 4427 C CA . PRO A 1 589 ? -41.011 -1.726 33.387 1.00 55.59 589 PRO A CA 1
ATOM 4428 C C . PRO A 1 589 ? -42.214 -1.117 34.124 1.00 55.59 589 PRO A C 1
ATOM 4430 O O . PRO A 1 589 ? -42.081 -0.681 35.271 1.00 55.59 589 PRO A O 1
ATOM 4433 N N . GLY A 1 590 ? -43.383 -1.102 33.472 1.00 51.62 590 GLY A N 1
ATOM 4434 C CA . GLY A 1 590 ? -44.637 -0.560 34.018 1.00 51.62 590 GLY A CA 1
ATOM 4435 C C . GLY A 1 590 ? -44.865 0.941 33.793 1.00 51.62 590 GLY A C 1
ATOM 4436 O O . GLY A 1 590 ? -45.783 1.503 34.390 1.00 51.62 590 GLY A O 1
ATOM 4437 N N . LYS A 1 591 ? -44.040 1.600 32.967 1.00 55.22 591 LYS A N 1
ATOM 4438 C CA . LYS A 1 591 ? -44.265 2.976 32.505 1.00 55.22 591 LYS A CA 1
ATOM 4439 C C . LYS A 1 591 ? -44.395 3.003 30.982 1.00 55.22 591 LYS A C 1
ATOM 4441 O O . LYS A 1 591 ? -43.409 2.789 30.292 1.00 55.22 591 LYS A O 1
ATOM 4446 N N . ASP A 1 592 ? -45.584 3.332 30.482 1.00 52.12 592 ASP A N 1
ATOM 4447 C CA . ASP A 1 592 ? -45.850 3.431 29.035 1.00 52.12 592 ASP A CA 1
ATOM 4448 C C . ASP A 1 592 ? -45.328 4.748 28.429 1.00 52.12 592 ASP A C 1
ATOM 4450 O O . ASP A 1 592 ? -45.107 4.852 27.229 1.00 52.12 592 ASP A O 1
ATOM 4454 N N . THR A 1 593 ? -45.082 5.754 29.274 1.00 57.06 593 THR A N 1
ATOM 4455 C CA . THR A 1 593 ? -44.497 7.048 28.895 1.00 57.06 593 THR A CA 1
ATOM 4456 C C . THR A 1 593 ? -43.509 7.503 29.963 1.00 57.06 593 THR A C 1
ATOM 4458 O O . THR A 1 593 ? -43.825 7.465 31.159 1.00 57.06 593 THR A O 1
ATOM 4461 N N . ILE A 1 594 ? -42.339 7.991 29.552 1.00 63.19 594 ILE A N 1
ATOM 4462 C CA . ILE A 1 594 ? -41.383 8.644 30.454 1.00 63.19 594 ILE A CA 1
ATOM 4463 C C . ILE A 1 594 ? -41.518 10.154 30.262 1.00 63.19 594 ILE A C 1
ATOM 4465 O O . ILE A 1 594 ? -41.155 10.705 29.225 1.00 63.19 594 ILE A O 1
ATOM 4469 N N . THR A 1 595 ? -42.071 10.827 31.268 1.00 63.78 595 THR A N 1
ATOM 4470 C CA . THR A 1 595 ? -42.097 12.289 31.361 1.00 63.78 595 THR A CA 1
ATOM 4471 C C . THR A 1 595 ? -40.881 12.754 32.151 1.00 63.78 595 THR A C 1
ATOM 4473 O O . THR A 1 595 ? -40.740 12.428 33.330 1.00 63.78 595 THR A O 1
ATOM 4476 N N . GLY A 1 596 ? -39.993 13.498 31.496 1.00 60.91 596 GLY A N 1
ATOM 4477 C CA . GLY A 1 596 ? -38.862 14.168 32.136 1.00 60.91 596 GLY A CA 1
ATOM 4478 C C . GLY A 1 596 ? -38.934 15.679 31.986 1.00 60.91 596 GLY A C 1
ATOM 4479 O O . GLY A 1 596 ? -39.891 16.218 31.433 1.00 60.91 596 GLY A O 1
ATOM 4480 N N . LEU A 1 597 ? -37.897 16.354 32.469 1.00 57.06 597 LEU A N 1
ATOM 4481 C CA . LEU A 1 597 ? -37.637 17.757 32.171 1.00 57.06 597 LEU A CA 1
ATOM 4482 C C . LEU A 1 597 ? -36.468 17.810 31.180 1.00 57.06 597 LEU A C 1
ATOM 4484 O O . LEU A 1 597 ? -35.504 17.063 31.337 1.00 57.06 597 LEU A O 1
ATOM 4488 N N . ASP A 1 598 ? -36.551 18.648 30.152 1.00 57.69 598 ASP A N 1
ATOM 4489 C CA . ASP A 1 598 ? -35.421 18.899 29.258 1.00 57.69 598 ASP A CA 1
ATOM 4490 C C . ASP A 1 598 ? -34.299 19.686 29.971 1.00 57.69 598 ASP A C 1
ATOM 4492 O O . ASP A 1 598 ? -34.431 20.111 31.122 1.00 57.69 598 ASP A O 1
ATOM 4496 N N . GLY A 1 599 ? -33.176 19.915 29.281 1.00 49.88 599 GLY A N 1
ATOM 4497 C CA . GLY A 1 599 ? -32.048 20.689 29.821 1.00 49.88 599 GLY A CA 1
ATOM 4498 C C . GLY A 1 599 ? -32.371 22.153 30.169 1.00 49.88 599 GLY A C 1
ATOM 4499 O O . GLY A 1 599 ? -31.544 22.816 30.792 1.00 49.88 599 GLY A O 1
ATOM 4500 N N . GLY A 1 600 ? -33.550 22.657 29.786 1.00 57.97 600 GLY A N 1
ATOM 4501 C CA . GLY A 1 600 ? -34.087 23.970 30.151 1.00 57.97 600 GLY A CA 1
ATOM 4502 C C . GLY A 1 600 ? -35.163 23.923 31.245 1.00 57.97 600 GLY A C 1
ATOM 4503 O O . GLY A 1 600 ? -35.675 24.975 31.624 1.00 57.97 600 GLY A O 1
ATOM 4504 N N . GLY A 1 601 ? -35.505 22.740 31.765 1.00 58.19 601 GLY A N 1
ATOM 4505 C CA . GLY A 1 601 ? -36.519 22.555 32.802 1.00 58.19 601 GLY A CA 1
ATOM 4506 C C . GLY A 1 601 ? -37.963 22.456 32.292 1.00 58.19 601 GLY A C 1
ATOM 4507 O O . GLY A 1 601 ? -38.883 22.563 33.102 1.00 58.19 601 GLY A O 1
ATOM 4508 N N . SER A 1 602 ? -38.191 22.261 30.989 1.00 63.62 602 SER A N 1
ATOM 4509 C CA . SER A 1 602 ? -39.536 22.100 30.411 1.00 63.62 602 SER A CA 1
ATOM 4510 C C . SER A 1 602 ? -39.966 20.628 30.374 1.00 63.62 602 SER A C 1
ATOM 4512 O O . SER A 1 602 ? -39.132 19.773 30.077 1.00 63.62 602 SER A O 1
ATOM 4514 N N . PRO A 1 603 ? -41.249 20.292 30.618 1.00 61.00 603 PRO A N 1
ATOM 4515 C CA . PRO A 1 603 ? -41.742 18.921 30.503 1.00 61.00 603 PRO A CA 1
ATOM 4516 C C . PRO A 1 603 ? -41.548 18.370 29.087 1.00 61.00 603 PRO A C 1
ATOM 4518 O O . PRO A 1 603 ? -42.074 18.923 28.122 1.00 61.00 603 PRO A O 1
ATOM 4521 N N . PHE A 1 604 ? -40.826 17.259 28.969 1.00 66.75 604 PHE A N 1
ATOM 4522 C CA . PHE A 1 604 ? -40.588 16.555 27.716 1.00 66.75 604 PHE A CA 1
ATOM 4523 C C . PHE A 1 604 ? -41.101 15.118 27.830 1.00 66.75 604 PHE A C 1
ATOM 4525 O O . PHE A 1 604 ? -40.707 14.375 28.732 1.00 66.75 604 PHE A O 1
ATOM 4532 N N . VAL A 1 605 ? -41.996 14.739 26.917 1.00 70.06 605 VAL A N 1
ATOM 4533 C CA . VAL A 1 605 ? -42.558 13.385 26.827 1.00 70.06 605 VAL A CA 1
ATOM 4534 C C . VAL A 1 605 ? -41.782 12.594 25.779 1.00 70.06 605 VAL A C 1
ATOM 4536 O O . VAL A 1 605 ? -41.609 13.071 24.652 1.00 70.06 605 VAL A O 1
ATOM 4539 N N . ILE A 1 606 ? -41.330 11.410 26.186 1.00 72.31 606 ILE A N 1
ATOM 4540 C CA . ILE A 1 606 ? -40.829 10.346 25.316 1.00 72.31 606 ILE A CA 1
ATOM 4541 C C . ILE A 1 606 ? -42.046 9.575 24.785 1.00 72.31 606 ILE A C 1
ATOM 4543 O O . ILE A 1 606 ? -42.782 8.998 25.591 1.00 72.31 606 ILE A O 1
ATOM 4547 N N . ASP A 1 607 ? -42.270 9.607 23.468 1.00 71.38 607 ASP A N 1
ATOM 4548 C CA . ASP A 1 607 ? -43.356 8.868 22.811 1.00 71.38 607 ASP A CA 1
ATOM 4549 C C . ASP A 1 607 ? -42.916 7.419 22.536 1.00 71.38 607 ASP A C 1
ATOM 4551 O O . ASP A 1 607 ? -41.747 7.164 22.242 1.00 71.38 607 ASP A O 1
ATOM 4555 N N . SER A 1 608 ? -43.833 6.457 22.640 1.00 70.19 608 SER A N 1
ATOM 4556 C CA . SER A 1 608 ? -43.549 5.050 22.341 1.00 70.19 608 SER A CA 1
ATOM 4557 C C . SER A 1 608 ? -43.270 4.807 20.856 1.00 70.19 608 SER A C 1
ATOM 4559 O O . SER A 1 608 ? -42.554 3.860 20.528 1.00 70.19 608 SER A O 1
ATOM 4561 N N . ASP A 1 609 ? -43.803 5.663 19.979 1.00 76.44 609 ASP A N 1
ATOM 4562 C CA . ASP A 1 609 ? -43.656 5.539 18.524 1.00 76.44 609 ASP A CA 1
ATOM 4563 C C . ASP A 1 609 ? -42.369 6.183 17.976 1.00 76.44 609 ASP A C 1
ATOM 4565 O O . ASP A 1 609 ? -42.028 5.956 16.807 1.00 76.44 609 ASP A O 1
ATOM 4569 N N . ASP A 1 610 ? -41.646 6.948 18.809 1.00 80.75 610 ASP A N 1
ATOM 4570 C CA . ASP A 1 610 ? -40.378 7.586 18.443 1.00 80.75 610 ASP A CA 1
ATOM 4571 C C . ASP A 1 610 ? -39.346 6.535 17.982 1.00 80.75 610 ASP A C 1
ATOM 4573 O O . ASP A 1 610 ? -39.243 5.427 18.526 1.00 80.75 610 ASP A O 1
ATOM 4577 N N . ASP A 1 611 ? -38.545 6.900 16.979 1.00 83.75 611 ASP A N 1
ATOM 4578 C CA . ASP A 1 611 ? -37.449 6.061 16.490 1.00 83.75 611 ASP A CA 1
ATOM 4579 C C . ASP A 1 611 ? -36.224 6.197 17.405 1.00 83.75 611 ASP A C 1
ATOM 4581 O O . ASP A 1 611 ? -35.968 7.256 17.982 1.00 83.75 611 ASP A O 1
ATOM 4585 N N . VAL A 1 612 ? -35.417 5.145 17.508 1.00 82.81 612 VAL A N 1
ATOM 4586 C CA . VAL A 1 612 ? -34.137 5.165 18.222 1.00 82.81 612 VAL A CA 1
ATOM 4587 C C . VAL A 1 612 ? -32.996 5.337 17.225 1.00 82.81 612 VAL A C 1
ATOM 4589 O O . VAL A 1 612 ? -32.943 4.679 16.190 1.00 82.81 612 VAL A O 1
ATOM 4592 N N . ILE A 1 613 ? -32.046 6.205 17.568 1.00 86.12 613 ILE A N 1
ATOM 4593 C CA . ILE A 1 613 ? -30.743 6.302 16.909 1.00 86.12 613 ILE A CA 1
ATOM 4594 C C . ILE A 1 613 ? -29.682 5.923 17.937 1.00 86.12 613 ILE A C 1
ATOM 4596 O O . ILE A 1 613 ? -29.573 6.567 18.984 1.00 86.12 613 ILE A O 1
ATOM 4600 N N . ILE A 1 614 ? -28.865 4.921 17.627 1.00 84.19 614 ILE A N 1
ATOM 4601 C CA . ILE A 1 614 ? -27.701 4.564 18.442 1.00 84.19 614 ILE A CA 1
ATOM 4602 C C . ILE A 1 614 ? -26.466 5.152 17.766 1.00 84.19 614 ILE A C 1
ATOM 4604 O O . ILE A 1 614 ? -26.060 4.709 16.694 1.00 84.19 614 ILE A O 1
ATOM 4608 N N . GLN A 1 615 ? -25.867 6.171 18.379 1.00 87.94 615 GLN A N 1
ATOM 4609 C CA . GLN A 1 615 ? -24.598 6.720 17.906 1.00 87.94 615 GLN A CA 1
ATOM 4610 C C . GLN A 1 615 ? -23.439 6.007 18.594 1.00 87.94 615 GLN A C 1
ATOM 4612 O O . GLN A 1 615 ? -23.404 5.949 19.820 1.00 87.94 615 GLN A O 1
ATOM 4617 N N . VAL A 1 616 ? -22.494 5.504 17.807 1.00 87.62 616 VAL A N 1
ATOM 4618 C CA . VAL A 1 616 ? -21.281 4.829 18.272 1.00 87.62 616 VAL A CA 1
ATOM 4619 C C . VAL A 1 616 ? -20.096 5.730 17.965 1.00 87.62 616 VAL A C 1
ATOM 4621 O O . VAL A 1 616 ? -19.777 5.938 16.800 1.00 87.62 616 VAL A O 1
ATOM 4624 N N . ASN A 1 617 ? -19.446 6.268 18.995 1.00 89.44 617 ASN A N 1
ATOM 4625 C CA . ASN A 1 617 ? -18.337 7.210 18.857 1.00 89.44 617 ASN A CA 1
ATOM 4626 C C . ASN A 1 617 ? -17.075 6.659 19.545 1.00 89.44 617 ASN A C 1
ATOM 4628 O O . ASN A 1 617 ? -17.014 6.637 20.776 1.00 89.44 617 ASN A O 1
ATOM 4632 N N . PRO A 1 618 ? -16.046 6.235 18.795 1.00 89.88 618 PRO A N 1
ATOM 4633 C CA . PRO A 1 618 ? -14.774 5.826 19.382 1.00 89.88 618 PRO A CA 1
ATOM 4634 C C . PRO A 1 618 ? -13.981 7.032 19.896 1.00 89.88 618 PRO A C 1
ATOM 4636 O O . PRO A 1 618 ? -13.490 7.855 19.122 1.00 89.88 618 PRO A O 1
ATOM 4639 N N . VAL A 1 619 ? -13.820 7.125 21.215 1.00 91.19 619 VAL A N 1
ATOM 4640 C CA . VAL A 1 619 ? -13.065 8.198 21.884 1.00 91.19 619 VAL A CA 1
ATOM 4641 C C . VAL A 1 619 ? -11.556 7.957 21.778 1.00 91.19 619 VAL A C 1
ATOM 4643 O O . VAL A 1 619 ? -10.778 8.903 21.630 1.00 91.19 619 VAL A O 1
ATOM 4646 N N . LEU A 1 620 ? -11.144 6.688 21.822 1.00 91.25 620 LEU A N 1
ATOM 4647 C CA . LEU A 1 620 ? -9.771 6.235 21.601 1.00 91.25 620 LEU A CA 1
ATOM 4648 C C . LEU A 1 620 ? -9.643 5.541 20.245 1.00 91.25 620 LEU A C 1
ATOM 4650 O O . LEU A 1 620 ? -10.574 4.875 19.790 1.00 91.25 620 LEU A O 1
ATOM 4654 N N . THR A 1 621 ? -8.467 5.660 19.624 1.00 90.81 621 THR A N 1
ATOM 4655 C CA . THR A 1 621 ? -8.162 4.870 18.426 1.00 90.81 621 THR A CA 1
ATOM 4656 C C . THR A 1 621 ? -8.152 3.380 18.781 1.00 90.81 621 THR A C 1
ATOM 4658 O O . THR A 1 621 ? -7.525 3.013 19.782 1.00 90.81 621 THR A O 1
ATOM 4661 N N . PRO A 1 622 ? -8.793 2.519 17.970 1.00 88.56 622 PRO A N 1
ATOM 4662 C CA . PRO A 1 622 ? -8.670 1.074 18.114 1.00 88.56 622 PRO A CA 1
ATOM 4663 C C . PRO A 1 622 ? -7.221 0.634 17.919 1.00 88.56 622 PRO A C 1
ATOM 4665 O O . PRO A 1 622 ? -6.478 1.265 17.158 1.00 88.56 622 PRO A O 1
ATOM 4668 N N . ALA A 1 623 ? -6.839 -0.451 18.584 1.00 89.56 623 ALA A N 1
ATOM 4669 C CA . ALA A 1 623 ? -5.528 -1.065 18.444 1.00 89.56 623 ALA A CA 1
ATOM 4670 C C . ALA A 1 623 ? -5.672 -2.536 18.034 1.00 89.56 623 ALA A C 1
ATOM 4672 O O . ALA A 1 623 ? -6.549 -3.247 18.518 1.00 89.56 623 ALA A O 1
ATOM 4673 N N . LEU A 1 624 ? -4.815 -2.978 17.115 1.00 89.75 624 LEU A N 1
ATOM 4674 C CA . LEU A 1 624 ? -4.830 -4.314 16.535 1.00 89.75 624 LEU A CA 1
ATOM 4675 C C . LEU A 1 624 ? -3.445 -4.937 16.620 1.00 89.75 624 LEU A C 1
ATOM 4677 O O . LEU A 1 624 ? -2.440 -4.322 16.257 1.00 89.75 624 LEU A O 1
ATOM 4681 N N . ARG A 1 625 ? -3.387 -6.199 17.024 1.00 90.69 625 ARG A N 1
ATOM 4682 C CA . ARG A 1 625 ? -2.170 -7.008 16.941 1.00 90.69 625 ARG A CA 1
ATOM 4683 C C . ARG A 1 625 ? -2.511 -8.418 16.502 1.00 90.69 625 ARG A C 1
ATOM 4685 O O . ARG A 1 625 ? -3.634 -8.869 16.698 1.00 90.69 625 ARG A O 1
ATOM 4692 N N . PHE A 1 626 ? -1.544 -9.106 15.913 1.00 91.00 626 PHE A N 1
ATOM 4693 C CA . PHE A 1 626 ? -1.695 -10.537 15.697 1.00 91.00 626 PHE A CA 1
ATOM 4694 C C . PHE A 1 626 ? -1.554 -11.274 17.028 1.00 91.00 626 PHE A C 1
ATOM 4696 O O . PHE A 1 626 ? -0.699 -10.926 17.849 1.00 91.00 626 PHE A O 1
ATOM 4703 N N . ALA A 1 627 ? -2.406 -12.269 17.242 1.00 89.75 627 ALA A N 1
ATOM 4704 C CA . ALA A 1 627 ? -2.286 -13.183 18.359 1.00 89.75 627 ALA A CA 1
ATOM 4705 C C . ALA A 1 627 ? -1.003 -14.025 18.220 1.00 89.75 627 ALA A C 1
ATOM 4707 O O . ALA A 1 627 ? -0.549 -14.283 17.098 1.00 89.75 627 ALA A O 1
ATOM 4708 N N . PRO A 1 628 ? -0.406 -14.470 19.340 1.00 88.94 628 PRO A N 1
ATOM 4709 C CA . PRO A 1 628 ? 0.667 -15.452 19.300 1.00 88.94 628 PRO A CA 1
ATOM 4710 C C . PRO A 1 628 ? 0.227 -16.731 18.580 1.00 88.94 628 PRO A C 1
ATOM 4712 O O . PRO A 1 628 ? -0.895 -17.200 18.759 1.00 88.94 628 PRO A O 1
ATOM 4715 N N . LEU A 1 629 ? 1.137 -17.298 17.794 1.00 91.44 629 LEU A N 1
ATOM 4716 C CA . LEU A 1 629 ? 0.934 -18.551 17.068 1.00 91.44 629 LEU A CA 1
ATOM 4717 C C . LEU A 1 629 ? 1.049 -19.767 17.997 1.00 91.44 629 LEU A C 1
ATOM 4719 O O . LEU A 1 629 ? 1.643 -19.685 19.075 1.00 91.44 629 LEU A O 1
ATOM 4723 N N . ALA A 1 630 ? 0.533 -20.920 17.565 1.00 88.19 630 ALA A N 1
ATOM 4724 C CA . ALA A 1 630 ? 0.501 -22.140 18.371 1.00 88.19 630 ALA A CA 1
ATOM 4725 C C . ALA A 1 630 ? 1.895 -22.746 18.650 1.00 88.19 630 ALA A C 1
ATOM 4727 O O . ALA A 1 630 ? 2.035 -23.578 19.549 1.00 88.19 630 ALA A O 1
ATOM 4728 N N . GLY A 1 631 ? 2.936 -22.356 17.900 1.00 82.81 631 GLY A N 1
ATOM 4729 C CA . GLY A 1 631 ? 4.330 -22.732 18.174 1.00 82.81 631 GLY A CA 1
ATOM 4730 C C . GLY A 1 631 ? 4.747 -24.134 17.702 1.00 82.81 631 GLY A C 1
ATOM 4731 O O . GLY A 1 631 ? 5.728 -24.681 18.207 1.00 82.81 631 GLY A O 1
ATOM 4732 N N . GLY A 1 632 ? 4.015 -24.739 16.759 1.00 85.44 632 GLY A N 1
ATOM 4733 C CA . GLY A 1 632 ? 4.223 -26.119 16.292 1.00 85.44 632 GLY A CA 1
ATOM 4734 C C . GLY A 1 632 ? 4.898 -26.277 14.920 1.00 85.44 632 GLY A C 1
ATOM 4735 O O . GLY A 1 632 ? 5.253 -25.311 14.247 1.00 85.44 632 GLY A O 1
ATOM 4736 N N . ALA A 1 633 ? 5.044 -27.534 14.483 1.00 82.31 633 ALA A N 1
ATOM 4737 C CA . ALA A 1 633 ? 5.389 -27.866 13.100 1.00 82.31 633 ALA A CA 1
ATOM 4738 C C . ALA A 1 633 ? 4.119 -27.796 12.239 1.00 82.31 633 ALA A C 1
ATOM 4740 O O . ALA A 1 633 ? 3.234 -28.639 12.371 1.00 82.31 633 ALA A O 1
ATOM 4741 N N . GLY A 1 634 ? 4.012 -26.787 11.378 1.00 90.94 634 GLY A N 1
ATOM 4742 C CA . GLY A 1 634 ? 2.833 -26.587 10.543 1.00 90.94 634 GLY A CA 1
ATOM 4743 C C . GLY A 1 634 ? 2.703 -25.153 10.053 1.00 90.94 634 GLY A C 1
ATOM 4744 O O . GLY A 1 634 ? 3.634 -24.354 10.171 1.00 90.94 634 GLY A O 1
ATOM 4745 N N . THR A 1 635 ? 1.537 -24.855 9.491 1.00 93.44 635 THR A N 1
ATOM 4746 C CA . THR A 1 635 ? 1.169 -23.513 9.048 1.00 93.44 635 THR A CA 1
ATOM 4747 C C . THR A 1 635 ? -0.191 -23.142 9.614 1.00 93.44 635 THR A C 1
ATOM 4749 O O . THR A 1 635 ? -1.103 -23.969 9.573 1.00 93.44 635 THR A O 1
ATOM 4752 N N . GLU A 1 636 ? -0.363 -21.902 10.044 1.00 92.69 636 GLU A N 1
ATOM 4753 C CA . GLU A 1 636 ? -1.634 -21.372 10.532 1.00 92.69 636 GLU A CA 1
ATOM 4754 C C . GLU A 1 636 ? -1.842 -19.930 10.062 1.00 92.69 636 GLU A C 1
ATOM 4756 O O . GLU A 1 636 ? -0.902 -19.255 9.638 1.00 92.69 636 GLU A O 1
ATOM 4761 N N . LYS A 1 637 ? -3.089 -19.461 10.081 1.00 90.50 637 LYS A N 1
ATOM 4762 C CA . LYS A 1 637 ? -3.389 -18.048 9.843 1.00 90.50 637 LYS A CA 1
ATOM 4763 C C . LYS A 1 637 ? -3.359 -17.325 11.190 1.00 90.50 637 LYS A C 1
ATOM 4765 O O . LYS A 1 637 ? -3.980 -17.833 12.118 1.00 90.50 637 LYS A O 1
ATOM 4770 N N . PRO A 1 638 ? -2.666 -16.182 11.318 1.00 89.31 638 PRO A N 1
ATOM 4771 C CA . PRO A 1 638 ? -2.652 -15.453 12.577 1.00 89.31 638 PRO A CA 1
ATOM 4772 C C . PRO A 1 638 ? -4.041 -14.912 12.907 1.00 89.31 638 PRO A C 1
ATOM 4774 O O . PRO A 1 638 ? -4.623 -14.176 12.106 1.00 89.31 638 PRO A O 1
ATOM 4777 N N . ASP A 1 639 ? -4.531 -15.225 14.102 1.00 90.06 639 ASP A N 1
ATOM 4778 C CA . ASP A 1 639 ? -5.694 -14.543 14.660 1.00 90.06 639 ASP A CA 1
ATOM 4779 C C . ASP A 1 639 ? -5.342 -13.082 14.989 1.00 90.06 639 ASP A C 1
ATOM 4781 O O . ASP A 1 639 ? -4.178 -12.692 15.122 1.00 90.06 639 ASP A O 1
ATOM 4785 N N . LEU A 1 640 ? -6.365 -12.250 15.115 1.00 89.62 640 LEU A N 1
ATOM 4786 C CA . LEU A 1 640 ? -6.281 -10.852 15.502 1.00 89.62 640 LEU A CA 1
ATOM 4787 C C . LEU A 1 640 ? -6.766 -10.679 16.936 1.00 89.62 640 LEU A C 1
ATOM 4789 O O . LEU A 1 640 ? -7.774 -11.247 17.340 1.00 89.62 640 LEU A O 1
ATOM 4793 N N . ILE A 1 641 ? -6.081 -9.825 17.683 1.00 89.06 641 ILE A N 1
ATOM 4794 C CA . ILE A 1 641 ? -6.571 -9.260 18.935 1.00 89.06 641 ILE A CA 1
ATOM 4795 C C . ILE A 1 641 ? -6.947 -7.813 18.638 1.00 89.06 641 ILE A C 1
ATOM 4797 O O . ILE A 1 641 ? -6.104 -7.022 18.200 1.00 89.06 641 ILE A O 1
ATOM 4801 N N . LEU A 1 642 ? -8.224 -7.501 18.833 1.00 87.12 642 LEU A N 1
ATOM 4802 C CA . LEU A 1 642 ? -8.825 -6.202 18.580 1.00 87.12 642 LEU A CA 1
ATOM 4803 C C . LEU A 1 642 ? -9.208 -5.547 19.905 1.00 87.12 642 LEU A C 1
ATOM 4805 O O . LEU A 1 642 ? -10.102 -6.028 20.601 1.00 87.12 642 LEU A O 1
ATOM 4809 N N . ASP A 1 643 ? -8.588 -4.406 20.187 1.00 86.56 643 ASP A N 1
ATOM 4810 C CA . ASP A 1 643 ? -8.853 -3.609 21.379 1.00 86.56 643 ASP A CA 1
ATOM 4811 C C . ASP A 1 643 ? -9.565 -2.309 20.989 1.00 86.56 643 ASP A C 1
ATOM 4813 O O . ASP A 1 643 ? -8.982 -1.419 20.358 1.00 86.56 643 ASP A O 1
ATOM 4817 N N . TRP A 1 644 ? -10.822 -2.160 21.409 1.00 84.38 644 TRP A N 1
ATOM 4818 C CA . TRP A 1 644 ? -11.495 -0.864 21.441 1.00 84.38 644 TRP A CA 1
ATOM 4819 C C . TRP A 1 644 ? -11.440 -0.321 22.857 1.00 84.38 644 TRP A C 1
ATOM 4821 O O . TRP A 1 644 ? -12.219 -0.705 23.732 1.00 84.38 644 TRP A O 1
ATOM 4831 N N . GLY A 1 645 ? -10.489 0.586 23.068 1.00 81.56 645 GLY A N 1
ATOM 4832 C CA . GLY A 1 645 ? -10.218 1.138 24.385 1.00 81.56 645 GLY A CA 1
ATOM 4833 C C . GLY A 1 645 ? -11.402 1.905 24.973 1.00 81.56 645 GLY A C 1
ATOM 4834 O O . GLY A 1 645 ? -11.743 1.694 26.127 1.00 81.56 645 GLY A O 1
ATOM 4835 N N . ASP A 1 646 ? -12.049 2.788 24.217 1.00 87.81 646 ASP A N 1
ATOM 4836 C CA . ASP A 1 646 ? -13.152 3.602 24.742 1.00 87.81 646 ASP A CA 1
ATOM 4837 C C . ASP A 1 646 ? -14.135 3.956 23.623 1.00 87.81 646 ASP A C 1
ATOM 4839 O O . ASP A 1 646 ? -13.806 4.706 22.698 1.00 87.81 646 ASP A O 1
ATOM 4843 N N . LEU A 1 647 ? -15.328 3.374 23.705 1.00 87.88 647 LEU A N 1
ATOM 4844 C CA . LEU A 1 647 ? -16.470 3.623 22.838 1.00 87.88 647 LEU A CA 1
ATOM 4845 C C . LEU A 1 647 ? -17.561 4.324 23.640 1.00 87.88 647 LEU A C 1
ATOM 4847 O O . LEU A 1 647 ? -18.061 3.785 24.626 1.00 87.88 647 LEU A O 1
ATOM 4851 N N . GLU A 1 648 ? -17.990 5.491 23.176 1.00 89.12 648 GLU A N 1
ATOM 4852 C CA . GLU A 1 648 ? -19.177 6.160 23.690 1.00 89.12 648 GLU A CA 1
ATOM 4853 C C . GLU A 1 648 ? -20.389 5.796 22.827 1.00 89.12 648 GLU A C 1
ATOM 4855 O O . GLU A 1 648 ? -20.446 6.100 21.635 1.00 89.12 648 GLU A O 1
ATOM 4860 N N . LEU A 1 649 ? -21.376 5.156 23.446 1.00 87.75 649 LEU A N 1
ATOM 4861 C CA . LEU A 1 649 ? -22.676 4.862 22.866 1.00 87.75 649 LEU A CA 1
ATOM 4862 C C . LEU A 1 649 ? -23.681 5.909 23.356 1.00 87.75 649 LEU A C 1
ATOM 4864 O O . LEU A 1 649 ? -23.936 6.033 24.557 1.00 87.75 649 LEU A O 1
ATOM 4868 N N . VAL A 1 650 ? -24.276 6.662 22.435 1.00 88.75 650 VAL A N 1
ATOM 4869 C CA . VAL A 1 650 ? -25.323 7.645 22.740 1.00 88.75 650 VAL A CA 1
ATOM 4870 C C . VAL A 1 650 ? -26.639 7.143 22.169 1.00 88.75 650 VAL A C 1
ATOM 4872 O O . VAL A 1 650 ? -26.826 7.124 20.953 1.00 88.75 650 VAL A O 1
ATOM 4875 N N . ILE A 1 651 ? -27.562 6.762 23.051 1.00 85.69 651 ILE A N 1
ATOM 4876 C CA . ILE A 1 651 ? -28.910 6.344 22.667 1.00 85.69 651 ILE A CA 1
ATOM 4877 C C . ILE A 1 651 ? -29.780 7.595 22.589 1.00 85.69 651 ILE A C 1
ATOM 4879 O O . ILE A 1 651 ? -29.969 8.295 23.590 1.00 85.69 651 ILE A O 1
ATOM 4883 N N . LYS A 1 652 ? -30.303 7.887 21.400 1.00 87.00 652 LYS A N 1
ATOM 4884 C CA . LYS A 1 652 ? -31.163 9.041 21.135 1.00 87.00 652 LYS A CA 1
ATOM 4885 C C . LYS A 1 652 ? -32.550 8.597 20.700 1.00 87.00 652 LYS A C 1
ATOM 4887 O O . LYS A 1 652 ? -32.669 7.643 19.942 1.00 87.00 652 LYS A O 1
ATOM 4892 N N . GLY A 1 653 ? -33.571 9.324 21.136 1.00 86.25 653 GLY A N 1
ATOM 4893 C CA . GLY A 1 653 ? -34.896 9.273 20.526 1.00 86.25 653 GLY A CA 1
ATOM 4894 C C . GLY A 1 653 ? -34.995 10.301 19.401 1.00 86.25 653 GLY A C 1
ATOM 4895 O O . GLY A 1 653 ? -34.394 11.380 19.486 1.00 86.25 653 GLY A O 1
ATOM 4896 N N . LYS A 1 654 ? -35.729 9.963 18.345 1.00 87.25 654 LYS A N 1
ATOM 4897 C CA . LYS A 1 654 ? -35.989 10.799 17.176 1.00 87.25 654 LYS A CA 1
ATOM 4898 C C . LYS A 1 654 ? -37.495 10.931 16.981 1.00 87.25 654 LYS A C 1
ATOM 4900 O O . LYS A 1 654 ? -38.190 9.942 16.769 1.00 87.25 654 LYS A O 1
ATOM 4905 N N . LYS A 1 655 ? -37.969 12.174 17.013 1.00 83.69 655 LYS A N 1
ATOM 4906 C CA . LYS A 1 655 ? -39.377 12.509 16.802 1.00 83.69 655 LYS A CA 1
ATOM 4907 C C . LYS A 1 655 ? -39.739 12.556 15.313 1.00 83.69 655 LYS A C 1
ATOM 4909 O O . LYS A 1 655 ? -38.853 12.761 14.475 1.00 83.69 655 LYS A O 1
ATOM 4914 N N . PRO A 1 656 ? -41.040 12.475 14.966 1.00 82.38 656 PRO A N 1
ATOM 4915 C CA . PRO A 1 656 ? -41.514 12.621 13.586 1.00 82.38 656 PRO A CA 1
ATOM 4916 C C . PRO A 1 656 ? -41.115 13.942 12.903 1.00 82.38 656 PRO A C 1
ATOM 4918 O O . PRO A 1 656 ? -41.048 14.009 11.679 1.00 82.38 656 PRO A O 1
ATOM 4921 N N . ASP A 1 657 ? -40.817 14.993 13.676 1.00 81.56 657 ASP A N 1
ATOM 4922 C CA . ASP A 1 657 ? -40.328 16.291 13.186 1.00 81.56 657 ASP A CA 1
ATOM 4923 C C . ASP A 1 657 ? -38.800 16.337 12.947 1.00 81.56 657 ASP A C 1
ATOM 4925 O O . ASP A 1 657 ? -38.249 17.402 12.668 1.00 81.56 657 ASP A O 1
ATOM 4929 N N . ASN A 1 658 ? -38.118 15.187 13.034 1.00 82.00 658 ASN A N 1
ATOM 4930 C CA . ASN A 1 658 ? -36.662 15.002 12.987 1.00 82.00 658 ASN A CA 1
ATOM 4931 C C . ASN A 1 658 ? -35.871 15.602 14.163 1.00 82.00 658 ASN A C 1
ATOM 4933 O O . ASN A 1 658 ? -34.637 15.556 14.137 1.00 82.00 658 ASN A O 1
ATOM 4937 N N . SER A 1 659 ? -36.517 16.123 15.210 1.00 85.50 659 SER A N 1
ATOM 4938 C CA . SER A 1 659 ? -35.797 16.522 16.420 1.00 85.50 659 SER A CA 1
ATOM 4939 C C . SER A 1 659 ? -35.259 15.293 17.165 1.00 85.50 659 SER A C 1
ATOM 4941 O O . SER A 1 659 ? -35.923 14.260 17.267 1.00 85.50 659 SER A O 1
ATOM 4943 N N . THR A 1 660 ? -34.027 15.391 17.676 1.00 87.44 660 THR A N 1
ATOM 4944 C CA . THR A 1 660 ? -33.376 14.305 18.427 1.00 87.44 660 THR A CA 1
ATOM 4945 C C . THR A 1 660 ? -33.113 14.706 19.869 1.00 87.44 660 THR A C 1
ATOM 4947 O O . THR A 1 660 ? -32.660 15.824 20.117 1.00 87.44 660 THR A O 1
ATOM 4950 N N . TYR A 1 661 ? -33.289 13.776 20.802 1.00 84.62 661 TYR A N 1
ATOM 4951 C CA . TYR A 1 661 ? -33.010 13.963 22.227 1.00 84.62 661 TYR A CA 1
ATOM 4952 C C . TYR A 1 661 ? -32.223 12.776 22.788 1.00 84.62 661 TYR A C 1
ATOM 4954 O O . TYR A 1 661 ? -32.387 11.645 22.341 1.00 84.62 661 TYR A O 1
ATOM 4962 N N . THR A 1 662 ? -31.342 13.017 23.759 1.00 85.50 662 THR A N 1
ATOM 4963 C CA . THR A 1 662 ? -30.515 11.962 24.369 1.00 85.50 662 THR A CA 1
ATOM 4964 C C . THR A 1 662 ? -31.300 11.241 25.454 1.00 85.50 662 THR A C 1
ATOM 4966 O O . THR A 1 662 ? -31.687 11.877 26.426 1.00 85.50 662 THR A O 1
ATOM 4969 N N . ILE A 1 663 ? -31.476 9.927 25.331 1.00 81.75 663 ILE A N 1
ATOM 4970 C CA . ILE A 1 663 ? -32.094 9.080 26.360 1.00 81.75 663 ILE A CA 1
ATOM 4971 C C . ILE A 1 663 ? -31.057 8.731 27.428 1.00 81.75 663 ILE A C 1
ATOM 4973 O O . ILE A 1 663 ? -31.269 8.984 28.612 1.00 81.75 663 ILE A O 1
ATOM 4977 N N . THR A 1 664 ? -29.923 8.169 27.003 1.00 84.31 664 THR A N 1
ATOM 4978 C CA . THR A 1 664 ? -28.818 7.799 27.892 1.00 84.31 664 THR A CA 1
ATOM 4979 C C . THR A 1 664 ? -27.491 7.728 27.135 1.00 84.31 664 THR A C 1
ATOM 4981 O O . THR A 1 664 ? -27.470 7.539 25.913 1.00 84.31 664 THR A O 1
ATOM 4984 N N . ARG A 1 665 ? -26.378 7.876 27.859 1.00 88.12 665 ARG A N 1
ATOM 4985 C CA . ARG A 1 665 ? -25.017 7.642 27.367 1.00 88.12 665 ARG A CA 1
ATOM 4986 C C . ARG A 1 665 ? -24.364 6.495 28.115 1.00 88.12 665 ARG A C 1
ATOM 4988 O O . ARG A 1 665 ? -24.474 6.384 29.335 1.00 88.12 665 ARG A O 1
ATOM 4995 N N . ILE A 1 666 ? -23.640 5.677 27.373 1.00 87.12 666 ILE A N 1
ATOM 4996 C CA . ILE A 1 666 ? -22.963 4.488 27.870 1.00 87.12 666 ILE A CA 1
ATOM 4997 C C . ILE A 1 666 ? -21.530 4.528 27.347 1.00 87.12 666 ILE A C 1
ATOM 4999 O O . ILE A 1 666 ? -21.307 4.887 26.194 1.00 87.12 666 ILE A O 1
ATOM 5003 N N . ARG A 1 667 ? -20.558 4.161 28.177 1.00 88.06 667 ARG A N 1
ATOM 5004 C CA . ARG A 1 667 ? -19.197 3.867 27.732 1.00 88.06 667 ARG A CA 1
ATOM 5005 C C . ARG A 1 667 ? -18.944 2.379 27.764 1.00 88.06 667 ARG A C 1
ATOM 5007 O O . ARG A 1 667 ? -19.447 1.680 28.642 1.00 88.06 667 ARG A O 1
ATOM 5014 N N . THR A 1 668 ? -18.192 1.903 26.787 1.00 86.25 668 THR A N 1
ATOM 5015 C CA . THR A 1 668 ? -17.767 0.514 26.744 1.00 86.25 668 THR A CA 1
ATOM 5016 C C . THR A 1 668 ? -16.332 0.401 26.255 1.00 86.25 668 THR A C 1
ATOM 5018 O O . THR A 1 668 ? -15.906 1.130 25.358 1.00 86.25 668 THR A O 1
ATOM 5021 N N . SER A 1 669 ? -15.580 -0.511 26.859 1.00 87.81 669 SER A N 1
ATOM 5022 C CA . SER A 1 669 ? -14.346 -1.045 26.283 1.00 87.81 669 SER A CA 1
ATOM 5023 C C . SER A 1 669 ? -14.594 -2.482 25.878 1.00 87.81 669 SER A C 1
ATOM 5025 O O . SER A 1 669 ? -15.284 -3.206 26.600 1.00 87.81 669 SER A O 1
ATOM 5027 N N . LEU A 1 670 ? -13.969 -2.915 24.787 1.00 83.94 670 LEU A N 1
ATOM 5028 C CA . LEU A 1 670 ? -13.949 -4.320 24.404 1.00 83.94 670 LEU A CA 1
ATOM 5029 C C . LEU A 1 670 ? -12.552 -4.741 23.948 1.00 83.94 670 LEU A C 1
ATOM 5031 O O . LEU A 1 670 ? -11.864 -3.994 23.257 1.00 83.94 670 LEU A O 1
ATOM 5035 N N . ALA A 1 671 ? -12.169 -5.950 24.330 1.00 86.12 671 ALA A N 1
ATOM 5036 C CA . ALA A 1 671 ? -11.014 -6.666 23.820 1.00 86.12 671 ALA A CA 1
ATOM 5037 C C . ALA A 1 671 ? -11.524 -8.010 23.301 1.00 86.12 671 ALA A C 1
ATOM 5039 O O . ALA A 1 671 ? -12.157 -8.765 24.046 1.00 86.12 671 ALA A O 1
ATOM 5040 N N . ALA A 1 672 ? -11.311 -8.290 22.022 1.00 85.44 672 ALA A N 1
ATOM 5041 C CA . ALA A 1 672 ? -11.847 -9.484 21.387 1.00 85.44 672 ALA A CA 1
ATOM 5042 C C . ALA A 1 672 ? -10.813 -10.161 20.494 1.00 85.44 672 ALA A C 1
ATOM 5044 O O . ALA A 1 672 ? -10.051 -9.494 19.790 1.00 85.44 672 ALA A O 1
ATOM 5045 N N . ALA A 1 673 ? -10.827 -11.492 20.499 1.00 88.19 673 ALA A N 1
ATOM 5046 C CA . ALA A 1 673 ? -10.183 -12.264 19.451 1.00 88.19 673 ALA A CA 1
ATOM 5047 C C . ALA A 1 673 ? -11.004 -12.177 18.157 1.00 88.19 673 ALA A C 1
ATOM 5049 O O . ALA A 1 673 ? -12.227 -12.019 18.177 1.00 88.19 673 ALA A O 1
ATOM 5050 N N . GLY A 1 674 ? -10.336 -12.298 17.021 1.00 87.44 674 GLY A N 1
ATOM 5051 C CA . GLY A 1 674 ? -10.977 -12.327 15.721 1.00 87.44 674 GLY A CA 1
ATOM 5052 C C . GLY A 1 674 ? -10.050 -12.835 14.632 1.00 87.44 674 GLY A C 1
ATOM 5053 O O . GLY A 1 674 ? -8.920 -13.229 14.889 1.00 87.44 674 GLY A O 1
ATOM 5054 N N . SER A 1 675 ? -10.522 -12.797 13.398 1.00 86.88 675 SER A N 1
ATOM 5055 C CA . SER A 1 675 ? -9.758 -13.157 12.211 1.00 86.88 675 SER A CA 1
ATOM 5056 C C . SER A 1 675 ? -10.055 -12.172 11.085 1.00 86.88 675 SER A C 1
ATOM 5058 O O . SER A 1 675 ? -11.110 -11.531 11.059 1.00 86.88 675 SER A O 1
ATOM 5060 N N . ALA A 1 676 ? -9.104 -12.021 10.163 1.00 84.94 676 ALA A N 1
ATOM 5061 C CA . ALA A 1 676 ? -9.306 -11.277 8.929 1.00 84.94 676 ALA A CA 1
ATOM 5062 C C . ALA A 1 676 ? -8.825 -12.099 7.737 1.00 84.94 676 ALA A C 1
ATOM 5064 O O . ALA A 1 676 ? -7.697 -12.588 7.732 1.00 84.94 676 ALA A O 1
ATOM 5065 N N . ASP A 1 677 ? -9.672 -12.215 6.719 1.00 87.75 677 ASP A N 1
ATOM 5066 C CA . ASP A 1 677 ? -9.419 -13.024 5.535 1.00 87.75 677 ASP A CA 1
ATOM 5067 C C . ASP A 1 677 ? -9.864 -12.313 4.252 1.00 87.75 677 ASP A C 1
ATOM 5069 O O . ASP A 1 677 ? -10.764 -11.477 4.251 1.00 87.75 677 ASP A O 1
ATOM 5073 N N . LEU A 1 678 ? -9.220 -12.650 3.132 1.00 87.44 678 LEU A N 1
ATOM 5074 C CA . LEU A 1 678 ? -9.631 -12.209 1.798 1.00 87.44 678 LEU A CA 1
ATOM 5075 C C . LEU A 1 678 ? -10.280 -13.395 1.091 1.00 87.44 678 LEU A C 1
ATOM 5077 O O . LEU A 1 678 ? -9.616 -14.397 0.816 1.00 87.44 678 LEU A O 1
ATOM 5081 N N . ILE A 1 679 ? -11.582 -13.285 0.833 1.00 87.69 679 ILE A N 1
ATOM 5082 C CA . ILE A 1 679 ? -12.415 -14.373 0.311 1.00 87.69 679 ILE A CA 1
ATOM 5083 C C . ILE A 1 679 ? -13.187 -13.945 -0.938 1.00 87.69 679 ILE A C 1
ATOM 5085 O O . ILE A 1 679 ? -13.219 -12.776 -1.314 1.00 87.69 679 ILE A O 1
ATOM 5089 N N . ALA A 1 680 ? -13.813 -14.902 -1.620 1.00 88.31 680 ALA A N 1
ATOM 5090 C CA . ALA A 1 680 ? -14.767 -14.576 -2.675 1.00 88.31 680 ALA A CA 1
ATOM 5091 C C . ALA A 1 680 ? -16.030 -13.974 -2.050 1.00 88.31 680 ALA A C 1
ATOM 5093 O O . ALA A 1 680 ? -16.561 -14.554 -1.107 1.00 88.31 680 ALA A O 1
ATOM 5094 N N . PHE A 1 681 ? -16.525 -12.858 -2.586 1.00 87.38 681 PHE A N 1
ATOM 5095 C CA . PHE A 1 681 ? -17.792 -12.298 -2.126 1.00 87.38 681 PHE A CA 1
ATOM 5096 C C . PHE A 1 681 ? -18.950 -13.232 -2.495 1.00 87.38 681 PHE A C 1
ATOM 5098 O O . PHE A 1 681 ? -19.083 -13.618 -3.660 1.00 87.38 681 PHE A O 1
ATOM 5105 N N . SER A 1 682 ? -19.793 -13.581 -1.522 1.00 85.38 682 SER A N 1
ATOM 5106 C CA . SER A 1 682 ? -20.920 -14.500 -1.716 1.00 85.38 682 SER A CA 1
ATOM 5107 C C . SER A 1 682 ? -22.025 -13.919 -2.605 1.00 85.38 682 SER A C 1
ATOM 5109 O O . SER A 1 682 ? -22.725 -14.674 -3.279 1.00 85.38 682 SER A O 1
ATOM 5111 N N . ASN A 1 683 ? -22.148 -12.584 -2.655 1.00 83.56 683 ASN A N 1
ATOM 5112 C CA . ASN A 1 683 ? -23.159 -11.840 -3.414 1.00 83.56 683 ASN A CA 1
ATOM 5113 C C . ASN A 1 683 ? -24.593 -12.372 -3.201 1.00 83.56 683 ASN A C 1
ATOM 5115 O O . ASN A 1 683 ? -25.251 -12.784 -4.163 1.00 83.56 683 ASN A O 1
ATOM 5119 N N . PRO A 1 684 ? -25.106 -12.356 -1.957 1.00 79.75 684 PRO A N 1
ATOM 5120 C CA . PRO A 1 684 ? -26.355 -13.032 -1.604 1.00 79.75 684 PRO A CA 1
ATOM 5121 C C . PRO A 1 684 ? -27.581 -12.427 -2.304 1.00 79.75 684 PRO A C 1
ATOM 5123 O O . PRO A 1 684 ? -28.592 -13.104 -2.479 1.00 79.75 684 PRO A O 1
ATOM 5126 N N . THR A 1 685 ? -27.497 -11.169 -2.746 1.00 79.88 685 THR A N 1
ATOM 5127 C CA . THR A 1 685 ? -28.564 -10.481 -3.488 1.00 79.88 685 THR A CA 1
ATOM 5128 C C . THR A 1 685 ? -28.457 -10.638 -5.007 1.00 79.88 685 THR A C 1
ATOM 5130 O O . THR A 1 685 ? -29.330 -10.163 -5.732 1.00 79.88 685 THR A O 1
ATOM 5133 N N . GLY A 1 686 ? -27.408 -11.299 -5.512 1.00 82.50 686 GLY A N 1
ATOM 5134 C CA . GLY A 1 686 ? -27.188 -11.495 -6.945 1.00 82.50 686 GLY A CA 1
ATOM 5135 C C . GLY A 1 686 ? -26.944 -10.194 -7.715 1.00 82.50 686 GLY A C 1
ATOM 5136 O O . GLY A 1 686 ? -27.225 -10.124 -8.911 1.00 82.50 686 GLY A O 1
ATOM 5137 N N . ASN A 1 687 ? -26.441 -9.146 -7.055 1.00 80.94 687 ASN A N 1
ATOM 5138 C CA . ASN A 1 687 ? -26.215 -7.852 -7.688 1.00 80.94 687 ASN A CA 1
ATOM 5139 C C . ASN A 1 687 ? -25.071 -7.957 -8.723 1.00 80.94 687 ASN A C 1
ATOM 5141 O O . ASN A 1 687 ? -23.944 -8.302 -8.348 1.00 80.94 687 ASN A O 1
ATOM 5145 N N . PRO A 1 688 ? -25.305 -7.636 -10.012 1.00 83.50 688 PRO A N 1
ATOM 5146 C CA . PRO A 1 688 ? -24.276 -7.722 -11.052 1.00 83.50 688 PRO A CA 1
ATOM 5147 C C . PRO A 1 688 ? -23.029 -6.872 -10.770 1.00 83.50 688 PRO A C 1
ATOM 5149 O O . PRO A 1 688 ? -21.925 -7.235 -11.184 1.00 83.50 688 PRO A O 1
ATOM 5152 N N . ALA A 1 689 ? -23.175 -5.769 -10.027 1.00 79.19 689 ALA A N 1
ATOM 5153 C CA . ALA A 1 689 ? -22.059 -4.907 -9.645 1.00 79.19 689 ALA A CA 1
ATOM 5154 C C . ALA A 1 689 ? -21.017 -5.637 -8.777 1.00 79.19 689 ALA A C 1
ATOM 5156 O O . ALA A 1 689 ? -19.834 -5.310 -8.852 1.00 79.19 689 ALA A O 1
ATOM 5157 N N . PHE A 1 690 ? -21.432 -6.660 -8.019 1.00 80.00 690 PHE A N 1
ATOM 5158 C CA . PHE A 1 690 ? -20.571 -7.445 -7.125 1.00 80.00 690 PHE A CA 1
ATOM 5159 C C . PHE A 1 690 ? -20.257 -8.852 -7.654 1.00 80.00 690 PHE A C 1
ATOM 5161 O O . PHE A 1 690 ? -19.684 -9.681 -6.952 1.00 80.00 690 PHE A O 1
ATOM 5168 N N . ALA A 1 691 ? -20.622 -9.163 -8.901 1.00 84.69 691 ALA A N 1
ATOM 5169 C CA . ALA A 1 691 ? -20.261 -10.446 -9.498 1.00 84.69 691 ALA A CA 1
ATOM 5170 C C . ALA A 1 691 ? -18.731 -10.581 -9.574 1.00 84.69 691 ALA A C 1
ATOM 5172 O O . ALA A 1 691 ? -18.077 -9.673 -10.071 1.00 84.69 691 ALA A O 1
ATOM 5173 N N . ASN A 1 692 ? -18.157 -11.700 -9.132 1.00 86.81 692 ASN A N 1
ATOM 5174 C CA . ASN A 1 692 ? -16.707 -11.945 -9.175 1.00 86.81 692 ASN A CA 1
ATOM 5175 C C . ASN A 1 692 ? -15.862 -10.905 -8.411 1.00 86.81 692 ASN A C 1
ATOM 5177 O O . ASN A 1 692 ? -14.740 -10.616 -8.814 1.00 86.81 692 ASN A O 1
ATOM 5181 N N . THR A 1 693 ? -16.360 -10.325 -7.318 1.00 86.81 693 THR A N 1
ATOM 5182 C CA . THR A 1 693 ? -15.533 -9.480 -6.439 1.00 86.81 693 THR A CA 1
ATOM 5183 C C . THR A 1 693 ? -14.858 -10.298 -5.343 1.00 86.81 693 THR A C 1
ATOM 5185 O O . THR A 1 693 ? -15.394 -11.301 -4.866 1.00 86.81 693 THR A O 1
ATOM 5188 N N . THR A 1 694 ? -13.685 -9.847 -4.908 1.00 87.62 694 THR A N 1
ATOM 5189 C CA . THR A 1 694 ? -13.093 -10.277 -3.632 1.00 87.62 694 THR A CA 1
ATOM 5190 C C . THR A 1 694 ? -13.753 -9.496 -2.496 1.00 87.62 694 THR A C 1
ATOM 5192 O O . THR A 1 694 ? -14.110 -8.338 -2.694 1.00 87.62 694 THR A O 1
ATOM 5195 N N . ALA A 1 695 ? -13.911 -10.096 -1.321 1.00 86.25 695 ALA A N 1
ATOM 5196 C CA . ALA A 1 695 ? -14.345 -9.433 -0.101 1.00 86.25 695 ALA A CA 1
ATOM 5197 C C . ALA A 1 695 ? -13.284 -9.537 0.999 1.00 86.25 695 ALA A C 1
ATOM 5199 O O . ALA A 1 695 ? -12.607 -10.559 1.126 1.00 86.25 695 ALA A O 1
ATOM 5200 N N . LEU A 1 696 ? -13.164 -8.477 1.798 1.00 85.12 696 LEU A N 1
ATOM 5201 C CA . LEU A 1 696 ? -12.505 -8.526 3.096 1.00 85.12 696 LEU A CA 1
ATOM 5202 C C . LEU A 1 696 ? -13.513 -9.057 4.116 1.00 85.12 696 LEU A C 1
ATOM 5204 O O . LEU A 1 696 ? -14.557 -8.443 4.333 1.00 85.12 696 LEU A O 1
ATOM 5208 N N . GLN A 1 697 ? -13.189 -10.185 4.726 1.00 85.56 697 GLN A N 1
ATOM 5209 C CA . GLN A 1 697 ? -13.909 -10.752 5.851 1.00 85.56 697 GLN A CA 1
ATOM 5210 C C . GLN A 1 697 ? -13.183 -10.382 7.135 1.00 85.56 697 GLN A C 1
ATOM 5212 O O . GLN A 1 697 ? -11.984 -10.619 7.254 1.00 85.56 697 GLN A O 1
ATOM 5217 N N . VAL A 1 698 ? -13.911 -9.829 8.100 1.00 81.38 698 VAL A N 1
ATOM 5218 C CA . VAL A 1 698 ? -13.450 -9.686 9.480 1.00 81.38 698 VAL A CA 1
ATOM 5219 C C . VAL A 1 698 ? -14.484 -10.330 10.386 1.00 81.38 698 VAL A C 1
ATOM 5221 O O . VAL A 1 698 ? -15.669 -10.001 10.325 1.00 81.38 698 VAL A O 1
ATOM 5224 N N . GLN A 1 699 ? -14.030 -11.247 11.230 1.00 83.38 699 GLN A N 1
ATOM 5225 C CA . GLN A 1 699 ? -14.882 -11.955 12.172 1.00 83.38 699 GLN A CA 1
ATOM 5226 C C . GLN A 1 699 ? -14.353 -11.753 13.585 1.00 83.38 699 GLN A C 1
ATOM 5228 O O . GLN A 1 699 ? -13.202 -12.050 13.871 1.00 83.38 699 GLN A O 1
ATOM 5233 N N . ILE A 1 700 ? -15.205 -11.259 14.472 1.00 83.31 700 ILE A N 1
ATOM 5234 C CA . ILE A 1 700 ? -14.951 -11.154 15.907 1.00 83.31 700 ILE A CA 1
ATOM 5235 C C . ILE A 1 700 ? -15.521 -12.409 16.569 1.00 83.31 700 ILE A C 1
ATOM 5237 O O . ILE A 1 700 ? -16.677 -12.764 16.322 1.00 83.31 700 ILE A O 1
ATOM 5241 N N . ASP A 1 701 ? -14.738 -13.079 17.409 1.00 83.25 701 ASP A N 1
ATOM 5242 C CA . ASP A 1 701 ? -15.193 -14.235 18.177 1.00 83.25 701 ASP A CA 1
ATOM 5243 C C . ASP A 1 701 ? -15.950 -13.773 19.438 1.00 83.25 701 ASP A C 1
ATOM 5245 O O . ASP A 1 701 ? -15.336 -13.263 20.381 1.00 83.25 701 ASP A O 1
ATOM 5249 N N . PRO A 1 702 ? -17.283 -13.959 19.509 1.00 74.75 702 PRO A N 1
ATOM 5250 C CA . PRO A 1 702 ? -18.069 -13.535 20.665 1.00 74.75 702 PRO A CA 1
ATOM 5251 C C . PRO A 1 702 ? -17.778 -14.356 21.932 1.00 74.75 702 PRO A C 1
ATOM 5253 O O . PRO A 1 702 ? -18.116 -13.912 23.033 1.00 74.75 702 PRO A O 1
ATOM 5256 N N . ASN A 1 703 ? -17.184 -15.550 21.799 1.00 79.38 703 ASN A N 1
ATOM 5257 C CA . ASN A 1 703 ? -16.866 -16.418 22.934 1.00 79.38 703 ASN A CA 1
ATOM 5258 C C . ASN A 1 703 ? -15.564 -15.999 23.622 1.00 79.38 703 ASN A C 1
ATOM 5260 O O . ASN A 1 703 ? -15.441 -16.150 24.835 1.00 79.38 703 ASN A O 1
ATOM 5264 N N . ASN A 1 704 ? -14.634 -15.424 22.859 1.00 78.94 704 ASN A N 1
ATOM 5265 C CA . ASN A 1 704 ? -13.331 -14.949 23.317 1.00 78.94 704 ASN A CA 1
ATOM 5266 C C . ASN A 1 704 ? -13.287 -13.413 23.332 1.00 78.94 704 ASN A C 1
ATOM 5268 O O . ASN A 1 704 ? -12.391 -12.784 22.764 1.00 78.94 704 ASN A O 1
ATOM 5272 N N . MET A 1 705 ? -14.284 -12.811 23.985 1.00 80.38 705 MET A N 1
ATOM 5273 C CA . MET A 1 705 ? -14.394 -11.367 24.169 1.00 80.38 705 MET A CA 1
ATOM 5274 C C . MET A 1 705 ? -14.542 -11.007 25.646 1.00 80.38 705 MET A C 1
ATOM 5276 O O . MET A 1 705 ? -15.417 -11.522 26.352 1.00 80.38 705 MET A O 1
ATOM 5280 N N . TYR A 1 706 ? -13.749 -10.026 26.059 1.00 83.44 706 TYR A N 1
ATOM 5281 C CA . TYR A 1 706 ? -13.872 -9.317 27.322 1.00 83.44 706 TYR A CA 1
ATOM 5282 C C . TYR A 1 706 ? -14.412 -7.920 27.034 1.00 83.44 706 TYR A C 1
ATOM 5284 O O . TYR A 1 706 ? -13.979 -7.257 26.094 1.00 83.44 706 TYR A O 1
ATOM 5292 N N . TYR A 1 707 ? -15.380 -7.464 27.820 1.00 84.75 707 TYR A N 1
ATOM 5293 C CA . TYR A 1 707 ? -15.933 -6.123 27.681 1.00 84.75 707 TYR A CA 1
ATOM 5294 C C . TYR A 1 707 ? -16.379 -5.595 29.038 1.00 84.75 707 TYR A C 1
ATOM 5296 O O . TYR A 1 707 ? -16.642 -6.360 29.967 1.00 84.75 707 TYR A O 1
ATOM 5304 N N . ILE A 1 708 ? -16.471 -4.276 29.138 1.00 84.88 708 ILE A N 1
ATOM 5305 C CA . ILE A 1 708 ? -17.088 -3.597 30.271 1.00 84.88 708 ILE A CA 1
ATOM 5306 C C . ILE A 1 708 ? -18.065 -2.545 29.771 1.00 84.88 708 ILE A C 1
ATOM 5308 O O . ILE A 1 708 ? -17.878 -1.975 28.697 1.00 84.88 708 ILE A O 1
ATOM 5312 N N . VAL A 1 709 ? -19.115 -2.309 30.552 1.00 85.12 709 VAL A N 1
ATOM 5313 C CA . VAL A 1 709 ? -20.139 -1.305 30.285 1.00 85.12 709 VAL A CA 1
ATOM 5314 C C . VAL A 1 709 ? -20.255 -0.382 31.494 1.00 85.12 709 VAL A C 1
ATOM 5316 O O . VAL A 1 709 ? -20.534 -0.831 32.604 1.00 85.12 709 VAL A O 1
ATOM 5319 N N . GLU A 1 710 ? -20.085 0.917 31.271 1.00 86.19 710 GLU A N 1
ATOM 5320 C CA . GLU A 1 710 ? -20.405 1.969 32.229 1.00 86.19 710 GLU A CA 1
ATOM 5321 C C . GLU A 1 710 ? -21.607 2.776 31.730 1.00 86.19 710 GLU A C 1
ATOM 5323 O O . GLU A 1 710 ? -21.572 3.382 30.662 1.00 86.19 710 GLU A O 1
ATOM 5328 N N . VAL A 1 711 ? -22.659 2.864 32.543 1.00 84.12 711 VAL A N 1
ATOM 5329 C CA . VAL A 1 711 ? -23.752 3.813 32.302 1.00 84.12 711 VAL A CA 1
ATOM 5330 C C . VAL A 1 711 ? -23.356 5.173 32.878 1.00 84.12 711 VAL A C 1
ATOM 5332 O O . VAL A 1 711 ? -23.059 5.289 34.071 1.00 84.12 711 VAL A O 1
ATOM 5335 N N . LEU A 1 712 ? -23.342 6.209 32.036 1.00 84.25 712 LEU A N 1
ATOM 5336 C CA . LEU A 1 712 ? -22.967 7.555 32.456 1.00 84.25 712 LEU A CA 1
ATOM 5337 C C . LEU A 1 712 ? -24.140 8.254 33.153 1.00 84.25 712 LEU A C 1
ATOM 5339 O O . LEU A 1 712 ? -25.265 8.293 32.659 1.00 84.25 712 LEU A O 1
ATOM 5343 N N . GLU A 1 713 ? -23.857 8.862 34.300 1.00 78.12 713 GLU A N 1
ATOM 5344 C CA . GLU A 1 713 ? -24.855 9.520 35.146 1.00 78.12 713 GLU A CA 1
ATOM 5345 C C . GLU A 1 713 ? -24.815 11.051 34.999 1.00 78.12 713 GLU A C 1
ATOM 5347 O O . GLU A 1 713 ? -23.873 11.633 34.448 1.00 78.12 713 GLU A O 1
ATOM 5352 N N . GLY A 1 714 ? -25.846 11.712 35.530 1.00 75.50 714 GLY A N 1
ATOM 5353 C CA . GLY A 1 714 ? -25.964 13.169 35.582 1.00 75.50 714 GLY A CA 1
ATOM 5354 C C . GLY A 1 714 ? -26.887 13.758 34.509 1.00 75.50 714 GLY A C 1
ATOM 5355 O O . GLY A 1 714 ? -27.224 13.083 33.536 1.00 75.50 714 GLY A O 1
ATOM 5356 N N . PRO A 1 715 ? -27.276 15.038 34.656 1.00 73.19 715 PRO A N 1
ATOM 5357 C CA . PRO A 1 715 ? -28.320 15.671 33.842 1.00 73.19 715 PRO A CA 1
ATOM 5358 C C . PRO A 1 715 ? -27.970 15.752 32.351 1.00 73.19 715 PRO A C 1
ATOM 5360 O O . PRO A 1 715 ? -28.856 15.829 31.511 1.00 73.19 715 PRO A O 1
ATOM 5363 N N . THR A 1 716 ? -26.683 15.707 32.005 1.00 79.25 716 THR A N 1
ATOM 5364 C CA . THR A 1 716 ? -26.219 15.757 30.612 1.00 79.25 716 THR A CA 1
ATOM 5365 C C . THR A 1 716 ? -26.168 14.379 29.950 1.00 79.25 716 THR A C 1
ATOM 5367 O O . THR A 1 716 ? -26.273 14.292 28.727 1.00 79.25 716 THR A O 1
ATOM 5370 N N . ASN A 1 717 ? -25.962 13.311 30.727 1.00 82.19 717 ASN A N 1
ATOM 5371 C CA . ASN A 1 717 ? -25.707 11.954 30.223 1.00 82.19 717 ASN A CA 1
ATOM 5372 C C . ASN A 1 717 ? -26.916 11.028 30.368 1.00 82.19 717 ASN A C 1
ATOM 5374 O O . ASN A 1 717 ? -27.146 10.192 29.504 1.00 82.19 717 ASN A O 1
ATOM 5378 N N . ASN A 1 718 ? -27.696 11.218 31.427 1.00 78.38 718 ASN A N 1
ATOM 5379 C CA . ASN A 1 718 ? -28.942 10.525 31.716 1.00 78.38 718 ASN A CA 1
ATOM 5380 C C . ASN A 1 718 ? -29.975 11.577 32.175 1.00 78.38 718 ASN A C 1
ATOM 5382 O O . ASN A 1 718 ? -30.280 11.678 33.369 1.00 78.38 718 ASN A O 1
ATOM 5386 N N . PRO A 1 719 ? -30.466 12.423 31.246 1.00 75.56 719 PRO A N 1
ATOM 5387 C CA . PRO A 1 719 ? -31.315 13.576 31.569 1.00 75.56 719 PRO A CA 1
ATOM 5388 C C . PRO A 1 719 ? -32.644 13.183 32.223 1.00 75.56 719 PRO A C 1
ATOM 5390 O O . PRO A 1 719 ? -33.217 13.957 32.984 1.00 75.56 719 PRO A O 1
ATOM 5393 N N . TYR A 1 720 ? -33.113 11.961 31.971 1.00 75.81 720 TYR A N 1
ATOM 5394 C CA . TYR A 1 720 ? -34.377 11.448 32.493 1.00 75.81 720 TYR A CA 1
ATOM 5395 C C . TYR A 1 720 ? -34.243 10.755 33.856 1.00 75.81 720 TYR A C 1
ATOM 5397 O O . TYR A 1 720 ? -35.241 10.270 34.388 1.00 75.81 720 TYR A O 1
ATOM 5405 N N . GLY A 1 721 ? -33.033 10.689 34.426 1.00 71.81 721 GLY A N 1
ATOM 5406 C CA . GLY A 1 721 ? -32.796 10.042 35.718 1.00 71.81 721 GLY A CA 1
ATOM 5407 C C . GLY A 1 721 ? -33.190 8.563 35.724 1.00 71.81 721 GLY A C 1
ATOM 5408 O O . GLY A 1 721 ? -33.685 8.059 36.733 1.00 71.81 721 GLY A O 1
ATOM 5409 N N . LEU A 1 722 ? -33.019 7.878 34.588 1.00 76.75 722 LEU A N 1
ATOM 5410 C CA . LEU A 1 722 ? -33.276 6.446 34.471 1.00 76.75 722 LEU A CA 1
ATOM 5411 C C . LEU A 1 722 ? -32.355 5.679 35.418 1.00 76.75 722 LEU A C 1
ATOM 5413 O O . LEU A 1 722 ? -31.207 6.070 35.612 1.00 76.75 722 LEU A O 1
ATOM 5417 N N . ASP A 1 723 ? -32.844 4.585 35.992 1.00 76.06 723 ASP A N 1
ATOM 5418 C CA . ASP A 1 723 ? -32.061 3.765 36.914 1.00 76.06 723 ASP A CA 1
ATOM 5419 C C . ASP A 1 723 ? -30.846 3.149 36.183 1.00 76.06 723 ASP A C 1
ATOM 5421 O O . ASP A 1 723 ? -31.041 2.306 35.296 1.00 76.06 723 ASP A O 1
ATOM 5425 N N . PRO A 1 724 ? -29.600 3.539 36.525 1.00 75.81 724 PRO A N 1
ATOM 5426 C CA . PRO A 1 724 ? -28.403 3.048 35.846 1.00 75.81 724 PRO A CA 1
ATOM 5427 C C . PRO A 1 724 ? -28.233 1.533 35.965 1.00 75.81 724 PRO A C 1
ATOM 5429 O O . PRO A 1 724 ? -27.735 0.903 35.036 1.00 75.81 724 PRO A O 1
ATOM 5432 N N . GLU A 1 725 ? -28.695 0.929 37.066 1.00 74.62 725 GLU A N 1
ATOM 5433 C CA . GLU A 1 725 ? -28.622 -0.520 37.276 1.00 74.62 725 GLU A CA 1
ATOM 5434 C C . GLU A 1 725 ? -29.539 -1.263 36.295 1.00 74.62 725 GLU A C 1
ATOM 5436 O O . GLU A 1 725 ? -29.171 -2.304 35.747 1.00 74.62 725 GLU A O 1
ATOM 5441 N N . LYS A 1 726 ? -30.726 -0.710 36.020 1.00 75.19 726 LYS A N 1
ATOM 5442 C CA . LYS A 1 726 ? -31.651 -1.280 35.030 1.00 75.19 726 LYS A CA 1
ATOM 5443 C C . LYS A 1 726 ? -31.124 -1.117 33.614 1.00 75.19 726 LYS A C 1
ATOM 5445 O O . LYS A 1 726 ? -31.192 -2.072 32.851 1.00 75.19 726 LYS A O 1
ATOM 5450 N N . ILE A 1 727 ? -30.555 0.045 33.284 1.00 76.06 727 ILE A N 1
ATOM 5451 C CA . ILE A 1 727 ? -29.902 0.254 31.985 1.00 76.06 727 ILE A CA 1
ATOM 5452 C C . ILE A 1 727 ? -28.770 -0.758 31.805 1.00 76.06 727 ILE A C 1
ATOM 5454 O O . ILE A 1 727 ? -28.720 -1.430 30.781 1.00 76.06 727 ILE A O 1
ATOM 5458 N N . TYR A 1 728 ? -27.906 -0.921 32.808 1.00 77.31 728 TYR A N 1
ATOM 5459 C CA . TYR A 1 728 ? -26.801 -1.874 32.754 1.00 77.31 728 TYR A CA 1
ATOM 5460 C C . TYR A 1 728 ? -27.289 -3.308 32.507 1.00 77.31 728 TYR A C 1
ATOM 5462 O O . TYR A 1 728 ? -26.821 -3.950 31.575 1.00 77.31 728 TYR A O 1
ATOM 5470 N N . ARG A 1 729 ? -28.292 -3.787 33.259 1.00 73.50 729 ARG A N 1
ATOM 5471 C CA . ARG A 1 729 ? -28.863 -5.142 33.091 1.00 73.50 729 ARG A CA 1
ATOM 5472 C C . ARG A 1 729 ? -29.450 -5.405 31.703 1.00 73.50 729 ARG A C 1
ATOM 5474 O O . ARG A 1 729 ? -29.586 -6.561 31.316 1.00 73.50 729 ARG A O 1
ATOM 5481 N N . VAL A 1 730 ? -29.833 -4.353 30.987 1.00 72.44 730 VAL A N 1
ATOM 5482 C CA . VAL A 1 730 ? -30.384 -4.433 29.632 1.00 72.44 730 VAL A CA 1
ATOM 5483 C C . VAL A 1 730 ? -29.269 -4.362 28.600 1.00 72.44 730 VAL A C 1
ATOM 5485 O O . VAL A 1 730 ? -29.232 -5.169 27.683 1.00 72.44 730 VAL A O 1
ATOM 5488 N N . VAL A 1 731 ? -28.341 -3.422 28.757 1.00 73.94 731 VAL A N 1
ATOM 5489 C CA . VAL A 1 731 ? -27.264 -3.175 27.793 1.00 73.94 731 VAL A CA 1
ATOM 5490 C C . VAL A 1 731 ? -26.205 -4.271 27.830 1.00 73.94 731 VAL A C 1
ATOM 5492 O O . VAL A 1 731 ? -25.738 -4.685 26.774 1.00 73.94 731 VAL A O 1
ATOM 5495 N N . ASP A 1 732 ? -25.843 -4.763 29.014 1.00 75.69 732 ASP A N 1
ATOM 5496 C CA . ASP A 1 732 ? -24.812 -5.787 29.197 1.00 75.69 732 ASP A CA 1
ATOM 5497 C C . ASP A 1 732 ? -25.031 -7.034 28.309 1.00 75.69 732 ASP A C 1
ATOM 5499 O O . ASP A 1 732 ? -24.160 -7.337 27.488 1.00 75.69 732 ASP A O 1
ATOM 5503 N N . PRO A 1 733 ? -26.202 -7.705 28.328 1.00 72.12 733 PRO A N 1
ATOM 5504 C CA . PRO A 1 733 ? -26.450 -8.828 27.427 1.00 72.12 733 PRO A CA 1
ATOM 5505 C C . PRO A 1 733 ? -26.562 -8.410 25.952 1.00 72.12 733 PRO A C 1
ATOM 5507 O O . PRO A 1 733 ? -26.267 -9.223 25.071 1.00 72.12 733 PRO A O 1
ATOM 5510 N N . LEU A 1 734 ? -26.956 -7.166 25.647 1.00 70.06 734 LEU A N 1
ATOM 5511 C CA . LEU A 1 734 ? -27.062 -6.660 24.270 1.00 70.06 734 LEU A CA 1
ATOM 5512 C C . LEU A 1 734 ? -25.696 -6.485 23.596 1.00 70.06 734 LEU A C 1
ATOM 5514 O O . LEU A 1 734 ? -25.610 -6.621 22.377 1.00 70.06 734 LEU A O 1
ATOM 5518 N N . VAL A 1 735 ? -24.612 -6.262 24.347 1.00 70.88 735 VAL A N 1
ATOM 5519 C CA . VAL A 1 735 ? -23.264 -6.192 23.756 1.00 70.88 735 VAL A CA 1
ATOM 5520 C C . VAL A 1 735 ? -22.920 -7.507 23.044 1.00 70.88 735 VAL A C 1
ATOM 5522 O O . VAL A 1 735 ? -22.542 -7.506 21.872 1.00 70.88 735 VAL A O 1
ATOM 5525 N N . LYS A 1 736 ? -23.135 -8.646 23.713 1.00 70.06 736 LYS A N 1
ATOM 5526 C CA . LYS A 1 736 ? -22.887 -9.981 23.141 1.00 70.06 736 LYS A CA 1
ATOM 5527 C C . LYS A 1 736 ? -23.967 -10.446 22.165 1.00 70.06 736 LYS A C 1
ATOM 5529 O O . LYS A 1 736 ? -23.640 -11.106 21.185 1.00 70.06 736 LYS A O 1
ATOM 5534 N N . SER A 1 737 ? -25.237 -10.139 22.433 1.00 65.69 737 SER A N 1
ATOM 5535 C CA . SER A 1 737 ? -26.367 -10.668 21.647 1.00 65.69 737 SER A CA 1
ATOM 5536 C C . SER A 1 737 ? -26.779 -9.808 20.450 1.00 65.69 737 SER A C 1
ATOM 5538 O O . SER A 1 737 ? -27.444 -10.324 19.556 1.00 65.69 737 SER A O 1
ATOM 5540 N N . LEU A 1 738 ? -26.371 -8.534 20.397 1.00 65.50 738 LEU A N 1
ATOM 5541 C CA . LEU A 1 738 ? -26.744 -7.598 19.332 1.00 65.50 738 LEU A CA 1
ATOM 5542 C C . LEU A 1 738 ? -25.535 -6.871 18.733 1.00 65.50 738 LEU A C 1
ATOM 5544 O O . LEU A 1 738 ? -25.354 -6.913 17.521 1.00 65.50 738 LEU A O 1
ATOM 5548 N N . VAL A 1 739 ? -24.692 -6.230 19.552 1.00 67.62 739 VAL A N 1
ATOM 5549 C CA . VAL A 1 739 ? -23.604 -5.365 19.049 1.00 67.62 739 VAL A CA 1
ATOM 5550 C C . VAL A 1 739 ? -22.543 -6.169 18.296 1.00 67.62 739 VAL A C 1
ATOM 5552 O O . VAL A 1 739 ? -22.221 -5.825 17.162 1.00 67.62 739 VAL A O 1
ATOM 5555 N N . VAL A 1 740 ? -22.027 -7.259 18.876 1.00 69.88 740 VAL A N 1
ATOM 5556 C CA . VAL A 1 740 ? -21.039 -8.116 18.192 1.00 69.88 740 VAL A CA 1
ATOM 5557 C C . VAL A 1 740 ? -21.626 -8.793 16.951 1.00 69.88 740 VAL A C 1
ATOM 5559 O O . VAL A 1 740 ? -21.000 -8.696 15.896 1.00 69.88 740 VAL A O 1
ATOM 5562 N N . PRO A 1 741 ? -22.821 -9.417 17.003 1.00 69.25 741 PRO A N 1
ATOM 5563 C CA . PRO A 1 741 ? -23.467 -9.933 15.802 1.00 69.25 741 PRO A CA 1
ATOM 5564 C C . PRO A 1 741 ? -23.666 -8.874 14.721 1.00 69.25 741 PRO A C 1
ATOM 5566 O O . PRO A 1 741 ? -23.428 -9.181 13.561 1.00 69.25 741 PRO A O 1
ATOM 5569 N N . LEU A 1 742 ? -24.037 -7.637 15.071 1.00 67.88 742 LEU A N 1
ATOM 5570 C CA . LEU A 1 742 ? -24.182 -6.533 14.118 1.00 67.88 742 LEU A CA 1
ATOM 5571 C C . LEU A 1 742 ? -22.839 -6.138 13.489 1.00 67.88 742 LEU A C 1
ATOM 5573 O O . LEU A 1 742 ? -22.764 -6.007 12.270 1.00 67.88 742 LEU A O 1
ATOM 5577 N N . LEU A 1 743 ? -21.780 -5.986 14.292 1.00 70.38 743 LEU A N 1
ATOM 5578 C CA . LEU A 1 743 ? -20.430 -5.689 13.800 1.00 70.38 743 LEU A CA 1
ATOM 5579 C C . LEU A 1 743 ? -19.918 -6.795 12.877 1.00 70.38 743 LEU A C 1
ATOM 5581 O O . LEU A 1 743 ? -19.462 -6.500 11.775 1.00 70.38 743 LEU A O 1
ATOM 5585 N N . ASN A 1 744 ? -20.071 -8.057 13.282 1.00 72.62 744 ASN A N 1
ATOM 5586 C CA . ASN A 1 744 ? -19.770 -9.201 12.431 1.00 72.62 744 ASN A CA 1
ATOM 5587 C C . ASN A 1 744 ? -20.601 -9.147 11.156 1.00 72.62 744 ASN A C 1
ATOM 5589 O O . ASN A 1 744 ? -20.041 -9.269 10.087 1.00 72.62 744 ASN A O 1
ATOM 5593 N N . ASN A 1 745 ? -21.898 -8.865 11.224 1.00 67.44 745 ASN A N 1
ATOM 5594 C CA . ASN A 1 745 ? -22.765 -8.771 10.050 1.00 67.44 745 ASN A CA 1
ATOM 5595 C C . ASN A 1 745 ? -22.390 -7.640 9.075 1.00 67.44 745 ASN A C 1
ATOM 5597 O O . ASN A 1 745 ? -22.631 -7.771 7.875 1.00 67.44 745 ASN A O 1
ATOM 5601 N N . ILE A 1 746 ? -21.833 -6.530 9.567 1.00 68.06 746 ILE A N 1
ATOM 5602 C CA . ILE A 1 746 ? -21.329 -5.428 8.732 1.00 68.06 746 ILE A CA 1
ATOM 5603 C C . ILE A 1 746 ? -19.994 -5.812 8.086 1.00 68.06 746 ILE A C 1
ATOM 5605 O O . ILE A 1 746 ? -19.771 -5.515 6.913 1.00 68.06 746 ILE A O 1
ATOM 5609 N N . LEU A 1 747 ? -19.114 -6.457 8.854 1.00 71.12 747 LEU A N 1
ATOM 5610 C CA . LEU A 1 747 ? -17.729 -6.732 8.475 1.00 71.12 747 LEU A CA 1
ATOM 5611 C C . LEU A 1 747 ? -17.503 -8.145 7.905 1.00 71.12 747 LEU A C 1
ATOM 5613 O O . LEU A 1 747 ? -16.391 -8.455 7.479 1.00 71.12 747 LEU A O 1
ATOM 5617 N N . TYR A 1 748 ? -18.540 -8.988 7.871 1.00 72.69 748 TYR A N 1
ATOM 5618 C CA . TYR A 1 748 ? -18.454 -10.403 7.496 1.00 72.69 748 TYR A CA 1
ATOM 5619 C C . TYR A 1 748 ? -17.913 -10.582 6.081 1.00 72.69 748 TYR A C 1
ATOM 5621 O O . TYR A 1 748 ? -17.072 -11.442 5.844 1.00 72.69 748 TYR A O 1
ATOM 5629 N N . GLU A 1 749 ? -18.398 -9.761 5.150 1.00 78.88 749 GLU A N 1
ATOM 5630 C CA . GLU A 1 749 ? -18.000 -9.763 3.748 1.00 78.88 749 GLU A CA 1
ATOM 5631 C C . GLU A 1 749 ? -18.134 -8.346 3.174 1.00 78.88 749 GLU A C 1
ATOM 5633 O O . GLU A 1 749 ? -19.189 -7.956 2.673 1.00 78.88 749 GLU A O 1
ATOM 5638 N N . VAL A 1 750 ? -17.060 -7.558 3.243 1.00 79.81 750 VAL A N 1
ATOM 5639 C CA . VAL A 1 750 ? -16.997 -6.230 2.618 1.00 79.81 750 VAL A CA 1
ATOM 5640 C C . VAL A 1 750 ? -16.417 -6.377 1.208 1.00 79.81 750 VAL A C 1
ATOM 5642 O O . VAL A 1 750 ? -15.207 -6.591 1.083 1.00 79.81 750 VAL A O 1
ATOM 5645 N N . PRO A 1 751 ? -17.225 -6.289 0.132 1.00 80.00 751 PRO A N 1
ATOM 5646 C CA . PRO A 1 751 ? -16.722 -6.447 -1.229 1.00 80.00 751 PRO A CA 1
ATOM 5647 C C . PRO A 1 751 ? -15.753 -5.313 -1.580 1.00 80.00 751 PRO A C 1
ATOM 5649 O O . PRO A 1 751 ? -16.020 -4.142 -1.329 1.00 80.00 751 PRO A O 1
ATOM 5652 N N . LEU A 1 752 ? -14.625 -5.652 -2.193 1.00 81.25 752 LEU A N 1
ATOM 5653 C CA . LEU A 1 752 ? -13.644 -4.695 -2.689 1.00 81.25 752 LEU A CA 1
ATOM 5654 C C . LEU A 1 752 ? -14.065 -4.163 -4.066 1.00 81.25 752 LEU A C 1
ATOM 5656 O O . LEU A 1 752 ? -14.759 -4.836 -4.835 1.00 81.25 752 LEU A O 1
ATOM 5660 N N . ALA A 1 753 ? -13.624 -2.948 -4.395 1.00 80.75 753 ALA A N 1
ATOM 5661 C CA . ALA A 1 753 ? -13.861 -2.363 -5.709 1.00 80.75 753 ALA A CA 1
ATOM 5662 C C . ALA A 1 753 ? -13.220 -3.220 -6.816 1.00 80.75 753 ALA A C 1
ATOM 5664 O O . ALA A 1 753 ? -12.077 -3.645 -6.689 1.00 80.75 753 ALA A O 1
ATOM 5665 N N . LYS A 1 754 ? -13.932 -3.422 -7.933 1.00 84.19 754 LYS A N 1
ATOM 5666 C CA . LYS A 1 754 ? -13.415 -4.153 -9.109 1.00 84.19 754 LYS A CA 1
ATOM 5667 C C . LYS A 1 754 ? -12.296 -3.425 -9.842 1.00 84.19 754 LYS A C 1
ATOM 5669 O O . LYS A 1 754 ? -11.568 -4.036 -10.613 1.00 84.19 754 LYS A O 1
ATOM 5674 N N . GLN A 1 755 ? -12.209 -2.113 -9.676 1.00 86.75 755 GLN A N 1
ATOM 5675 C CA . GLN A 1 755 ? -11.258 -1.279 -10.392 1.00 86.75 755 GLN A CA 1
ATOM 5676 C C . GLN A 1 755 ? -10.691 -0.244 -9.430 1.00 86.75 755 GLN A C 1
ATOM 5678 O O . GLN A 1 755 ? -11.448 0.453 -8.754 1.00 86.75 755 GLN A O 1
ATOM 5683 N N . ILE A 1 756 ? -9.365 -0.149 -9.380 1.00 85.56 756 ILE A N 1
ATOM 5684 C CA . ILE A 1 756 ? -8.650 0.866 -8.603 1.00 85.56 756 ILE A CA 1
ATOM 5685 C C . ILE A 1 756 ? -7.880 1.756 -9.578 1.00 85.56 756 ILE A C 1
ATOM 5687 O O . ILE A 1 756 ? -6.985 1.249 -10.253 1.00 85.56 756 ILE A O 1
ATOM 5691 N N . PRO A 1 757 ? -8.176 3.063 -9.680 1.00 84.00 757 PRO A N 1
ATOM 5692 C CA . PRO A 1 757 ? -7.419 3.947 -10.556 1.00 84.00 757 PRO A CA 1
ATOM 5693 C C . PRO A 1 757 ? -5.944 3.998 -10.136 1.00 84.00 757 PRO A C 1
ATOM 5695 O O . PRO A 1 757 ? -5.628 4.206 -8.967 1.00 84.00 757 PRO A O 1
ATOM 5698 N N . LEU A 1 758 ? -5.036 3.850 -11.102 1.00 80.12 758 LEU A N 1
ATOM 5699 C CA . LEU A 1 758 ? -3.584 3.889 -10.885 1.00 80.12 758 LEU A CA 1
ATOM 5700 C C . LEU A 1 758 ? -3.022 5.318 -10.832 1.00 80.12 758 LEU A C 1
ATOM 5702 O O . LEU A 1 758 ? -1.845 5.514 -10.539 1.00 80.12 758 LEU A O 1
ATOM 5706 N N . SER A 1 759 ? -3.844 6.328 -11.122 1.00 71.94 759 SER A N 1
ATOM 5707 C CA . SER A 1 759 ? -3.491 7.735 -10.953 1.00 71.94 759 SER A CA 1
ATOM 5708 C C . SER A 1 759 ? -4.724 8.579 -10.657 1.00 71.94 759 SER A C 1
ATOM 5710 O O . SER A 1 759 ? -5.762 8.435 -11.300 1.00 71.94 759 SER A O 1
ATOM 5712 N N . THR A 1 760 ? -4.578 9.515 -9.720 1.00 63.25 760 THR A N 1
ATOM 5713 C CA . THR A 1 760 ? -5.554 10.589 -9.474 1.00 63.25 760 THR A CA 1
ATOM 5714 C C . THR A 1 760 ? -5.066 11.952 -9.971 1.00 63.25 760 THR A C 1
ATOM 5716 O O . THR A 1 760 ? -5.789 12.937 -9.866 1.00 63.25 760 THR A O 1
ATOM 5719 N N . SER A 1 761 ? -3.834 12.039 -10.484 1.00 63.88 761 SER A N 1
ATOM 5720 C CA . SER A 1 761 ? -3.249 13.277 -11.014 1.00 63.88 761 SER A CA 1
ATOM 5721 C C . SER A 1 761 ? -3.624 13.449 -12.477 1.00 63.88 761 SER A C 1
ATOM 5723 O O . SER A 1 761 ? -3.526 12.494 -13.225 1.00 63.88 761 SER A O 1
ATOM 5725 N N . VAL A 1 762 ? -3.979 14.653 -12.935 1.00 61.06 762 VAL A N 1
ATOM 5726 C CA . VAL A 1 762 ? -4.242 14.927 -14.365 1.00 61.06 762 VAL A CA 1
ATOM 5727 C C . VAL A 1 762 ? -2.973 15.006 -15.231 1.00 61.06 762 VAL A C 1
ATOM 5729 O O . VAL A 1 762 ? -3.069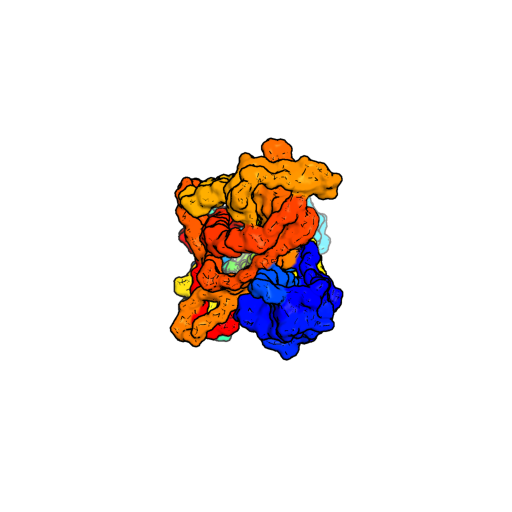 15.059 -16.458 1.00 61.06 762 VAL A O 1
ATOM 5732 N N . SER A 1 763 ? -1.783 14.983 -14.628 1.00 60.56 763 SER A N 1
ATOM 5733 C CA . SER A 1 763 ? -0.505 15.098 -15.344 1.00 60.56 763 SER A CA 1
ATOM 5734 C C . SER A 1 763 ? 0.443 13.916 -15.138 1.00 60.56 763 SER A C 1
ATOM 5736 O O . SER A 1 763 ? 1.358 13.737 -15.938 1.00 60.56 763 SER A O 1
ATOM 5738 N N . ASN A 1 764 ? 0.232 13.099 -14.099 1.00 63.69 764 ASN A N 1
ATOM 5739 C CA . ASN A 1 764 ? 1.176 12.054 -13.694 1.00 63.69 764 ASN A CA 1
ATOM 5740 C C . ASN A 1 764 ? 0.538 10.652 -13.763 1.00 63.69 764 ASN A C 1
ATOM 5742 O O . ASN A 1 764 ? -0.682 10.504 -13.662 1.00 63.69 764 ASN A O 1
ATOM 5746 N N . GLY A 1 765 ? 1.366 9.617 -13.930 1.00 71.12 765 GLY A N 1
ATOM 5747 C CA . GLY A 1 765 ? 0.951 8.204 -13.908 1.00 71.12 765 GLY A CA 1
ATOM 5748 C C . GLY A 1 765 ? 0.519 7.630 -15.258 1.00 71.12 765 GLY A C 1
ATOM 5749 O O . GLY A 1 765 ? 0.807 8.229 -16.294 1.00 71.12 765 GLY A O 1
ATOM 5750 N N . LEU A 1 766 ? -0.126 6.456 -15.226 1.00 81.44 766 LEU A N 1
ATOM 5751 C CA . LEU A 1 766 ? -0.553 5.683 -16.404 1.00 81.44 766 LEU A CA 1
ATOM 5752 C C . LEU A 1 766 ? -1.936 6.141 -16.870 1.00 81.44 766 LEU A C 1
ATOM 5754 O O . LEU A 1 766 ? -2.897 6.110 -16.094 1.00 81.44 766 LEU A O 1
ATOM 5758 N N . ARG A 1 767 ? -2.035 6.604 -18.118 1.00 84.44 767 ARG A N 1
ATOM 5759 C CA . ARG A 1 767 ? -3.235 7.288 -18.626 1.00 84.44 767 ARG A CA 1
ATOM 5760 C C . ARG A 1 767 ? -3.346 7.286 -20.142 1.00 84.44 767 ARG A C 1
ATOM 5762 O O . ARG A 1 767 ? -2.340 7.319 -20.843 1.00 84.44 767 ARG A O 1
ATOM 5769 N N . THR A 1 768 ? -4.573 7.348 -20.632 1.00 84.38 768 THR A N 1
ATOM 5770 C CA . THR A 1 768 ? -4.922 7.595 -22.036 1.00 84.38 768 THR A CA 1
ATOM 5771 C C . THR A 1 768 ? -5.474 9.011 -22.193 1.00 84.38 768 THR A C 1
ATOM 5773 O O . THR A 1 768 ? -5.578 9.771 -21.226 1.00 84.38 768 THR A O 1
ATOM 5776 N N . SER A 1 769 ? -5.834 9.405 -23.417 1.00 78.44 769 SER A N 1
ATOM 5777 C CA . SER A 1 769 ? -6.551 10.666 -23.647 1.00 78.44 769 SER A CA 1
ATOM 5778 C C . SER A 1 769 ? -7.944 10.697 -23.001 1.00 78.44 769 SER A C 1
ATOM 5780 O O . SER A 1 769 ? -8.467 11.783 -22.764 1.00 78.44 769 SER A O 1
ATOM 5782 N N . SER A 1 770 ? -8.543 9.534 -22.729 1.00 81.88 770 SER A N 1
ATOM 5783 C CA . SER A 1 770 ? -9.887 9.369 -22.156 1.00 81.88 770 SER A CA 1
ATOM 5784 C C . SER A 1 770 ? -9.897 9.272 -20.626 1.00 81.88 770 SER A C 1
ATOM 5786 O O . SER A 1 770 ? -10.950 9.484 -20.026 1.00 81.88 770 SER A O 1
ATOM 5788 N N . GLY A 1 771 ? -8.761 9.009 -19.968 1.00 83.56 771 GLY A N 1
ATOM 5789 C CA . GLY A 1 771 ? -8.697 8.956 -18.504 1.00 83.56 771 GLY A CA 1
ATOM 5790 C C . GLY A 1 771 ? -7.487 8.215 -17.932 1.00 83.56 771 GLY A C 1
ATOM 5791 O O . GLY A 1 771 ? -6.552 7.850 -18.640 1.00 83.56 771 GLY A O 1
ATOM 5792 N N . ALA A 1 772 ? -7.490 8.011 -16.613 1.00 84.25 772 ALA A N 1
ATOM 5793 C CA . ALA A 1 772 ? -6.469 7.220 -15.928 1.00 84.25 772 ALA A CA 1
ATOM 5794 C C . ALA A 1 772 ? -6.705 5.716 -16.134 1.00 84.25 772 ALA A C 1
ATOM 5796 O O . ALA A 1 772 ? -7.848 5.261 -16.115 1.00 84.25 772 ALA A O 1
ATOM 5797 N N . CYS A 1 773 ? -5.624 4.949 -16.269 1.00 87.25 773 CYS A N 1
ATOM 5798 C CA . CYS A 1 773 ? -5.691 3.490 -16.222 1.00 87.25 773 CYS A CA 1
ATOM 5799 C C . CYS A 1 773 ? -6.033 3.000 -14.801 1.00 87.25 773 CYS A C 1
ATOM 5801 O O . CYS A 1 773 ? -5.852 3.726 -13.818 1.00 87.25 773 CYS A O 1
ATOM 5803 N N . TRP A 1 774 ? -6.503 1.761 -14.673 1.00 88.00 774 TRP A N 1
ATOM 5804 C CA . TRP A 1 774 ? -6.910 1.127 -13.421 1.00 88.00 774 TRP A CA 1
ATOM 5805 C C . TRP A 1 774 ? -6.309 -0.272 -13.255 1.00 88.00 774 TRP A C 1
ATOM 5807 O O . TRP A 1 774 ? -6.072 -0.983 -14.226 1.00 88.00 774 TRP A O 1
ATOM 5817 N N . LEU A 1 775 ? -6.110 -0.690 -12.008 1.00 87.50 775 LEU A N 1
ATOM 5818 C CA . LEU A 1 775 ? -5.880 -2.078 -11.627 1.00 87.50 775 LEU A CA 1
ATOM 5819 C C . LEU A 1 775 ? -7.216 -2.824 -11.651 1.00 87.50 775 LEU A C 1
ATOM 5821 O O . LEU A 1 775 ? -8.174 -2.389 -11.008 1.00 87.50 775 LEU A O 1
ATOM 5825 N N . ASN A 1 776 ? -7.287 -3.930 -12.384 1.00 90.06 776 ASN A N 1
ATOM 5826 C CA . ASN A 1 776 ? -8.494 -4.733 -12.535 1.00 90.06 776 ASN A CA 1
ATOM 5827 C C . ASN A 1 776 ? -8.563 -5.835 -11.467 1.00 90.06 776 ASN A C 1
ATOM 5829 O O . ASN A 1 776 ? -7.998 -6.912 -11.623 1.00 90.06 776 ASN A O 1
ATOM 5833 N N . LEU A 1 777 ? -9.272 -5.549 -10.377 1.00 87.12 777 LEU A N 1
ATOM 5834 C CA . LEU A 1 777 ? -9.514 -6.453 -9.252 1.00 87.12 777 LEU A CA 1
ATOM 5835 C C . LEU A 1 777 ? -10.729 -7.379 -9.452 1.00 87.12 777 LEU A C 1
ATOM 5837 O O . LEU A 1 777 ? -11.210 -7.971 -8.482 1.00 87.12 777 LEU A O 1
ATOM 5841 N N . ASP A 1 778 ? -11.263 -7.511 -10.673 1.00 89.38 778 ASP A N 1
ATOM 5842 C CA . ASP A 1 778 ? -12.202 -8.599 -10.960 1.00 89.38 778 ASP A CA 1
ATOM 5843 C C . ASP A 1 778 ? -11.513 -9.934 -10.661 1.00 89.38 778 ASP A C 1
ATOM 5845 O O . ASP A 1 778 ? -10.381 -10.161 -11.078 1.00 89.38 778 ASP A O 1
ATOM 5849 N N . ARG A 1 779 ? -12.172 -10.833 -9.932 1.00 89.25 779 ARG A N 1
ATOM 5850 C CA . ARG A 1 779 ? -11.575 -12.089 -9.461 1.00 89.25 779 ARG A CA 1
ATOM 5851 C C . ARG A 1 779 ? -11.192 -13.040 -10.596 1.00 89.25 779 ARG A C 1
ATOM 5853 O O . ARG A 1 779 ? -10.336 -13.902 -10.400 1.00 89.25 779 ARG A O 1
ATOM 5860 N N . ASN A 1 780 ? -11.800 -12.889 -11.773 1.00 89.94 780 ASN A N 1
ATOM 5861 C CA . ASN A 1 780 ? -11.383 -13.619 -12.972 1.00 89.94 780 ASN A CA 1
ATOM 5862 C C . ASN A 1 780 ? -10.074 -13.075 -13.556 1.00 89.94 780 ASN A C 1
ATOM 5864 O O . ASN A 1 780 ? -9.433 -13.762 -14.348 1.00 89.94 780 ASN A O 1
ATOM 5868 N N . VAL A 1 781 ? -9.688 -11.858 -13.165 1.00 91.25 781 VAL A N 1
ATOM 5869 C CA . VAL A 1 781 ? -8.480 -11.173 -13.618 1.00 91.25 781 VAL A CA 1
ATOM 5870 C C . VAL A 1 781 ? -7.386 -11.219 -12.561 1.00 91.25 781 VAL A C 1
ATOM 5872 O O . VAL A 1 781 ? -6.279 -11.663 -12.858 1.00 91.25 781 VAL A O 1
ATOM 5875 N N . ILE A 1 782 ? -7.696 -10.850 -11.318 1.00 91.19 782 ILE A N 1
ATOM 5876 C CA . ILE A 1 782 ? -6.795 -10.937 -10.167 1.00 91.19 782 ILE A CA 1
ATOM 5877 C C . ILE A 1 782 ? -7.486 -11.682 -9.028 1.00 91.19 782 ILE A C 1
ATOM 5879 O O . ILE A 1 782 ? -8.464 -11.212 -8.448 1.00 91.19 782 ILE A O 1
ATOM 5883 N N . ARG A 1 783 ? -6.921 -12.823 -8.635 1.00 90.06 783 ARG A N 1
ATOM 5884 C CA . ARG A 1 783 ? -7.293 -13.516 -7.403 1.00 90.06 783 ARG A CA 1
ATOM 5885 C C . ARG A 1 783 ? -6.503 -12.931 -6.241 1.00 90.06 783 ARG A C 1
ATOM 5887 O O . ARG A 1 783 ? -5.276 -12.963 -6.257 1.00 90.06 783 ARG A O 1
ATOM 5894 N N . VAL A 1 784 ? -7.211 -12.454 -5.223 1.00 89.81 784 VAL A N 1
ATOM 5895 C CA . VAL A 1 784 ? -6.613 -12.026 -3.957 1.00 89.81 784 VAL A CA 1
ATOM 5896 C C . VAL A 1 784 ? -7.033 -12.997 -2.857 1.00 89.81 784 VAL A C 1
ATOM 5898 O O . VAL A 1 784 ? -8.220 -13.280 -2.711 1.00 89.81 784 VAL A O 1
ATOM 5901 N N . GLU A 1 785 ? -6.071 -13.536 -2.112 1.00 90.12 785 GLU A N 1
ATOM 5902 C CA . GLU A 1 785 ? -6.324 -14.493 -1.029 1.00 90.12 785 GLU A CA 1
ATOM 5903 C C . GLU A 1 785 ? -5.324 -14.336 0.120 1.00 90.12 785 GLU A C 1
ATOM 5905 O O . GLU A 1 785 ? -4.192 -13.887 -0.074 1.00 90.12 785 GLU A O 1
ATOM 5910 N N . THR A 1 786 ? -5.737 -14.728 1.321 1.00 92.25 786 THR A N 1
ATOM 5911 C CA . THR A 1 786 ? -4.867 -14.852 2.495 1.00 92.25 786 THR A CA 1
ATOM 5912 C C . THR A 1 786 ? -4.340 -16.280 2.627 1.00 92.25 786 THR A C 1
ATOM 5914 O O . THR A 1 786 ? -5.076 -17.263 2.504 1.00 92.25 786 THR A O 1
ATOM 5917 N N . LEU A 1 787 ? -3.045 -16.401 2.895 1.00 93.56 787 LEU A N 1
ATOM 5918 C CA . LEU A 1 787 ? -2.310 -17.653 3.019 1.00 93.56 787 LEU A CA 1
ATOM 5919 C C . LEU A 1 787 ? -1.849 -17.869 4.471 1.00 93.56 787 LEU A C 1
ATOM 5921 O O . LEU A 1 787 ? -1.642 -16.900 5.201 1.00 93.56 787 LEU A O 1
ATOM 5925 N N . PRO A 1 788 ? -1.676 -19.126 4.914 1.00 94.25 788 PRO A N 1
ATOM 5926 C CA . PRO A 1 788 ? -1.148 -19.416 6.241 1.00 94.25 788 PRO A CA 1
ATOM 5927 C C . PRO A 1 788 ? 0.378 -19.219 6.301 1.00 94.25 788 PRO A C 1
ATOM 5929 O O . PRO A 1 788 ? 1.085 -19.405 5.304 1.00 94.25 788 PRO A O 1
ATOM 5932 N N . ILE A 1 789 ? 0.886 -18.888 7.487 1.00 94.50 789 ILE A N 1
ATOM 5933 C CA . ILE A 1 789 ? 2.312 -18.695 7.797 1.00 94.50 789 ILE A CA 1
ATOM 5934 C C . ILE A 1 789 ? 2.827 -19.826 8.697 1.00 94.50 789 ILE A C 1
ATOM 5936 O O . ILE A 1 789 ? 2.009 -20.541 9.273 1.00 94.50 789 ILE A O 1
ATOM 5940 N N . PRO A 1 790 ? 4.149 -20.032 8.843 1.00 94.56 790 PRO A N 1
ATOM 5941 C CA . PRO A 1 790 ? 4.683 -21.054 9.734 1.00 94.56 790 PRO A CA 1
ATOM 5942 C C . PRO A 1 790 ? 4.231 -20.822 11.173 1.00 94.56 790 PRO A C 1
ATOM 5944 O O . PRO A 1 790 ? 4.378 -19.721 11.698 1.00 94.56 790 PRO A O 1
ATOM 5947 N N . SER A 1 791 ? 3.753 -21.872 11.836 1.00 93.69 791 SER A N 1
ATOM 5948 C CA . SER A 1 791 ? 3.279 -21.803 13.227 1.00 93.69 791 SER A CA 1
ATOM 5949 C C . SER A 1 791 ? 4.363 -21.447 14.250 1.00 93.69 791 SER A C 1
ATOM 5951 O O . SER A 1 791 ? 4.064 -21.169 15.408 1.00 93.69 791 SER A O 1
ATOM 5953 N N . ASN A 1 792 ? 5.634 -21.475 13.845 1.00 91.00 792 ASN A N 1
ATOM 5954 C CA . ASN A 1 792 ? 6.785 -21.085 14.654 1.00 91.00 792 ASN A CA 1
ATOM 5955 C C . ASN A 1 792 ? 7.305 -19.669 14.338 1.00 91.00 792 ASN A C 1
ATOM 5957 O O . ASN A 1 792 ? 8.390 -19.313 14.802 1.00 91.00 792 ASN A O 1
ATOM 5961 N N . GLU A 1 793 ? 6.580 -18.878 13.541 1.00 89.75 793 GLU A N 1
ATOM 5962 C CA . GLU A 1 793 ? 6.936 -17.485 13.280 1.00 89.75 793 GLU A CA 1
ATOM 5963 C C . GLU A 1 793 ? 6.830 -16.652 14.569 1.00 89.75 793 GLU A C 1
ATOM 5965 O O . GLU A 1 793 ? 5.829 -16.672 15.282 1.00 89.75 793 GLU A O 1
ATOM 5970 N N . THR A 1 794 ? 7.897 -15.917 14.877 1.00 84.44 794 THR A N 1
ATOM 5971 C CA . THR A 1 794 ? 8.003 -15.129 16.117 1.00 84.44 794 THR A CA 1
ATOM 5972 C C . THR A 1 794 ? 7.385 -13.746 15.977 1.00 84.44 794 THR A C 1
ATOM 5974 O O . THR A 1 794 ? 6.984 -13.149 16.973 1.00 84.44 794 THR A O 1
ATOM 5977 N N . THR A 1 795 ? 7.303 -13.244 14.743 1.00 85.94 795 THR A N 1
ATOM 5978 C CA . THR A 1 795 ? 6.676 -11.964 14.406 1.00 85.94 795 THR A CA 1
ATOM 5979 C C . THR A 1 795 ? 5.550 -12.231 13.411 1.00 85.94 795 THR A C 1
ATOM 5981 O O . THR A 1 795 ? 5.793 -12.189 12.204 1.00 85.94 795 THR A O 1
ATOM 5984 N N . PRO A 1 796 ? 4.334 -12.569 13.876 1.00 90.38 796 PRO A N 1
ATOM 5985 C CA . PRO A 1 796 ? 3.246 -12.935 12.978 1.00 90.38 796 PRO A CA 1
ATOM 5986 C C . PRO A 1 796 ? 2.903 -11.795 12.010 1.00 90.38 796 PRO A C 1
ATOM 5988 O O . PRO A 1 796 ? 3.013 -10.614 12.348 1.00 90.38 796 PRO A O 1
ATOM 5991 N N . TYR A 1 797 ? 2.482 -12.147 10.797 1.00 92.00 797 TYR A N 1
ATOM 5992 C CA . TYR A 1 797 ? 2.132 -11.197 9.742 1.00 92.00 797 TYR A CA 1
ATOM 5993 C C . TYR A 1 797 ? 0.952 -11.701 8.912 1.00 92.00 797 TYR A C 1
ATOM 5995 O O . TYR A 1 797 ? 0.767 -12.904 8.732 1.00 92.00 797 TYR A O 1
ATOM 6003 N N . LEU A 1 798 ? 0.183 -10.775 8.340 1.00 91.56 798 LEU A N 1
ATOM 6004 C CA . LEU A 1 798 ? -0.808 -11.105 7.324 1.00 91.56 798 LEU A CA 1
ATOM 6005 C C . LEU A 1 798 ? -0.066 -11.498 6.050 1.00 91.56 798 LEU A C 1
ATOM 6007 O O . LEU A 1 798 ? 0.663 -10.682 5.485 1.00 91.56 798 LEU A O 1
ATOM 6011 N N . PHE A 1 799 ? -0.261 -12.733 5.598 1.00 93.88 799 PHE A N 1
ATOM 6012 C CA . PHE A 1 799 ? 0.320 -13.212 4.355 1.00 93.88 799 PHE A CA 1
ATOM 6013 C C . PHE A 1 799 ? -0.737 -13.213 3.252 1.00 93.88 799 PHE A C 1
ATOM 6015 O O . PHE A 1 799 ? -1.664 -14.017 3.269 1.00 93.88 799 PHE A O 1
ATOM 6022 N N . ALA A 1 800 ? -0.622 -12.284 2.309 1.00 92.25 800 ALA A N 1
ATOM 6023 C CA . ALA A 1 800 ? -1.553 -12.118 1.202 1.00 92.25 800 ALA A CA 1
ATOM 6024 C C . ALA A 1 800 ? -0.900 -12.481 -0.134 1.00 92.25 800 ALA A C 1
ATOM 6026 O O . ALA A 1 800 ? 0.300 -12.293 -0.336 1.00 92.25 800 ALA A O 1
ATOM 6027 N N . ARG A 1 801 ? -1.712 -12.966 -1.069 1.00 92.94 801 ARG A N 1
ATOM 6028 C CA . ARG A 1 801 ? -1.325 -13.273 -2.444 1.00 92.94 801 ARG A CA 1
ATOM 6029 C C . ARG A 1 801 ? -2.237 -12.542 -3.411 1.00 92.94 801 ARG A C 1
ATOM 6031 O O . ARG A 1 801 ? -3.453 -12.608 -3.264 1.00 92.94 801 ARG A O 1
ATOM 6038 N N . LEU A 1 802 ? -1.646 -11.900 -4.414 1.00 92.50 802 LEU A N 1
ATOM 6039 C CA . LEU A 1 802 ? -2.338 -11.348 -5.572 1.00 92.50 802 LEU A CA 1
ATOM 6040 C C . LEU A 1 802 ? -1.845 -12.083 -6.818 1.00 92.50 802 LEU A C 1
ATOM 6042 O O . LEU A 1 802 ? -0.682 -11.979 -7.193 1.00 92.50 802 LEU A O 1
ATOM 6046 N N . GLU A 1 803 ? -2.723 -12.835 -7.461 1.00 92.50 803 GLU A N 1
ATOM 6047 C CA . GLU A 1 803 ? -2.393 -13.666 -8.612 1.00 92.50 803 GLU A CA 1
ATOM 6048 C C . GLU A 1 803 ? -3.171 -13.216 -9.840 1.00 92.50 803 GLU A C 1
ATOM 6050 O O . GLU A 1 803 ? -4.399 -13.192 -9.828 1.00 92.50 803 GLU A O 1
ATOM 6055 N N . ALA A 1 804 ? -2.460 -12.934 -10.926 1.00 91.62 804 ALA A N 1
ATOM 6056 C CA . ALA A 1 804 ? -3.082 -12.707 -12.220 1.00 91.62 804 ALA A CA 1
ATOM 6057 C C . ALA A 1 804 ? -3.639 -14.030 -12.781 1.00 91.62 804 ALA A C 1
ATOM 6059 O O . ALA A 1 804 ? -2.887 -14.967 -13.061 1.00 91.62 804 ALA A O 1
ATOM 6060 N N . MET A 1 805 ? -4.958 -14.104 -12.942 1.00 90.19 805 MET A N 1
ATOM 6061 C CA . MET A 1 805 ? -5.715 -15.289 -13.366 1.00 90.19 805 MET A CA 1
ATOM 6062 C C . MET A 1 805 ? -5.982 -15.329 -14.877 1.00 90.19 805 MET A C 1
ATOM 6064 O O . MET A 1 805 ? -6.344 -16.378 -15.407 1.00 90.19 805 MET A O 1
ATOM 6068 N N . THR A 1 806 ? -5.779 -14.213 -15.575 1.00 84.50 806 THR A N 1
ATOM 6069 C CA . THR A 1 806 ? -5.981 -14.100 -17.025 1.00 84.50 806 THR A CA 1
ATOM 6070 C C . THR A 1 806 ? -4.938 -14.876 -17.821 1.00 84.50 806 THR A C 1
ATOM 6072 O O . THR A 1 806 ? -3.851 -15.183 -17.323 1.00 84.50 806 THR A O 1
ATOM 6075 N N . ALA A 1 807 ? -5.268 -15.186 -19.078 1.00 84.56 807 ALA A N 1
ATOM 6076 C CA . ALA A 1 807 ? -4.298 -15.710 -20.036 1.00 84.56 807 ALA A CA 1
ATOM 6077 C C . ALA A 1 807 ? -3.321 -14.611 -20.483 1.00 84.56 807 ALA A C 1
ATOM 6079 O O . ALA A 1 807 ? -2.117 -14.840 -20.481 1.00 84.56 807 ALA A O 1
ATOM 6080 N N . ASP A 1 808 ? -3.832 -13.414 -20.796 1.00 83.56 808 ASP A N 1
ATOM 6081 C CA . ASP A 1 808 ? -3.006 -12.223 -20.995 1.00 83.56 808 ASP A CA 1
ATOM 6082 C C . ASP A 1 808 ? -2.844 -11.474 -19.669 1.00 83.56 808 ASP A C 1
ATOM 6084 O O . ASP A 1 808 ? -3.750 -10.781 -19.196 1.00 83.56 808 ASP A O 1
ATOM 6088 N N . LYS A 1 809 ? -1.664 -11.605 -19.058 1.00 84.06 809 LYS A N 1
ATOM 6089 C CA . LYS A 1 809 ? -1.334 -10.950 -17.786 1.00 84.06 809 LYS A CA 1
ATOM 6090 C C . LYS A 1 809 ? -1.337 -9.418 -17.877 1.00 84.06 809 LYS A C 1
ATOM 6092 O O . LYS A 1 809 ? -1.404 -8.758 -16.842 1.00 84.06 809 LYS A O 1
ATOM 6097 N N . GLY A 1 810 ? -1.315 -8.839 -19.079 1.00 78.88 810 GLY A N 1
ATOM 6098 C CA . GLY A 1 810 ? -1.452 -7.402 -19.304 1.00 78.88 810 GLY A CA 1
ATOM 6099 C C . GLY A 1 810 ? -2.831 -6.843 -18.938 1.00 78.88 810 GLY A C 1
ATOM 6100 O O . GLY A 1 810 ? -2.923 -5.664 -18.596 1.00 78.88 810 GLY A O 1
ATOM 6101 N N . GLU A 1 811 ? -3.885 -7.671 -18.930 1.00 85.69 811 GLU A N 1
ATOM 6102 C CA . GLU A 1 811 ? -5.263 -7.278 -18.568 1.00 85.69 811 GLU A CA 1
ATOM 6103 C C . GLU A 1 811 ? -5.434 -6.907 -17.084 1.00 85.69 811 GLU A C 1
ATOM 6105 O O . GLU A 1 811 ? -6.450 -6.324 -16.690 1.00 85.69 811 GLU A O 1
ATOM 6110 N N . VAL A 1 812 ? -4.418 -7.193 -16.261 1.00 87.62 812 VAL A N 1
ATOM 6111 C CA . VAL A 1 812 ? -4.296 -6.713 -14.876 1.00 87.62 812 VAL A CA 1
ATOM 6112 C C . VAL A 1 812 ? -4.389 -5.186 -14.813 1.00 87.62 812 VAL A C 1
ATOM 6114 O O . VAL A 1 812 ? -4.925 -4.649 -13.842 1.00 87.62 812 VAL A O 1
ATOM 6117 N N . ILE A 1 813 ? -3.924 -4.482 -15.852 1.00 87.62 813 ILE A N 1
ATOM 6118 C CA . ILE A 1 813 ? -4.135 -3.042 -16.020 1.00 87.62 813 ILE A CA 1
ATOM 6119 C C . ILE A 1 813 ? -5.189 -2.814 -17.106 1.00 87.62 813 ILE A C 1
ATOM 6121 O O . ILE A 1 813 ? -4.993 -3.180 -18.257 1.00 87.62 813 ILE A O 1
ATOM 6125 N N . GLY A 1 814 ? -6.296 -2.157 -16.783 1.00 87.88 814 GLY A N 1
ATOM 6126 C CA . GLY A 1 814 ? -7.227 -1.639 -17.787 1.00 87.88 814 GLY A CA 1
ATOM 6127 C C . GLY A 1 814 ? -6.986 -0.155 -18.048 1.00 87.88 814 GLY A C 1
ATOM 6128 O O . GLY A 1 814 ? -6.547 0.564 -17.156 1.00 87.88 814 GLY A O 1
ATOM 6129 N N . CYS A 1 815 ? -7.263 0.313 -19.262 1.00 87.06 815 CYS A N 1
ATOM 6130 C CA . CYS A 1 815 ? -7.182 1.729 -19.614 1.00 87.06 815 CYS A CA 1
ATOM 6131 C C . CYS A 1 815 ? -8.445 2.148 -20.391 1.00 87.06 815 CYS A C 1
ATOM 6133 O O . CYS A 1 815 ? -8.991 1.313 -21.117 1.00 87.06 815 CYS A O 1
ATOM 6135 N N . PRO A 1 816 ? -8.937 3.387 -20.200 1.00 83.31 816 PRO A N 1
ATOM 6136 C CA . PRO A 1 816 ? -10.144 3.886 -20.858 1.00 83.31 816 PRO A CA 1
ATOM 6137 C C . PRO A 1 816 ? -9.900 4.338 -22.293 1.00 83.31 816 PRO A C 1
ATOM 6139 O O . PRO A 1 816 ? -8.724 4.551 -22.668 1.00 83.31 816 PRO A O 1
#